Protein 7YJO (pdb70)

Organism: Arabidopsis thaliana (NCBI:txid3702)

B-factor: mean 37.89, std 15.32, range [17.45, 103.03]

Structure (mmCIF, N/CA/C/O backbone):
data_7YJO
#
_entry.id   7YJO
#
_cell.length_a   1.00
_cell.length_b   1.00
_cell.length_c   1.00
_cell.angle_alpha   90.00
_cell.angle_beta   90.00
_cell.angle_gamma   90.00
#
_symmetry.space_group_name_H-M   'P 1'
#
loop_
_entity.id
_entity.type
_entity.pdbx_description
1 polymer atLCB1
2 polymer 'Long chain base biosynthesis protein 2a'
3 polymer 'ORMDL family protein'
4 polymer atLCB1
5 polymer 'Transmembrane protein, putative (DUF3317)'
6 non-polymer [3-HYDROXY-2-METHYL-5-PHOSPHONOOXYMETHYL-PYRIDIN-4-YLMETHYL]-SERINE
7 non-polymer N-[(2S,3R,4E)-1,3-dihydroxyoctadec-4-en-2-yl]tetracosanamide
#
loop_
_atom_site.group_PDB
_atom_site.id
_atom_site.type_symbol
_atom_site.label_atom_id
_atom_site.label_alt_id
_atom_site.label_comp_id
_atom_site.label_asym_id
_atom_site.label_entity_id
_atom_site.label_seq_id
_atom_site.pdbx_PDB_ins_code
_atom_site.Cartn_x
_atom_site.Cartn_y
_atom_site.Cartn_z
_atom_site.occupancy
_atom_site.B_iso_or_equiv
_atom_site.auth_seq_id
_atom_site.auth_comp_id
_atom_site.auth_asym_id
_atom_site.auth_atom_id
_atom_site.pdbx_PDB_model_num
ATOM 1 N N . PRO A 1 1 ? 148.815 140.278 127.235 1.00 57.42 63 PRO A N 1
ATOM 2 C CA . PRO A 1 1 ? 149.045 141.655 126.793 1.00 57.42 63 PRO A CA 1
ATOM 3 C C . PRO A 1 1 ? 149.829 141.709 125.492 1.00 57.42 63 PRO A C 1
ATOM 4 O O . PRO A 1 1 ? 150.978 141.291 125.452 1.00 57.42 63 PRO A O 1
ATOM 8 N N . LEU A 1 2 ? 149.196 142.221 124.441 1.00 52.93 64 LEU A N 1
ATOM 9 C CA . LEU A 1 2 ? 149.803 142.228 123.118 1.00 52.93 64 LEU A CA 1
ATOM 10 C C . LEU A 1 2 ? 151.041 143.109 123.098 1.00 52.93 64 LEU A C 1
ATOM 11 O O . LEU A 1 2 ? 151.054 144.201 123.666 1.00 52.93 64 LEU A O 1
ATOM 16 N N . THR A 1 3 ? 152.087 142.639 122.435 1.00 52.73 65 THR A N 1
ATOM 17 C CA . THR A 1 3 ? 153.247 143.497 122.290 1.00 52.73 65 THR A CA 1
ATOM 18 C C . THR A 1 3 ? 153.002 144.506 121.180 1.00 52.73 65 THR A C 1
ATOM 19 O O . THR A 1 3 ? 152.113 144.342 120.348 1.00 52.73 65 THR A O 1
ATOM 23 N N . GLU A 1 4 ? 153.802 145.568 121.179 1.00 49.50 66 GLU A N 1
ATOM 24 C CA . GLU A 1 4 ? 153.544 146.676 120.269 1.00 49.50 66 GLU A CA 1
ATOM 25 C C . GLU A 1 4 ? 153.810 146.291 118.819 1.00 49.50 66 GLU A C 1
ATOM 26 O O . GLU A 1 4 ? 153.360 146.987 117.908 1.00 49.50 66 GLU A O 1
ATOM 32 N N . GLN A 1 5 ? 154.546 145.205 118.582 1.00 51.50 67 GLN A N 1
ATOM 33 C CA . GLN A 1 5 ? 154.797 144.767 117.213 1.00 51.50 67 GLN A CA 1
ATOM 34 C C . GLN A 1 5 ? 153.636 143.971 116.642 1.00 51.50 67 GLN A C 1
ATOM 35 O O . GLN A 1 5 ? 153.425 143.984 115.428 1.00 51.50 67 GLN A O 1
ATOM 41 N N . GLU A 1 6 ? 152.901 143.246 117.481 1.00 50.79 68 GLU A N 1
ATOM 42 C CA . GLU A 1 6 ? 151.753 142.500 116.981 1.00 50.79 68 GLU A CA 1
ATOM 43 C C . GLU A 1 6 ? 150.635 143.433 116.550 1.00 50.79 68 GLU A C 1
ATOM 44 O O . GLU A 1 6 ? 149.974 143.184 115.537 1.00 50.79 68 GLU A O 1
ATOM 50 N N . ILE A 1 7 ? 150.419 144.519 117.295 1.00 44.49 69 ILE A N 1
ATOM 51 C CA . ILE A 1 7 ? 149.390 145.481 116.931 1.00 44.49 69 ILE A CA 1
ATOM 52 C C . ILE A 1 7 ? 149.673 146.144 115.592 1.00 44.49 69 ILE A C 1
ATOM 53 O O . ILE A 1 7 ? 148.732 146.469 114.869 1.00 44.49 69 ILE A O 1
ATOM 58 N N . ASP A 1 8 ? 150.940 146.331 115.224 1.00 46.29 70 ASP A N 1
ATOM 59 C CA . ASP A 1 8 ? 151.257 146.875 113.907 1.00 46.29 70 ASP A CA 1
ATOM 60 C C . ASP A 1 8 ? 150.776 145.955 112.794 1.00 46.29 70 ASP A C 1
ATOM 61 O O . ASP A 1 8 ? 150.121 146.406 111.848 1.00 46.29 70 ASP A O 1
ATOM 66 N N . GLU A 1 9 ? 151.094 144.663 112.887 1.00 45.70 71 GLU A N 1
ATOM 67 C CA . GLU A 1 9 ? 150.620 143.710 111.892 1.00 45.70 71 GLU A CA 1
ATOM 68 C C . GLU A 1 9 ? 149.106 143.621 111.882 1.00 45.70 71 GLU A C 1
ATOM 69 O O . GLU A 1 9 ? 148.497 143.525 110.811 1.00 45.70 71 GLU A O 1
ATOM 75 N N . LEU A 1 10 ? 148.487 143.640 113.059 1.00 39.54 72 LEU A N 1
ATOM 76 C CA . LEU A 1 10 ? 147.035 143.589 113.134 1.00 39.54 72 LEU A CA 1
ATOM 77 C C . LEU A 1 10 ? 146.399 144.786 112.446 1.00 39.54 72 LEU A C 1
ATOM 78 O O . LEU A 1 10 ? 145.412 144.629 111.728 1.00 39.54 72 LEU A O 1
ATOM 83 N N . CYS A 1 11 ? 146.944 145.982 112.656 1.00 38.66 73 CYS A N 1
ATOM 84 C CA . CYS A 1 11 ? 146.428 147.188 112.030 1.00 38.66 73 CYS A CA 1
ATOM 85 C C . CYS A 1 11 ? 146.698 147.224 110.538 1.00 38.66 73 CYS A C 1
ATOM 86 O O . CYS A 1 11 ? 145.951 147.873 109.804 1.00 38.66 73 CYS A O 1
ATOM 89 N N . ASP A 1 12 ? 147.751 146.563 110.080 1.00 41.45 74 ASP A N 1
ATOM 90 C CA . ASP A 1 12 ? 148.037 146.461 108.658 1.00 41.45 74 ASP A CA 1
ATOM 91 C C . ASP A 1 12 ? 147.184 145.425 107.941 1.00 41.45 74 ASP A C 1
ATOM 92 O O . ASP A 1 12 ? 146.965 145.558 106.737 1.00 41.45 74 ASP A O 1
ATOM 97 N N . GLU A 1 13 ? 146.717 144.391 108.632 1.00 39.20 75 GLU A N 1
ATOM 98 C CA . GLU A 1 13 ? 145.881 143.377 108.000 1.00 39.20 75 GLU A CA 1
ATOM 99 C C . GLU A 1 13 ? 144.446 143.819 107.779 1.00 39.20 75 GLU A C 1
ATOM 100 O O . GLU A 1 13 ? 143.774 143.273 106.903 1.00 39.20 75 GLU A O 1
ATOM 106 N N . TRP A 1 14 ? 143.948 144.764 108.568 1.00 29.34 76 TRP A N 1
ATOM 107 C CA . TRP A 1 14 ? 142.549 145.151 108.483 1.00 29.34 76 TRP A CA 1
ATOM 108 C C . TRP A 1 14 ? 142.282 145.900 107.189 1.00 29.34 76 TRP A C 1
ATOM 109 O O . TRP A 1 14 ? 143.065 146.761 106.791 1.00 29.34 76 TRP A O 1
ATOM 120 N N . VAL A 1 15 ? 141.167 145.576 106.535 1.00 29.29 77 VAL A N 1
ATOM 121 C CA . VAL A 1 15 ? 140.766 146.214 105.291 1.00 29.29 77 VAL A CA 1
ATOM 122 C C . VAL A 1 15 ? 139.307 146.630 105.417 1.00 29.29 77 VAL A C 1
ATOM 123 O O . VAL A 1 15 ? 138.455 145.800 105.740 1.00 29.29 77 VAL A O 1
ATOM 127 N N . PRO A 1 16 ? 138.963 147.887 105.179 1.00 26.46 78 PRO A N 1
ATOM 128 C CA . PRO A 1 16 ? 137.582 148.330 105.339 1.00 26.46 78 PRO A CA 1
ATOM 129 C C . PRO A 1 16 ? 136.772 148.222 104.051 1.00 26.46 78 PRO A C 1
ATOM 130 O O . PRO A 1 16 ? 137.299 147.994 102.963 1.00 26.46 78 PRO A O 1
ATOM 134 N N . GLU A 1 17 ? 135.477 148.392 104.202 1.00 27.62 79 GLU A N 1
ATOM 135 C CA . GLU A 1 17 ? 134.543 148.490 103.098 1.00 27.62 79 GLU A CA 1
ATOM 136 C C . GLU A 1 17 ? 134.523 149.901 102.536 1.00 27.62 79 GLU A C 1
ATOM 137 O O . GLU A 1 17 ? 134.930 150.851 103.204 1.00 27.62 79 GLU A O 1
ATOM 143 N N . PRO A 1 18 ? 134.056 150.074 101.302 1.00 24.54 80 PRO A N 1
ATOM 144 C CA . PRO A 1 18 ? 133.960 151.420 100.737 1.00 24.54 80 PRO A CA 1
ATOM 145 C C . PRO A 1 18 ? 132.955 152.280 101.485 1.00 24.54 80 PRO A C 1
ATOM 146 O O . PRO A 1 18 ? 132.030 151.780 102.122 1.00 24.54 80 PRO A O 1
ATOM 150 N N . LEU A 1 19 ? 133.153 153.595 101.397 1.00 24.23 81 LEU A N 1
ATOM 151 C CA . LEU A 1 19 ? 132.245 154.535 102.044 1.00 24.23 81 LEU A CA 1
ATOM 152 C C . LEU A 1 19 ? 130.833 154.405 101.492 1.00 24.23 81 LEU A C 1
ATOM 153 O O . LEU A 1 19 ? 129.854 154.440 102.242 1.00 24.23 81 LEU A O 1
ATOM 158 N N . ILE A 1 20 ? 130.708 154.250 100.182 1.00 29.30 82 ILE A N 1
ATOM 159 C CA . ILE A 1 20 ? 129.412 154.044 99.545 1.00 29.30 82 ILE A CA 1
ATOM 160 C C . ILE A 1 20 ? 129.501 152.855 98.598 1.00 29.30 82 ILE A C 1
ATOM 161 O O . ILE A 1 20 ? 130.569 152.593 98.033 1.00 29.30 82 ILE A O 1
ATOM 166 N N . PRO A 1 21 ? 128.411 152.120 98.393 1.00 33.95 83 PRO A N 1
ATOM 167 C CA . PRO A 1 21 ? 128.446 151.012 97.445 1.00 33.95 83 PRO A CA 1
ATOM 168 C C . PRO A 1 21 ? 128.487 151.512 96.013 1.00 33.95 83 PRO A C 1
ATOM 169 O O . PRO A 1 21 ? 128.247 152.701 95.752 1.00 33.95 83 PRO A O 1
ATOM 173 N N . PRO A 1 22 ? 128.810 150.647 95.053 1.00 40.94 84 PRO A N 1
ATOM 174 C CA . PRO A 1 22 ? 128.875 151.077 93.649 1.00 40.94 84 PRO A CA 1
ATOM 175 C C . PRO A 1 22 ? 127.537 151.556 93.106 1.00 40.94 84 PRO A C 1
ATOM 176 O O . PRO A 1 22 ? 126.480 151.034 93.455 1.00 40.94 84 PRO A O 1
ATOM 180 N N . ILE A 1 23 ? 127.589 152.549 92.226 1.00 44.70 85 ILE A N 1
ATOM 181 C CA . ILE A 1 23 ? 126.378 153.181 91.716 1.00 44.70 85 ILE A CA 1
ATOM 182 C C . ILE A 1 23 ? 125.916 152.437 90.473 1.00 44.70 85 ILE A C 1
ATOM 183 O O . ILE A 1 23 ? 126.557 152.506 89.422 1.00 44.70 85 ILE A O 1
ATOM 188 N N . THR A 1 24 ? 124.789 151.745 90.585 1.00 55.12 86 THR A N 1
ATOM 189 C CA . THR A 1 24 ? 124.241 150.999 89.469 1.00 55.12 86 THR A CA 1
ATOM 190 C C . THR A 1 24 ? 123.512 151.933 88.510 1.00 55.12 86 THR A C 1
ATOM 191 O O . THR A 1 24 ? 123.192 153.076 88.832 1.00 55.12 86 THR A O 1
ATOM 195 N N . GLU A 1 25 ? 123.241 151.428 87.315 1.00 61.51 87 GLU A N 1
ATOM 196 C CA . GLU A 1 25 ? 122.732 152.249 86.227 1.00 61.51 87 GLU A CA 1
ATOM 197 C C . GLU A 1 25 ? 121.261 152.609 86.381 1.00 61.51 87 GLU A C 1
ATOM 198 O O . GLU A 1 25 ? 120.780 153.502 85.678 1.00 61.51 87 GLU A O 1
ATOM 204 N N . ASP A 1 26 ? 120.539 151.956 87.288 1.00 61.15 88 ASP A N 1
ATOM 205 C CA . ASP A 1 26 ? 119.122 152.224 87.478 1.00 61.15 88 ASP A CA 1
ATOM 206 C C . ASP A 1 26 ? 118.836 153.242 88.571 1.00 61.15 88 ASP A C 1
ATOM 207 O O . ASP A 1 26 ? 117.664 153.499 88.855 1.00 61.15 88 ASP A O 1
ATOM 212 N N . MET A 1 27 ? 119.858 153.817 89.199 1.00 53.50 89 MET A N 1
ATOM 213 C CA . MET A 1 27 ? 119.643 154.753 90.294 1.00 53.50 89 MET A CA 1
ATOM 214 C C . MET A 1 27 ? 120.422 156.042 90.042 1.00 53.50 89 MET A C 1
ATOM 215 O O . MET A 1 27 ? 121.058 156.600 90.931 1.00 53.50 89 MET A O 1
ATOM 220 N N . LYS A 1 28 ? 120.360 156.527 88.805 1.00 56.25 90 LYS A N 1
ATOM 221 C CA . LYS A 1 28 ? 120.943 157.818 88.473 1.00 56.25 90 LYS A CA 1
ATOM 222 C C . LYS A 1 28 ? 120.059 158.595 87.505 1.00 56.25 90 LYS A C 1
ATOM 223 O O . LYS A 1 28 ? 120.532 159.122 86.496 1.00 56.25 90 LYS A O 1
ATOM 229 N N . HIS A 1 29 ? 118.792 158.711 87.898 1.00 57.29 91 HIS A N 1
ATOM 230 C CA . HIS A 1 29 ? 117.778 159.449 87.169 1.00 57.29 91 HIS A CA 1
ATOM 231 C C . HIS A 1 29 ? 117.735 160.877 87.707 1.00 57.29 91 HIS A C 1
ATOM 232 O O . HIS A 1 29 ? 118.264 161.166 88.779 1.00 57.29 91 HIS A O 1
ATOM 239 N N . GLU A 1 30 ? 117.099 161.767 86.953 1.00 53.43 92 GLU A N 1
ATOM 240 C CA . GLU A 1 30 ? 116.990 163.170 87.334 1.00 53.43 92 GLU A CA 1
ATOM 241 C C . GLU A 1 30 ? 115.546 163.652 87.296 1.00 53.43 92 GLU A C 1
ATOM 242 O O . GLU A 1 30 ? 114.741 163.146 86.516 1.00 53.43 92 GLU A O 1
ATOM 248 N N . PRO A 1 31 ? 115.211 164.636 88.144 1.00 43.33 93 PRO A N 1
ATOM 249 C CA . PRO A 1 31 ? 113.850 165.172 88.179 1.00 43.33 93 PRO A CA 1
ATOM 250 C C . PRO A 1 31 ? 113.706 166.364 87.250 1.00 43.33 93 PRO A C 1
ATOM 251 O O . PRO A 1 31 ? 114.706 166.864 86.718 1.00 43.33 93 PRO A O 1
ATOM 255 N N . PRO A 1 32 ? 112.484 166.842 87.018 1.00 39.51 94 PRO A N 1
ATOM 256 C CA . PRO A 1 32 ? 112.298 168.022 86.167 1.00 39.51 94 PRO A CA 1
ATOM 257 C C . PRO A 1 32 ? 112.834 169.290 86.812 1.00 39.51 94 PRO A C 1
ATOM 258 O O . PRO A 1 32 ? 112.933 169.410 88.033 1.00 39.51 94 PRO A O 1
ATOM 262 N N . VAL A 1 33 ? 113.166 170.258 85.965 1.00 35.61 95 VAL A N 1
ATOM 263 C CA . VAL A 1 33 ? 113.660 171.558 86.402 1.00 35.61 95 VAL A CA 1
ATOM 264 C C . VAL A 1 33 ? 112.628 172.602 86.001 1.00 35.61 95 VAL A C 1
ATOM 265 O O . VAL A 1 33 ? 112.369 172.800 84.811 1.00 35.61 95 VAL A O 1
ATOM 269 N N . LEU A 1 34 ? 112.044 173.272 86.984 1.00 36.27 96 LEU A N 1
ATOM 270 C CA . LEU A 1 34 ? 110.942 174.180 86.724 1.00 36.27 96 LEU A CA 1
ATOM 271 C C . LEU A 1 34 ? 111.438 175.585 86.439 1.00 36.27 96 LEU A C 1
ATOM 272 O O . LEU A 1 34 ? 112.560 175.960 86.765 1.00 36.27 96 LEU A O 1
ATOM 277 N N . GLU A 1 35 ? 110.554 176.385 85.859 1.00 41.64 97 GLU A N 1
ATOM 278 C CA . GLU A 1 35 ? 110.743 177.825 85.797 1.00 41.64 97 GLU A CA 1
ATOM 279 C C . GLU A 1 35 ? 109.438 178.488 86.230 1.00 41.64 97 GLU A C 1
ATOM 280 O O . GLU A 1 35 ? 108.365 177.875 86.269 1.00 41.64 97 GLU A O 1
ATOM 286 N N . SER A 1 36 ? 109.541 179.740 86.644 1.00 41.78 98 SER A N 1
ATOM 287 C CA . SER A 1 36 ? 108.430 180.680 86.694 1.00 41.78 98 SER A CA 1
ATOM 288 C C . SER A 1 36 ? 107.442 180.535 87.844 1.00 41.78 98 SER A C 1
ATOM 289 O O . SER A 1 36 ? 106.730 181.502 88.132 1.00 41.78 98 SER A O 1
ATOM 292 N N . ALA A 1 37 ? 107.397 179.381 88.517 1.00 41.82 99 ALA A N 1
ATOM 293 C CA . ALA A 1 37 ? 106.469 179.172 89.630 1.00 41.82 99 ALA A CA 1
ATOM 294 C C . ALA A 1 37 ? 106.458 177.721 90.064 1.00 41.82 99 ALA A C 1
ATOM 295 O O . ALA A 1 37 ? 107.253 176.911 89.583 1.00 41.82 99 ALA A O 1
ATOM 297 N N . ALA A 1 38 ? 105.549 177.388 90.972 1.00 37.59 100 ALA A N 1
ATOM 298 C CA . ALA A 1 38 ? 105.225 176.004 91.269 1.00 37.59 100 ALA A CA 1
ATOM 299 C C . ALA A 1 38 ? 103.722 175.859 91.440 1.00 37.59 100 ALA A C 1
ATOM 300 O O . ALA A 1 38 ? 103.257 174.960 92.141 1.00 37.59 100 ALA A O 1
ATOM 302 N N . GLY A 1 39 ? 102.950 176.732 90.805 1.00 38.05 101 GLY A N 1
ATOM 303 C CA . GLY A 1 39 ? 101.521 176.732 90.981 1.00 38.05 101 GLY A CA 1
ATOM 304 C C . GLY A 1 39 ? 100.878 175.630 90.181 1.00 38.05 101 GLY A C 1
ATOM 305 O O . GLY A 1 39 ? 101.553 174.729 89.688 1.00 38.05 101 GLY A O 1
ATOM 306 N N . PRO A 1 40 ? 99.553 175.664 90.053 1.00 37.05 102 PRO A N 1
ATOM 307 C CA . PRO A 1 40 ? 98.875 174.635 89.255 1.00 37.05 102 PRO A CA 1
ATOM 308 C C . PRO A 1 40 ? 99.325 174.583 87.806 1.00 37.05 102 PRO A C 1
ATOM 309 O O . PRO A 1 40 ? 99.302 173.509 87.200 1.00 37.05 102 PRO A O 1
ATOM 313 N N . HIS A 1 41 ? 99.718 175.714 87.228 1.00 41.38 103 HIS A N 1
ATOM 314 C CA . HIS A 1 41 ? 100.256 175.784 85.872 1.00 41.38 103 HIS A CA 1
ATOM 315 C C . HIS A 1 41 ? 101.691 176.282 85.949 1.00 41.38 103 HIS A C 1
ATOM 316 O O . HIS A 1 41 ? 101.950 177.481 85.910 1.00 41.38 103 HIS A O 1
ATOM 323 N N . THR A 1 42 ? 102.628 175.359 86.044 1.00 40.62 104 THR A N 1
ATOM 324 C CA . THR A 1 42 ? 104.026 175.746 86.025 1.00 40.62 104 THR A CA 1
ATOM 325 C C . THR A 1 42 ? 104.582 175.565 84.612 1.00 40.62 104 THR A C 1
ATOM 326 O O . THR A 1 42 ? 103.836 175.367 83.653 1.00 40.62 104 THR A O 1
ATOM 330 N N . THR A 1 43 ? 105.901 175.665 84.463 1.00 43.28 105 THR A N 1
ATOM 331 C CA . THR A 1 43 ? 106.558 175.612 83.160 1.00 43.28 105 THR A CA 1
ATOM 332 C C . THR A 1 43 ? 107.810 174.762 83.264 1.00 43.28 105 THR A C 1
ATOM 333 O O . THR A 1 43 ? 108.660 175.018 84.117 1.00 43.28 105 THR A O 1
ATOM 337 N N . VAL A 1 44 ? 107.927 173.755 82.404 1.00 43.96 106 VAL A N 1
ATOM 338 C CA . VAL A 1 44 ? 109.082 172.869 82.389 1.00 43.96 106 VAL A CA 1
ATOM 339 C C . VAL A 1 44 ? 109.608 172.800 80.968 1.00 43.96 106 VAL A C 1
ATOM 340 O O . VAL A 1 44 ? 108.845 172.535 80.035 1.00 43.96 106 VAL A O 1
ATOM 344 N N . ASN A 1 45 ? 110.907 173.041 80.806 1.00 47.37 107 ASN A N 1
ATOM 345 C CA . ASN A 1 45 ? 111.611 172.793 79.548 1.00 47.37 107 ASN A CA 1
ATOM 346 C C . ASN A 1 45 ? 111.046 173.620 78.399 1.00 47.37 107 ASN A C 1
ATOM 347 O O . ASN A 1 45 ? 111.240 173.297 77.231 1.00 47.37 107 ASN A O 1
ATOM 352 N N . GLY A 1 46 ? 110.352 174.704 78.716 1.00 47.21 108 GLY A N 1
ATOM 353 C CA . GLY A 1 46 ? 109.740 175.536 77.713 1.00 47.21 108 GLY A CA 1
ATOM 354 C C . GLY A 1 46 ? 108.329 175.147 77.330 1.00 47.21 108 GLY A C 1
ATOM 355 O O . GLY A 1 46 ? 107.682 175.885 76.583 1.00 47.21 108 GLY A O 1
ATOM 356 N N . LYS A 1 47 ? 107.832 174.017 77.820 1.00 47.85 109 LYS A N 1
ATOM 357 C CA . LYS A 1 47 ? 106.453 173.605 77.624 1.00 47.85 109 LYS A CA 1
ATOM 358 C C . LYS A 1 47 ? 105.629 173.926 78.860 1.00 47.85 109 LYS A C 1
ATOM 359 O O . LYS A 1 47 ? 106.161 174.189 79.939 1.00 47.85 109 LYS A O 1
ATOM 365 N N . ASP A 1 48 ? 104.316 173.880 78.690 1.00 46.08 110 ASP A N 1
ATOM 366 C CA . ASP A 1 48 ? 103.369 174.203 79.745 1.00 46.08 110 ASP A CA 1
ATOM 367 C C . ASP A 1 48 ? 102.808 172.922 80.340 1.00 46.08 110 ASP A C 1
ATOM 368 O O . ASP A 1 48 ? 102.235 172.102 79.621 1.00 46.08 110 ASP A O 1
ATOM 373 N N . VAL A 1 49 ? 102.959 172.756 81.651 1.00 40.52 111 VAL A N 1
ATOM 374 C CA . VAL A 1 49 ? 102.558 171.524 82.311 1.00 40.52 111 VAL A CA 1
ATOM 375 C C . VAL A 1 49 ? 101.505 171.839 83.359 1.00 40.52 111 VAL A C 1
ATOM 376 O O . VAL A 1 49 ? 101.339 172.978 83.792 1.00 40.52 111 VAL A O 1
ATOM 380 N N . VAL A 1 50 ? 100.780 170.802 83.756 1.00 36.87 112 VAL A N 1
ATOM 381 C CA . VAL A 1 50 ? 99.794 170.879 84.822 1.00 36.87 112 VAL A CA 1
ATOM 382 C C . VAL A 1 50 ? 100.369 170.153 86.026 1.00 36.87 112 VAL A C 1
ATOM 383 O O . VAL A 1 50 ? 100.738 168.980 85.936 1.00 36.87 112 VAL A O 1
ATOM 387 N N . ASN A 1 51 ? 100.440 170.848 87.150 1.00 32.51 113 ASN A N 1
ATOM 388 C CA . ASN A 1 51 ? 101.191 170.387 88.301 1.00 32.51 113 ASN A CA 1
ATOM 389 C C . ASN A 1 51 ? 100.268 169.710 89.298 1.00 32.51 113 ASN A C 1
ATOM 390 O O . ASN A 1 51 ? 99.285 170.304 89.743 1.00 32.51 113 ASN A O 1
ATOM 395 N N . PHE A 1 52 ? 100.589 168.468 89.646 1.00 30.00 114 PHE A N 1
ATOM 396 C CA . PHE A 1 52 ? 99.881 167.733 90.684 1.00 30.00 114 PHE A CA 1
ATOM 397 C C . PHE A 1 52 ? 100.849 167.194 91.724 1.00 30.00 114 PHE A C 1
ATOM 398 O O . PHE A 1 52 ? 100.562 166.182 92.351 1.00 30.00 114 PHE A O 1
ATOM 406 N N . ALA A 1 53 ? 101.999 167.838 91.901 1.00 28.40 115 ALA A N 1
ATOM 407 C CA . ALA A 1 53 ? 103.045 167.334 92.780 1.00 28.40 115 ALA A CA 1
ATOM 408 C C . ALA A 1 53 ? 103.458 168.315 93.869 1.00 28.40 115 ALA A C 1
ATOM 409 O O . ALA A 1 53 ? 104.361 168.000 94.647 1.00 28.40 115 ALA A O 1
ATOM 411 N N . SER A 1 54 ? 102.827 169.481 93.960 1.00 29.82 116 SER A N 1
ATOM 412 C CA . SER A 1 54 ? 103.079 170.428 95.040 1.00 29.82 116 SER A CA 1
ATOM 413 C C . SER A 1 54 ? 101.914 170.439 96.011 1.00 29.82 116 SER A C 1
ATOM 414 O O . SER A 1 54 ? 100.756 170.320 95.608 1.00 29.82 116 SER A O 1
ATOM 417 N N . ALA A 1 55 ? 102.223 170.614 97.292 1.00 27.85 117 ALA A N 1
ATOM 418 C CA . ALA A 1 55 ? 101.235 170.474 98.350 1.00 27.85 117 ALA A CA 1
ATOM 419 C C . ALA A 1 55 ? 100.670 171.795 98.824 1.00 27.85 117 ALA A C 1
ATOM 420 O O . ALA A 1 55 ? 100.445 171.956 100.022 1.00 27.85 117 ALA A O 1
ATOM 422 N N . ASN A 1 56 ? 100.437 172.753 97.944 1.00 30.67 118 ASN A N 1
ATOM 423 C CA . ASN A 1 56 ? 99.713 173.958 98.331 1.00 30.67 118 ASN A CA 1
ATOM 424 C C . ASN A 1 56 ? 98.231 173.689 98.093 1.00 30.67 118 ASN A C 1
ATOM 425 O O . ASN A 1 56 ? 97.720 173.880 96.993 1.00 30.67 118 ASN A O 1
ATOM 430 N N . TYR A 1 57 ? 97.543 173.228 99.135 1.00 28.66 119 TYR A N 1
ATOM 431 C CA . TYR A 1 57 ? 96.154 172.820 98.988 1.00 28.66 119 TYR A CA 1
ATOM 432 C C . TYR A 1 57 ? 95.220 174.015 98.835 1.00 28.66 119 TYR A C 1
ATOM 433 O O . TYR A 1 57 ? 94.128 173.880 98.280 1.00 28.66 119 TYR A O 1
ATOM 442 N N . LEU A 1 58 ? 95.620 175.187 99.324 1.00 32.63 120 LEU A N 1
ATOM 443 C CA . LEU A 1 58 ? 94.782 176.375 99.237 1.00 32.63 120 LEU A CA 1
ATOM 444 C C . LEU A 1 58 ? 95.039 177.212 97.994 1.00 32.63 120 LEU A C 1
ATOM 445 O O . LEU A 1 58 ? 94.263 178.128 97.717 1.00 32.63 120 LEU A O 1
ATOM 450 N N . GLY A 1 59 ? 96.082 176.922 97.231 1.00 32.12 121 GLY A N 1
ATOM 451 C CA . GLY A 1 59 ? 96.394 177.729 96.073 1.00 32.12 121 GLY A CA 1
ATOM 452 C C . GLY A 1 59 ? 96.929 179.103 96.409 1.00 32.12 121 GLY A C 1
ATOM 453 O O . GLY A 1 59 ? 96.494 180.098 95.832 1.00 32.12 121 GLY A O 1
ATOM 454 N N . LEU A 1 60 ? 97.877 179.171 97.341 1.00 33.50 122 LEU A N 1
ATOM 455 C CA . LEU A 1 60 ? 98.408 180.445 97.797 1.00 33.50 122 LEU A CA 1
ATOM 456 C C . LEU A 1 60 ? 99.775 180.797 97.225 1.00 33.50 122 LEU A C 1
ATOM 457 O O . LEU A 1 60 ? 100.263 181.897 97.488 1.00 33.50 122 LEU A O 1
ATOM 462 N N . ILE A 1 61 ? 100.411 179.909 96.465 1.00 34.45 123 ILE A N 1
ATOM 463 C CA . ILE A 1 61 ? 101.686 180.249 95.846 1.00 34.45 123 ILE A CA 1
ATOM 464 C C . ILE A 1 61 ? 101.450 181.315 94.791 1.00 34.45 123 ILE A C 1
ATOM 465 O O . ILE A 1 61 ? 100.641 181.135 93.876 1.00 34.45 123 ILE A O 1
ATOM 470 N N . GLY A 1 62 ? 102.152 182.435 94.914 1.00 38.69 124 GLY A N 1
ATOM 471 C CA . GLY A 1 62 ? 101.996 183.511 93.960 1.00 38.69 124 GLY A CA 1
ATOM 472 C C . GLY A 1 62 ? 100.902 184.496 94.282 1.00 38.69 124 GLY A C 1
ATOM 473 O O . GLY A 1 62 ? 100.503 185.269 93.411 1.00 38.69 124 GLY A O 1
ATOM 474 N N . HIS A 1 63 ? 100.394 184.486 95.507 1.00 40.82 125 HIS A N 1
ATOM 475 C CA . HIS A 1 63 ? 99.360 185.422 95.913 1.00 40.82 125 HIS A CA 1
ATOM 476 C C . HIS A 1 63 ? 99.946 186.815 96.067 1.00 40.82 125 HIS A C 1
ATOM 477 O O . HIS A 1 63 ? 101.111 186.978 96.429 1.00 40.82 125 HIS A O 1
ATOM 484 N N . GLU A 1 64 ? 99.127 187.821 95.778 1.00 43.04 126 GLU A N 1
ATOM 485 C CA . GLU A 1 64 ? 99.600 189.200 95.761 1.00 43.04 126 GLU A CA 1
ATOM 486 C C . GLU A 1 64 ? 99.989 189.679 97.153 1.00 43.04 126 GLU A C 1
ATOM 487 O O . GLU A 1 64 ? 101.016 190.347 97.327 1.00 43.04 126 GLU A O 1
ATOM 493 N N . LYS A 1 65 ? 99.187 189.346 98.157 1.00 40.38 127 LYS A N 1
ATOM 494 C CA . LYS A 1 65 ? 99.455 189.781 99.516 1.00 40.38 127 LYS A CA 1
ATOM 495 C C . LYS A 1 65 ? 100.640 189.072 100.148 1.00 40.38 127 LYS A C 1
ATOM 496 O O . LYS A 1 65 ? 101.166 189.566 101.145 1.00 40.38 127 LYS A O 1
ATOM 502 N N . LEU A 1 66 ? 101.065 187.931 99.615 1.00 39.09 128 LEU A N 1
ATOM 503 C CA . LEU A 1 66 ? 102.280 187.293 100.100 1.00 39.09 128 LEU A CA 1
ATOM 504 C C . LEU A 1 66 ? 103.531 187.920 99.509 1.00 39.09 128 LEU A C 1
ATOM 505 O O . LEU A 1 66 ? 104.514 188.127 100.224 1.00 39.09 128 LEU A O 1
ATOM 510 N N . LEU A 1 67 ? 103.520 188.226 98.214 1.00 39.46 129 LEU A N 1
ATOM 511 C CA . LEU A 1 67 ? 104.631 188.963 97.635 1.00 39.46 129 LEU A CA 1
ATOM 512 C C . LEU A 1 67 ? 104.779 190.326 98.280 1.00 39.46 129 LEU A C 1
ATOM 513 O O . LEU A 1 67 ? 105.896 190.733 98.625 1.00 39.46 129 LEU A O 1
ATOM 518 N N . GLU A 1 68 ? 103.672 191.040 98.457 1.00 39.91 130 GLU A N 1
ATOM 519 C CA . GLU A 1 68 ? 103.722 192.345 99.090 1.00 39.91 130 GLU A CA 1
ATOM 520 C C . GLU A 1 68 ? 104.183 192.277 100.536 1.00 39.91 130 GLU A C 1
ATOM 521 O O . GLU A 1 68 ? 104.856 193.196 101.003 1.00 39.91 130 GLU A O 1
ATOM 527 N N . SER A 1 69 ? 103.845 191.216 101.255 1.00 37.19 131 SER A N 1
ATOM 528 C CA . SER A 1 69 ? 104.294 191.096 102.632 1.00 37.19 131 SER A CA 1
ATOM 529 C C . SER A 1 69 ? 105.758 190.702 102.730 1.00 37.19 131 SER A C 1
ATOM 530 O O . SER A 1 69 ? 106.449 191.160 103.640 1.00 37.19 131 SER A O 1
ATOM 533 N N . CYS A 1 70 ? 106.244 189.852 101.828 1.00 36.32 132 CYS A N 1
ATOM 534 C CA . CYS A 1 70 ? 107.638 189.433 101.863 1.00 36.32 132 CYS A CA 1
ATOM 535 C C . CYS A 1 70 ? 108.594 190.513 101.380 1.00 36.32 132 CYS A C 1
ATOM 536 O O . CYS A 1 70 ? 109.726 190.583 101.869 1.00 36.32 132 CYS A O 1
ATOM 539 N N . THR A 1 71 ? 108.176 191.349 100.431 1.00 35.36 133 THR A N 1
ATOM 540 C CA . THR A 1 71 ? 109.054 192.410 99.955 1.00 35.36 133 THR A CA 1
ATOM 541 C C . THR A 1 71 ? 109.410 193.394 101.058 1.00 35.36 133 THR A C 1
ATOM 542 O O . THR A 1 71 ? 110.571 193.801 101.176 1.00 35.36 133 THR A O 1
ATOM 546 N N . SER A 1 72 ? 108.437 193.798 101.866 1.00 34.82 134 SER A N 1
ATOM 547 C CA . SER A 1 72 ? 108.709 194.743 102.934 1.00 34.82 134 SER A CA 1
ATOM 548 C C . SER A 1 72 ? 109.628 194.161 103.991 1.00 34.82 134 SER A C 1
ATOM 549 O O . SER A 1 72 ? 110.470 194.880 104.528 1.00 34.82 134 SER A O 1
ATOM 552 N N . ALA A 1 73 ? 109.478 192.885 104.321 1.00 32.00 135 ALA A N 1
ATOM 553 C CA . ALA A 1 73 ? 110.396 192.266 105.261 1.00 32.00 135 ALA A CA 1
ATOM 554 C C . ALA A 1 73 ? 111.799 192.126 104.697 1.00 32.00 135 ALA A C 1
ATOM 555 O O . ALA A 1 73 ? 112.767 192.240 105.451 1.00 32.00 135 ALA A O 1
ATOM 557 N N . LEU A 1 74 ? 111.933 191.870 103.394 1.00 32.22 136 LEU A N 1
ATOM 558 C CA . LEU A 1 74 ? 113.256 191.792 102.786 1.00 32.22 136 LEU A CA 1
ATOM 559 C C . LEU A 1 74 ? 113.932 193.152 102.707 1.00 32.22 136 LEU A C 1
ATOM 560 O O . LEU A 1 74 ? 115.157 193.231 102.795 1.00 32.22 136 LEU A O 1
ATOM 565 N N . GLU A 1 75 ? 113.173 194.225 102.532 1.00 35.30 137 GLU A N 1
ATOM 566 C CA . GLU A 1 75 ? 113.774 195.552 102.493 1.00 35.30 137 GLU A CA 1
ATOM 567 C C . GLU A 1 75 ? 114.107 196.103 103.869 1.00 35.30 137 GLU A C 1
ATOM 568 O O . GLU A 1 75 ? 114.776 197.131 103.957 1.00 35.30 137 GLU A O 1
ATOM 574 N N . LYS A 1 76 ? 113.669 195.453 104.939 1.00 33.00 138 LYS A N 1
ATOM 575 C CA . LYS A 1 76 ? 113.887 195.963 106.280 1.00 33.00 138 LYS A CA 1
ATOM 576 C C . LYS A 1 76 ? 114.756 195.072 107.146 1.00 33.00 138 LYS A C 1
ATOM 577 O O . LYS A 1 76 ? 115.411 195.587 108.055 1.00 33.00 138 LYS A O 1
ATOM 583 N N . TYR A 1 77 ? 114.791 193.784 106.905 1.00 31.23 139 TYR A N 1
ATOM 584 C CA . TYR A 1 77 ? 115.557 192.895 107.762 1.00 31.23 139 TYR A CA 1
ATOM 585 C C . TYR A 1 77 ? 116.701 192.213 107.035 1.00 31.23 139 TYR A C 1
ATOM 586 O O . TYR A 1 77 ? 117.634 191.742 107.681 1.00 31.23 139 TYR A O 1
ATOM 595 N N . GLY A 1 78 ? 116.640 192.123 105.718 1.00 30.80 140 GLY A N 1
ATOM 596 C CA . GLY A 1 78 ? 117.537 191.280 104.964 1.00 30.80 140 GLY A CA 1
ATOM 597 C C . GLY A 1 78 ? 116.972 189.887 104.785 1.00 30.80 140 GLY A C 1
ATOM 598 O O . GLY A 1 78 ? 115.762 189.678 104.719 1.00 30.80 140 GLY A O 1
ATOM 599 N N . VAL A 1 79 ? 117.874 188.907 104.760 1.00 27.12 141 VAL A N 1
ATOM 600 C CA . VAL A 1 79 ? 117.498 187.527 104.487 1.00 27.12 141 VAL A CA 1
ATOM 601 C C . VAL A 1 79 ? 117.721 186.600 105.667 1.00 27.12 141 VAL A C 1
ATOM 602 O O . VAL A 1 79 ? 116.948 185.658 105.839 1.00 27.12 141 VAL A O 1
ATOM 606 N N . GLY A 1 80 ? 118.714 186.841 106.509 1.00 26.38 142 GLY A N 1
ATOM 607 C CA . GLY A 1 80 ? 118.963 185.910 107.590 1.00 26.38 142 GLY A CA 1
ATOM 608 C C . GLY A 1 80 ? 118.859 186.585 108.937 1.00 26.38 142 GLY A C 1
ATOM 609 O O . GLY A 1 80 ? 118.800 187.809 109.041 1.00 26.38 142 GLY A O 1
ATOM 610 N N . SER A 1 81 ? 118.836 185.760 109.977 1.00 25.73 143 SER A N 1
ATOM 611 C CA . SER A 1 81 ? 118.733 186.242 111.342 1.00 25.73 143 SER A CA 1
ATOM 612 C C . SER A 1 81 ? 120.035 186.170 112.122 1.00 25.73 143 SER A C 1
ATOM 613 O O . SER A 1 81 ? 120.150 186.840 113.150 1.00 25.73 143 SER A O 1
ATOM 616 N N . CYS A 1 82 ? 121.000 185.373 111.671 1.00 26.86 144 CYS A N 1
ATOM 617 C CA . CYS A 1 82 ? 122.366 185.327 112.191 1.00 26.86 144 CYS A CA 1
ATOM 618 C C . CYS A 1 82 ? 122.414 184.886 113.655 1.00 26.86 144 CYS A C 1
ATOM 619 O O . CYS A 1 82 ? 122.956 185.568 114.515 1.00 26.86 144 CYS A O 1
ATOM 622 N N . GLY A 1 83 ? 121.873 183.704 113.919 1.00 23.22 145 GLY A N 1
ATOM 623 C CA . GLY A 1 83 ? 121.981 183.130 115.238 1.00 23.22 145 GLY A CA 1
ATOM 624 C C . GLY A 1 83 ? 120.704 182.519 115.763 1.00 23.22 145 GLY A C 1
ATOM 625 O O . GLY A 1 83 ? 119.627 182.713 115.209 1.00 23.22 145 GLY A O 1
ATOM 626 N N . PRO A 1 84 ? 120.806 181.763 116.848 1.00 22.67 146 PRO A N 1
ATOM 627 C CA . PRO A 1 84 ? 119.641 181.064 117.393 1.00 22.67 146 PRO A CA 1
ATOM 628 C C . PRO A 1 84 ? 118.749 181.973 118.226 1.00 22.67 146 PRO A C 1
ATOM 629 O O . PRO A 1 84 ? 119.104 183.091 118.581 1.00 22.67 146 PRO A O 1
ATOM 633 N N . ARG A 1 85 ? 117.571 181.454 118.553 1.00 22.17 147 ARG A N 1
ATOM 634 C CA . ARG A 1 85 ? 116.574 182.231 119.273 1.00 22.17 147 ARG A CA 1
ATOM 635 C C . ARG A 1 85 ? 117.029 182.661 120.654 1.00 22.17 147 ARG A C 1
ATOM 636 O O . ARG A 1 85 ? 116.435 183.583 121.208 1.00 22.17 147 ARG A O 1
ATOM 644 N N . GLY A 1 86 ? 118.054 182.041 121.220 1.00 24.34 148 GLY A N 1
ATOM 645 C CA . GLY A 1 86 ? 118.524 182.393 122.539 1.00 24.34 148 GLY A CA 1
ATOM 646 C C . GLY A 1 86 ? 119.651 183.401 122.574 1.00 24.34 148 GLY A C 1
ATOM 647 O O . GLY A 1 86 ? 119.996 183.878 123.653 1.00 24.34 148 GLY A O 1
ATOM 648 N N . PHE A 1 87 ? 120.251 183.722 121.427 1.00 24.67 149 PHE A N 1
ATOM 649 C CA . PHE A 1 87 ? 121.278 184.759 121.311 1.00 24.67 149 PHE A CA 1
ATOM 650 C C . PHE A 1 87 ? 120.860 185.742 120.223 1.00 24.67 149 PHE A C 1
ATOM 651 O O . PHE A 1 87 ? 121.298 185.613 119.082 1.00 24.67 149 PHE A O 1
ATOM 659 N N . TYR A 1 88 ? 120.057 186.740 120.565 1.00 24.25 150 TYR A N 1
ATOM 660 C CA . TYR A 1 88 ? 119.732 187.835 119.644 1.00 24.25 150 TYR A CA 1
ATOM 661 C C . TYR A 1 88 ? 119.148 187.369 118.314 1.00 24.25 150 TYR A C 1
ATOM 662 O O . TYR A 1 88 ? 119.047 188.158 117.379 1.00 24.25 150 TYR A O 1
ATOM 671 N N . GLY A 1 89 ? 118.750 186.112 118.193 1.00 24.16 151 GLY A N 1
ATOM 672 C CA . GLY A 1 89 ? 118.092 185.636 117.001 1.00 24.16 151 GLY A CA 1
ATOM 673 C C . GLY A 1 89 ? 116.594 185.760 117.007 1.00 24.16 151 GLY A C 1
ATOM 674 O O . GLY A 1 89 ? 115.949 185.315 116.060 1.00 24.16 151 GLY A O 1
ATOM 675 N N . THR A 1 90 ? 116.019 186.353 118.044 1.00 24.76 152 THR A N 1
ATOM 676 C CA . THR A 1 90 ? 114.582 186.586 118.153 1.00 24.76 152 THR A CA 1
ATOM 677 C C . THR A 1 90 ? 114.275 187.943 117.544 1.00 24.76 152 THR A C 1
ATOM 678 O O . THR A 1 90 ? 114.501 188.977 118.164 1.00 24.76 152 THR A O 1
ATOM 682 N N . ILE A 1 91 ? 113.759 187.950 116.325 1.00 26.79 153 ILE A N 1
ATOM 683 C CA . ILE A 1 91 ? 113.266 189.183 115.729 1.00 26.79 153 ILE A CA 1
ATOM 684 C C . ILE A 1 91 ? 111.823 189.319 116.191 1.00 26.79 153 ILE A C 1
ATOM 685 O O . ILE A 1 91 ? 111.232 188.350 116.663 1.00 26.79 153 ILE A O 1
ATOM 690 N N . ASP A 1 92 ? 111.240 190.509 116.088 1.00 29.94 154 ASP A N 1
ATOM 691 C CA . ASP A 1 92 ? 109.906 190.690 116.647 1.00 29.94 154 ASP A CA 1
ATOM 692 C C . ASP A 1 92 ? 108.808 190.062 115.791 1.00 29.94 154 ASP A C 1
ATOM 693 O O . ASP A 1 92 ? 107.707 189.812 116.301 1.00 29.94 154 ASP A O 1
ATOM 698 N N . VAL A 1 93 ? 109.080 189.771 114.517 1.00 27.99 155 VAL A N 1
ATOM 699 C CA . VAL A 1 93 ? 108.113 189.025 113.717 1.00 27.99 155 VAL A CA 1
ATOM 700 C C . VAL A 1 93 ? 107.930 187.597 114.205 1.00 27.99 155 VAL A C 1
ATOM 701 O O . VAL A 1 93 ? 106.844 187.039 114.038 1.00 27.99 155 VAL A O 1
ATOM 705 N N . HIS A 1 94 ? 108.952 186.972 114.780 1.00 25.93 156 HIS A N 1
ATOM 706 C CA . HIS A 1 94 ? 108.749 185.654 115.363 1.00 25.93 156 HIS A CA 1
ATOM 707 C C . HIS A 1 94 ? 107.730 185.699 116.490 1.00 25.93 156 HIS A C 1
ATOM 708 O O . HIS A 1 94 ? 106.845 184.831 116.577 1.00 25.93 156 HIS A O 1
ATOM 715 N N . LEU A 1 95 ? 107.827 186.710 117.345 1.00 27.18 157 LEU A N 1
ATOM 716 C CA . LEU A 1 95 ? 106.888 186.871 118.440 1.00 27.18 157 LEU A CA 1
ATOM 717 C C . LEU A 1 95 ? 105.493 187.216 117.952 1.00 27.18 157 LEU A C 1
ATOM 718 O O . LEU A 1 95 ? 104.514 186.840 118.597 1.00 27.18 157 LEU A O 1
ATOM 723 N N . ASP A 1 96 ? 105.374 187.945 116.846 1.00 30.44 158 ASP A N 1
ATOM 724 C CA . ASP A 1 96 ? 104.060 188.189 116.261 1.00 30.44 158 ASP A CA 1
ATOM 725 C C . ASP A 1 96 ? 103.448 186.949 115.622 1.00 30.44 158 ASP A C 1
ATOM 726 O O . ASP A 1 96 ? 102.231 186.746 115.721 1.00 30.44 158 ASP A O 1
ATOM 731 N N . CYS A 1 97 ? 104.257 186.121 114.967 1.00 29.18 159 CYS A N 1
ATOM 732 C CA . CYS A 1 97 ? 103.747 184.924 114.316 1.00 29.18 159 CYS A CA 1
ATOM 733 C C . CYS A 1 97 ? 103.275 183.882 115.320 1.00 29.18 159 CYS A C 1
ATOM 734 O O . CYS A 1 97 ? 102.256 183.225 115.091 1.00 29.18 159 CYS A O 1
ATOM 737 N N . GLU A 1 98 ? 103.993 183.699 116.426 1.00 28.13 160 GLU A N 1
ATOM 738 C CA . GLU A 1 98 ? 103.518 182.723 117.404 1.00 28.13 160 GLU A CA 1
ATOM 739 C C . GLU A 1 98 ? 102.157 183.111 117.977 1.00 28.13 160 GLU A C 1
ATOM 740 O O . GLU A 1 98 ? 101.265 182.259 118.097 1.00 28.13 160 GLU A O 1
ATOM 746 N N . THR A 1 99 ? 101.969 184.390 118.300 1.00 28.63 161 THR A N 1
ATOM 747 C CA . THR A 1 99 ? 100.682 184.891 118.762 1.00 28.63 161 THR A CA 1
ATOM 748 C C . THR A 1 99 ? 99.585 184.729 117.720 1.00 28.63 161 THR A C 1
ATOM 749 O O . THR A 1 99 ? 98.469 184.324 118.060 1.00 28.63 161 THR A O 1
ATOM 753 N N . ARG A 1 100 ? 99.870 185.048 116.459 1.00 30.02 162 ARG A N 1
ATOM 754 C CA . ARG A 1 100 ? 98.870 184.882 115.415 1.00 30.02 162 ARG A CA 1
ATOM 755 C C . ARG A 1 100 ? 98.463 183.428 115.231 1.00 30.02 162 ARG A C 1
ATOM 756 O O . ARG A 1 100 ? 97.292 183.149 114.976 1.00 30.02 162 ARG A O 1
ATOM 764 N N . ILE A 1 101 ? 99.405 182.495 115.328 1.00 27.27 163 ILE A N 1
ATOM 765 C CA . ILE A 1 101 ? 99.052 181.088 115.208 1.00 27.27 163 ILE A CA 1
ATOM 766 C C . ILE A 1 101 ? 98.161 180.646 116.355 1.00 27.27 163 ILE A C 1
ATOM 767 O O . ILE A 1 101 ? 97.097 180.047 116.131 1.00 27.27 163 ILE A O 1
ATOM 772 N N . SER A 1 102 ? 98.554 180.931 117.591 1.00 29.72 164 SER A N 1
ATOM 773 C CA . SER A 1 102 ? 97.769 180.433 118.710 1.00 29.72 164 SER A CA 1
ATOM 774 C C . SER A 1 102 ? 96.427 181.132 118.860 1.00 29.72 164 SER A C 1
ATOM 775 O O . SER A 1 102 ? 95.517 180.557 119.457 1.00 29.72 164 SER A O 1
ATOM 778 N N . LYS A 1 103 ? 96.266 182.342 118.343 1.00 30.97 165 LYS A N 1
ATOM 779 C CA . LYS A 1 103 ? 94.945 182.948 118.322 1.00 30.97 165 LYS A CA 1
ATOM 780 C C . LYS A 1 103 ? 94.022 182.313 117.295 1.00 30.97 165 LYS A C 1
ATOM 781 O O . LYS A 1 103 ? 92.815 182.231 117.534 1.00 30.97 165 LYS A O 1
ATOM 787 N N . PHE A 1 104 ? 94.560 181.874 116.159 1.00 30.94 166 PHE A N 1
ATOM 788 C CA . PHE A 1 104 ? 93.800 181.137 115.157 1.00 30.94 166 PHE A CA 1
ATOM 789 C C . PHE A 1 104 ? 93.334 179.798 115.704 1.00 30.94 166 PHE A C 1
ATOM 790 O O . PHE A 1 104 ? 92.167 179.431 115.560 1.00 30.94 166 PHE A O 1
ATOM 798 N N . LEU A 1 105 ? 94.231 179.057 116.346 1.00 31.40 167 LEU A N 1
ATOM 799 C CA . LEU A 1 105 ? 93.856 177.720 116.788 1.00 31.40 167 LEU A CA 1
ATOM 800 C C . LEU A 1 105 ? 93.046 177.743 118.081 1.00 31.40 167 LEU A C 1
ATOM 801 O O . LEU A 1 105 ? 92.182 176.889 118.293 1.00 31.40 167 LEU A O 1
ATOM 806 N N . GLY A 1 106 ? 93.316 178.696 118.964 1.00 31.76 168 GLY A N 1
ATOM 807 C CA . GLY A 1 106 ? 92.590 178.783 120.213 1.00 31.76 168 GLY A CA 1
ATOM 808 C C . GLY A 1 106 ? 93.320 178.147 121.374 1.00 31.76 168 GLY A C 1
ATOM 809 O O . GLY A 1 106 ? 92.733 177.397 122.152 1.00 31.76 168 GLY A O 1
ATOM 810 N N . THR A 1 107 ? 94.600 178.440 121.502 1.00 31.21 169 THR A N 1
ATOM 811 C CA . THR A 1 107 ? 95.467 177.833 122.498 1.00 31.21 169 THR A CA 1
ATOM 812 C C . THR A 1 107 ? 96.208 178.935 123.243 1.00 31.21 169 THR A C 1
ATOM 813 O O . THR A 1 107 ? 96.120 180.100 122.849 1.00 31.21 169 THR A O 1
ATOM 817 N N . PRO A 1 108 ? 96.918 178.629 124.328 1.00 31.93 170 PRO A N 1
ATOM 818 C CA . PRO A 1 108 ? 97.690 179.675 125.010 1.00 31.93 170 PRO A CA 1
ATOM 819 C C . PRO A 1 108 ? 98.989 180.085 124.325 1.00 31.93 170 PRO A C 1
ATOM 820 O O . PRO A 1 108 ? 99.283 181.280 124.258 1.00 31.93 170 PRO A O 1
ATOM 824 N N . ASP A 1 109 ? 99.786 179.139 123.829 1.00 31.65 171 ASP A N 1
ATOM 825 C CA . ASP A 1 109 ? 101.123 179.484 123.365 1.00 31.65 171 ASP A CA 1
ATOM 826 C C . ASP A 1 109 ? 101.523 178.625 122.174 1.00 31.65 171 ASP A C 1
ATOM 827 O O . ASP A 1 109 ? 100.984 177.543 121.958 1.00 31.65 171 ASP A O 1
ATOM 832 N N . SER A 1 110 ? 102.496 179.125 121.411 1.00 29.80 172 SER A N 1
ATOM 833 C CA . SER A 1 110 ? 103.055 178.459 120.243 1.00 29.80 172 SER A CA 1
ATOM 834 C C . SER A 1 110 ? 104.568 178.610 120.243 1.00 29.80 172 SER A C 1
ATOM 835 O O . SER A 1 110 ? 105.130 179.414 120.979 1.00 29.80 172 SER A O 1
ATOM 838 N N . ILE A 1 111 ? 105.230 177.825 119.402 1.00 25.87 173 ILE A N 1
ATOM 839 C CA . ILE A 1 111 ? 106.678 177.875 119.236 1.00 25.87 173 ILE A CA 1
ATOM 840 C C . ILE A 1 111 ? 106.990 177.583 117.774 1.00 25.87 173 ILE A C 1
ATOM 841 O O . ILE A 1 111 ? 106.309 176.772 117.148 1.00 25.87 173 ILE A O 1
ATOM 846 N N . LEU A 1 112 ? 107.991 178.263 117.222 1.00 25.04 174 LEU A N 1
ATOM 847 C CA . LEU A 1 112 ? 108.313 178.200 115.802 1.00 25.04 174 LEU A CA 1
ATOM 848 C C . LEU A 1 112 ? 109.611 177.442 115.565 1.00 25.04 174 LEU A C 1
ATOM 849 O O . LEU A 1 112 ? 110.515 177.469 116.397 1.00 25.04 174 LEU A O 1
ATOM 854 N N . TYR A 1 113 ? 109.700 176.778 114.422 1.00 23.53 175 TYR A N 1
ATOM 855 C CA . TYR A 1 113 ? 110.882 176.038 114.014 1.00 23.53 175 TYR A CA 1
ATOM 856 C C . TYR A 1 113 ? 111.309 176.500 112.630 1.00 23.53 175 TYR A C 1
ATOM 857 O O . TYR A 1 113 ? 110.502 177.018 111.862 1.00 23.53 175 TYR A O 1
ATOM 866 N N . SER A 1 114 ? 112.589 176.322 112.320 1.00 23.57 176 SER A N 1
ATOM 867 C CA . SER A 1 114 ? 113.112 176.836 111.060 1.00 23.57 176 SER A CA 1
ATOM 868 C C . SER A 1 114 ? 113.003 175.825 109.925 1.00 23.57 176 SER A C 1
ATOM 869 O O . SER A 1 114 ? 113.116 176.192 108.757 1.00 23.57 176 SER A O 1
ATOM 872 N N . TYR A 1 115 ? 112.800 174.560 110.238 1.00 22.16 177 TYR A N 1
ATOM 873 C CA . TYR A 1 115 ? 112.710 173.499 109.249 1.00 22.16 177 TYR A CA 1
ATOM 874 C C . TYR A 1 115 ? 111.477 172.669 109.545 1.00 22.16 177 TYR A C 1
ATOM 875 O O . TYR A 1 115 ? 111.240 172.290 110.690 1.00 22.16 177 TYR A O 1
ATOM 884 N N . GLY A 1 116 ? 110.687 172.391 108.514 1.00 22.01 178 GLY A N 1
ATOM 885 C CA . GLY A 1 116 ? 109.443 171.685 108.732 1.00 22.01 178 GLY A CA 1
ATOM 886 C C . GLY A 1 116 ? 109.624 170.236 109.103 1.00 22.01 178 GLY A C 1
ATOM 887 O O . GLY A 1 116 ? 108.740 169.643 109.723 1.00 22.01 178 GLY A O 1
ATOM 888 N N . LEU A 1 117 ? 110.751 169.643 108.736 1.00 22.55 179 LEU A N 1
ATOM 889 C CA . LEU A 1 117 ? 111.045 168.264 109.080 1.00 22.55 179 LEU A CA 1
ATOM 890 C C . LEU A 1 117 ? 111.526 168.102 110.508 1.00 22.55 179 LEU A C 1
ATOM 891 O O . LEU A 1 117 ? 111.308 167.045 111.102 1.00 22.55 179 LEU A O 1
ATOM 896 N N . SER A 1 118 ? 112.143 169.121 111.080 1.00 22.04 180 SER A N 1
ATOM 897 C CA . SER A 1 118 ? 112.744 169.034 112.397 1.00 22.04 180 SER A CA 1
ATOM 898 C C . SER A 1 118 ? 111.744 169.148 113.530 1.00 22.04 180 SER A C 1
ATOM 899 O O . SER A 1 118 ? 112.099 168.859 114.672 1.00 22.04 180 SER A O 1
ATOM 902 N N . THR A 1 119 ? 110.512 169.560 113.254 1.00 22.84 181 THR A N 1
ATOM 903 C CA . THR A 1 119 ? 109.548 169.763 114.319 1.00 22.84 181 THR A CA 1
ATOM 904 C C . THR A 1 119 ? 109.068 168.465 114.936 1.00 22.84 181 THR A C 1
ATOM 905 O O . THR A 1 119 ? 108.436 168.502 115.989 1.00 22.84 181 THR A O 1
ATOM 909 N N . MET A 1 120 ? 109.356 167.325 114.324 1.00 23.70 182 MET A N 1
ATOM 910 C CA . MET A 1 120 ? 108.936 166.052 114.881 1.00 23.70 182 MET A CA 1
ATOM 911 C C . MET A 1 120 ? 110.084 165.186 115.369 1.00 23.70 182 MET A C 1
ATOM 912 O O . MET A 1 120 ? 109.870 164.370 116.263 1.00 23.70 182 MET A O 1
ATOM 917 N N . PHE A 1 121 ? 111.294 165.316 114.829 1.00 22.13 183 PHE A N 1
ATOM 918 C CA . PHE A 1 121 ? 112.408 164.592 115.417 1.00 22.13 183 PHE A CA 1
ATOM 919 C C . PHE A 1 121 ? 113.117 165.384 116.495 1.00 22.13 183 PHE A C 1
ATOM 920 O O . PHE A 1 121 ? 114.149 164.936 116.993 1.00 22.13 183 PHE A O 1
ATOM 928 N N . SER A 1 122 ? 112.593 166.544 116.873 1.00 23.37 184 SER A N 1
ATOM 929 C CA . SER A 1 122 ? 113.079 167.231 118.056 1.00 23.37 184 SER A CA 1
ATOM 930 C C . SER A 1 122 ? 112.048 167.323 119.163 1.00 23.37 184 SER A C 1
ATOM 931 O O . SER A 1 122 ? 112.438 167.466 120.322 1.00 23.37 184 SER A O 1
ATOM 934 N N . THR A 1 123 ? 110.764 167.176 118.859 1.00 24.47 185 THR A N 1
ATOM 935 C CA . THR A 1 123 ? 109.702 167.201 119.854 1.00 24.47 185 THR A CA 1
ATOM 936 C C . THR A 1 123 ? 109.516 165.876 120.582 1.00 24.47 185 THR A C 1
ATOM 937 O O . THR A 1 123 ? 109.369 165.876 121.805 1.00 24.47 185 THR A O 1
ATOM 941 N N . ILE A 1 124 ? 109.501 164.751 119.880 1.00 23.12 186 ILE A N 1
ATOM 942 C CA . ILE A 1 124 ? 109.282 163.454 120.522 1.00 23.12 186 ILE A CA 1
ATOM 943 C C . ILE A 1 124 ? 110.413 163.119 121.493 1.00 23.12 186 ILE A C 1
ATOM 944 O O . ILE A 1 124 ? 110.127 162.686 122.614 1.00 23.12 186 ILE A O 1
ATOM 949 N N . PRO A 1 125 ? 111.694 163.292 121.147 1.00 23.88 187 PRO A N 1
ATOM 950 C CA . PRO A 1 125 ? 112.744 163.079 122.146 1.00 23.88 187 PRO A CA 1
ATOM 951 C C . PRO A 1 125 ? 112.735 164.086 123.282 1.00 23.88 187 PRO A C 1
ATOM 952 O O . PRO A 1 125 ? 113.400 163.852 124.295 1.00 23.88 187 PRO A O 1
ATOM 956 N N . CYS A 1 126 ? 112.019 165.193 123.152 1.00 28.32 188 CYS A N 1
ATOM 957 C CA . CYS A 1 126 ? 111.934 166.174 124.220 1.00 28.32 188 CYS A CA 1
ATOM 958 C C . CYS A 1 126 ? 111.011 165.733 125.351 1.00 28.32 188 CYS A C 1
ATOM 959 O O . CYS A 1 126 ? 111.209 166.154 126.492 1.00 28.32 188 CYS A O 1
ATOM 962 N N . PHE A 1 127 ? 110.025 164.884 125.070 1.00 28.80 189 PHE A N 1
ATOM 963 C CA . PHE A 1 127 ? 109.057 164.429 126.057 1.00 28.80 189 PHE A CA 1
ATOM 964 C C . PHE A 1 127 ? 109.276 162.992 126.500 1.00 28.80 189 PHE A C 1
ATOM 965 O O . PHE A 1 127 ? 109.055 162.668 127.665 1.00 28.80 189 PHE A O 1
ATOM 973 N N . CYS A 1 128 ? 109.724 162.122 125.607 1.00 28.98 190 CYS A N 1
ATOM 974 C CA . CYS A 1 128 ? 109.818 160.702 125.903 1.00 28.98 190 CYS A CA 1
ATOM 975 C C . CYS A 1 128 ? 111.259 160.305 126.172 1.00 28.98 190 CYS A C 1
ATOM 976 O O . CYS A 1 128 ? 112.160 160.646 125.409 1.00 28.98 190 CYS A O 1
ATOM 979 N N . LYS A 1 129 ? 111.466 159.573 127.262 1.00 27.74 191 LYS A N 1
ATOM 980 C CA . LYS A 1 129 ? 112.796 159.177 127.700 1.00 27.74 191 LYS A CA 1
ATOM 981 C C . LYS A 1 129 ? 112.866 157.665 127.834 1.00 27.74 191 LYS A C 1
ATOM 982 O O . LYS A 1 129 ? 111.941 156.972 127.425 1.00 27.74 191 LYS A O 1
ATOM 988 N N . LYS A 1 130 ? 113.932 157.140 128.433 1.00 27.70 192 LYS A N 1
ATOM 989 C CA . LYS A 1 130 ? 114.224 155.717 128.308 1.00 27.70 192 LYS A CA 1
ATOM 990 C C . LYS A 1 130 ? 113.164 154.805 128.916 1.00 27.70 192 LYS A C 1
ATOM 991 O O . LYS A 1 130 ? 112.869 153.754 128.342 1.00 27.70 192 LYS A O 1
ATOM 997 N N . GLY A 1 131 ? 112.592 155.150 130.055 1.00 29.94 193 GLY A N 1
ATOM 998 C CA . GLY A 1 131 ? 111.666 154.228 130.678 1.00 29.94 193 GLY A CA 1
ATOM 999 C C . GLY A 1 131 ? 110.230 154.247 130.195 1.00 29.94 193 GLY A C 1
ATOM 1000 O O . GLY A 1 131 ? 109.417 153.460 130.680 1.00 29.94 193 GLY A O 1
ATOM 1001 N N . ASP A 1 132 ? 109.898 155.116 129.245 1.00 31.50 194 ASP A N 1
ATOM 1002 C CA . ASP A 1 132 ? 108.512 155.378 128.885 1.00 31.50 194 ASP A CA 1
ATOM 1003 C C . ASP A 1 132 ? 108.001 154.374 127.859 1.00 31.50 194 ASP A C 1
ATOM 1004 O O . ASP A 1 132 ? 108.719 153.488 127.407 1.00 31.50 194 ASP A O 1
ATOM 1009 N N . VAL A 1 133 ? 106.730 154.512 127.496 1.00 30.30 195 VAL A N 1
ATOM 1010 C CA . VAL A 1 133 ? 106.051 153.632 126.554 1.00 30.30 195 VAL A CA 1
ATOM 1011 C C . VAL A 1 133 ? 105.362 154.493 125.506 1.00 30.30 195 VAL A C 1
ATOM 1012 O O . VAL A 1 133 ? 104.582 155.382 125.852 1.00 30.30 195 VAL A O 1
ATOM 1016 N N . ILE A 1 134 ? 105.642 154.236 124.234 1.00 25.49 196 ILE A N 1
ATOM 1017 C CA . ILE A 1 134 ? 105.007 154.950 123.133 1.00 25.49 196 ILE A CA 1
ATOM 1018 C C . ILE A 1 134 ? 104.263 153.950 122.266 1.00 25.49 196 ILE A C 1
ATOM 1019 O O . ILE A 1 134 ? 104.760 152.854 122.009 1.00 25.49 196 ILE A O 1
ATOM 1024 N N . VAL A 1 135 ? 103.075 154.328 121.824 1.00 26.06 197 VAL A N 1
ATOM 1025 C CA . VAL A 1 135 ? 102.254 153.507 120.942 1.00 26.06 197 VAL A CA 1
ATOM 1026 C C . VAL A 1 135 ? 102.111 154.287 119.640 1.00 26.06 197 VAL A C 1
ATOM 1027 O O . VAL A 1 135 ? 101.539 155.374 119.613 1.00 26.06 197 VAL A O 1
ATOM 1031 N N . ALA A 1 136 ? 102.614 153.731 118.543 1.00 24.87 198 ALA A N 1
ATOM 1032 C CA . ALA A 1 136 ? 102.600 154.410 117.259 1.00 24.87 198 ALA A CA 1
ATOM 1033 C C . ALA A 1 136 ? 101.823 153.598 116.228 1.00 24.87 198 ALA A C 1
ATOM 1034 O O . ALA A 1 136 ? 101.496 152.437 116.445 1.00 24.87 198 ALA A O 1
ATOM 1036 N N . ASP A 1 137 ? 101.560 154.214 115.074 1.00 25.83 199 ASP A N 1
ATOM 1037 C CA . ASP A 1 137 ? 100.571 153.718 114.122 1.00 25.83 199 ASP A CA 1
ATOM 1038 C C . ASP A 1 137 ? 101.117 152.776 113.052 1.00 25.83 199 ASP A C 1
ATOM 1039 O O . ASP A 1 137 ? 100.317 152.128 112.384 1.00 25.83 199 ASP A O 1
ATOM 1044 N N . GLU A 1 138 ? 102.432 152.700 112.896 1.00 28.24 200 GLU A N 1
ATOM 1045 C CA . GLU A 1 138 ? 103.025 151.801 111.911 1.00 28.24 200 GLU A CA 1
ATOM 1046 C C . GLU A 1 138 ? 103.070 152.419 110.523 1.00 28.24 200 GLU A C 1
ATOM 1047 O O . GLU A 1 138 ? 103.858 152.010 109.677 1.00 28.24 200 GLU A O 1
ATOM 1053 N N . GLY A 1 139 ? 102.215 153.406 110.300 1.00 24.60 201 GLY A N 1
ATOM 1054 C CA . GLY A 1 139 ? 102.140 154.107 109.042 1.00 24.60 201 GLY A CA 1
ATOM 1055 C C . GLY A 1 139 ? 102.770 155.474 109.088 1.00 24.60 201 GLY A C 1
ATOM 1056 O O . GLY A 1 139 ? 102.673 156.216 108.102 1.00 24.60 201 GLY A O 1
ATOM 1057 N N . VAL A 1 140 ? 103.422 155.837 110.193 1.00 23.29 202 VAL A N 1
ATOM 1058 C CA . VAL A 1 140 ? 103.993 157.162 110.341 1.00 23.29 202 VAL A CA 1
ATOM 1059 C C . VAL A 1 140 ? 105.183 157.323 109.406 1.00 23.29 202 VAL A C 1
ATOM 1060 O O . VAL A 1 140 ? 105.840 156.350 109.031 1.00 23.29 202 VAL A O 1
ATOM 1064 N N . HIS A 1 141 ? 105.454 158.564 109.013 1.00 19.73 203 HIS A N 1
ATOM 1065 C CA . HIS A 1 141 ? 106.490 158.833 108.033 1.00 19.73 203 HIS A CA 1
ATOM 1066 C C . HIS A 1 141 ? 107.856 158.896 108.707 1.00 19.73 203 HIS A C 1
ATOM 1067 O O . HIS A 1 141 ? 107.982 158.760 109.921 1.00 19.73 203 HIS A O 1
ATOM 1074 N N . TRP A 1 142 ? 108.896 159.109 107.900 1.00 19.48 204 TRP A N 1
ATOM 1075 C CA . TRP A 1 142 ? 110.254 158.930 108.400 1.00 19.48 204 TRP A CA 1
ATOM 1076 C C . TRP A 1 142 ? 110.615 159.927 109.495 1.00 19.48 204 TRP A C 1
ATOM 1077 O O . TRP A 1 142 ? 111.399 159.598 110.389 1.00 19.48 204 TRP A O 1
ATOM 1088 N N . GLY A 1 143 ? 110.073 161.141 109.450 1.00 22.25 205 GLY A N 1
ATOM 1089 C CA . GLY A 1 143 ? 110.404 162.122 110.471 1.00 22.25 205 GLY A CA 1
ATOM 1090 C C . GLY A 1 143 ? 109.957 161.716 111.862 1.00 22.25 205 GLY A C 1
ATOM 1091 O O . GLY A 1 143 ? 110.635 162.000 112.846 1.00 22.25 205 GLY A O 1
ATOM 1092 N N . ILE A 1 144 ? 108.804 161.057 111.961 1.00 22.87 206 ILE A N 1
ATOM 1093 C CA . ILE A 1 144 ? 108.318 160.559 113.241 1.00 22.87 206 ILE A CA 1
ATOM 1094 C C . ILE A 1 144 ? 109.145 159.380 113.724 1.00 22.87 206 ILE A C 1
ATOM 1095 O O . ILE A 1 144 ? 109.468 159.287 114.908 1.00 22.87 206 ILE A O 1
ATOM 1100 N N . GLN A 1 145 ? 109.499 158.453 112.841 1.00 21.30 207 GLN A N 1
ATOM 1101 C CA . GLN A 1 145 ? 110.238 157.288 113.303 1.00 21.30 207 GLN A CA 1
ATOM 1102 C C . GLN A 1 145 ? 111.685 157.601 113.641 1.00 21.30 207 GLN A C 1
ATOM 1103 O O . GLN A 1 145 ? 112.261 156.927 114.502 1.00 21.30 207 GLN A O 1
ATOM 1109 N N . ASN A 1 146 ? 112.281 158.623 113.032 1.00 21.29 208 ASN A N 1
ATOM 1110 C CA . ASN A 1 146 ? 113.584 159.063 113.513 1.00 21.29 208 ASN A CA 1
ATOM 1111 C C . ASN A 1 146 ? 113.517 159.605 114.939 1.00 21.29 208 ASN A C 1
ATOM 1112 O O . ASN A 1 146 ? 114.377 159.275 115.761 1.00 21.29 208 ASN A O 1
ATOM 1117 N N . GLY A 1 147 ? 112.508 160.419 115.256 1.00 22.18 209 GLY A N 1
ATOM 1118 C CA . GLY A 1 147 ? 112.320 160.865 116.623 1.00 22.18 209 GLY A CA 1
ATOM 1119 C C . GLY A 1 147 ? 111.978 159.755 117.591 1.00 22.18 209 GLY A C 1
ATOM 1120 O O . GLY A 1 147 ? 112.322 159.838 118.770 1.00 22.18 209 GLY A O 1
ATOM 1121 N N . LEU A 1 148 ? 111.264 158.725 117.128 1.00 20.28 210 LEU A N 1
ATOM 1122 C CA . LEU A 1 148 ? 111.011 157.556 117.964 1.00 20.28 210 LEU A CA 1
ATOM 1123 C C . LEU A 1 148 ? 112.289 156.808 118.295 1.00 20.28 210 LEU A C 1
ATOM 1124 O O . LEU A 1 148 ? 112.453 156.342 119.421 1.00 20.28 210 LEU A O 1
ATOM 1129 N N . GLN A 1 149 ? 113.186 156.661 117.328 1.00 22.59 211 GLN A N 1
ATOM 1130 C CA . GLN A 1 149 ? 114.449 155.981 117.579 1.00 22.59 211 GLN A CA 1
ATOM 1131 C C . GLN A 1 149 ? 115.394 156.803 118.445 1.00 22.59 211 GLN A C 1
ATOM 1132 O O . GLN A 1 149 ? 116.138 156.232 119.243 1.00 22.59 211 GLN A O 1
ATOM 1138 N N . LEU A 1 150 ? 115.383 158.134 118.321 1.00 21.43 212 LEU A N 1
ATOM 1139 C CA . LEU A 1 150 ? 116.288 158.946 119.131 1.00 21.43 212 LEU A CA 1
ATOM 1140 C C . LEU A 1 150 ? 115.874 158.993 120.596 1.00 21.43 212 LEU A C 1
ATOM 1141 O O . LEU A 1 150 ? 116.722 159.205 121.463 1.00 21.43 212 LEU A O 1
ATOM 1146 N N . SER A 1 151 ? 114.592 158.835 120.895 1.00 23.29 213 SER A N 1
ATOM 1147 C CA . SER A 1 151 ? 114.130 158.742 122.276 1.00 23.29 213 SER A CA 1
ATOM 1148 C C . SER A 1 151 ? 114.179 157.273 122.639 1.00 23.29 213 SER A C 1
ATOM 1149 O O . SER A 1 151 ? 113.525 156.442 122.017 1.00 23.29 213 SER A O 1
ATOM 1152 N N . ARG A 1 152 ? 114.925 156.943 123.679 1.00 25.46 214 ARG A N 1
ATOM 1153 C CA . ARG A 1 152 ? 115.284 155.554 123.923 1.00 25.46 214 ARG A CA 1
ATOM 1154 C C . ARG A 1 152 ? 114.165 154.722 124.530 1.00 25.46 214 ARG A C 1
ATOM 1155 O O . ARG A 1 152 ? 114.432 153.697 125.157 1.00 25.46 214 ARG A O 1
ATOM 1163 N N . SER A 1 153 ? 112.923 155.155 124.379 1.00 24.52 215 SER A N 1
ATOM 1164 C CA . SER A 1 153 ? 111.792 154.496 125.008 1.00 24.52 215 SER A CA 1
ATOM 1165 C C . SER A 1 153 ? 111.365 153.251 124.233 1.00 24.52 215 SER A C 1
ATOM 1166 O O . SER A 1 153 ? 111.922 152.916 123.192 1.00 24.52 215 SER A O 1
ATOM 1169 N N . THR A 1 154 ? 110.374 152.549 124.781 1.00 25.81 216 THR A N 1
ATOM 1170 C CA . THR A 1 154 ? 109.857 151.315 124.202 1.00 25.81 216 THR A CA 1
ATOM 1171 C C . THR A 1 154 ? 108.750 151.630 123.214 1.00 25.81 216 THR A C 1
ATOM 1172 O O . THR A 1 154 ? 107.792 152.315 123.564 1.00 25.81 216 THR A O 1
ATOM 1176 N N . ILE A 1 155 ? 108.856 151.122 121.991 1.00 23.66 217 ILE A N 1
ATOM 1177 C CA . ILE A 1 155 ? 107.890 151.429 120.942 1.00 23.66 217 ILE A CA 1
ATOM 1178 C C . ILE A 1 155 ? 107.097 150.179 120.589 1.00 23.66 217 ILE A C 1
ATOM 1179 O O . ILE A 1 155 ? 107.673 149.137 120.267 1.00 23.66 217 ILE A O 1
ATOM 1184 N N . VAL A 1 156 ? 105.775 150.306 120.623 1.00 25.07 218 VAL A N 1
ATOM 1185 C CA . VAL A 1 156 ? 104.832 149.270 120.233 1.00 25.07 218 VAL A CA 1
ATOM 1186 C C . VAL A 1 156 ? 104.001 149.823 119.089 1.00 25.07 218 VAL A C 1
ATOM 1187 O O . VAL A 1 156 ? 103.675 151.008 119.082 1.00 25.07 218 VAL A O 1
ATOM 1191 N N . TYR A 1 157 ? 103.680 148.987 118.113 1.00 25.56 219 TYR A N 1
ATOM 1192 C CA . TYR A 1 157 ? 102.962 149.421 116.926 1.00 25.56 219 TYR A CA 1
ATOM 1193 C C . TYR A 1 157 ? 101.598 148.758 116.841 1.00 25.56 219 TYR A C 1
ATOM 1194 O O . TYR A 1 157 ? 101.417 147.621 117.272 1.00 25.56 219 TYR A O 1
ATOM 1203 N N . PHE A 1 158 ? 100.636 149.474 116.271 1.00 27.11 220 PHE A N 1
ATOM 1204 C CA . PHE A 1 158 ? 99.329 148.914 115.986 1.00 27.11 220 PHE A CA 1
ATOM 1205 C C . PHE A 1 158 ? 99.007 149.124 114.516 1.00 27.11 220 PHE A C 1
ATOM 1206 O O . PHE A 1 158 ? 99.591 149.982 113.860 1.00 27.11 220 PHE A O 1
ATOM 1214 N N . LYS A 1 159 ? 98.087 148.319 113.996 1.00 29.70 221 LYS A N 1
ATOM 1215 C CA . LYS A 1 159 ? 97.825 148.317 112.566 1.00 29.70 221 LYS A CA 1
ATOM 1216 C C . LYS A 1 159 ? 97.269 149.652 112.096 1.00 29.70 221 LYS A C 1
ATOM 1217 O O . LYS A 1 159 ? 96.700 150.415 112.872 1.00 29.70 221 LYS A O 1
ATOM 1223 N N . HIS A 1 160 ? 97.424 149.911 110.804 1.00 28.77 222 HIS A N 1
ATOM 1224 C CA . HIS A 1 160 ? 97.116 151.200 110.208 1.00 28.77 222 HIS A CA 1
ATOM 1225 C C . HIS A 1 160 ? 95.640 151.570 110.303 1.00 28.77 222 HIS A C 1
ATOM 1226 O O . HIS A 1 160 ? 94.802 150.969 109.628 1.00 28.77 222 HIS A O 1
ATOM 1233 N N . ASN A 1 161 ? 95.328 152.578 111.124 1.00 32.40 223 ASN A N 1
ATOM 1234 C CA . ASN A 1 161 ? 93.975 153.123 111.284 1.00 32.40 223 ASN A CA 1
ATOM 1235 C C . ASN A 1 161 ? 92.969 152.086 111.763 1.00 32.40 223 ASN A C 1
ATOM 1236 O O . ASN A 1 161 ? 91.804 152.113 111.367 1.00 32.40 223 ASN A O 1
ATOM 1241 N N . ASP A 1 162 ? 93.393 151.175 112.622 1.00 35.28 224 ASP A N 1
ATOM 1242 C CA . ASP A 1 162 ? 92.554 150.080 113.084 1.00 35.28 224 ASP A CA 1
ATOM 1243 C C . ASP A 1 162 ? 92.345 150.253 114.580 1.00 35.28 224 ASP A C 1
ATOM 1244 O O . ASP A 1 162 ? 93.292 150.120 115.359 1.00 35.28 224 ASP A O 1
ATOM 1249 N N . MET A 1 163 ? 91.114 150.561 114.985 1.00 38.48 225 MET A N 1
ATOM 1250 C CA . MET A 1 163 ? 90.878 150.894 116.385 1.00 38.48 225 MET A CA 1
ATOM 1251 C C . MET A 1 163 ? 90.719 149.670 117.270 1.00 38.48 225 MET A C 1
ATOM 1252 O O . MET A 1 163 ? 90.974 149.759 118.477 1.00 38.48 225 MET A O 1
ATOM 1257 N N . GLU A 1 164 ? 90.318 148.531 116.713 1.00 37.70 226 GLU A N 1
ATOM 1258 C CA . GLU A 1 164 ? 90.324 147.310 117.505 1.00 37.70 226 GLU A CA 1
ATOM 1259 C C . GLU A 1 164 ? 91.742 146.919 117.896 1.00 37.70 226 GLU A C 1
ATOM 1260 O O . GLU A 1 164 ? 91.996 146.556 119.049 1.00 37.70 226 GLU A O 1
ATOM 1266 N N . SER A 1 165 ? 92.676 147.021 116.953 1.00 35.68 227 SER A N 1
ATOM 1267 C CA . SER A 1 165 ? 94.079 146.771 117.241 1.00 35.68 227 SER A CA 1
ATOM 1268 C C . SER A 1 165 ? 94.621 147.726 118.293 1.00 35.68 227 SER A C 1
ATOM 1269 O O . SER A 1 165 ? 95.393 147.311 119.167 1.00 35.68 227 SER A O 1
ATOM 1272 N N . LEU A 1 166 ? 94.234 149.001 118.233 1.00 33.62 228 LEU A N 1
ATOM 1273 C CA . LEU A 1 166 ? 94.692 149.954 119.236 1.00 33.62 228 LEU A CA 1
ATOM 1274 C C . LEU A 1 166 ? 94.149 149.616 120.619 1.00 33.62 228 LEU A C 1
ATOM 1275 O O . LEU A 1 166 ? 94.883 149.692 121.609 1.00 33.62 228 LEU A O 1
ATOM 1280 N N . ARG A 1 167 ? 92.869 149.247 120.717 1.00 37.69 229 ARG A N 1
ATOM 1281 C CA . ARG A 1 167 ? 92.325 148.892 122.024 1.00 37.69 229 ARG A CA 1
ATOM 1282 C C . ARG A 1 167 ? 92.996 147.647 122.587 1.00 37.69 229 ARG A C 1
ATOM 1283 O O . ARG A 1 167 ? 93.326 147.597 123.782 1.00 37.69 229 ARG A O 1
ATOM 1291 N N . ILE A 1 168 ? 93.217 146.636 121.745 1.00 37.61 230 ILE A N 1
ATOM 1292 C CA . ILE A 1 168 ? 93.926 145.443 122.197 1.00 37.61 230 ILE A CA 1
ATOM 1293 C C . ILE A 1 168 ? 95.307 145.800 122.721 1.00 37.61 230 ILE A C 1
ATOM 1294 O O . ILE A 1 168 ? 95.700 145.358 123.806 1.00 37.61 230 ILE A O 1
ATOM 1299 N N . THR A 1 169 ? 96.059 146.610 121.977 1.00 36.93 231 THR A N 1
ATOM 1300 C CA . THR A 1 169 ? 97.405 146.982 122.390 1.00 36.93 231 THR A CA 1
ATOM 1301 C C . THR A 1 169 ? 97.419 147.781 123.686 1.00 36.93 231 THR A C 1
ATOM 1302 O O . THR A 1 169 ? 98.295 147.566 124.531 1.00 36.93 231 THR A O 1
ATOM 1306 N N . LEU A 1 170 ? 96.477 148.707 123.864 1.00 38.45 232 LEU A N 1
ATOM 1307 C CA . LEU A 1 170 ? 96.437 149.476 125.100 1.00 38.45 232 LEU A CA 1
ATOM 1308 C C . LEU A 1 170 ? 96.120 148.607 126.305 1.00 38.45 232 LEU A C 1
ATOM 1309 O O . LEU A 1 170 ? 96.765 148.754 127.351 1.00 38.45 232 LEU A O 1
ATOM 1314 N N . GLU A 1 171 ? 95.152 147.689 126.186 1.00 43.32 233 GLU A N 1
ATOM 1315 C CA . GLU A 1 171 ? 94.898 146.762 127.287 1.00 43.32 233 GLU A CA 1
ATOM 1316 C C . GLU A 1 171 ? 96.120 145.915 127.590 1.00 43.32 233 GLU A C 1
ATOM 1317 O O . GLU A 1 171 ? 96.422 145.650 128.755 1.00 43.32 233 GLU A O 1
ATOM 1323 N N . LYS A 1 172 ? 96.822 145.463 126.558 1.00 43.96 234 LYS A N 1
ATOM 1324 C CA . LYS A 1 172 ? 98.012 144.658 126.785 1.00 43.96 234 LYS A CA 1
ATOM 1325 C C . LYS A 1 172 ? 99.087 145.431 127.536 1.00 43.96 234 LYS A C 1
ATOM 1326 O O . LYS A 1 172 ? 99.726 144.877 128.435 1.00 43.96 234 LYS A O 1
ATOM 1332 N N . ILE A 1 173 ? 99.302 146.701 127.189 1.00 46.12 235 ILE A N 1
ATOM 1333 C CA . ILE A 1 173 ? 100.267 147.511 127.930 1.00 46.12 235 ILE A CA 1
ATOM 1334 C C . ILE A 1 173 ? 99.807 147.745 129.360 1.00 46.12 235 ILE A C 1
ATOM 1335 O O . ILE A 1 173 ? 100.628 147.814 130.277 1.00 46.12 235 ILE A O 1
ATOM 1340 N N . MET A 1 174 ? 98.508 147.868 129.587 1.00 50.47 236 MET A N 1
ATOM 1341 C CA . MET A 1 174 ? 98.000 148.191 130.919 1.00 50.47 236 MET A CA 1
ATOM 1342 C C . MET A 1 174 ? 97.769 146.925 131.746 1.00 50.47 236 MET A C 1
ATOM 1343 O O . MET A 1 174 ? 96.887 146.853 132.590 1.00 50.47 236 MET A O 1
ATOM 1348 N N . THR A 1 175 ? 98.569 145.904 131.457 1.00 56.15 237 THR A N 1
ATOM 1349 C CA . THR A 1 175 ? 98.661 144.705 132.282 1.00 56.15 237 THR A CA 1
ATOM 1350 C C . THR A 1 175 ? 100.121 144.373 132.558 1.00 56.15 237 THR A C 1
ATOM 1351 O O . THR A 1 175 ? 100.463 143.878 133.633 1.00 56.15 237 THR A O 1
ATOM 1355 N N . LYS A 1 176 ? 100.992 144.663 131.600 1.00 60.52 238 LYS A N 1
ATOM 1356 C CA . LYS A 1 176 ? 102.415 144.413 131.767 1.00 60.52 238 LYS A CA 1
ATOM 1357 C C . LYS A 1 176 ? 103.048 145.364 132.766 1.00 60.52 238 LYS A C 1
ATOM 1358 O O . LYS A 1 176 ? 103.959 144.970 133.500 1.00 60.52 238 LYS A O 1
ATOM 1364 N N . TYR A 1 177 ? 102.583 146.608 132.807 1.00 62.08 239 TYR A N 1
ATOM 1365 C CA . TYR A 1 177 ? 103.156 147.621 133.677 1.00 62.08 239 TYR A CA 1
ATOM 1366 C C . TYR A 1 177 ? 102.146 148.009 134.743 1.00 62.08 239 TYR A C 1
ATOM 1367 O O . TYR A 1 177 ? 102.014 149.187 135.081 1.00 62.08 239 TYR A O 1
ATOM 1376 N N . LYS A 1 178 ? 101.412 147.028 135.265 1.00 74.75 240 LYS A N 1
ATOM 1377 C CA . LYS A 1 178 ? 100.451 147.302 136.323 1.00 74.75 240 LYS A CA 1
ATOM 1378 C C . LYS A 1 178 ? 101.127 147.591 137.651 1.00 74.75 240 LYS A C 1
ATOM 1379 O O . LYS A 1 178 ? 100.492 148.153 138.549 1.00 74.75 240 LYS A O 1
ATOM 1385 N N . ARG A 1 179 ? 102.394 147.211 137.794 1.00 82.00 241 ARG A N 1
ATOM 1386 C CA . ARG A 1 179 ? 103.126 147.425 139.033 1.00 82.00 241 ARG A CA 1
ATOM 1387 C C . ARG A 1 179 ? 103.436 148.903 139.232 1.00 82.00 241 ARG A C 1
ATOM 1388 O O . ARG A 1 179 ? 102.925 149.526 140.168 1.00 82.00 241 ARG A O 1
ATOM 1396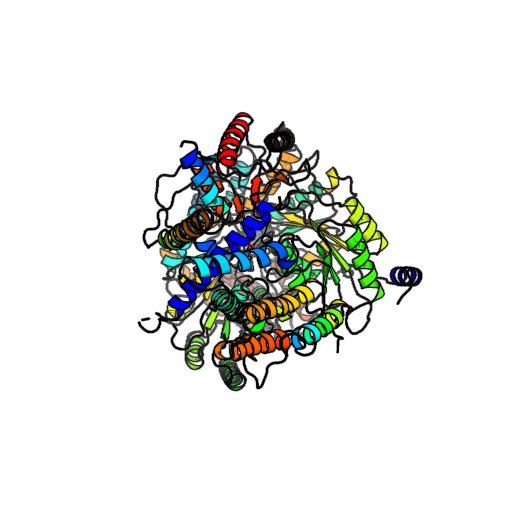 N N . SER A 1 180 ? 104.249 149.478 138.351 1.00 80.27 242 SER A N 1
ATOM 1397 C CA . SER A 1 180 ? 104.637 150.879 138.483 1.00 80.27 242 SER A CA 1
ATOM 1398 C C . SER A 1 180 ? 103.556 151.759 137.873 1.00 80.27 242 SER A C 1
ATOM 1399 O O . SER A 1 180 ? 103.422 151.834 136.649 1.00 80.27 242 SER A O 1
ATOM 1402 N N . LYS A 1 181 ? 102.781 152.426 138.726 1.00 77.69 243 LYS A N 1
ATOM 1403 C CA . LYS A 1 181 ? 101.663 153.235 138.264 1.00 77.69 243 LYS A CA 1
ATOM 1404 C C . LYS A 1 181 ? 102.075 154.628 137.810 1.00 77.69 243 LYS A C 1
ATOM 1405 O O . LYS A 1 181 ? 101.277 155.312 137.160 1.00 77.69 243 LYS A O 1
ATOM 1407 N N . ASN A 1 182 ? 103.289 155.067 138.133 1.00 70.47 244 ASN A N 1
ATOM 1408 C CA . ASN A 1 182 ? 103.782 156.357 137.655 1.00 70.47 244 ASN A CA 1
ATOM 1409 C C . ASN A 1 182 ? 104.594 156.173 136.372 1.00 70.47 244 ASN A C 1
ATOM 1410 O O . ASN A 1 182 ? 105.805 156.377 136.322 1.00 70.47 244 ASN A O 1
ATOM 1415 N N . LEU A 1 183 ? 103.888 155.772 135.323 1.00 53.33 245 LEU A N 1
ATOM 1416 C CA . LEU A 1 183 ? 104.478 155.492 134.026 1.00 53.33 245 LEU A CA 1
ATOM 1417 C C . LEU A 1 183 ? 104.060 156.563 133.034 1.00 53.33 245 LEU A C 1
ATOM 1418 O O . LEU A 1 183 ? 102.886 156.934 132.975 1.00 53.33 245 LEU A O 1
ATOM 1423 N N . ARG A 1 184 ? 105.018 157.056 132.258 1.00 41.60 246 ARG A N 1
ATOM 1424 C CA . ARG A 1 184 ? 104.733 158.006 131.193 1.00 41.60 246 ARG A CA 1
ATOM 1425 C C . ARG A 1 184 ? 104.346 157.255 129.928 1.00 41.60 246 ARG A C 1
ATOM 1426 O O . ARG A 1 184 ? 105.065 156.357 129.494 1.00 41.60 246 ARG A O 1
ATOM 1434 N N . ARG A 1 185 ? 103.209 157.614 129.350 1.00 39.47 247 ARG A N 1
ATOM 1435 C CA . ARG A 1 185 ? 102.637 156.902 128.221 1.00 39.47 247 ARG A CA 1
ATOM 1436 C C . ARG A 1 185 ? 102.170 157.884 127.159 1.00 39.47 247 ARG A C 1
ATOM 1437 O O . ARG A 1 185 ? 101.520 158.878 127.476 1.00 39.47 247 ARG A O 1
ATOM 1445 N N . TYR A 1 186 ? 102.467 157.589 125.896 1.00 32.11 248 TYR A N 1
ATOM 1446 C CA . TYR A 1 186 ? 102.094 158.479 124.809 1.00 32.11 248 TYR A CA 1
ATOM 1447 C C . TYR A 1 186 ? 101.520 157.680 123.656 1.00 32.11 248 TYR A C 1
ATOM 1448 O O . TYR A 1 186 ? 101.881 156.529 123.445 1.00 32.11 248 TYR A O 1
ATOM 1457 N N . ILE A 1 187 ? 100.615 158.305 122.915 1.00 26.88 249 ILE A N 1
ATOM 1458 C CA . ILE A 1 187 ? 100.100 157.778 121.655 1.00 26.88 249 ILE A CA 1
ATOM 1459 C C . ILE A 1 187 ? 100.526 158.741 120.558 1.00 26.88 249 ILE A C 1
ATOM 1460 O O . ILE A 1 187 ? 100.306 159.949 120.673 1.00 26.88 249 ILE A O 1
ATOM 1465 N N . VAL A 1 188 ? 101.142 158.218 119.506 1.00 26.05 250 VAL A N 1
ATOM 1466 C CA . VAL A 1 188 ? 101.634 159.028 118.400 1.00 26.05 250 VAL A CA 1
ATOM 1467 C C . VAL A 1 188 ? 100.834 158.673 117.157 1.00 26.05 250 VAL A C 1
ATOM 1468 O O . VAL A 1 188 ? 100.730 157.501 116.792 1.00 26.05 250 VAL A O 1
ATOM 1472 N N . ALA A 1 189 ? 100.257 159.681 116.516 1.00 26.00 251 ALA A N 1
ATOM 1473 C CA . ALA A 1 189 ? 99.475 159.469 115.307 1.00 26.00 251 ALA A CA 1
ATOM 1474 C C . ALA A 1 189 ? 99.703 160.609 114.330 1.00 26.00 251 ALA A C 1
ATOM 1475 O O . ALA A 1 189 ? 100.651 161.376 114.480 1.00 26.00 251 ALA A O 1
ATOM 1477 N N . GLU A 1 190 ? 98.844 160.728 113.327 1.00 28.06 252 GLU A N 1
ATOM 1478 C CA . GLU A 1 190 ? 99.040 161.666 112.238 1.00 28.06 252 GLU A CA 1
ATOM 1479 C C . GLU A 1 190 ? 97.686 161.945 111.609 1.00 28.06 252 GLU A C 1
ATOM 1480 O O . GLU A 1 190 ? 96.929 161.016 111.341 1.00 28.06 252 GLU A O 1
ATOM 1486 N N . ALA A 1 191 ? 97.374 163.220 111.398 1.00 28.23 253 ALA A N 1
ATOM 1487 C CA . ALA A 1 191 ? 96.008 163.601 111.055 1.00 28.23 253 ALA A CA 1
ATOM 1488 C C . ALA A 1 191 ? 95.585 163.035 109.705 1.00 28.23 253 ALA A C 1
ATOM 1489 O O . ALA A 1 191 ? 94.540 162.394 109.590 1.00 28.23 253 ALA A O 1
ATOM 1491 N N . VAL A 1 192 ? 96.382 163.264 108.667 1.00 26.62 254 VAL A N 1
ATOM 1492 C CA . VAL A 1 192 ? 96.175 162.672 107.350 1.00 26.62 254 VAL A CA 1
ATOM 1493 C C . VAL A 1 192 ? 97.499 162.049 106.949 1.00 26.62 254 VAL A C 1
ATOM 1494 O O . VAL A 1 192 ? 98.521 162.736 106.920 1.00 26.62 254 VAL A O 1
ATOM 1498 N N . TYR A 1 193 ? 97.494 160.758 106.650 1.00 27.83 255 TYR A N 1
ATOM 1499 C CA . TYR A 1 193 ? 98.748 160.053 106.437 1.00 27.83 255 TYR A CA 1
ATOM 1500 C C . TYR A 1 193 ? 99.325 160.326 105.062 1.00 27.83 255 TYR A C 1
ATOM 1501 O O . TYR A 1 193 ? 98.635 160.222 104.051 1.00 27.83 255 TYR A O 1
ATOM 1510 N N . GLN A 1 194 ? 100.609 160.674 105.045 1.00 30.43 256 GLN A N 1
ATOM 1511 C CA . GLN A 1 194 ? 101.344 161.022 103.843 1.00 30.43 256 GLN A CA 1
ATOM 1512 C C . GLN A 1 194 ? 101.583 159.814 102.953 1.00 30.43 256 GLN A C 1
ATOM 1513 O O . GLN A 1 194 ? 101.682 159.963 101.735 1.00 30.43 256 GLN A O 1
ATOM 1519 N N . ASN A 1 195 ? 101.657 158.623 103.539 1.00 30.17 257 ASN A N 1
ATOM 1520 C CA . ASN A 1 195 ? 101.968 157.387 102.839 1.00 30.17 257 ASN A CA 1
ATOM 1521 C C . ASN A 1 195 ? 100.736 156.601 102.429 1.00 30.17 257 ASN A C 1
ATOM 1522 O O . ASN A 1 195 ? 100.872 155.576 101.763 1.00 30.17 257 ASN A O 1
ATOM 1527 N N . SER A 1 196 ? 99.546 157.030 102.826 1.00 28.80 258 SER A N 1
ATOM 1528 C CA . SER A 1 196 ? 98.344 156.309 102.445 1.00 28.80 258 SER A CA 1
ATOM 1529 C C . SER A 1 196 ? 97.200 157.239 102.082 1.00 28.80 258 SER A C 1
ATOM 1530 O O . SER A 1 196 ? 96.259 156.826 101.406 1.00 28.80 258 SER A O 1
ATOM 1533 N N . GLY A 1 197 ? 97.257 158.485 102.532 1.00 30.12 259 GLY A N 1
ATOM 1534 C CA . GLY A 1 197 ? 96.157 159.399 102.317 1.00 30.12 259 GLY A CA 1
ATOM 1535 C C . GLY A 1 197 ? 94.896 159.066 103.069 1.00 30.12 259 GLY A C 1
ATOM 1536 O O . GLY A 1 197 ? 93.807 159.234 102.532 1.00 30.12 259 GLY A O 1
ATOM 1537 N N . GLN A 1 198 ? 95.008 158.624 104.312 1.00 31.19 260 GLN A N 1
ATOM 1538 C CA . GLN A 1 198 ? 93.866 158.240 105.126 1.00 31.19 260 GLN A CA 1
ATOM 1539 C C . GLN A 1 198 ? 93.790 159.097 106.375 1.00 31.19 260 GLN A C 1
ATOM 1540 O O . GLN A 1 198 ? 94.807 159.594 106.860 1.00 31.19 260 GLN A O 1
ATOM 1546 N N . ILE A 1 199 ? 92.594 159.244 106.897 1.00 31.68 261 ILE A N 1
ATOM 1547 C CA . ILE A 1 199 ? 92.300 160.196 107.958 1.00 31.68 261 ILE A CA 1
ATOM 1548 C C . ILE A 1 199 ? 92.106 159.454 109.270 1.00 31.68 261 ILE A C 1
ATOM 1549 O O . ILE A 1 199 ? 91.329 158.501 109.349 1.00 31.68 261 ILE A O 1
ATOM 1554 N N . ALA A 1 200 ? 92.815 159.891 110.303 1.00 33.96 262 ALA A N 1
ATOM 1555 C CA . ALA A 1 200 ? 92.752 159.259 111.606 1.00 33.96 262 ALA A CA 1
ATOM 1556 C C . ALA A 1 200 ? 91.372 159.432 112.236 1.00 33.96 262 ALA A C 1
ATOM 1557 O O . ALA A 1 200 ? 90.781 160.509 112.167 1.00 33.96 262 ALA A O 1
ATOM 1559 N N . PRO A 1 201 ? 90.837 158.382 112.854 1.00 37.87 263 PRO A N 1
ATOM 1560 C CA . PRO A 1 201 ? 89.529 158.495 113.503 1.00 37.87 263 PRO A CA 1
ATOM 1561 C C . PRO A 1 201 ? 89.640 159.048 114.911 1.00 37.87 263 PRO A C 1
ATOM 1562 O O . PRO A 1 201 ? 89.640 158.288 115.879 1.00 37.87 263 PRO A O 1
ATOM 1566 N N . LEU A 1 202 ? 89.725 160.373 115.030 1.00 39.11 264 LEU A N 1
ATOM 1567 C CA . LEU A 1 202 ? 90.152 161.018 116.263 1.00 39.11 264 LEU A CA 1
ATOM 1568 C C . LEU A 1 202 ? 89.140 160.925 117.389 1.00 39.11 264 LEU A C 1
ATOM 1569 O O . LEU A 1 202 ? 89.549 160.918 118.552 1.00 39.11 264 LEU A O 1
ATOM 1574 N N . ASP A 1 203 ? 87.843 160.879 117.091 1.00 42.71 265 ASP A N 1
ATOM 1575 C CA . ASP A 1 203 ? 86.853 160.851 118.161 1.00 42.71 265 ASP A CA 1
ATOM 1576 C C . ASP A 1 203 ? 86.922 159.567 118.974 1.00 42.71 265 ASP A C 1
ATOM 1577 O O . ASP A 1 203 ? 86.421 159.529 120.099 1.00 42.71 265 ASP A O 1
ATOM 1582 N N . GLU A 1 204 ? 87.536 158.514 118.435 1.00 43.31 266 GLU A N 1
ATOM 1583 C CA . GLU A 1 204 ? 87.696 157.262 119.160 1.00 43.31 266 GLU A CA 1
ATOM 1584 C C . GLU A 1 204 ? 89.040 157.141 119.860 1.00 43.31 266 GLU A C 1
ATOM 1585 O O . GLU A 1 204 ? 89.106 156.560 120.947 1.00 43.31 266 GLU A O 1
ATOM 1591 N N . ILE A 1 205 ? 90.105 157.680 119.270 1.00 40.14 267 ILE A N 1
ATOM 1592 C CA . ILE A 1 205 ? 91.378 157.776 119.966 1.00 40.14 267 ILE A CA 1
ATOM 1593 C C . ILE A 1 205 ? 91.245 158.587 121.245 1.00 40.14 267 ILE A C 1
ATOM 1594 O O . ILE A 1 205 ? 91.867 158.247 122.254 1.00 40.14 267 ILE A O 1
ATOM 1599 N N . VAL A 1 206 ? 90.438 159.646 121.232 1.00 42.78 268 VAL A N 1
ATOM 1600 C CA . VAL A 1 206 ? 90.196 160.440 122.430 1.00 42.78 268 VAL A CA 1
ATOM 1601 C C . VAL A 1 206 ? 89.409 159.688 123.497 1.00 42.78 268 VAL A C 1
ATOM 1602 O O . VAL A 1 206 ? 89.702 159.840 124.689 1.00 42.78 268 VAL A O 1
ATOM 1606 N N . LYS A 1 207 ? 88.496 158.818 123.084 1.00 43.48 269 LYS A N 1
ATOM 1607 C CA . LYS A 1 207 ? 87.745 158.016 124.038 1.00 43.48 269 LYS A CA 1
ATOM 1608 C C . LYS A 1 207 ? 88.656 156.964 124.665 1.00 43.48 269 LYS A C 1
ATOM 1609 O O . LYS A 1 207 ? 88.549 156.671 125.849 1.00 43.48 269 LYS A O 1
ATOM 1615 N N . LEU A 1 208 ? 89.550 156.393 123.863 1.00 40.31 270 LEU A N 1
ATOM 1616 C CA . LEU A 1 208 ? 90.460 155.372 124.353 1.00 40.31 270 LEU A CA 1
ATOM 1617 C C . LEU A 1 208 ? 91.573 155.934 125.222 1.00 40.31 270 LEU A C 1
ATOM 1618 O O . LEU A 1 208 ? 91.997 155.268 126.166 1.00 40.31 270 LEU A O 1
ATOM 1623 N N . LYS A 1 209 ? 92.057 157.140 124.937 1.00 43.45 271 LYS A N 1
ATOM 1624 C CA . LYS A 1 209 ? 93.100 157.738 125.757 1.00 43.45 271 LYS A CA 1
ATOM 1625 C C . LYS A 1 209 ? 92.611 158.142 127.135 1.00 43.45 271 LYS A C 1
ATOM 1626 O O . LYS A 1 209 ? 93.408 158.176 128.073 1.00 43.45 271 LYS A O 1
ATOM 1632 N N . GLU A 1 210 ? 91.327 158.460 127.281 1.00 45.71 272 GLU A N 1
ATOM 1633 C CA . GLU A 1 210 ? 90.759 158.876 128.554 1.00 45.71 272 GLU A CA 1
ATOM 1634 C C . GLU A 1 210 ? 90.419 157.690 129.438 1.00 45.71 272 GLU A C 1
ATOM 1635 O O . GLU A 1 210 ? 90.098 157.859 130.613 1.00 45.71 272 GLU A O 1
ATOM 1641 N N . LYS A 1 211 ? 90.530 156.493 128.881 1.00 44.97 273 LYS A N 1
ATOM 1642 C CA . LYS A 1 211 ? 90.219 155.273 129.604 1.00 44.97 273 LYS A CA 1
ATOM 1643 C C . LYS A 1 211 ? 91.456 154.645 130.243 1.00 44.97 273 LYS A C 1
ATOM 1644 O O . LYS A 1 211 ? 91.372 154.054 131.313 1.00 44.97 273 LYS A O 1
ATOM 1650 N N . TYR A 1 212 ? 92.605 154.785 129.591 1.00 44.26 274 TYR A N 1
ATOM 1651 C CA . TYR A 1 212 ? 93.846 154.219 130.091 1.00 44.26 274 TYR A CA 1
ATOM 1652 C C . TYR A 1 212 ? 94.854 155.290 130.475 1.00 44.26 274 TYR A C 1
ATOM 1653 O O . TYR A 1 212 ? 95.995 154.954 130.802 1.00 44.26 274 TYR A O 1
ATOM 1662 N N . ARG A 1 213 ? 94.466 156.561 130.439 1.00 48.91 275 ARG A N 1
ATOM 1663 C CA . ARG A 1 213 ? 95.316 157.680 130.842 1.00 48.91 275 ARG A CA 1
ATOM 1664 C C . ARG A 1 213 ? 96.565 157.780 129.969 1.00 48.91 275 ARG A C 1
ATOM 1665 O O . ARG A 1 213 ? 97.695 157.681 130.443 1.00 48.91 275 ARG A O 1
ATOM 1673 N N . PHE A 1 214 ? 96.349 157.990 128.678 1.00 40.69 276 PHE A N 1
ATOM 1674 C CA . PHE A 1 214 ? 97.429 158.210 127.730 1.00 40.69 276 PHE A CA 1
ATOM 1675 C C . PHE A 1 214 ? 97.405 159.659 127.268 1.00 40.69 276 PHE A C 1
ATOM 1676 O O . PHE A 1 214 ? 96.421 160.372 127.441 1.00 40.69 276 PHE A O 1
ATOM 1684 N N . ARG A 1 215 ? 98.501 160.084 126.657 1.00 40.16 277 ARG A N 1
ATOM 1685 C CA . ARG A 1 215 ? 98.625 161.412 126.078 1.00 40.16 277 ARG A CA 1
ATOM 1686 C C . ARG A 1 215 ? 98.876 161.290 124.588 1.00 40.16 277 ARG A C 1
ATOM 1687 O O . ARG A 1 215 ? 99.596 160.394 124.155 1.00 40.16 277 ARG A O 1
ATOM 1695 N N . VAL A 1 216 ? 98.290 162.187 123.807 1.00 31.71 278 VAL A N 1
ATOM 1696 C CA . VAL A 1 216 ? 98.351 162.116 122.353 1.00 31.71 278 VAL A CA 1
ATOM 1697 C C . VAL A 1 216 ? 99.303 163.174 121.826 1.00 31.71 278 VAL A C 1
ATOM 1698 O O . VAL A 1 216 ? 99.273 164.324 122.265 1.00 31.71 278 VAL A O 1
ATOM 1702 N N . ILE A 1 217 ? 100.143 162.786 120.880 1.00 27.71 279 ILE A N 1
ATOM 1703 C CA . ILE A 1 217 ? 100.945 163.704 120.090 1.00 27.71 279 ILE A CA 1
ATOM 1704 C C . ILE A 1 217 ? 100.440 163.581 118.659 1.00 27.71 279 ILE A C 1
ATOM 1705 O O . ILE A 1 217 ? 100.441 162.491 118.085 1.00 27.71 279 ILE A O 1
ATOM 1710 N N . LEU A 1 218 ? 99.992 164.683 118.077 1.00 26.30 280 LEU A N 1
ATOM 1711 C CA . LEU A 1 218 ? 99.360 164.662 116.768 1.00 26.30 280 LEU A CA 1
ATOM 1712 C C . LEU A 1 218 ? 100.135 165.514 115.774 1.00 26.30 280 LEU A C 1
ATOM 1713 O O . LEU A 1 218 ? 100.571 166.616 116.101 1.00 26.30 280 LEU A O 1
ATOM 1718 N N . ASP A 1 219 ? 100.275 165.012 114.553 1.00 27.36 281 ASP A N 1
ATOM 1719 C CA . ASP A 1 219 ? 100.963 165.702 113.468 1.00 27.36 281 ASP A CA 1
ATOM 1720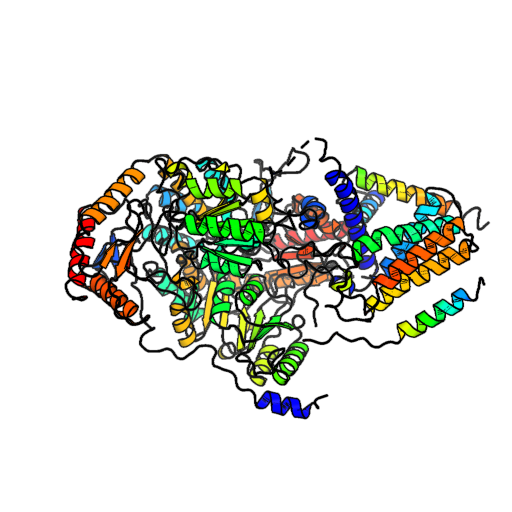 C C . ASP A 1 219 ? 99.928 166.162 112.453 1.00 27.36 281 ASP A C 1
ATOM 1721 O O . ASP A 1 219 ? 99.420 165.357 111.672 1.00 27.36 281 ASP A O 1
ATOM 1726 N N . GLU A 1 220 ? 99.602 167.451 112.481 1.00 30.63 282 GLU A N 1
ATOM 1727 C CA . GLU A 1 220 ? 98.576 168.018 111.618 1.00 30.63 282 GLU A CA 1
ATOM 1728 C C . GLU A 1 220 ? 99.136 168.787 110.436 1.00 30.63 282 GLU A C 1
ATOM 1729 O O . GLU A 1 220 ? 98.779 169.949 110.252 1.00 30.63 282 GLU A O 1
ATOM 1735 N N . SER A 1 221 ? 99.960 168.177 109.601 1.00 29.24 283 SER A N 1
ATOM 1736 C CA . SER A 1 221 ? 100.484 168.946 108.483 1.00 29.24 283 SER A CA 1
ATOM 1737 C C . SER A 1 221 ? 99.532 168.972 107.299 1.00 29.24 283 SER A C 1
ATOM 1738 O O . SER A 1 221 ? 99.360 170.017 106.670 1.00 29.24 283 SER A O 1
ATOM 1741 N N . ASN A 1 222 ? 98.891 167.849 106.989 1.00 29.36 284 ASN A N 1
ATOM 1742 C CA . ASN A 1 222 ? 98.017 167.751 105.833 1.00 29.36 284 ASN A CA 1
ATOM 1743 C C . ASN A 1 222 ? 96.561 167.993 106.185 1.00 29.36 284 ASN A C 1
ATOM 1744 O O . ASN A 1 222 ? 95.686 167.775 105.348 1.00 29.36 284 ASN A O 1
ATOM 1749 N N . SER A 1 223 ? 96.287 168.429 107.390 1.00 31.77 285 SER A N 1
ATOM 1750 C CA . SER A 1 223 ? 94.931 168.744 107.813 1.00 31.77 285 SER A CA 1
ATOM 1751 C C . SER A 1 223 ? 94.762 170.193 108.232 1.00 31.77 285 SER A C 1
ATOM 1752 O O . SER A 1 223 ? 93.695 170.762 108.014 1.00 31.77 285 SER A O 1
ATOM 1755 N N . PHE A 1 224 ? 95.787 170.800 108.829 1.00 34.00 286 PHE A N 1
ATOM 1756 C CA . PHE A 1 224 ? 95.769 172.213 109.189 1.00 34.00 286 PHE A CA 1
ATOM 1757 C C . PHE A 1 224 ? 95.442 173.074 107.983 1.00 34.00 286 PHE A C 1
ATOM 1758 O O . PHE A 1 224 ? 96.203 173.102 107.015 1.00 34.00 286 PHE A O 1
ATOM 1766 N N . GLY A 1 225 ? 94.323 173.780 108.031 1.00 34.49 287 GLY A N 1
ATOM 1767 C CA . GLY A 1 225 ? 93.957 174.671 106.959 1.00 34.49 287 GLY A CA 1
ATOM 1768 C C . GLY A 1 225 ? 93.142 174.074 105.840 1.00 34.49 287 GLY A C 1
ATOM 1769 O O . GLY A 1 225 ? 92.835 174.790 104.887 1.00 34.49 287 GLY A O 1
ATOM 1770 N N . VAL A 1 226 ? 92.790 172.790 105.898 1.00 34.64 288 VAL A N 1
ATOM 1771 C CA . VAL A 1 226 ? 92.039 172.196 104.797 1.00 34.64 288 VAL A CA 1
ATOM 1772 C C . VAL A 1 226 ? 90.801 171.456 105.284 1.00 34.64 288 VAL A C 1
ATOM 1773 O O . VAL A 1 226 ? 89.834 171.294 104.536 1.00 34.64 288 VAL A O 1
ATOM 1777 N N . LEU A 1 227 ? 90.805 171.006 106.534 1.00 38.10 289 LEU A N 1
ATOM 1778 C CA . LEU A 1 227 ? 89.939 169.881 106.857 1.00 38.10 289 LEU A CA 1
ATOM 1779 C C . LEU A 1 227 ? 88.724 170.262 107.682 1.00 38.10 289 LEU A C 1
ATOM 1780 O O . LEU A 1 227 ? 87.695 169.588 107.607 1.00 38.10 289 LEU A O 1
ATOM 1785 N N . GLY A 1 228 ? 88.797 171.315 108.471 1.00 40.83 290 GLY A N 1
ATOM 1786 C CA . GLY A 1 228 ? 87.619 171.766 109.168 1.00 40.83 290 GLY A CA 1
ATOM 1787 C C . GLY A 1 228 ? 86.678 172.515 108.252 1.00 40.83 290 GLY A C 1
ATOM 1788 O O . GLY A 1 228 ? 86.952 172.761 107.081 1.00 40.83 290 GLY A O 1
ATOM 1789 N N . ARG A 1 229 ? 85.597 172.998 108.852 1.00 45.21 291 ARG A N 1
ATOM 1790 C CA . ARG A 1 229 ? 84.628 173.821 108.151 1.00 45.21 291 ARG A CA 1
ATOM 1791 C C . ARG A 1 229 ? 85.235 175.218 108.026 1.00 45.21 291 ARG A C 1
ATOM 1792 O O . ARG A 1 229 ? 85.059 175.892 107.016 1.00 45.21 291 ARG A O 1
ATOM 1800 N N . SER A 1 230 ? 85.944 175.647 109.069 1.00 41.92 292 SER A N 1
ATOM 1801 C CA . SER A 1 230 ? 86.615 176.934 109.074 1.00 41.92 292 SER A CA 1
ATOM 1802 C C . SER A 1 230 ? 88.125 176.820 108.952 1.00 41.92 292 SER A C 1
ATOM 1803 O O . SER A 1 230 ? 88.809 177.842 109.005 1.00 41.92 292 SER A O 1
ATOM 1806 N N . GLY A 1 231 ? 88.654 175.617 108.799 1.00 38.05 293 GLY A N 1
ATOM 1807 C CA . GLY A 1 231 ? 90.056 175.424 108.531 1.00 38.05 293 GLY A CA 1
ATOM 1808 C C . GLY A 1 231 ? 90.919 175.066 109.708 1.00 38.05 293 GLY A C 1
ATOM 1809 O O . GLY A 1 231 ? 92.132 174.960 109.540 1.00 38.05 293 GLY A O 1
ATOM 1810 N N . ARG A 1 232 ? 90.346 174.865 110.887 1.00 35.37 294 ARG A N 1
ATOM 1811 C CA . ARG A 1 232 ? 91.132 174.686 112.095 1.00 35.37 294 ARG A CA 1
ATOM 1812 C C . ARG A 1 232 ? 91.531 173.238 112.339 1.00 35.37 294 ARG A C 1
ATOM 1813 O O . ARG A 1 232 ? 91.800 172.871 113.486 1.00 35.37 294 ARG A O 1
ATOM 1821 N N . GLY A 1 233 ? 91.561 172.411 111.305 1.00 37.93 295 GLY A N 1
ATOM 1822 C CA . GLY A 1 233 ? 92.157 171.101 111.405 1.00 37.93 295 GLY A CA 1
ATOM 1823 C C . GLY A 1 233 ? 91.165 169.972 111.572 1.00 37.93 295 GLY A C 1
ATOM 1824 O O . GLY A 1 233 ? 89.986 170.072 111.240 1.00 37.93 295 GLY A O 1
ATOM 1825 N N . LEU A 1 234 ? 91.680 168.858 112.086 1.00 37.95 296 LEU A N 1
ATOM 1826 C CA . LEU A 1 234 ? 90.903 167.642 112.277 1.00 37.95 296 LEU A CA 1
ATOM 1827 C C . LEU A 1 234 ? 90.022 167.689 113.513 1.00 37.95 296 LEU A C 1
ATOM 1828 O O . LEU A 1 234 ? 88.967 167.042 113.541 1.00 37.95 296 LEU A O 1
ATOM 1833 N N . ALA A 1 235 ? 90.433 168.444 114.533 1.00 41.74 297 ALA A N 1
ATOM 1834 C CA . ALA A 1 235 ? 89.677 168.480 115.777 1.00 41.74 297 ALA A CA 1
ATOM 1835 C C . ALA A 1 235 ? 88.273 169.021 115.560 1.00 41.74 297 ALA A C 1
ATOM 1836 O O . ALA A 1 235 ? 87.308 168.480 116.104 1.00 41.74 297 ALA A O 1
ATOM 1838 N N . GLU A 1 236 ? 88.127 170.076 114.771 1.00 42.45 298 GLU A N 1
ATOM 1839 C CA . GLU A 1 236 ? 86.792 170.580 114.496 1.00 42.45 298 GLU A CA 1
ATOM 1840 C C . GLU A 1 236 ? 86.102 169.828 113.370 1.00 42.45 298 GLU A C 1
ATOM 1841 O O . GLU A 1 236 ? 84.907 170.030 113.147 1.00 42.45 298 GLU A O 1
ATOM 1847 N N . HIS A 1 237 ? 86.826 168.982 112.650 1.00 42.27 299 HIS A N 1
ATOM 1848 C CA . HIS A 1 237 ? 86.227 168.050 111.708 1.00 42.27 299 HIS A CA 1
ATOM 1849 C C . HIS A 1 237 ? 85.507 166.918 112.423 1.00 42.27 299 HIS A C 1
ATOM 1850 O O . HIS A 1 237 ? 84.441 166.486 111.974 1.00 42.27 299 HIS A O 1
ATOM 1857 N N . HIS A 1 238 ? 86.059 166.440 113.538 1.00 43.21 300 HIS A N 1
ATOM 1858 C CA . HIS A 1 238 ? 85.406 165.427 114.356 1.00 43.21 300 HIS A CA 1
ATOM 1859 C C . HIS A 1 238 ? 84.689 166.016 115.564 1.00 43.21 300 HIS A C 1
ATOM 1860 O O . HIS A 1 238 ? 84.105 165.264 116.347 1.00 43.21 300 HIS A O 1
ATOM 1867 N N . SER A 1 239 ? 84.731 167.336 115.737 1.00 44.16 301 SER A N 1
ATOM 1868 C CA . SER A 1 239 ? 84.060 168.033 116.839 1.00 44.16 301 SER A CA 1
ATOM 1869 C C . SER A 1 239 ? 84.589 167.601 118.206 1.00 44.16 301 SER A C 1
ATOM 1870 O O . SER A 1 239 ? 83.827 167.259 119.107 1.00 44.16 301 SER A O 1
ATOM 1873 N N . VAL A 1 240 ? 85.905 167.647 118.368 1.00 42.62 302 VAL A N 1
ATOM 1874 C CA . VAL A 1 240 ? 86.509 167.421 119.676 1.00 42.62 302 VAL A CA 1
ATOM 1875 C C . VAL A 1 240 ? 87.206 168.712 120.086 1.00 42.62 302 VAL A C 1
ATOM 1876 O O . VAL A 1 240 ? 87.746 169.421 119.229 1.00 42.62 302 VAL A O 1
ATOM 1880 N N . PRO A 1 241 ? 87.174 169.087 121.359 1.00 42.87 303 PRO A N 1
ATOM 1881 C CA . PRO A 1 241 ? 87.866 170.306 121.787 1.00 42.87 303 PRO A CA 1
ATOM 1882 C C . PRO A 1 241 ? 89.373 170.176 121.638 1.00 42.87 303 PRO A C 1
ATOM 1883 O O . PRO A 1 241 ? 89.949 169.118 121.880 1.00 42.87 303 PRO A O 1
ATOM 1887 N N . ILE A 1 242 ? 90.022 171.279 121.266 1.00 40.91 304 ILE A N 1
ATOM 1888 C CA . ILE A 1 242 ? 91.455 171.231 121.015 1.00 40.91 304 ILE A CA 1
ATOM 1889 C C . ILE A 1 242 ? 92.239 170.941 122.289 1.00 40.91 304 ILE A C 1
ATOM 1890 O O . ILE A 1 242 ? 93.379 170.485 122.213 1.00 40.91 304 ILE A O 1
ATOM 1895 N N . GLU A 1 243 ? 91.633 171.191 123.442 1.00 43.06 305 GLU A N 1
ATOM 1896 C CA . GLU A 1 243 ? 92.286 170.996 124.736 1.00 43.06 305 GLU A CA 1
ATOM 1897 C C . GLU A 1 243 ? 92.575 169.541 125.098 1.00 43.06 305 GLU A C 1
ATOM 1898 O O . GLU A 1 243 ? 93.420 169.270 125.946 1.00 43.06 305 GLU A O 1
ATOM 1904 N N . LYS A 1 244 ? 91.869 168.610 124.469 1.00 40.50 306 LYS A N 1
ATOM 1905 C CA . LYS A 1 244 ? 92.062 167.194 124.744 1.00 40.50 306 LYS A CA 1
ATOM 1906 C C . LYS A 1 244 ? 93.281 166.615 124.042 1.00 40.50 306 LYS A C 1
ATOM 1907 O O . LYS A 1 244 ? 93.732 165.531 124.413 1.00 40.50 306 LYS A O 1
ATOM 1913 N N . ILE A 1 245 ? 93.818 167.301 123.042 1.00 36.50 307 ILE A N 1
ATOM 1914 C CA . ILE A 1 245 ? 95.054 166.903 122.388 1.00 36.50 307 ILE A CA 1
ATOM 1915 C C . ILE A 1 245 ? 96.184 167.608 123.114 1.00 36.50 307 ILE A C 1
ATOM 1916 O O . ILE A 1 245 ? 96.120 168.816 123.350 1.00 36.50 307 ILE A O 1
ATOM 1921 N N . ASP A 1 246 ? 97.220 166.867 123.472 1.00 35.37 308 ASP A N 1
ATOM 1922 C CA . ASP A 1 246 ? 98.249 167.416 124.339 1.00 35.37 308 ASP A CA 1
ATOM 1923 C C . ASP A 1 246 ? 99.319 168.188 123.581 1.00 35.37 308 ASP A C 1
ATOM 1924 O O . ASP A 1 246 ? 99.717 169.272 124.009 1.00 35.37 308 ASP A O 1
ATOM 1929 N N . VAL A 1 247 ? 99.800 167.648 122.472 1.00 29.44 309 VAL A N 1
ATOM 1930 C CA . VAL A 1 247 ? 100.767 168.331 121.627 1.00 29.44 309 VAL A CA 1
ATOM 1931 C C . VAL A 1 247 ? 100.268 168.286 120.194 1.00 29.44 309 VAL A C 1
ATOM 1932 O O . VAL A 1 247 ? 99.866 167.23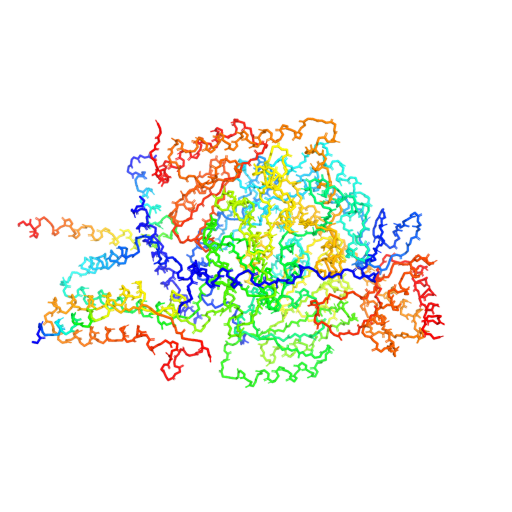5 119.700 1.00 29.44 309 VAL A O 1
ATOM 1936 N N . VAL A 1 248 ? 100.285 169.435 119.526 1.00 26.74 310 VAL A N 1
ATOM 1937 C CA . VAL A 1 248 ? 99.901 169.521 118.121 1.00 26.74 310 VAL A CA 1
ATOM 1938 C C . VAL A 1 248 ? 101.034 170.169 117.343 1.00 26.74 310 VAL A C 1
ATOM 1939 O O . VAL A 1 248 ? 101.463 171.274 117.670 1.00 26.74 310 VAL A O 1
ATOM 1943 N N . THR A 1 249 ? 101.541 169.486 116.328 1.00 25.49 311 THR A N 1
ATOM 1944 C CA . THR A 1 249 ? 102.604 170.025 115.495 1.00 25.49 311 THR A CA 1
ATOM 1945 C C . THR A 1 249 ? 102.138 170.140 114.051 1.00 25.49 311 THR A C 1
ATOM 1946 O O . THR A 1 249 ? 101.207 169.468 113.621 1.00 25.49 311 THR A O 1
ATOM 1950 N N . ALA A 1 250 ? 102.800 171.006 113.299 1.00 25.84 312 ALA A N 1
ATOM 1951 C CA . ALA A 1 250 ? 102.486 171.143 111.888 1.00 25.84 312 ALA A CA 1
ATOM 1952 C C . ALA A 1 250 ? 103.699 171.683 111.155 1.00 25.84 312 ALA A C 1
ATOM 1953 O O . ALA A 1 250 ? 104.647 172.172 111.762 1.00 25.84 312 ALA A O 1
ATOM 1955 N N . ALA A 1 251 ? 103.665 171.550 109.839 1.00 27.24 313 ALA A N 1
ATOM 1956 C CA . ALA A 1 251 ? 104.680 172.075 108.946 1.00 27.24 313 ALA A CA 1
ATOM 1957 C C . ALA A 1 251 ? 104.038 173.133 108.069 1.00 27.24 313 ALA A C 1
ATOM 1958 O O . ALA A 1 251 ? 102.882 172.992 107.668 1.00 27.24 313 ALA A O 1
ATOM 1960 N N . MET A 1 252 ? 104.773 174.200 107.789 1.00 29.76 314 MET A N 1
ATOM 1961 C CA . MET A 1 252 ? 104.221 175.302 107.021 1.00 29.76 314 MET A CA 1
ATOM 1962 C C . MET A 1 252 ? 104.532 175.210 105.536 1.00 29.76 314 MET A C 1
ATOM 1963 O O . MET A 1 252 ? 104.250 176.153 104.801 1.00 29.76 314 MET A O 1
ATOM 1968 N N . GLY A 1 253 ? 105.087 174.104 105.075 1.00 29.47 315 GLY A N 1
ATOM 1969 C CA . GLY A 1 253 ? 105.266 173.898 103.657 1.00 29.47 315 GLY A CA 1
ATOM 1970 C C . GLY A 1 253 ? 104.049 173.407 102.916 1.00 29.47 315 GLY A C 1
ATOM 1971 O O . GLY A 1 253 ? 104.106 173.243 101.699 1.00 29.47 315 GLY A O 1
ATOM 1972 N N . HIS A 1 254 ? 102.951 173.147 103.616 1.00 30.75 316 HIS A N 1
ATOM 1973 C CA . HIS A 1 254 ? 101.694 172.720 103.021 1.00 30.75 316 HIS A CA 1
ATOM 1974 C C . HIS A 1 254 ? 100.652 173.785 103.309 1.00 30.75 316 HIS A C 1
ATOM 1975 O O . HIS A 1 254 ? 100.449 174.148 104.470 1.00 30.75 316 HIS A O 1
ATOM 1982 N N . ALA A 1 255 ? 100.011 174.292 102.267 1.00 31.39 317 ALA A N 1
ATOM 1983 C CA . ALA A 1 255 ? 98.806 175.113 102.374 1.00 31.39 317 ALA A CA 1
ATOM 1984 C C . ALA A 1 255 ? 99.064 176.505 102.937 1.00 31.39 317 ALA A C 1
ATOM 1985 O O . ALA A 1 255 ? 98.228 177.390 102.788 1.00 31.39 317 ALA A O 1
ATOM 1987 N N . LEU A 1 256 ? 100.215 176.748 103.548 1.00 31.37 318 LEU A N 1
ATOM 1988 C CA . LEU A 1 256 ? 100.599 178.100 103.906 1.00 31.37 318 LEU A CA 1
ATOM 1989 C C . LEU A 1 256 ? 101.652 178.657 102.968 1.00 31.37 318 LEU A C 1
ATOM 1990 O O . LEU A 1 256 ? 101.900 179.864 103.002 1.00 31.37 318 LEU A O 1
ATOM 1995 N N . ALA A 1 257 ? 102.265 177.821 102.131 1.00 30.78 319 ALA A N 1
ATOM 1996 C CA . ALA A 1 257 ? 103.195 178.247 101.092 1.00 30.78 319 ALA A CA 1
ATOM 1997 C C . ALA A 1 257 ? 104.404 178.958 101.683 1.00 30.78 319 ALA A C 1
ATOM 1998 O O . ALA A 1 257 ? 104.764 180.059 101.277 1.00 30.78 319 ALA A O 1
ATOM 2000 N N . THR A 1 258 ? 105.045 178.304 102.646 1.00 29.04 320 THR A N 1
ATOM 2001 C CA . THR A 1 258 ? 106.139 178.920 103.381 1.00 29.04 320 THR A CA 1
ATOM 2002 C C . THR A 1 258 ? 107.139 177.818 103.703 1.00 29.04 320 THR A C 1
ATOM 2003 O O . THR A 1 258 ? 107.183 176.803 103.007 1.00 29.04 320 THR A O 1
ATOM 2007 N N . GLU A 1 259 ? 107.959 178.006 104.729 1.00 28.76 321 GLU A N 1
ATOM 2008 C CA . GLU A 1 259 ? 108.807 176.959 105.261 1.00 28.76 321 GLU A CA 1
ATOM 2009 C C . GLU A 1 259 ? 108.805 177.120 106.771 1.00 28.76 321 GLU A C 1
ATOM 2010 O O . GLU A 1 259 ? 108.521 178.198 107.286 1.00 28.76 321 GLU A O 1
ATOM 2016 N N . GLY A 1 260 ? 109.079 176.039 107.477 1.00 25.48 322 GLY A N 1
ATOM 2017 C CA . GLY A 1 260 ? 109.085 176.040 108.925 1.00 25.48 322 GLY A CA 1
ATOM 2018 C C . GLY A 1 260 ? 108.014 175.124 109.484 1.00 25.48 322 GLY A C 1
ATOM 2019 O O . GLY A 1 260 ? 107.251 174.490 108.759 1.00 25.48 322 GLY A O 1
ATOM 2020 N N . GLY A 1 261 ? 107.972 175.074 110.804 1.00 24.87 323 GLY A N 1
ATOM 2021 C CA . GLY A 1 261 ? 106.920 174.356 111.490 1.00 24.87 323 GLY A CA 1
ATOM 2022 C C . GLY A 1 261 ? 106.675 174.960 112.848 1.00 24.87 323 GLY A C 1
ATOM 2023 O O . GLY A 1 261 ? 107.473 175.754 113.346 1.00 24.87 323 GLY A O 1
ATOM 2024 N N . PHE A 1 262 ? 105.559 174.586 113.443 1.00 24.63 324 PHE A N 1
ATOM 2025 C CA . PHE A 1 262 ? 105.238 175.045 114.779 1.00 24.63 324 PHE A CA 1
ATOM 2026 C C . PHE A 1 262 ? 104.750 173.889 115.637 1.00 24.63 324 PHE A C 1
ATOM 2027 O O . PHE A 1 262 ? 104.519 172.784 115.165 1.00 24.63 324 PHE A O 1
ATOM 2035 N N . CYS A 1 263 ? 104.604 174.177 116.922 1.00 28.04 325 CYS A N 1
ATOM 2036 C CA . CYS A 1 263 ? 104.037 173.276 117.910 1.00 28.04 325 CYS A CA 1
ATOM 2037 C C . CYS A 1 263 ? 103.133 174.111 118.800 1.00 28.04 325 CYS A C 1
ATOM 2038 O O . CYS A 1 263 ? 103.378 175.306 118.955 1.00 28.04 325 CYS A O 1
ATOM 2041 N N . THR A 1 264 ? 102.086 173.514 119.357 1.00 28.76 326 THR A N 1
ATOM 2042 C CA . THR A 1 264 ? 101.100 174.276 120.111 1.00 28.76 326 THR A CA 1
ATOM 2043 C C . THR A 1 264 ? 100.528 173.445 121.254 1.00 28.76 326 THR A C 1
ATOM 2044 O O . THR A 1 264 ? 100.361 172.235 121.141 1.00 28.76 326 THR A O 1
ATOM 2048 N N . GLY A 1 265 ? 100.236 174.095 122.364 1.00 31.14 327 GLY A N 1
ATOM 2049 C CA . GLY A 1 265 ? 99.686 173.416 123.528 1.00 31.14 327 GLY A CA 1
ATOM 2050 C C . GLY A 1 265 ? 99.600 174.361 124.716 1.00 31.14 327 GLY A C 1
ATOM 2051 O O . GLY A 1 265 ? 99.340 175.546 124.552 1.00 31.14 327 GLY A O 1
ATOM 2052 N N . ASN A 1 266 ? 99.835 173.806 125.906 1.00 34.39 328 ASN A N 1
ATOM 2053 C CA . ASN A 1 266 ? 99.807 174.555 127.158 1.00 34.39 328 ASN A CA 1
ATOM 2054 C C . ASN A 1 266 ? 100.914 175.592 127.205 1.00 34.39 328 ASN A C 1
ATOM 2055 O O . ASN A 1 266 ? 101.851 175.578 126.416 1.00 34.39 328 ASN A O 1
ATOM 2060 N N . ALA A 1 267 ? 100.825 176.478 128.188 1.00 35.04 329 ALA A N 1
ATOM 2061 C CA . ALA A 1 267 ? 101.950 177.332 128.521 1.00 35.04 329 ALA A CA 1
ATOM 2062 C C . ALA A 1 267 ? 103.043 176.586 129.261 1.00 35.04 329 ALA A C 1
ATOM 2063 O O . ALA A 1 267 ? 104.198 177.013 129.226 1.00 35.04 329 ALA A O 1
ATOM 2065 N N . ARG A 1 268 ? 102.708 175.486 129.920 1.00 37.12 330 ARG A N 1
ATOM 2066 C CA . ARG A 1 268 ? 103.690 174.684 130.626 1.00 37.12 330 ARG A CA 1
ATOM 2067 C C . ARG A 1 268 ? 104.545 173.841 129.693 1.00 37.12 330 ARG A C 1
ATOM 2068 O O . ARG A 1 268 ? 105.762 173.772 129.884 1.00 37.12 330 ARG A O 1
ATOM 2076 N N . ILE A 1 269 ? 103.936 173.216 128.692 1.00 33.95 331 ILE A N 1
ATOM 2077 C CA . ILE A 1 269 ? 104.636 172.390 127.716 1.00 33.95 331 ILE A CA 1
ATOM 2078 C C . ILE A 1 269 ? 105.479 173.221 126.761 1.00 33.95 331 ILE A C 1
ATOM 2079 O O . ILE A 1 269 ? 106.602 172.842 126.435 1.00 33.95 331 ILE A O 1
ATOM 2084 N N . ILE A 1 270 ? 104.957 174.349 126.282 1.00 31.94 332 ILE A N 1
ATOM 2085 C CA . ILE A 1 270 ? 105.688 175.160 125.315 1.00 31.94 332 ILE A CA 1
ATOM 2086 C C . ILE A 1 270 ? 106.924 175.785 125.947 1.00 31.94 332 ILE A C 1
ATOM 2087 O O . ILE A 1 270 ? 107.945 175.971 125.280 1.00 31.94 332 ILE A O 1
ATOM 2092 N N . ASP A 1 271 ? 106.857 176.130 127.226 1.00 33.84 333 ASP A N 1
ATOM 2093 C CA . ASP A 1 271 ? 107.975 176.726 127.939 1.00 33.84 333 ASP A CA 1
ATOM 2094 C C . ASP A 1 271 ? 109.066 175.731 128.270 1.00 33.84 333 ASP A C 1
ATOM 2095 O O . ASP A 1 271 ? 110.202 176.134 128.519 1.00 33.84 333 ASP A O 1
ATOM 2100 N N . TYR A 1 272 ? 108.747 174.449 128.304 1.00 31.23 334 TYR A N 1
ATOM 2101 C CA . TYR A 1 272 ? 109.747 173.418 128.494 1.00 31.23 334 TYR A CA 1
ATOM 2102 C C . TYR A 1 272 ? 110.479 173.087 127.205 1.00 31.23 334 TYR A C 1
ATOM 2103 O O . TYR A 1 272 ? 111.669 172.780 127.250 1.00 31.23 334 TYR A O 1
ATOM 2112 N N . GLN A 1 273 ? 109.805 173.188 126.061 1.00 28.27 335 GLN A N 1
ATOM 2113 C CA . GLN A 1 273 ? 110.428 172.972 124.764 1.00 28.27 335 GLN A CA 1
ATOM 2114 C C . GLN A 1 273 ? 111.409 174.068 124.396 1.00 28.27 335 GLN A C 1
ATOM 2115 O O . GLN A 1 273 ? 112.339 173.827 123.629 1.00 28.27 335 GLN A O 1
ATOM 2121 N N . ARG A 1 274 ? 111.195 175.285 124.887 1.00 25.39 336 ARG A N 1
ATOM 2122 C CA . ARG A 1 274 ? 112.077 176.390 124.547 1.00 25.39 336 ARG A CA 1
ATOM 2123 C C . ARG A 1 274 ? 113.453 176.235 125.161 1.00 25.39 336 ARG A C 1
ATOM 2124 O O . ARG A 1 274 ? 114.396 176.897 124.728 1.00 25.39 336 ARG A O 1
ATOM 2132 N N . LEU A 1 275 ? 113.594 175.394 126.169 1.00 28.58 337 LEU A N 1
ATOM 2133 C CA . LEU A 1 275 ? 114.855 175.306 126.877 1.00 28.58 337 LEU A CA 1
ATOM 2134 C C . LEU A 1 275 ? 115.564 173.981 126.685 1.00 28.58 337 LEU A C 1
ATOM 2135 O O . LEU A 1 275 ? 116.783 173.921 126.852 1.00 28.58 337 LEU A O 1
ATOM 2140 N N . SER A 1 276 ? 114.845 172.924 126.355 1.00 26.86 338 SER A N 1
ATOM 2141 C CA . SER A 1 276 ? 115.488 171.661 126.120 1.00 26.86 338 SER A CA 1
ATOM 2142 C C . SER A 1 276 ? 114.864 171.033 124.878 1.00 26.86 338 SER A C 1
ATOM 2143 O O . SER A 1 276 ? 113.996 170.188 124.937 1.00 26.86 338 SER A O 1
ATOM 2146 N N . SER A 1 277 ? 115.344 171.440 123.717 1.00 24.78 339 SER A N 1
ATOM 2147 C CA . SER A 1 277 ? 114.920 170.846 122.461 1.00 24.78 339 SER A CA 1
ATOM 2148 C C . SER A 1 277 ? 116.193 170.719 121.637 1.00 24.78 339 SER A C 1
ATOM 2149 O O . SER A 1 277 ? 117.285 170.795 122.205 1.00 24.78 339 SER A O 1
ATOM 2152 N N . SER A 1 278 ? 116.119 170.480 120.339 1.00 22.60 340 SER A N 1
ATOM 2153 C CA . SER A 1 278 ? 117.388 170.404 119.628 1.00 22.60 340 SER A CA 1
ATOM 2154 C C . SER A 1 278 ? 117.406 171.254 118.373 1.00 22.60 340 SER A C 1
ATOM 2155 O O . SER A 1 278 ? 118.397 171.922 118.091 1.00 22.60 340 SER A O 1
ATOM 2158 N N . GLY A 1 279 ? 116.324 171.244 117.623 1.00 22.47 341 GLY A N 1
ATOM 2159 C CA . GLY A 1 279 ? 116.204 172.108 116.479 1.00 22.47 341 GLY A CA 1
ATOM 2160 C C . GLY A 1 279 ? 115.757 173.497 116.826 1.00 22.47 341 GLY A C 1
ATOM 2161 O O . GLY A 1 279 ? 115.561 174.332 115.941 1.00 22.47 341 GLY A O 1
ATOM 2162 N N . TYR A 1 280 ? 115.574 173.771 118.107 1.00 20.20 342 TYR A N 1
ATOM 2163 C CA . TYR A 1 280 ? 115.271 175.110 118.571 1.00 20.20 342 TYR A CA 1
ATOM 2164 C C . TYR A 1 280 ? 116.430 175.763 119.307 1.00 20.20 342 TYR A C 1
ATOM 2165 O O . TYR A 1 280 ? 116.633 176.966 119.161 1.00 20.20 342 TYR A O 1
ATOM 2174 N N . VAL A 1 281 ? 117.221 175.006 120.059 1.00 21.02 343 VAL A N 1
ATOM 2175 C CA . VAL A 1 281 ? 118.304 175.602 120.829 1.00 21.02 343 VAL A CA 1
ATOM 2176 C C . VAL A 1 281 ? 119.652 175.556 120.108 1.00 21.02 343 VAL A C 1
ATOM 2177 O O . VAL A 1 281 ? 120.490 176.440 120.332 1.00 21.02 343 VAL A O 1
ATOM 2181 N N . PHE A 1 282 ? 119.866 174.602 119.213 1.00 22.86 344 PHE A N 1
ATOM 2182 C CA . PHE A 1 282 ? 121.144 174.468 118.529 1.00 22.86 344 PHE A CA 1
ATOM 2183 C C . PHE A 1 282 ? 121.015 174.705 117.032 1.00 22.86 344 PHE A C 1
ATOM 2184 O O . PHE A 1 282 ? 121.776 174.150 116.249 1.00 22.86 344 PHE A O 1
ATOM 2192 N N . SER A 1 283 ? 120.064 175.529 116.618 1.00 22.56 345 SER A N 1
ATOM 2193 C CA . SER A 1 283 ? 119.911 175.857 115.214 1.00 22.56 345 SER A CA 1
ATOM 2194 C C . SER A 1 283 ? 119.535 177.324 115.087 1.00 22.56 345 SER A C 1
ATOM 2195 O O . SER A 1 283 ? 119.014 177.928 116.023 1.00 22.56 345 SER A O 1
ATOM 2198 N N . ALA A 1 284 ? 119.812 177.900 113.922 1.00 23.11 346 ALA A N 1
ATOM 2199 C CA . ALA A 1 284 ? 119.444 179.280 113.652 1.00 23.11 346 ALA A CA 1
ATOM 2200 C C . ALA A 1 284 ? 117.935 179.414 113.512 1.00 23.11 346 ALA A C 1
ATOM 2201 O O . ALA A 1 284 ? 117.227 178.457 113.211 1.00 23.11 346 ALA A O 1
ATOM 2203 N N . SER A 1 285 ? 117.443 180.622 113.740 1.00 23.06 347 SER A N 1
ATOM 2204 C CA . SER A 1 285 ? 116.013 180.860 113.717 1.00 23.06 347 SER A CA 1
ATOM 2205 C C . SER A 1 285 ? 115.528 181.178 112.310 1.00 23.06 347 SER A C 1
ATOM 2206 O O . SER A 1 285 ? 116.307 181.439 111.397 1.00 23.06 347 SER A O 1
ATOM 2209 N N . LEU A 1 286 ? 114.217 181.145 112.149 1.00 26.39 348 LEU A N 1
ATOM 2210 C CA . LEU A 1 286 ? 113.607 181.283 110.837 1.00 26.39 348 LEU A CA 1
ATOM 2211 C C . LEU A 1 286 ? 113.932 182.647 110.240 1.00 26.39 348 LEU A C 1
ATOM 2212 O O . LEU A 1 286 ? 113.867 183.654 110.952 1.00 26.39 348 LEU A O 1
ATOM 2217 N N . PRO A 1 287 ? 114.280 182.728 108.958 1.00 25.80 349 PRO A N 1
ATOM 2218 C CA . PRO A 1 287 ? 114.434 184.026 108.316 1.00 25.80 349 PRO A CA 1
ATOM 2219 C C . PRO A 1 287 ? 113.158 184.834 108.443 1.00 25.80 349 PRO A C 1
ATOM 2220 O O . PRO A 1 287 ? 112.058 184.292 108.281 1.00 25.80 349 PRO A O 1
ATOM 2224 N N . PRO A 1 288 ? 113.255 186.109 108.745 1.00 26.93 350 PRO A N 1
ATOM 2225 C CA . PRO A 1 288 ? 112.048 186.898 109.006 1.00 26.93 350 PRO A CA 1
ATOM 2226 C C . PRO A 1 288 ? 111.063 186.980 107.850 1.00 26.93 350 PRO A C 1
ATOM 2227 O O . PRO A 1 288 ? 109.857 187.038 108.086 1.00 26.93 350 PRO A O 1
ATOM 2231 N N . TYR A 1 289 ? 111.531 186.996 106.606 1.00 27.50 351 TYR A N 1
ATOM 2232 C CA . TYR A 1 289 ? 110.590 187.113 105.502 1.00 27.50 351 TYR A CA 1
ATOM 2233 C C . TYR A 1 289 ? 109.733 185.868 105.335 1.00 27.50 351 TYR A C 1
ATOM 2234 O O . TYR A 1 289 ? 108.662 185.947 104.734 1.00 27.50 351 TYR A O 1
ATOM 2243 N N . LEU A 1 290 ? 110.173 184.727 105.850 1.00 28.07 352 LEU A N 1
ATOM 2244 C CA . LEU A 1 290 ? 109.333 183.540 105.846 1.00 28.07 352 LEU A CA 1
ATOM 2245 C C . LEU A 1 290 ? 108.261 183.600 106.926 1.00 28.07 352 LEU A C 1
ATOM 2246 O O . LEU A 1 290 ? 107.131 183.180 106.688 1.00 28.07 352 LEU A O 1
ATOM 2251 N N . ALA A 1 291 ? 108.586 184.124 108.106 1.00 29.23 353 ALA A N 1
ATOM 2252 C CA . ALA A 1 291 ? 107.599 184.342 109.155 1.00 29.23 353 ALA A CA 1
ATOM 2253 C C . ALA A 1 291 ? 106.629 185.463 108.837 1.00 29.23 353 ALA A C 1
ATOM 2254 O O . ALA A 1 291 ? 105.516 185.466 109.358 1.00 29.23 353 ALA A O 1
ATOM 2256 N N . SER A 1 292 ? 107.018 186.413 108.000 1.00 31.17 354 SER A N 1
ATOM 2257 C CA . SER A 1 292 ? 106.118 187.490 107.636 1.00 31.17 354 SER A CA 1
ATOM 2258 C C . SER A 1 292 ? 105.113 187.075 106.576 1.00 31.17 354 SER A C 1
ATOM 2259 O O . SER A 1 292 ? 104.133 187.791 106.362 1.00 31.17 354 SER A O 1
ATOM 2262 N N . ALA A 1 293 ? 105.334 185.952 105.903 1.00 31.68 355 ALA A N 1
ATOM 2263 C CA . ALA A 1 293 ? 104.361 185.423 104.961 1.00 31.68 355 ALA A CA 1
ATOM 2264 C C . ALA A 1 293 ? 103.347 184.516 105.627 1.00 31.68 355 ALA A C 1
ATOM 2265 O O . ALA A 1 293 ? 102.201 184.447 105.176 1.00 31.68 355 ALA A O 1
ATOM 2267 N N . ALA A 1 294 ? 103.747 183.821 106.690 1.00 30.51 356 ALA A N 1
ATOM 2268 C CA . ALA A 1 294 ? 102.815 182.994 107.443 1.00 30.51 356 ALA A CA 1
ATOM 2269 C C . ALA A 1 294 ? 101.710 183.831 108.070 1.00 30.51 356 ALA A C 1
ATOM 2270 O O . ALA A 1 294 ? 100.548 183.414 108.088 1.00 30.51 356 ALA A O 1
ATOM 2272 N N . ILE A 1 295 ? 102.048 185.010 108.592 1.00 31.13 357 ILE A N 1
ATOM 2273 C CA . ILE A 1 295 ? 101.038 185.873 109.191 1.00 31.13 357 ILE A CA 1
ATOM 2274 C C . ILE A 1 295 ? 99.993 186.274 108.168 1.00 31.13 357 ILE A C 1
ATOM 2275 O O . ILE A 1 295 ? 98.796 186.249 108.457 1.00 31.13 357 ILE A O 1
ATOM 2280 N N . THR A 1 296 ? 100.417 186.667 106.973 1.00 32.37 358 THR A N 1
ATOM 2281 C CA . THR A 1 296 ? 99.484 187.047 105.924 1.00 32.37 358 THR A CA 1
ATOM 2282 C C . THR A 1 296 ? 98.670 185.870 105.406 1.00 32.37 358 THR A C 1
ATOM 2283 O O . THR A 1 296 ? 97.481 186.031 105.113 1.00 32.37 358 THR A O 1
ATOM 2287 N N . ALA A 1 297 ? 99.272 184.692 105.291 1.00 32.69 359 ALA A N 1
ATOM 2288 C CA . ALA A 1 297 ? 98.514 183.520 104.883 1.00 32.69 359 ALA A CA 1
ATOM 2289 C C . ALA A 1 297 ? 97.446 183.130 105.899 1.00 32.69 359 ALA A C 1
ATOM 2290 O O . ALA A 1 297 ? 96.331 182.767 105.509 1.00 32.69 359 ALA A O 1
ATOM 2292 N N . ILE A 1 298 ? 97.762 183.175 107.193 1.00 32.51 360 ILE A N 1
ATOM 2293 C CA . ILE A 1 298 ? 96.766 182.850 108.204 1.00 32.51 360 ILE A CA 1
ATOM 2294 C C . ILE A 1 298 ? 95.610 183.836 108.184 1.00 32.51 360 ILE A C 1
ATOM 2295 O O . ILE A 1 298 ? 94.470 183.447 108.443 1.00 32.51 360 ILE A O 1
ATOM 2300 N N . ASP A 1 299 ? 95.868 185.102 107.890 1.00 35.54 361 ASP A N 1
ATOM 2301 C CA . ASP A 1 299 ? 94.805 186.073 107.683 1.00 35.54 361 ASP A CA 1
ATOM 2302 C C . ASP A 1 299 ? 93.956 185.770 106.460 1.00 35.54 361 ASP A C 1
ATOM 2303 O O . ASP A 1 299 ? 92.723 185.837 106.536 1.00 35.54 361 ASP A O 1
ATOM 2308 N N . VAL A 1 300 ? 94.585 185.449 105.329 1.00 37.15 362 VAL A N 1
ATOM 2309 C CA . VAL A 1 300 ? 93.824 185.175 104.114 1.00 37.15 362 VAL A CA 1
ATOM 2310 C C . VAL A 1 300 ? 92.939 183.948 104.283 1.00 37.15 362 VAL A C 1
ATOM 2311 O O . VAL A 1 300 ? 91.793 183.945 103.831 1.00 37.15 362 VAL A O 1
ATOM 2315 N N . ILE A 1 301 ? 93.447 182.891 104.912 1.00 36.00 363 ILE A N 1
ATOM 2316 C CA . ILE A 1 301 ? 92.617 181.721 105.185 1.00 36.00 363 ILE A CA 1
ATOM 2317 C C . ILE A 1 301 ? 91.451 182.079 106.096 1.00 36.00 363 ILE A C 1
ATOM 2318 O O . ILE A 1 301 ? 90.315 181.661 105.853 1.00 36.00 363 ILE A O 1
ATOM 2323 N N . ASP A 1 302 ? 91.707 182.849 107.148 1.00 37.68 364 ASP A N 1
ATOM 2324 C CA . ASP A 1 302 ? 90.703 183.259 108.116 1.00 37.68 364 ASP A CA 1
ATOM 2325 C C . ASP A 1 302 ? 89.640 184.187 107.538 1.00 37.68 364 ASP A C 1
ATOM 2326 O O . ASP A 1 302 ? 88.558 184.291 108.115 1.00 37.68 364 ASP A O 1
ATOM 2331 N N . GLN A 1 303 ? 89.902 184.864 106.427 1.00 41.52 365 GLN A N 1
ATOM 2332 C CA . GLN A 1 303 ? 88.892 185.743 105.847 1.00 41.52 365 GLN A CA 1
ATOM 2333 C C . GLN A 1 303 ? 88.130 185.122 104.683 1.00 41.52 365 GLN A C 1
ATOM 2334 O O . GLN A 1 303 ? 87.053 185.606 104.332 1.00 41.52 365 GLN A O 1
ATOM 2340 N N . ASN A 1 304 ? 88.661 184.070 104.070 1.00 43.27 366 ASN A N 1
ATOM 2341 C CA . ASN A 1 304 ? 88.091 183.476 102.862 1.00 43.27 366 ASN A CA 1
ATOM 2342 C C . ASN A 1 304 ? 87.846 181.997 103.090 1.00 43.27 366 ASN A C 1
ATOM 2343 O O . ASN A 1 304 ? 88.704 181.168 102.746 1.00 43.27 366 ASN A O 1
ATOM 2348 N N . PRO A 1 305 ? 86.701 181.605 103.642 1.00 45.18 367 PRO A N 1
ATOM 2349 C CA . PRO A 1 305 ? 86.444 180.185 103.909 1.00 45.18 367 PRO A CA 1
ATOM 2350 C C . PRO A 1 305 ? 85.743 179.425 102.792 1.00 45.18 367 PRO A C 1
ATOM 2351 O O . PRO A 1 305 ? 85.351 178.278 103.017 1.00 45.18 367 PRO A O 1
ATOM 2355 N N . ASP A 1 306 ? 85.562 180.012 101.612 1.00 46.19 368 ASP A N 1
ATOM 2356 C CA . ASP A 1 306 ? 85.051 179.276 100.465 1.00 46.19 368 ASP A CA 1
ATOM 2357 C C . ASP A 1 306 ? 86.145 178.565 99.682 1.00 46.19 368 ASP A C 1
ATOM 2358 O O . ASP A 1 306 ? 85.836 177.711 98.844 1.00 46.19 368 ASP A O 1
ATOM 2363 N N . MET A 1 307 ? 87.413 178.878 99.945 1.00 43.27 369 MET A N 1
ATOM 2364 C CA . MET A 1 307 ? 88.490 178.071 99.391 1.00 43.27 369 MET A CA 1
ATOM 2365 C C . MET A 1 307 ? 88.390 176.634 99.867 1.00 43.27 369 MET A C 1
ATOM 2366 O O . MET A 1 307 ? 88.595 175.700 99.085 1.00 43.27 369 MET A O 1
ATOM 2371 N N . LEU A 1 308 ? 88.082 176.442 101.142 1.00 40.36 370 LEU A N 1
ATOM 2372 C CA . LEU A 1 308 ? 87.955 175.105 101.694 1.00 40.36 370 LEU A CA 1
ATOM 2373 C C . LEU A 1 308 ? 86.736 174.376 101.171 1.00 40.36 370 LEU A C 1
ATOM 2374 O O . LEU A 1 308 ? 86.708 173.147 101.205 1.00 40.36 370 LEU A O 1
ATOM 2379 N N . VAL A 1 309 ? 85.718 175.105 100.720 1.00 41.36 371 VAL A N 1
ATOM 2380 C CA . VAL A 1 309 ? 84.607 174.490 100.013 1.00 41.36 371 VAL A CA 1
ATOM 2381 C C . VAL A 1 309 ? 84.997 174.076 98.609 1.00 41.36 371 VAL A C 1
ATOM 2382 O O . VAL A 1 309 ? 84.624 172.981 98.173 1.00 41.36 371 VAL A O 1
ATOM 2386 N N . LYS A 1 310 ? 85.753 174.903 97.897 1.00 39.52 372 LYS A N 1
ATOM 2387 C CA . LYS A 1 310 ? 86.203 174.583 96.548 1.00 39.52 372 LYS A CA 1
ATOM 2388 C C . LYS A 1 310 ? 87.168 173.402 96.495 1.00 39.52 372 LYS A C 1
ATOM 2389 O O . LYS A 1 310 ? 87.124 172.613 95.540 1.00 39.52 372 LYS A O 1
ATOM 2395 N N . LEU A 1 311 ? 88.032 173.254 97.498 1.00 35.82 373 LEU A N 1
ATOM 2396 C CA . LEU A 1 311 ? 88.947 172.115 97.523 1.00 35.82 373 LEU A CA 1
ATOM 2397 C C . LEU A 1 311 ? 88.195 170.788 97.558 1.00 35.82 373 LEU A C 1
ATOM 2398 O O . LEU A 1 311 ? 88.560 169.840 96.849 1.00 35.82 373 LEU A O 1
ATOM 2403 N N . LYS A 1 312 ? 87.142 170.697 98.374 1.00 37.71 374 LYS A N 1
ATOM 2404 C CA . LYS A 1 312 ? 86.354 169.472 98.457 1.00 37.71 374 LYS A CA 1
ATOM 2405 C C . LYS A 1 312 ? 85.671 169.132 97.145 1.00 37.71 374 LYS A C 1
ATOM 2406 O O . LYS A 1 312 ? 85.625 167.956 96.770 1.00 37.71 374 LYS A O 1
ATOM 2412 N N . GLN A 1 313 ? 85.128 170.125 96.448 1.00 39.38 375 GLN A N 1
ATOM 2413 C CA . GLN A 1 313 ? 84.542 169.881 95.141 1.00 39.38 375 GLN A CA 1
ATOM 2414 C C . GLN A 1 313 ? 85.573 169.382 94.141 1.00 39.38 375 GLN A C 1
ATOM 2415 O O . GLN A 1 313 ? 85.275 168.474 93.360 1.00 39.38 375 GLN A O 1
ATOM 2421 N N . ASN A 1 314 ? 86.783 169.947 94.150 1.00 38.27 376 ASN A N 1
ATOM 2422 C CA . ASN A 1 314 ? 87.823 169.449 93.253 1.00 38.27 376 ASN A CA 1
ATOM 2423 C C . ASN A 1 314 ? 88.154 167.987 93.540 1.00 38.27 376 ASN A C 1
ATOM 2424 O O . ASN A 1 314 ? 88.273 167.176 92.612 1.00 38.27 376 ASN A O 1
ATOM 2429 N N . VAL A 1 315 ? 88.297 167.628 94.817 1.00 36.39 377 VAL A N 1
ATOM 2430 C CA . VAL A 1 315 ? 88.606 166.239 95.160 1.00 36.39 377 VAL A CA 1
ATOM 2431 C C . VAL A 1 315 ? 87.492 165.296 94.721 1.00 36.39 377 VAL A C 1
ATOM 2432 O O . VAL A 1 315 ? 87.753 164.235 94.133 1.00 36.39 377 VAL A O 1
ATOM 2436 N N . ALA A 1 316 ? 86.243 165.648 95.006 1.00 38.60 378 ALA A N 1
ATOM 2437 C CA . ALA A 1 316 ? 85.125 164.824 94.584 1.00 38.60 378 ALA A CA 1
ATOM 2438 C C . ALA A 1 316 ? 85.040 164.678 93.079 1.00 38.60 378 ALA A C 1
ATOM 2439 O O . ALA A 1 316 ? 84.700 163.599 92.591 1.00 38.60 378 ALA A O 1
ATOM 2441 N N . LEU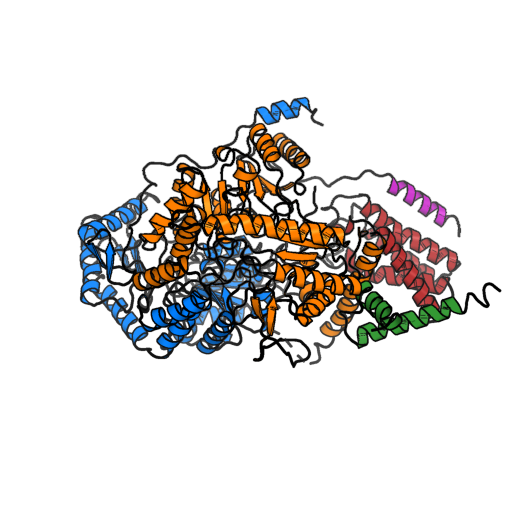 A 1 317 ? 85.341 165.732 92.333 1.00 39.84 379 LEU A N 1
ATOM 2442 C CA . LEU A 1 317 ? 85.305 165.645 90.883 1.00 39.84 379 LEU A CA 1
ATOM 2443 C C . LEU A 1 317 ? 86.399 164.731 90.340 1.00 39.84 379 LEU A C 1
ATOM 2444 O O . LEU A 1 317 ? 86.158 163.980 89.385 1.00 39.84 379 LEU A O 1
ATOM 2449 N N . LEU A 1 318 ? 87.595 164.757 90.935 1.00 38.39 380 LEU A N 1
ATOM 2450 C CA . LEU A 1 318 ? 88.640 163.839 90.491 1.00 38.39 380 LEU A CA 1
ATOM 2451 C C . LEU A 1 318 ? 88.324 162.376 90.802 1.00 38.39 380 LEU A C 1
ATOM 2452 O O . LEU A 1 318 ? 88.560 161.524 89.949 1.00 38.39 380 LEU A O 1
ATOM 2457 N N . TRP A 1 319 ? 87.594 162.153 91.886 1.00 40.44 381 TRP A N 1
ATOM 2458 C CA . TRP A 1 319 ? 87.124 160.826 92.231 1.00 40.44 381 TRP A CA 1
ATOM 2459 C C . TRP A 1 319 ? 86.046 160.403 91.226 1.00 40.44 381 TRP A C 1
ATOM 2460 O O . TRP A 1 319 ? 86.016 159.249 90.816 1.00 40.44 381 TRP A O 1
ATOM 2471 N N . LYS A 1 320 ? 85.161 161.319 90.822 1.00 43.05 382 LYS A N 1
ATOM 2472 C CA . LYS A 1 320 ? 84.128 160.935 89.873 1.00 43.05 382 LYS A CA 1
ATOM 2473 C C . LYS A 1 320 ? 84.722 160.604 88.514 1.00 43.05 382 LYS A C 1
ATOM 2474 O O . LYS A 1 320 ? 84.237 159.699 87.830 1.00 43.05 382 LYS A O 1
ATOM 2480 N N . GLY A 1 321 ? 85.771 161.306 88.112 1.00 46.16 383 GLY A N 1
ATOM 2481 C CA . GLY A 1 321 ? 86.348 161.058 86.805 1.00 46.16 383 GLY A CA 1
ATOM 2482 C C . GLY A 1 321 ? 87.416 159.985 86.729 1.00 46.16 383 GLY A C 1
ATOM 2483 O O . GLY A 1 321 ? 88.002 159.783 85.667 1.00 46.16 383 GLY A O 1
ATOM 2484 N N . LEU A 1 322 ? 87.676 159.279 87.825 1.00 47.36 384 LEU A N 1
ATOM 2485 C CA . LEU A 1 322 ? 88.818 158.374 87.878 1.00 47.36 384 LEU A CA 1
ATOM 2486 C C . LEU A 1 322 ? 88.423 157.014 88.426 1.00 47.36 384 LEU A C 1
ATOM 2487 O O . LEU A 1 322 ? 89.278 156.238 88.854 1.00 47.36 384 LEU A O 1
ATOM 2492 N N . SER A 1 323 ? 87.133 156.706 88.412 1.00 52.25 385 SER A N 1
ATOM 2493 C CA . SER A 1 323 ? 86.617 155.512 89.063 1.00 52.25 385 SER A CA 1
ATOM 2494 C C . SER A 1 323 ? 86.568 154.296 88.149 1.00 52.25 385 SER A C 1
ATOM 2495 O O . SER A 1 323 ? 86.236 153.205 88.616 1.00 52.25 385 SER A O 1
ATOM 2498 N N . ASP A 1 324 ? 86.897 154.449 86.869 1.00 54.90 386 ASP A N 1
ATOM 2499 C CA . ASP A 1 324 ? 86.917 153.344 85.922 1.00 54.90 386 ASP A CA 1
ATOM 2500 C C . ASP A 1 324 ? 88.324 152.870 85.608 1.00 54.90 386 ASP A C 1
ATOM 2501 O O . ASP A 1 324 ? 88.545 152.280 84.549 1.00 54.90 386 ASP A O 1
ATOM 2506 N N . ILE A 1 325 ? 89.278 153.130 86.494 1.00 54.12 387 ILE A N 1
ATOM 2507 C CA . ILE A 1 325 ? 90.673 152.764 86.298 1.00 54.12 387 ILE A CA 1
ATOM 2508 C C . ILE A 1 325 ? 90.740 151.242 86.253 1.00 54.12 387 ILE A C 1
ATOM 2509 O O . ILE A 1 325 ? 89.921 150.566 86.883 1.00 54.12 387 ILE A O 1
ATOM 2514 N N . LYS A 1 326 ? 91.680 150.683 85.487 1.00 55.88 388 LYS A N 1
ATOM 2515 C CA . LYS A 1 326 ? 91.719 149.226 85.288 1.00 55.88 388 LYS A CA 1
ATOM 2516 C C . LYS A 1 326 ? 92.676 148.518 86.242 1.00 55.88 388 LYS A C 1
ATOM 2517 O O . LYS A 1 326 ? 92.255 147.695 87.057 1.00 55.88 388 LYS A O 1
ATOM 2523 N N . GLY A 1 327 ? 93.956 148.815 86.146 1.00 54.26 389 GLY A N 1
ATOM 2524 C CA . GLY A 1 327 ? 94.883 148.050 86.942 1.00 54.26 389 GLY A CA 1
ATOM 2525 C C . GLY A 1 327 ? 95.159 148.601 88.313 1.00 54.26 389 GLY A C 1
ATOM 2526 O O . GLY A 1 327 ? 96.019 148.074 89.019 1.00 54.26 389 GLY A O 1
ATOM 2527 N N . MET A 1 328 ? 94.457 149.652 88.713 1.00 50.16 390 MET A N 1
ATOM 2528 C CA . MET A 1 328 ? 94.723 150.362 89.949 1.00 50.16 390 MET A CA 1
ATOM 2529 C C . MET A 1 328 ? 93.451 150.404 90.783 1.00 50.16 390 MET A C 1
ATOM 2530 O O . MET A 1 328 ? 92.372 150.025 90.328 1.00 50.16 390 MET A O 1
ATOM 2535 N N . SER A 1 329 ? 93.574 150.888 92.015 1.00 45.17 391 SER A N 1
ATOM 2536 C CA . SER A 1 329 ? 92.413 151.045 92.880 1.00 45.17 391 SER A CA 1
ATOM 2537 C C . SER A 1 329 ? 92.648 152.216 93.817 1.00 45.17 391 SER A C 1
ATOM 2538 O O . SER A 1 329 ? 93.736 152.349 94.377 1.00 45.17 391 SER A O 1
ATOM 2541 N N . LEU A 1 330 ? 91.628 153.049 93.990 1.00 40.71 392 LEU A N 1
ATOM 2542 C CA . LEU A 1 330 ? 91.713 154.175 94.909 1.00 40.71 392 LEU A CA 1
ATOM 2543 C C . LEU A 1 330 ? 91.638 153.686 96.343 1.00 40.71 392 LEU A C 1
ATOM 2544 O O . LEU A 1 330 ? 90.642 153.082 96.744 1.00 40.71 392 LEU A O 1
ATOM 2549 N N . THR A 1 331 ? 92.674 153.961 97.129 1.00 37.50 393 THR A N 1
ATOM 2550 C CA . THR A 1 331 ? 92.719 153.499 98.508 1.00 37.50 393 THR A CA 1
ATOM 2551 C C . THR A 1 331 ? 92.880 154.641 99.497 1.00 37.50 393 THR A C 1
ATOM 2552 O O . THR A 1 331 ? 93.442 154.441 100.573 1.00 37.50 393 THR A O 1
ATOM 2556 N N . SER A 1 332 ? 92.397 155.825 99.167 1.00 35.67 394 SER A N 1
ATOM 2557 C CA . SER A 1 332 ? 92.470 156.970 100.054 1.00 35.67 394 SER A CA 1
ATOM 2558 C C . SER A 1 332 ? 91.072 157.353 100.518 1.00 35.67 394 SER A C 1
ATOM 2559 O O . SER A 1 332 ? 90.064 156.929 99.957 1.00 35.67 394 SER A O 1
ATOM 2562 N N . ASN A 1 333 ? 91.018 158.157 101.569 1.00 37.90 395 ASN A N 1
ATOM 2563 C CA . ASN A 1 333 ? 89.749 158.650 102.065 1.00 37.90 395 ASN A CA 1
ATOM 2564 C C . ASN A 1 333 ? 89.171 159.683 101.107 1.00 37.90 395 ASN A C 1
ATOM 2565 O O . ASN A 1 333 ? 89.883 160.361 100.370 1.00 37.90 395 ASN A O 1
ATOM 2570 N N . ARG A 1 334 ? 87.855 159.785 101.123 1.00 40.38 396 ARG A N 1
ATOM 2571 C CA . ARG A 1 334 ? 87.114 160.581 100.163 1.00 40.38 396 ARG A CA 1
ATOM 2572 C C . ARG A 1 334 ? 87.177 162.073 100.440 1.00 40.38 396 ARG A C 1
ATOM 2573 O O . ARG A 1 334 ? 86.734 162.860 99.602 1.00 40.38 396 ARG A O 1
ATOM 2581 N N . GLU A 1 335 ? 87.695 162.482 101.593 1.00 39.43 397 GLU A N 1
ATOM 2582 C CA . GLU A 1 335 ? 87.829 163.889 101.939 1.00 39.43 397 GLU A CA 1
ATOM 2583 C C . GLU A 1 335 ? 89.233 164.421 101.749 1.00 39.43 397 GLU A C 1
ATOM 2584 O O . GLU A 1 335 ? 89.398 165.616 101.520 1.00 39.43 397 GLU A O 1
ATOM 2590 N N . SER A 1 336 ? 90.243 163.570 101.861 1.00 33.77 398 SER A N 1
ATOM 2591 C CA . SER A 1 336 ? 91.607 164.049 101.915 1.00 33.77 398 SER A CA 1
ATOM 2592 C C . SER A 1 336 ? 92.046 164.563 100.549 1.00 33.77 398 SER A C 1
ATOM 2593 O O . SER A 1 336 ? 91.624 164.044 99.516 1.00 33.77 398 SER A O 1
ATOM 2596 N N . PRO A 1 337 ? 92.896 165.586 100.515 1.00 31.89 399 PRO A N 1
ATOM 2597 C CA . PRO A 1 337 ? 93.404 166.104 99.242 1.00 31.89 399 PRO A CA 1
ATOM 2598 C C . PRO A 1 337 ? 94.592 165.344 98.673 1.00 31.89 399 PRO A C 1
ATOM 2599 O O . PRO A 1 337 ? 95.136 165.780 97.659 1.00 31.89 399 PRO A O 1
ATOM 2603 N N . ILE A 1 338 ? 95.013 164.246 99.297 1.00 29.98 400 ILE A N 1
ATOM 2604 C CA . ILE A 1 338 ? 96.038 163.364 98.754 1.00 29.98 400 ILE A CA 1
ATOM 2605 C C . ILE A 1 338 ? 95.357 162.145 98.159 1.00 29.98 400 ILE A C 1
ATOM 2606 O O . ILE A 1 338 ? 95.001 161.216 98.882 1.00 29.98 400 ILE A O 1
ATOM 2611 N N . VAL A 1 339 ? 95.175 162.139 96.843 1.00 29.01 401 VAL A N 1
ATOM 2612 C CA . VAL A 1 339 ? 94.588 160.998 96.154 1.00 29.01 401 VAL A CA 1
ATOM 2613 C C . VAL A 1 339 ? 95.666 159.951 95.928 1.00 29.01 401 VAL A C 1
ATOM 2614 O O . VAL A 1 339 ? 96.703 160.230 95.324 1.00 29.01 401 VAL A O 1
ATOM 2618 N N . PHE A 1 340 ? 95.423 158.740 96.392 1.00 32.97 402 PHE A N 1
ATOM 2619 C CA . PHE A 1 340 ? 96.434 157.691 96.405 1.00 32.97 402 PHE A CA 1
ATOM 2620 C C . PHE A 1 340 ? 95.947 156.514 95.568 1.00 32.97 402 PHE A C 1
ATOM 2621 O O . PHE A 1 340 ? 94.998 155.829 95.944 1.00 32.97 402 PHE A O 1
ATOM 2629 N N . LEU A 1 341 ? 96.612 156.270 94.447 1.00 38.70 403 LEU A N 1
ATOM 2630 C CA . LEU A 1 341 ? 96.285 155.145 93.584 1.00 38.70 403 LEU A CA 1
ATOM 2631 C C . LEU A 1 341 ? 97.201 153.970 93.889 1.00 38.70 403 LEU A C 1
ATOM 2632 O O . LEU A 1 341 ? 98.421 154.121 93.942 1.00 38.70 403 LEU A O 1
ATOM 2637 N N . LYS A 1 342 ? 96.616 152.800 94.071 1.00 44.56 404 LYS A N 1
ATOM 2638 C CA . LYS A 1 342 ? 97.351 151.606 94.440 1.00 44.56 404 LYS A CA 1
ATOM 2639 C C . LYS A 1 342 ? 97.559 150.747 93.197 1.00 44.56 404 LYS A C 1
ATOM 2640 O O . LYS A 1 342 ? 97.017 151.020 92.130 1.00 44.56 404 LYS A O 1
ATOM 2646 N N . LEU A 1 343 ? 98.362 149.703 93.329 1.00 52.09 405 LEU A N 1
ATOM 2647 C CA . LEU A 1 343 ? 98.651 148.782 92.231 1.00 52.09 405 LEU A CA 1
ATOM 2648 C C . LEU A 1 343 ? 98.097 147.416 92.609 1.00 52.09 405 LEU A C 1
ATOM 2649 O O . LEU A 1 343 ? 98.657 146.734 93.470 1.00 52.09 405 LEU A O 1
ATOM 2654 N N . GLU A 1 344 ? 96.992 147.019 91.987 1.00 59.95 406 GLU A N 1
ATOM 2655 C CA . GLU A 1 344 ? 96.413 145.721 92.295 1.00 59.95 406 GLU A CA 1
ATOM 2656 C C . GLU A 1 344 ? 97.137 144.632 91.515 1.00 59.95 406 GLU A C 1
ATOM 2657 O O . GLU A 1 344 ? 97.601 144.862 90.396 1.00 59.95 406 GLU A O 1
ATOM 2663 N N . LYS A 1 345 ? 97.230 143.446 92.117 1.00 64.97 407 LYS A N 1
ATOM 2664 C CA . LYS A 1 345 ? 98.019 142.327 91.604 1.00 64.97 407 LYS A CA 1
ATOM 2665 C C . LYS A 1 345 ? 99.423 142.788 91.214 1.00 64.97 407 LYS A C 1
ATOM 2666 O O . LYS A 1 345 ? 99.780 142.869 90.036 1.00 64.97 407 LYS A O 1
ATOM 2672 N N . SER A 1 346 ? 100.229 143.103 92.223 1.00 69.38 408 SER A N 1
ATOM 2673 C CA . SER A 1 346 ? 101.613 143.506 92.016 1.00 69.38 408 SER A CA 1
ATOM 2674 C C . SER A 1 346 ? 102.372 142.501 91.158 1.00 69.38 408 SER A C 1
ATOM 2675 O O . SER A 1 346 ? 102.028 141.316 91.128 1.00 69.38 408 SER A O 1
ATOM 2678 N N . SER A 1 347 ? 103.412 142.967 90.462 1.00 73.27 409 SER A N 1
ATOM 2679 C CA . SER A 1 347 ? 104.183 142.080 89.595 1.00 73.27 409 SER A CA 1
ATOM 2680 C C . SER A 1 347 ? 104.912 141.010 90.393 1.00 73.27 409 SER A C 1
ATOM 2681 O O . SER A 1 347 ? 105.415 140.041 89.813 1.00 73.27 409 SER A O 1
ATOM 2684 N N . GLY A 1 348 ? 105.003 141.177 91.708 1.00 73.42 410 GLY A N 1
ATOM 2685 C CA . GLY A 1 348 ? 105.616 140.176 92.554 1.00 73.42 410 GLY A CA 1
ATOM 2686 C C . GLY A 1 348 ? 106.855 140.677 93.260 1.00 73.42 410 GLY A C 1
ATOM 2687 O O . GLY A 1 348 ? 107.096 140.335 94.420 1.00 73.42 410 GLY A O 1
ATOM 2688 N N . SER A 1 349 ? 107.641 141.500 92.579 1.00 69.74 411 SER A N 1
ATOM 2689 C CA . SER A 1 349 ? 108.902 141.942 93.144 1.00 69.74 411 SER A CA 1
ATOM 2690 C C . SER A 1 349 ? 108.740 143.291 93.839 1.00 69.74 411 SER A C 1
ATOM 2691 O O . SER A 1 349 ? 107.938 144.138 93.447 1.00 69.74 411 SER A O 1
ATOM 2694 N N . ALA A 1 350 ? 109.522 143.481 94.896 1.00 69.29 412 ALA A N 1
ATOM 2695 C CA . ALA A 1 350 ? 109.532 144.750 95.606 1.00 69.29 412 ALA A CA 1
ATOM 2696 C C . ALA A 1 350 ? 110.227 145.853 94.828 1.00 69.29 412 ALA A C 1
ATOM 2697 O O . ALA A 1 350 ? 110.108 147.024 95.203 1.00 69.29 412 ALA A O 1
ATOM 2699 N N . LYS A 1 351 ? 110.952 145.513 93.766 1.00 65.68 413 LYS A N 1
ATOM 2700 C CA . LYS A 1 351 ? 111.667 146.493 92.969 1.00 65.68 413 LYS A CA 1
ATOM 2701 C C . LYS A 1 351 ? 11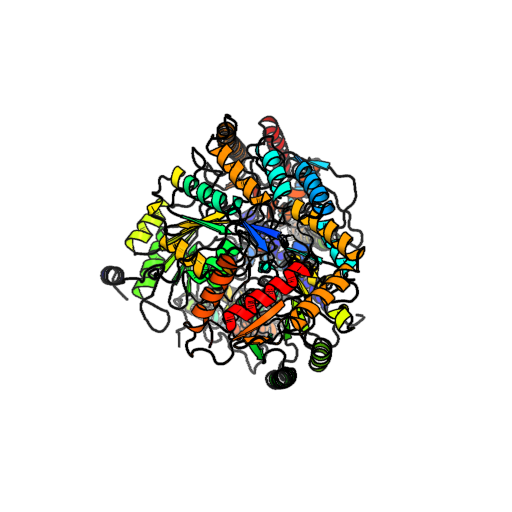1.258 146.470 91.503 1.00 65.68 413 LYS A C 1
ATOM 2702 O O . LYS A 1 351 ? 111.676 147.348 90.745 1.00 65.68 413 LYS A O 1
ATOM 2708 N N . ASP A 1 352 ? 110.463 145.491 91.078 1.00 65.75 414 ASP A N 1
ATOM 2709 C CA . ASP A 1 352 ? 109.847 145.534 89.761 1.00 65.75 414 ASP A CA 1
ATOM 2710 C C . ASP A 1 352 ? 108.538 146.293 89.746 1.00 65.75 414 ASP A C 1
ATOM 2711 O O . ASP A 1 352 ? 108.130 146.767 88.682 1.00 65.75 414 ASP A O 1
ATOM 2716 N N . ASP A 1 353 ? 107.865 146.405 90.888 1.00 63.45 415 ASP A N 1
ATOM 2717 C CA . ASP A 1 353 ? 106.698 147.262 91.003 1.00 63.45 415 ASP A CA 1
ATOM 2718 C C . ASP A 1 353 ? 107.053 148.735 90.915 1.00 63.45 415 ASP A C 1
ATOM 2719 O O . ASP A 1 353 ? 106.377 149.479 90.203 1.00 63.45 415 ASP A O 1
ATOM 2724 N N . LEU A 1 354 ? 108.108 149.160 91.608 1.00 55.90 416 LEU A N 1
ATOM 2725 C CA . LEU A 1 354 ? 108.557 150.541 91.559 1.00 55.90 416 LEU A CA 1
ATOM 2726 C C . LEU A 1 354 ? 108.971 150.965 90.163 1.00 55.90 416 LEU A C 1
ATOM 2727 O O . LEU A 1 354 ? 108.747 152.119 89.786 1.00 55.90 416 LEU A O 1
ATOM 2732 N N . LEU A 1 355 ? 109.569 150.065 89.396 1.00 55.32 417 LEU A N 1
ATOM 2733 C CA . LEU A 1 355 ? 109.974 150.392 88.040 1.00 55.32 417 LEU A CA 1
ATOM 2734 C C . LEU A 1 355 ? 108.772 150.713 87.164 1.00 55.32 417 LEU A C 1
ATOM 2735 O O . LEU A 1 355 ? 108.828 151.643 86.356 1.00 55.32 417 LEU A O 1
ATOM 2740 N N . LEU A 1 356 ? 107.677 149.977 87.327 1.00 53.87 418 LEU A N 1
ATOM 2741 C CA . LEU A 1 356 ? 106.474 150.218 86.542 1.00 53.87 418 LEU A CA 1
ATOM 2742 C C . LEU A 1 356 ? 105.871 151.588 86.833 1.00 53.87 418 LEU A C 1
ATOM 2743 O O . LEU A 1 356 ? 105.488 152.313 85.907 1.00 53.87 418 LEU A O 1
ATOM 2748 N N . LEU A 1 357 ? 105.786 151.967 88.108 1.00 49.91 419 LEU A N 1
ATOM 2749 C CA . LEU A 1 357 ? 105.247 153.274 88.465 1.00 49.91 419 LEU A CA 1
ATOM 2750 C C . LEU A 1 357 ? 106.166 154.401 88.017 1.00 49.91 419 LEU A C 1
ATOM 2751 O O . LEU A 1 357 ? 105.697 155.431 87.520 1.00 49.91 419 LEU A O 1
ATOM 2756 N N . GLU A 1 358 ? 107.474 154.232 88.192 1.00 50.79 420 GLU A N 1
ATOM 2757 C CA . GLU A 1 358 ? 108.405 155.251 87.736 1.00 50.79 420 GLU A CA 1
ATOM 2758 C C . GLU A 1 358 ? 108.345 155.412 86.229 1.00 50.79 420 GLU A C 1
ATOM 2759 O O . GLU A 1 358 ? 108.569 156.508 85.709 1.00 50.79 420 GLU A O 1
ATOM 2765 N N . LYS A 1 359 ? 108.068 154.329 85.507 1.00 50.69 421 LYS A N 1
ATOM 2766 C CA . LYS A 1 359 ? 107.912 154.438 84.065 1.00 50.69 421 LYS A CA 1
ATOM 2767 C C . LYS A 1 359 ? 106.614 155.132 83.687 1.00 50.69 421 LYS A C 1
ATOM 2768 O O . LYS A 1 359 ? 106.581 155.896 82.720 1.00 50.69 421 LYS A O 1
ATOM 2774 N N . MET A 1 360 ? 105.535 154.871 84.417 1.00 50.33 422 MET A N 1
ATOM 2775 C CA . MET A 1 360 ? 104.257 155.463 84.056 1.00 50.33 422 MET A CA 1
ATOM 2776 C C . MET A 1 360 ? 104.114 156.910 84.521 1.00 50.33 422 MET A C 1
ATOM 2777 O O . MET A 1 360 ? 103.240 157.619 84.022 1.00 50.33 422 MET A O 1
ATOM 2782 N N . ALA A 1 361 ? 104.955 157.373 85.443 1.00 47.85 423 ALA A N 1
ATOM 2783 C CA . ALA A 1 361 ? 105.061 158.804 85.725 1.00 47.85 423 ALA A CA 1
ATOM 2784 C C . ALA A 1 361 ? 105.834 159.567 84.655 1.00 47.85 423 ALA A C 1
ATOM 2785 O O . ALA A 1 361 ? 105.432 160.673 84.256 1.00 47.85 423 ALA A O 1
ATOM 2787 N N . ASP A 1 362 ? 106.938 158.990 84.187 1.00 50.20 424 ASP A N 1
ATOM 2788 C CA . ASP A 1 362 ? 107.747 159.623 83.158 1.00 50.20 424 ASP A CA 1
ATOM 2789 C C . ASP A 1 362 ? 106.968 159.787 81.861 1.00 50.20 424 ASP A C 1
ATOM 2790 O O . ASP A 1 362 ? 107.042 160.835 81.212 1.00 50.20 424 ASP A O 1
ATOM 2795 N N . ARG A 1 363 ? 106.226 158.757 81.456 1.00 50.55 425 ARG A N 1
ATOM 2796 C CA . ARG A 1 363 ? 105.433 158.864 80.239 1.00 50.55 425 ARG A CA 1
ATOM 2797 C C . ARG A 1 363 ? 104.348 159.917 80.378 1.00 50.55 425 ARG A C 1
ATOM 2798 O O . ARG A 1 363 ? 104.045 160.629 79.418 1.00 50.55 425 ARG A O 1
ATOM 2806 N N . ALA A 1 364 ? 103.740 160.025 81.559 1.00 47.46 426 ALA A N 1
ATOM 2807 C CA . ALA A 1 364 ? 102.731 161.056 81.771 1.00 47.46 426 ALA A CA 1
ATOM 2808 C C . ALA A 1 364 ? 103.321 162.443 81.584 1.00 47.46 426 ALA A C 1
ATOM 2809 O O . ALA A 1 364 ? 102.768 163.263 80.845 1.00 47.46 426 ALA A O 1
ATOM 2811 N N . LEU A 1 365 ? 104.458 162.715 82.223 1.00 45.48 427 LEU A N 1
ATOM 2812 C CA . LEU A 1 365 ? 105.089 164.022 82.061 1.00 45.48 427 LEU A CA 1
ATOM 2813 C C . LEU A 1 365 ? 105.541 164.284 80.633 1.00 45.48 427 LEU A C 1
ATOM 2814 O O . LEU A 1 365 ? 105.399 165.409 80.149 1.00 45.48 427 LEU A O 1
ATOM 2819 N N . LYS A 1 366 ? 106.071 163.276 79.950 1.00 49.81 428 LYS A N 1
ATOM 2820 C CA . LYS A 1 366 ? 106.582 163.436 78.598 1.00 49.81 428 LYS A CA 1
ATOM 2821 C C . LYS A 1 366 ? 105.485 163.630 77.560 1.00 49.81 428 LYS A C 1
ATOM 2822 O O . LYS A 1 366 ? 105.614 164.489 76.684 1.00 49.81 428 LYS A O 1
ATOM 2828 N N . GLU A 1 367 ? 104.401 162.865 77.637 1.00 52.15 429 GLU A N 1
ATOM 2829 C CA . GLU A 1 367 ? 103.394 162.887 76.587 1.00 52.15 429 GLU A CA 1
ATOM 2830 C C . GLU A 1 367 ? 102.254 163.856 76.874 1.00 52.15 429 GLU A C 1
ATOM 2831 O O . GLU A 1 367 ? 101.764 164.518 75.955 1.00 52.15 429 GLU A O 1
ATOM 2837 N N . ASP A 1 368 ? 101.807 163.947 78.130 1.00 49.57 430 ASP A N 1
ATOM 2838 C CA . ASP A 1 368 ? 100.577 164.661 78.445 1.00 49.57 430 ASP A CA 1
ATOM 2839 C C . ASP A 1 368 ? 100.805 165.904 79.294 1.00 49.57 430 ASP A C 1
ATOM 2840 O O . ASP A 1 368 ? 99.848 166.626 79.580 1.00 49.57 430 ASP A O 1
ATOM 2845 N N . SER A 1 369 ? 102.044 166.173 79.695 1.00 44.32 431 SER A N 1
ATOM 2846 C CA . SER A 1 369 ? 102.387 167.331 80.520 1.00 44.32 431 SER A CA 1
ATOM 2847 C C . SER A 1 369 ? 101.640 167.300 81.856 1.00 44.32 431 SER A C 1
ATOM 2848 O O . SER A 1 369 ? 100.777 168.121 82.138 1.00 44.32 431 SER A O 1
ATOM 2851 N N . LEU A 1 370 ? 101.984 166.296 82.659 1.00 39.36 432 LEU A N 1
ATOM 2852 C CA . LEU A 1 370 ? 101.476 166.129 84.014 1.00 39.36 432 LEU A CA 1
ATOM 2853 C C . LEU A 1 370 ? 102.620 165.850 84.970 1.00 39.36 432 LEU A C 1
ATOM 2854 O O . LEU A 1 370 ? 103.445 164.973 84.713 1.00 39.36 432 LEU A O 1
ATOM 2859 N N . LEU A 1 371 ? 102.653 166.561 86.081 1.00 33.11 433 LEU A N 1
ATOM 2860 C CA . LEU A 1 371 ? 103.557 166.240 87.176 1.00 33.11 433 LEU A CA 1
ATOM 2861 C C . LEU A 1 371 ? 102.762 165.440 88.190 1.00 33.11 433 LEU A C 1
ATOM 2862 O O . LEU A 1 371 ? 101.838 165.959 88.803 1.00 33.11 433 LEU A O 1
ATOM 2867 N N . VAL A 1 372 ? 103.105 164.172 88.347 1.00 29.23 434 VAL A N 1
ATOM 2868 C CA . VAL A 1 372 ? 102.577 163.345 89.419 1.00 29.23 434 VAL A CA 1
ATOM 2869 C C . VAL A 1 372 ? 103.768 162.873 90.228 1.00 29.23 434 VAL A C 1
ATOM 2870 O O . VAL A 1 372 ? 104.918 163.007 89.813 1.00 29.23 434 VAL A O 1
ATOM 2874 N N . VAL A 1 373 ? 103.491 162.339 91.405 1.00 28.78 435 VAL A N 1
ATOM 2875 C CA . VAL A 1 373 ? 104.527 161.866 92.313 1.00 28.78 435 VAL A CA 1
ATOM 2876 C C . VAL A 1 373 ? 104.317 160.386 92.591 1.00 28.78 435 VAL A C 1
ATOM 2877 O O . VAL A 1 373 ? 103.190 159.938 92.810 1.00 28.78 435 VAL A O 1
ATOM 2881 N N . SER A 1 374 ? 105.395 159.620 92.522 1.00 31.44 436 SER A N 1
ATOM 2882 C CA . SER A 1 374 ? 105.376 158.199 92.827 1.00 31.44 436 SER A CA 1
ATOM 2883 C C . SER A 1 374 ? 106.256 157.921 94.036 1.00 31.44 436 SER A C 1
ATOM 2884 O O . SER A 1 374 ? 107.142 158.705 94.368 1.00 31.44 436 SER A O 1
ATOM 2887 N N . SER A 1 375 ? 105.994 156.805 94.703 1.00 31.82 437 SER A N 1
ATOM 2888 C CA . SER A 1 375 ? 106.641 156.518 95.973 1.00 31.82 437 SER A CA 1
ATOM 2889 C C . SER A 1 375 ? 108.145 156.348 95.815 1.00 31.82 437 SER A C 1
ATOM 2890 O O . SER A 1 375 ? 108.616 155.640 94.925 1.00 31.82 437 SER A O 1
ATOM 2893 N N . LYS A 1 376 ? 108.900 156.999 96.702 1.00 30.15 438 LYS A N 1
ATOM 2894 C CA . LYS A 1 376 ? 110.363 156.905 96.751 1.00 30.15 438 LYS A CA 1
ATOM 2895 C C . LYS A 1 376 ? 110.762 156.664 98.202 1.00 30.15 438 LYS A C 1
ATOM 2896 O O . LYS A 1 376 ? 110.770 157.586 99.016 1.00 30.15 438 LYS A O 1
ATOM 2902 N N . ARG A 1 377 ? 111.071 155.419 98.526 1.00 30.02 439 ARG A N 1
ATOM 2903 C CA . ARG A 1 377 ? 111.432 155.091 99.888 1.00 30.02 439 ARG A CA 1
ATOM 2904 C C . ARG A 1 377 ? 112.906 154.823 100.084 1.00 30.02 439 ARG A C 1
ATOM 2905 O O . ARG A 1 377 ? 113.537 154.096 99.326 1.00 30.02 439 ARG A O 1
ATOM 2913 N N . SER A 1 378 ? 113.437 155.444 101.123 1.00 26.54 440 SER A N 1
ATOM 2914 C CA . SER A 1 378 ? 114.828 155.300 101.518 1.00 26.54 440 SER A CA 1
ATOM 2915 C C . SER A 1 378 ? 115.057 153.928 102.142 1.00 26.54 440 SER A C 1
ATOM 2916 O O . SER A 1 378 ? 114.131 153.291 102.636 1.00 26.54 440 SER A O 1
ATOM 2919 N N . PHE A 1 379 ? 116.308 153.464 102.110 1.00 25.34 441 PHE A N 1
ATOM 2920 C CA . PHE A 1 379 ? 116.622 152.204 102.776 1.00 25.34 441 PHE A CA 1
ATOM 2921 C C . PHE A 1 379 ? 116.585 152.316 104.293 1.00 25.34 441 PHE A C 1
ATOM 2922 O O . PHE A 1 379 ? 116.640 151.290 104.968 1.00 25.34 441 PHE A O 1
ATOM 2930 N N . LEU A 1 380 ? 116.498 153.528 104.835 1.00 24.84 442 LEU A N 1
ATOM 2931 C CA . LEU A 1 380 ? 116.322 153.765 106.260 1.00 24.84 442 LEU A CA 1
ATOM 2932 C C . LEU A 1 380 ? 114.861 153.796 106.677 1.00 24.84 442 LEU A C 1
ATOM 2933 O O . LEU A 1 380 ? 114.574 153.892 107.872 1.00 24.84 442 LEU A O 1
ATOM 2938 N N . ASP A 1 381 ? 113.940 153.748 105.723 1.00 27.05 443 ASP A N 1
ATOM 2939 C CA . ASP A 1 381 ? 112.516 153.809 106.014 1.00 27.05 443 ASP A CA 1
ATOM 2940 C C . ASP A 1 381 ? 112.000 152.444 106.448 1.00 27.05 443 ASP A C 1
ATOM 2941 O O . ASP A 1 381 ? 112.320 151.424 105.839 1.00 27.05 443 ASP A O 1
ATOM 2946 N N . LYS A 1 382 ? 111.195 152.427 107.504 1.00 27.90 444 LYS A N 1
ATOM 2947 C CA . LYS A 1 382 ? 110.636 151.200 108.049 1.00 27.90 444 LYS A CA 1
ATOM 2948 C C . LYS A 1 382 ? 109.154 151.045 107.743 1.00 27.90 444 LYS A C 1
ATOM 2949 O O . LYS A 1 382 ? 108.506 150.169 108.313 1.00 27.90 444 LYS A O 1
ATOM 2955 N N . CYS A 1 383 ? 108.601 151.867 106.863 1.00 30.83 445 CYS A N 1
ATOM 2956 C CA . CYS A 1 383 ? 107.203 151.746 106.483 1.00 30.83 445 CYS A CA 1
ATOM 2957 C C . CYS A 1 383 ? 107.031 150.624 105.469 1.00 30.83 445 CYS A C 1
ATOM 2958 O O . CYS A 1 383 ? 107.833 150.479 104.547 1.00 30.83 445 CYS A O 1
ATOM 2961 N N . ARG A 1 384 ? 105.978 149.823 105.646 1.00 33.05 446 ARG A N 1
ATOM 2962 C CA . ARG A 1 384 ? 105.702 148.698 104.760 1.00 33.05 446 ARG A CA 1
ATOM 2963 C C . ARG A 1 384 ? 104.319 148.800 104.139 1.00 33.05 446 ARG A C 1
ATOM 2964 O O . ARG A 1 384 ? 103.750 147.793 103.729 1.00 33.05 446 ARG A O 1
ATOM 2972 N N . LEU A 1 385 ? 103.764 149.996 104.067 1.00 31.35 447 LEU A N 1
ATOM 2973 C CA . LEU A 1 385 ? 102.512 150.208 103.373 1.00 31.35 447 LEU A CA 1
ATOM 2974 C C . LEU A 1 385 ? 102.721 150.058 101.871 1.00 31.35 447 LEU A C 1
ATOM 2975 O O . LEU A 1 385 ? 103.847 150.139 101.386 1.00 31.35 447 LEU A O 1
ATOM 2980 N N . PRO A 1 386 ? 101.656 149.796 101.114 1.00 33.75 448 PRO A N 1
ATOM 2981 C CA . PRO A 1 386 ? 101.797 149.633 99.661 1.00 33.75 448 PRO A CA 1
ATOM 2982 C C . PRO A 1 386 ? 102.318 150.883 98.963 1.00 33.75 448 PRO A C 1
ATOM 2983 O O . PRO A 1 386 ? 102.155 152.004 99.440 1.00 33.75 448 PRO A O 1
ATOM 2987 N N . VAL A 1 387 ? 102.957 150.674 97.817 1.00 34.56 449 VAL A N 1
ATOM 2988 C CA . VAL A 1 387 ? 103.477 151.755 97.000 1.00 34.56 449 VAL A CA 1
ATOM 2989 C C . VAL A 1 387 ? 102.465 152.095 95.913 1.00 34.56 449 VAL A C 1
ATOM 2990 O O . VAL A 1 387 ? 101.570 151.312 95.596 1.00 34.56 449 VAL A O 1
ATOM 2994 N N . GLY A 1 388 ? 102.600 153.281 95.334 1.00 33.64 450 GLY A N 1
ATOM 2995 C CA . GLY A 1 388 ? 101.638 153.723 94.343 1.00 33.64 450 GLY A CA 1
ATOM 2996 C C . GLY A 1 388 ? 101.953 155.110 93.839 1.00 33.64 450 GLY A C 1
ATOM 2997 O O . GLY A 1 388 ? 103.090 155.567 93.916 1.00 33.64 450 GLY A O 1
ATOM 2998 N N . ILE A 1 389 ? 100.930 155.776 93.314 1.00 31.95 451 ILE A N 1
ATOM 2999 C CA . ILE A 1 389 ? 101.040 157.106 92.725 1.00 31.95 451 ILE A CA 1
ATOM 3000 C C . ILE A 1 389 ? 100.133 158.061 93.485 1.00 31.95 451 ILE A C 1
ATOM 3001 O O . ILE A 1 389 ? 98.992 157.718 93.796 1.00 31.95 451 ILE A O 1
ATOM 3006 N N . LYS A 1 390 ? 100.637 159.254 93.783 1.00 30.33 452 LYS A N 1
ATOM 3007 C CA . LYS A 1 390 ? 99.908 160.248 94.553 1.00 30.33 452 LYS A CA 1
ATOM 3008 C C . LYS A 1 390 ? 99.640 161.501 93.733 1.00 30.33 452 LYS A C 1
ATOM 3009 O O . LYS A 1 390 ? 100.440 161.897 92.888 1.00 30.33 452 LYS A O 1
ATOM 3015 N N . LEU A 1 391 ? 98.496 162.121 93.989 1.00 29.94 453 LEU A N 1
ATOM 3016 C CA . LEU A 1 391 ? 98.115 163.375 93.358 1.00 29.94 453 LEU A CA 1
ATOM 3017 C C . LEU A 1 391 ? 97.752 164.361 94.451 1.00 29.94 453 LEU A C 1
ATOM 3018 O O . LEU A 1 391 ? 96.938 164.048 95.317 1.00 29.94 453 LEU A O 1
ATOM 3023 N N . TYR A 1 392 ? 98.361 165.539 94.429 1.00 29.34 454 TYR A N 1
ATOM 3024 C CA . TYR A 1 392 ? 98.055 166.596 95.388 1.00 29.34 454 TYR A CA 1
ATOM 3025 C C . TYR A 1 392 ? 97.139 167.583 94.692 1.00 29.34 454 TYR A C 1
ATOM 3026 O O . TYR A 1 392 ? 97.596 168.436 93.936 1.00 29.34 454 TYR A O 1
ATOM 3035 N N . VAL A 1 393 ? 95.870 167.482 94.947 1.00 31.00 455 VAL A N 1
ATOM 3036 C CA . VAL A 1 393 ? 94.894 168.367 94.327 1.00 31.00 455 VAL A CA 1
ATOM 3037 C C . VAL A 1 393 ? 94.757 169.620 95.178 1.00 31.00 455 VAL A C 1
ATOM 3038 O O . VAL A 1 393 ? 94.855 169.564 96.406 1.00 31.00 455 VAL A O 1
ATOM 3042 N N . SER A 1 394 ? 94.585 170.765 94.528 1.00 32.29 456 SER A N 1
ATOM 3043 C CA . SER A 1 394 ? 94.498 172.049 95.204 1.00 32.29 456 SER A CA 1
ATOM 3044 C C . SER A 1 394 ? 93.259 172.806 94.750 1.00 32.29 456 SER A C 1
ATOM 3045 O O . SER A 1 394 ? 92.632 172.476 93.749 1.00 32.29 456 SER A O 1
ATOM 3048 N N . ALA A 1 395 ? 92.920 173.851 95.493 1.00 33.13 457 ALA A N 1
ATOM 3049 C CA . ALA A 1 395 ? 91.802 174.711 95.147 1.00 33.13 457 ALA A CA 1
ATOM 3050 C C . ALA A 1 395 ? 92.041 175.514 93.880 1.00 33.13 457 ALA A C 1
ATOM 3051 O O . ALA A 1 395 ? 91.081 176.040 93.312 1.00 33.13 457 ALA A O 1
ATOM 3053 N N . GLY A 1 396 ? 93.292 175.623 93.428 1.00 34.65 458 GLY A N 1
ATOM 3054 C CA . GLY A 1 396 ? 93.598 176.376 92.229 1.00 34.65 458 GLY A CA 1
ATOM 3055 C C . GLY A 1 396 ? 93.423 175.619 90.933 1.00 34.65 458 GLY A C 1
ATOM 3056 O O . GLY A 1 396 ? 93.415 176.242 89.870 1.00 34.65 458 GLY A O 1
ATOM 3057 N N . HIS A 1 397 ? 93.285 174.298 90.989 1.00 34.08 459 HIS A N 1
ATOM 3058 C CA . HIS A 1 397 ? 93.110 173.518 89.772 1.00 34.08 459 HIS A CA 1
ATOM 3059 C C . HIS A 1 397 ? 91.744 173.783 89.165 1.00 34.08 459 HIS A C 1
ATOM 3060 O O . HIS A 1 397 ? 90.740 173.880 89.869 1.00 34.08 459 HIS A O 1
ATOM 3067 N N . SER A 1 398 ? 91.711 173.911 87.851 1.00 42.80 460 SER A N 1
ATOM 3068 C CA . SER A 1 398 ? 90.469 174.159 87.150 1.00 42.80 460 SER A CA 1
ATOM 3069 C C . SER A 1 398 ? 89.794 172.837 86.811 1.00 42.80 460 SER A C 1
ATOM 3070 O O . SER A 1 398 ? 90.397 171.769 86.875 1.00 42.80 460 SER A O 1
ATOM 3073 N N . GLU A 1 399 ? 88.523 172.904 86.444 1.00 48.01 461 GLU A N 1
ATOM 3074 C CA . GLU A 1 399 ? 87.815 171.710 86.016 1.00 48.01 461 GLU A CA 1
ATOM 3075 C C . GLU A 1 399 ? 88.304 171.199 84.667 1.00 48.01 461 GLU A C 1
ATOM 3076 O O . GLU A 1 399 ? 88.158 170.008 84.379 1.00 48.01 461 GLU A O 1
ATOM 3082 N N . SER A 1 400 ? 88.901 172.059 83.846 1.00 46.83 462 SER A N 1
ATOM 3083 C CA . SER A 1 400 ? 89.480 171.627 82.584 1.00 46.83 462 SER A CA 1
ATOM 3084 C C . SER A 1 400 ? 90.680 170.714 82.771 1.00 46.83 462 SER A C 1
ATOM 3085 O O . SER A 1 400 ? 90.748 169.657 82.140 1.00 46.83 462 SER A O 1
ATOM 3088 N N . ASP A 1 401 ? 91.630 171.092 83.617 1.00 44.02 463 ASP A N 1
ATOM 3089 C CA . ASP A 1 401 ? 92.815 170.277 83.831 1.00 44.02 463 ASP A CA 1
ATOM 3090 C C . ASP A 1 401 ? 92.630 169.274 84.951 1.00 44.02 463 ASP A C 1
ATOM 3091 O O . ASP A 1 401 ? 93.597 168.629 85.356 1.00 44.02 463 ASP A O 1
ATOM 3096 N N . LEU A 1 402 ? 91.413 169.140 85.462 1.00 42.54 464 LEU A N 1
ATOM 3097 C CA . LEU A 1 402 ? 91.128 168.142 86.480 1.00 42.54 464 LEU A CA 1
ATOM 3098 C C . LEU A 1 402 ? 90.642 166.847 85.850 1.00 42.54 464 LEU A C 1
ATOM 3099 O O . LEU A 1 402 ? 90.869 165.770 86.400 1.00 42.54 464 LEU A O 1
ATOM 3104 N N . LEU A 1 403 ? 89.973 166.924 84.702 1.00 45.31 465 LEU A N 1
ATOM 3105 C CA . LEU A 1 403 ? 89.661 165.733 83.923 1.00 45.31 465 LEU A CA 1
ATOM 3106 C C . LEU A 1 403 ? 90.709 165.443 82.861 1.00 45.31 465 LEU A C 1
ATOM 3107 O O . LEU A 1 403 ? 90.593 164.441 82.153 1.00 45.31 465 LEU A O 1
ATOM 3112 N N . LYS A 1 404 ? 91.705 166.307 82.713 1.00 46.25 466 LYS A N 1
ATOM 3113 C CA . LYS A 1 404 ? 92.897 165.993 81.945 1.00 46.25 466 LYS A CA 1
ATOM 3114 C C . LYS A 1 404 ? 93.858 165.091 82.700 1.00 46.25 466 LYS A C 1
ATOM 3115 O O . LYS A 1 404 ? 94.632 164.372 82.069 1.00 46.25 466 LYS A O 1
ATOM 3121 N N . ALA A 1 405 ? 93.831 165.112 84.028 1.00 45.13 467 ALA A N 1
ATOM 3122 C CA . ALA A 1 405 ? 94.661 164.229 84.827 1.00 45.13 467 ALA A CA 1
ATOM 3123 C C . ALA A 1 405 ? 94.020 162.880 85.079 1.00 45.13 467 ALA A C 1
ATOM 3124 O O . ALA A 1 405 ? 94.711 161.960 85.518 1.00 45.13 467 ALA A O 1
ATOM 3126 N N . SER A 1 406 ? 92.727 162.734 84.823 1.00 48.17 468 SER A N 1
ATOM 3127 C CA . SER A 1 406 ? 92.105 161.423 84.880 1.00 48.17 468 SER A CA 1
ATOM 3128 C C . SER A 1 406 ? 92.074 160.745 83.528 1.00 48.17 468 SER A C 1
ATOM 3129 O O . SER A 1 406 ? 92.316 159.539 83.451 1.00 48.17 468 SER A O 1
ATOM 3132 N N . GLU A 1 407 ? 91.802 161.490 82.467 1.00 50.98 469 GLU A N 1
ATOM 3133 C CA . GLU A 1 407 ? 91.797 160.920 81.133 1.00 50.98 469 GLU A CA 1
ATOM 3134 C C . GLU A 1 407 ? 93.181 160.480 80.688 1.00 50.98 469 GLU A C 1
ATOM 3135 O O . GLU A 1 407 ? 93.305 159.504 79.943 1.00 50.98 469 GLU A O 1
ATOM 3141 N N . SER A 1 408 ? 94.220 161.175 81.129 1.00 50.53 470 SER A N 1
ATOM 3142 C CA . SER A 1 408 ? 95.595 160.825 80.819 1.00 50.53 470 SER A CA 1
ATOM 3143 C C . SER A 1 408 ? 96.157 159.735 81.707 1.00 50.53 470 SER A C 1
ATOM 3144 O O . SER A 1 408 ? 97.217 159.195 81.393 1.00 50.53 470 SER A O 1
ATOM 3147 N N . LEU A 1 409 ? 95.497 159.412 82.809 1.00 49.06 471 LEU A N 1
ATOM 3148 C CA . LEU A 1 409 ? 95.983 158.390 83.719 1.00 49.06 471 LEU A CA 1
ATOM 3149 C C . LEU A 1 409 ? 95.192 157.098 83.618 1.00 49.06 471 LEU A C 1
ATOM 3150 O O . LEU A 1 409 ? 95.709 156.047 83.998 1.00 49.06 471 LEU A O 1
ATOM 3155 N N . LYS A 1 410 ? 93.955 157.151 83.129 1.00 52.10 472 LYS A N 1
ATOM 3156 C CA . LYS A 1 410 ? 93.216 155.954 82.761 1.00 52.10 472 LYS A CA 1
ATOM 3157 C C . LYS A 1 410 ? 93.691 155.341 81.459 1.00 52.10 472 LYS A C 1
ATOM 3158 O O . LYS A 1 410 ? 93.413 154.167 81.207 1.00 52.10 472 LYS A O 1
ATOM 3164 N N . ARG A 1 411 ? 94.395 156.103 80.634 1.00 55.87 473 ARG A N 1
ATOM 3165 C CA . ARG A 1 411 ? 94.871 155.625 79.349 1.00 55.87 473 ARG A CA 1
ATOM 3166 C C . ARG A 1 411 ? 96.192 154.887 79.446 1.00 55.87 473 ARG A C 1
ATOM 3167 O O . ARG A 1 411 ? 96.442 153.988 78.641 1.00 55.87 473 ARG A O 1
ATOM 3175 N N . LEU A 1 412 ? 97.036 155.235 80.410 1.00 55.11 474 LEU A N 1
ATOM 3176 C CA . LEU A 1 412 ? 98.292 154.532 80.610 1.00 55.11 474 LEU A CA 1
ATOM 3177 C C . LEU A 1 412 ? 98.154 153.306 81.491 1.00 55.11 474 LEU A C 1
ATOM 3178 O O . LEU A 1 412 ? 99.126 152.566 81.651 1.00 55.11 474 LEU A O 1
ATOM 3183 N N . ALA A 1 413 ? 96.983 153.083 82.080 1.00 58.03 475 ALA A N 1
ATOM 3184 C CA . ALA A 1 413 ? 96.777 151.890 82.887 1.00 58.03 475 ALA A CA 1
ATOM 3185 C C . ALA A 1 413 ? 96.146 150.766 82.081 1.00 58.03 475 ALA A C 1
ATOM 3186 O O . ALA A 1 413 ? 96.392 149.592 82.363 1.00 58.03 475 ALA A O 1
ATOM 3188 N N . SER A 1 414 ? 95.351 151.095 81.071 1.00 60.21 476 SER A N 1
ATOM 3189 C CA . SER A 1 414 ? 94.807 150.098 80.166 1.00 60.21 476 SER A CA 1
ATOM 3190 C C . SER A 1 414 ? 95.786 149.756 79.052 1.00 60.21 476 SER A C 1
ATOM 3191 O O . SER A 1 414 ? 95.456 148.992 78.140 1.00 60.21 476 SER A O 1
ATOM 3194 N N . GLU A 1 415 ? 96.996 150.311 79.120 1.00 59.75 477 GLU A N 1
ATOM 3195 C CA . GLU A 1 415 ? 97.976 150.120 78.047 1.00 59.75 477 GLU A CA 1
ATOM 3196 C C . GLU A 1 415 ? 99.330 149.672 78.580 1.00 59.75 477 GLU A C 1
ATOM 3197 O O . GLU A 1 415 ? 100.161 149.209 77.793 1.00 59.75 477 GLU A O 1
ATOM 3203 N N . LEU A 1 416 ? 99.570 149.750 79.879 1.00 60.53 478 LEU A N 1
ATOM 3204 C CA . LEU A 1 416 ? 100.873 149.410 80.418 1.00 60.53 478 LEU A CA 1
ATOM 3205 C C . LEU A 1 416 ? 100.712 148.433 81.574 1.00 60.53 478 LEU A C 1
ATOM 3206 O O . LEU A 1 416 ? 101.701 147.923 82.104 1.00 60.53 478 LEU A O 1
ATOM 3211 N N . LEU A 1 417 ? 99.470 148.139 81.960 1.00 64.31 479 LEU A N 1
ATOM 3212 C CA . LEU A 1 417 ? 99.198 147.150 82.996 1.00 64.31 479 LEU A CA 1
ATOM 3213 C C . LEU A 1 417 ? 98.669 145.849 82.409 1.00 64.31 479 LEU A C 1
ATOM 3214 O O . LEU A 1 417 ? 99.151 144.771 82.763 1.00 64.31 479 LEU A O 1
ATOM 3219 N N . LEU A 1 418 ? 97.684 145.917 81.525 1.00 73.21 480 LEU A N 1
ATOM 3220 C CA . LEU A 1 418 ? 97.185 144.716 80.868 1.00 73.21 480 LEU A CA 1
ATOM 3221 C C . LEU A 1 418 ? 96.536 145.047 79.529 1.00 73.21 480 LEU A C 1
ATOM 3222 O O . LEU A 1 418 ? 97.081 144.724 78.474 1.00 73.21 480 LEU A O 1
ATOM 3227 N N . MET B 2 1 ? 144.712 181.641 140.316 1.00 39.46 5 MET B N 1
ATOM 3228 C CA . MET B 2 1 ? 143.773 180.751 139.645 1.00 39.46 5 MET B CA 1
ATOM 3229 C C . MET B 2 1 ? 143.410 179.564 140.515 1.00 39.46 5 MET B C 1
ATOM 3230 O O . MET B 2 1 ? 142.774 178.624 140.057 1.00 39.46 5 MET B O 1
ATOM 3235 N N . TYR B 2 2 ? 143.828 179.607 141.775 1.00 36.11 6 TYR B N 1
ATOM 3236 C CA . TYR B 2 2 ? 143.407 178.618 142.753 1.00 36.11 6 TYR B CA 1
ATOM 3237 C C . TYR B 2 2 ? 142.279 179.122 143.640 1.00 36.11 6 TYR B C 1
ATOM 3238 O O . TYR B 2 2 ? 141.287 178.409 143.843 1.00 36.11 6 TYR B O 1
ATOM 3247 N N . LEU B 2 3 ? 142.387 180.346 144.140 1.00 33.93 7 LEU B N 1
ATOM 3248 C CA . LEU B 2 3 ? 141.288 180.926 144.886 1.00 33.93 7 LEU B CA 1
ATOM 3249 C C . LEU B 2 3 ? 140.063 181.165 144.022 1.00 33.93 7 LEU B C 1
ATOM 3250 O O . LEU B 2 3 ? 138.945 181.135 144.541 1.00 33.93 7 LEU B O 1
ATOM 3255 N N . THR B 2 4 ? 140.244 181.375 142.721 1.00 32.30 8 THR B N 1
ATOM 3256 C CA . THR B 2 4 ? 139.116 181.450 141.803 1.00 32.30 8 THR B CA 1
ATOM 3257 C C . THR B 2 4 ? 138.353 180.135 141.716 1.00 32.30 8 THR B C 1
ATOM 3258 O O . THR B 2 4 ? 137.118 180.139 141.735 1.00 32.30 8 THR B O 1
ATOM 3262 N N . ALA B 2 5 ? 139.058 179.007 141.642 1.00 30.73 9 ALA B N 1
ATOM 3263 C CA . ALA B 2 5 ? 138.397 177.712 141.693 1.00 30.73 9 ALA B CA 1
ATOM 3264 C C . ALA B 2 5 ? 137.678 177.486 143.011 1.00 30.73 9 ALA B C 1
ATOM 3265 O O . ALA B 2 5 ? 136.533 177.015 143.014 1.00 30.73 9 ALA B O 1
ATOM 3267 N N . VAL B 2 6 ? 138.319 177.817 144.133 1.00 30.67 10 VAL B N 1
ATOM 3268 C CA . VAL B 2 6 ? 137.667 177.620 145.423 1.00 30.67 10 VAL B CA 1
ATOM 3269 C C . VAL B 2 6 ? 136.392 178.451 145.534 1.00 30.67 10 VAL B C 1
ATOM 3270 O O . VAL B 2 6 ? 135.346 177.941 145.955 1.00 30.67 10 VAL B O 1
ATOM 3274 N N . SER B 2 7 ? 136.434 179.719 145.131 1.00 30.25 11 SER B N 1
ATOM 3275 C CA . SER B 2 7 ? 135.245 180.558 145.115 1.00 30.25 11 SER B CA 1
ATOM 3276 C C . SER B 2 7 ? 134.162 180.070 144.169 1.00 30.25 11 SER B C 1
ATOM 3277 O O . SER B 2 7 ? 132.979 180.185 144.501 1.00 30.25 11 SER B O 1
ATOM 3280 N N . THR B 2 8 ? 134.528 179.556 142.995 1.00 29.09 12 THR B N 1
ATOM 3281 C CA . THR B 2 8 ? 133.539 179.024 142.065 1.00 29.09 12 THR B CA 1
ATOM 3282 C C . THR B 2 8 ? 132.783 177.840 142.652 1.00 29.09 12 THR B C 1
ATOM 3283 O O . THR B 2 8 ? 131.546 177.795 142.594 1.00 29.09 12 THR B O 1
ATOM 3287 N N . TYR B 2 9 ? 133.511 176.878 143.226 1.00 30.61 13 TYR B N 1
ATOM 3288 C CA . TYR B 2 9 ? 132.851 175.743 143.863 1.00 30.61 13 TYR B CA 1
ATOM 3289 C C . TYR B 2 9 ? 131.998 176.183 145.041 1.00 30.61 13 TYR B C 1
ATOM 3290 O O . TYR B 2 9 ? 130.902 175.652 145.247 1.00 30.61 13 TYR B O 1
ATOM 3299 N N . PHE B 2 10 ? 132.477 177.144 145.824 1.00 31.54 14 PHE B N 1
ATOM 3300 C CA . PHE B 2 10 ? 131.691 177.617 146.953 1.00 31.54 14 PHE B CA 1
ATOM 3301 C C . PHE B 2 10 ? 130.368 178.224 146.506 1.00 31.54 14 PHE B C 1
ATOM 3302 O O . PHE B 2 10 ? 129.312 177.905 147.062 1.00 31.54 14 PHE B O 1
ATOM 3310 N N . SER B 2 11 ? 130.401 179.095 145.501 1.00 29.67 15 SER B N 1
ATOM 3311 C CA . SER B 2 11 ? 129.176 179.727 145.030 1.00 29.67 15 SER B CA 1
ATOM 3312 C C . SER B 2 11 ? 128.198 178.732 144.412 1.00 29.67 15 SER B C 1
ATOM 3313 O O . SER B 2 11 ? 126.985 178.829 144.648 1.00 29.67 15 SER B O 1
ATOM 3316 N N . TYR B 2 12 ? 128.689 177.765 143.640 1.00 29.58 16 TYR B N 1
ATOM 3317 C CA . TYR B 2 12 ? 127.792 176.736 143.126 1.00 29.58 16 TYR B CA 1
ATOM 3318 C C . TYR B 2 12 ? 127.180 175.882 144.226 1.00 29.58 16 TYR B C 1
ATOM 3319 O O . TYR B 2 12 ? 125.998 175.536 144.137 1.00 29.58 16 TYR B O 1
ATOM 3328 N N . GLY B 2 13 ? 127.950 175.517 145.251 1.00 31.99 17 GLY B N 1
ATOM 3329 C CA . GLY B 2 13 ? 127.370 174.822 146.384 1.00 31.99 17 GLY B CA 1
ATOM 3330 C C . GLY B 2 13 ? 126.311 175.608 147.119 1.00 31.99 17 GLY B C 1
ATOM 3331 O O . GLY B 2 13 ? 125.323 175.027 147.576 1.00 31.99 17 GLY B O 1
ATOM 3332 N N . LEU B 2 14 ? 126.497 176.916 147.251 1.00 32.25 18 LEU B N 1
ATOM 3333 C CA . LEU B 2 14 ? 125.465 177.750 147.852 1.00 32.25 18 LEU B CA 1
ATOM 3334 C C . LEU B 2 14 ? 124.183 177.750 147.027 1.00 32.25 18 LEU B C 1
ATOM 3335 O O . LEU B 2 14 ? 123.084 177.640 147.591 1.00 32.25 18 LEU B O 1
ATOM 3340 N N . LEU B 2 15 ? 124.299 177.851 145.700 1.00 32.76 19 LEU B N 1
ATOM 3341 C CA . LEU B 2 15 ? 123.110 177.752 144.854 1.00 32.76 19 LEU B CA 1
ATOM 3342 C C . LEU B 2 15 ? 122.408 176.411 145.005 1.00 32.76 19 LEU B C 1
ATOM 3343 O O . LEU B 2 15 ? 121.175 176.363 145.093 1.00 32.76 19 LEU B O 1
ATOM 3348 N N . PHE B 2 16 ? 123.177 175.324 145.030 1.00 32.99 20 PHE B N 1
ATOM 3349 C CA . PHE B 2 16 ? 122.620 173.988 145.214 1.00 32.99 20 PHE B CA 1
ATOM 3350 C C . PHE B 2 16 ? 121.860 173.879 146.531 1.00 32.99 20 PHE B C 1
ATOM 3351 O O . PHE B 2 16 ? 120.734 173.368 146.568 1.00 32.99 20 PHE B O 1
ATOM 3359 N N . ALA B 2 17 ? 122.459 174.361 147.622 1.00 34.75 21 ALA B N 1
ATOM 3360 C CA . ALA B 2 17 ? 121.831 174.252 148.937 1.00 34.75 21 ALA B CA 1
ATOM 3361 C C . ALA B 2 17 ? 120.516 175.013 148.992 1.00 34.75 21 ALA B C 1
ATOM 3362 O O . ALA B 2 17 ? 119.496 174.479 149.438 1.00 34.75 21 ALA B O 1
ATOM 3364 N N . PHE B 2 18 ? 120.514 176.263 148.527 1.00 36.80 22 PHE B N 1
ATOM 3365 C CA . PHE B 2 18 ? 119.272 177.026 148.546 1.00 36.80 22 PHE B CA 1
ATOM 3366 C C . PHE B 2 18 ? 118.202 176.428 147.646 1.00 36.80 22 PHE B C 1
ATOM 3367 O O . PHE B 2 18 ? 117.028 176.424 148.025 1.00 36.80 22 PHE B O 1
ATOM 3375 N N . GLY B 2 19 ? 118.569 175.921 146.469 1.00 39.20 23 GLY B N 1
ATOM 3376 C CA . GLY B 2 19 ? 117.583 175.290 145.614 1.00 39.20 23 GLY B CA 1
ATOM 3377 C C . GLY B 2 19 ? 116.950 174.055 146.208 1.00 39.20 23 GLY B C 1
ATOM 3378 O O . GLY B 2 19 ? 115.732 173.880 146.121 1.00 39.20 23 GLY B O 1
ATOM 3379 N N . GLN B 2 20 ? 117.752 173.181 146.814 1.00 39.62 24 GLN B N 1
ATOM 3380 C CA . GLN B 2 20 ? 117.180 172.021 147.488 1.00 39.62 24 GLN B CA 1
ATOM 3381 C C . GLN B 2 20 ? 116.290 172.431 148.648 1.00 39.62 24 GLN B C 1
ATOM 3382 O O . GLN B 2 20 ? 115.234 171.825 148.867 1.00 39.62 24 GLN B O 1
ATOM 3388 N N . LEU B 2 21 ? 116.692 173.459 149.391 1.00 43.84 25 LEU B N 1
ATOM 3389 C CA . LEU B 2 21 ? 115.890 173.914 150.517 1.00 43.84 25 LEU B CA 1
ATOM 3390 C C . LEU B 2 21 ? 114.526 174.418 150.065 1.00 43.84 25 LEU B C 1
ATOM 3391 O O . LEU B 2 21 ? 113.515 174.133 150.710 1.00 43.84 25 LEU B O 1
ATOM 3396 N N . ARG B 2 22 ? 114.475 175.170 148.962 1.00 45.57 26 ARG B N 1
ATOM 3397 C CA . ARG B 2 22 ? 113.186 175.656 148.472 1.00 45.57 26 ARG B CA 1
ATOM 3398 C C . ARG B 2 22 ? 112.350 174.534 147.860 1.00 45.57 26 ARG B C 1
ATOM 3399 O O . ARG B 2 22 ? 111.113 174.548 147.960 1.00 45.57 26 ARG B O 1
ATOM 3407 N N . ASP B 2 23 ? 112.996 173.569 147.208 1.00 50.02 27 ASP B N 1
ATOM 3408 C CA . ASP B 2 23 ? 112.269 172.437 146.656 1.00 50.02 27 ASP B CA 1
ATOM 3409 C C . ASP B 2 23 ? 111.664 171.548 147.727 1.00 50.02 27 ASP B C 1
ATOM 3410 O O . ASP B 2 23 ? 110.661 170.884 147.460 1.00 50.02 27 ASP B O 1
ATOM 3415 N N . PHE B 2 24 ? 112.261 171.490 148.916 1.00 57.08 28 PHE B N 1
ATOM 3416 C CA . PHE B 2 24 ? 111.677 170.705 149.999 1.00 57.08 28 PHE B CA 1
ATOM 3417 C C . PHE B 2 24 ? 110.410 171.327 150.575 1.00 57.08 28 PHE B C 1
ATOM 3418 O O . PHE B 2 24 ? 109.622 170.613 151.198 1.00 57.08 28 PHE B O 1
ATOM 3426 N N . PHE B 2 25 ? 110.178 172.624 150.385 1.00 61.89 29 PHE B N 1
ATOM 3427 C CA . PHE B 2 25 ? 108.896 173.219 150.741 1.00 61.89 29 PHE B CA 1
ATOM 3428 C C . PHE B 2 25 ? 107.888 173.239 149.603 1.00 61.89 29 PHE B C 1
ATOM 3429 O O . PHE B 2 25 ? 106.690 173.081 149.857 1.00 61.89 29 PHE B O 1
ATOM 3437 N N . ARG B 2 26 ? 108.339 173.449 148.375 1.00 66.17 30 ARG B N 1
ATOM 3438 C CA . ARG B 2 26 ? 107.402 173.490 147.263 1.00 66.17 30 ARG B CA 1
ATOM 3439 C C . ARG B 2 26 ? 106.594 172.203 147.184 1.00 66.17 30 ARG B C 1
ATOM 3440 O O . ARG B 2 26 ? 105.371 172.241 147.098 1.00 66.17 30 ARG B O 1
ATOM 3448 N N . ARG B 2 27 ? 107.310 171.085 147.281 1.00 75.20 31 ARG B N 1
ATOM 3449 C CA . ARG B 2 27 ? 106.758 169.737 147.230 1.00 75.20 31 ARG B CA 1
ATOM 3450 C C . ARG B 2 27 ? 106.086 169.340 148.544 1.00 75.20 31 ARG B C 1
ATOM 3451 O O . ARG B 2 27 ? 105.832 168.165 148.798 1.00 75.20 31 ARG B O 1
ATOM 3459 N N . PHE B 2 28 ? 105.803 170.330 149.378 1.00 81.75 32 PHE B N 1
ATOM 3460 C CA . PHE B 2 28 ? 105.152 170.108 150.653 1.00 81.75 32 PHE B CA 1
ATOM 3461 C C . PHE B 2 28 ? 103.955 171.017 150.850 1.00 81.75 32 PHE B C 1
ATOM 3462 O O . PHE B 2 28 ? 103.082 170.692 151.658 1.00 81.75 32 PHE B O 1
ATOM 3470 N N . ILE B 2 29 ? 103.887 172.139 150.140 1.00 86.28 33 ILE B N 1
ATOM 3471 C CA . ILE B 2 29 ? 102.759 173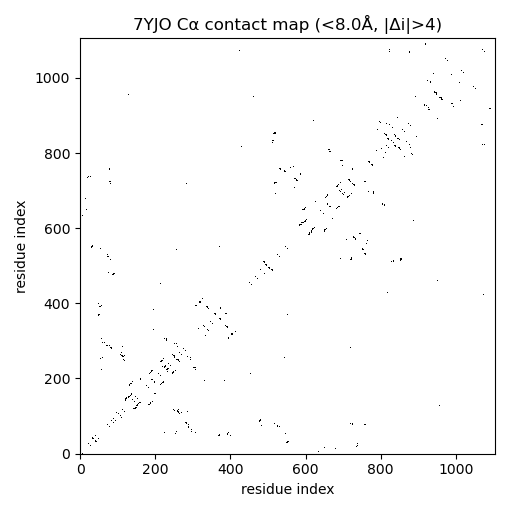.055 150.238 1.00 86.28 33 ILE B CA 1
ATOM 3472 C C . ILE B 2 29 ? 101.851 172.855 149.030 1.00 86.28 33 ILE B C 1
ATOM 3473 O O . ILE B 2 29 ? 101.064 173.736 148.668 1.00 86.28 33 ILE B O 1
ATOM 3478 N N . ASP B 2 30 ? 101.942 171.691 148.394 1.00 92.02 34 ASP B N 1
ATOM 3479 C CA . ASP B 2 30 ? 101.054 171.354 147.290 1.00 92.02 34 ASP B CA 1
ATOM 3480 C C . ASP B 2 30 ? 99.818 170.592 147.743 1.00 92.02 34 ASP B C 1
ATOM 3481 O O . ASP B 2 30 ? 99.003 170.197 146.903 1.00 92.02 34 ASP B O 1
ATOM 3486 N N . TRP B 2 31 ? 99.659 170.379 149.044 1.00 98.76 35 TRP B N 1
ATOM 3487 C CA . TRP B 2 31 ? 98.537 169.624 149.579 1.00 98.76 35 TRP B CA 1
ATOM 3488 C C . TRP B 2 31 ? 97.395 170.531 150.005 1.00 98.76 35 TRP B C 1
ATOM 3489 O O . TRP B 2 31 ? 96.450 170.067 150.648 1.00 98.76 35 TRP B O 1
ATOM 3500 N N . TRP B 2 32 ? 97.482 171.809 149.662 1.00 101.38 36 TRP B N 1
ATOM 3501 C CA . TRP B 2 32 ? 96.442 172.795 149.887 1.00 101.38 36 TRP B CA 1
ATOM 3502 C C . TRP B 2 32 ? 96.046 173.410 148.556 1.00 101.38 36 TRP B C 1
ATOM 3503 O O . TRP B 2 32 ? 96.297 172.827 147.503 1.00 101.38 36 TRP B O 1
ATOM 3514 N N . LEU B 2 37 ? 96.236 167.359 136.759 1.00 70.96 41 LEU B N 1
ATOM 3515 C CA . LEU B 2 37 ? 96.695 166.001 136.501 1.00 70.96 41 LEU B CA 1
ATOM 3516 C C . LEU B 2 37 ? 95.726 164.978 137.074 1.00 70.96 41 LEU B C 1
ATOM 3517 O O . LEU B 2 37 ? 95.938 164.452 138.164 1.00 70.96 41 LEU B O 1
ATOM 3522 N N . GLN B 2 38 ? 94.660 164.694 136.331 1.00 70.17 42 GLN B N 1
ATOM 3523 C CA . GLN B 2 38 ? 93.631 163.759 136.784 1.00 70.17 42 GLN B CA 1
ATOM 3524 C C . GLN B 2 38 ? 94.017 162.338 136.375 1.00 70.17 42 GLN B C 1
ATOM 3525 O O . GLN B 2 38 ? 93.410 161.707 135.511 1.00 70.17 42 GLN B O 1
ATOM 3531 N N . GLY B 2 39 ? 95.049 161.833 137.038 1.00 63.87 43 GLY B N 1
ATOM 3532 C CA . GLY B 2 39 ? 95.603 160.545 136.698 1.00 63.87 43 GLY B CA 1
ATOM 3533 C C . GLY B 2 39 ? 96.610 160.562 135.572 1.00 63.87 43 GLY B C 1
ATOM 3534 O O . GLY B 2 39 ? 97.070 159.491 135.162 1.00 63.87 43 GLY B O 1
ATOM 3535 N N . TYR B 2 40 ? 96.963 161.733 135.054 1.00 56.96 44 TYR B N 1
ATOM 3536 C CA . TYR B 2 40 ? 97.961 161.845 134.002 1.00 56.96 44 TYR B CA 1
ATOM 3537 C C . TYR B 2 40 ? 99.333 162.022 134.629 1.00 56.96 44 TYR B C 1
ATOM 3538 O O . TYR B 2 40 ? 99.476 162.744 135.617 1.00 56.96 44 TYR B O 1
ATOM 3547 N N . ALA B 2 41 ? 100.331 161.363 134.061 1.00 55.78 45 ALA B N 1
ATOM 3548 C CA . ALA B 2 41 ? 101.677 161.472 134.595 1.00 55.78 45 ALA B CA 1
ATOM 3549 C C . ALA B 2 41 ? 102.207 162.888 134.385 1.00 55.78 45 ALA B C 1
ATOM 3550 O O . ALA B 2 41 ? 101.820 163.557 133.422 1.00 55.78 45 ALA B O 1
ATOM 3552 N N . PRO B 2 42 ? 103.075 163.381 135.264 1.00 55.90 46 PRO B N 1
ATOM 3553 C CA . PRO B 2 42 ? 103.631 164.725 135.074 1.00 55.90 46 PRO B CA 1
ATOM 3554 C C . PRO B 2 42 ? 104.488 164.799 133.820 1.00 55.90 46 PRO B C 1
ATOM 3555 O O . PRO B 2 42 ? 105.111 163.817 133.414 1.00 55.90 46 PRO B O 1
ATOM 3559 N N . ILE B 2 43 ? 104.516 165.984 133.204 1.00 52.08 47 ILE B N 1
ATOM 3560 C CA . ILE B 2 43 ? 105.357 166.195 132.026 1.00 52.08 47 ILE B CA 1
ATOM 3561 C C . ILE B 2 43 ? 106.816 165.928 132.352 1.00 52.08 47 ILE B C 1
ATOM 3562 O O . ILE B 2 43 ? 107.513 165.206 131.632 1.00 52.08 47 ILE B O 1
ATOM 3567 N N . CYS B 2 44 ? 107.303 166.511 133.437 1.00 56.11 48 CYS B N 1
ATOM 3568 C CA . CYS B 2 44 ? 108.695 166.363 133.815 1.00 56.11 48 CYS B CA 1
ATOM 3569 C C . CYS B 2 44 ? 108.779 166.173 135.317 1.00 56.11 48 CYS B C 1
ATOM 3570 O O . CYS B 2 44 ? 108.056 166.811 136.084 1.00 56.11 48 CYS B O 1
ATOM 3573 N N . LEU B 2 45 ? 109.673 165.287 135.729 1.00 56.12 49 LEU B N 1
ATOM 3574 C CA . LEU B 2 45 ? 109.843 164.999 137.139 1.00 56.12 49 LEU B CA 1
ATOM 3575 C C . LEU B 2 45 ? 110.537 166.181 137.819 1.00 56.12 49 LEU B C 1
ATOM 3576 O O . LEU B 2 45 ? 111.100 167.064 137.169 1.00 56.12 49 LEU B O 1
ATOM 3581 N N . GLY B 2 46 ? 110.485 166.210 139.146 1.00 54.43 50 GLY B N 1
ATOM 3582 C CA . GLY B 2 46 ? 110.944 167.370 139.888 1.00 54.43 50 GLY B CA 1
ATOM 3583 C C . GLY B 2 46 ? 112.422 167.690 139.784 1.00 54.43 50 GLY B C 1
ATOM 3584 O O . GLY B 2 46 ? 112.812 168.858 139.828 1.00 54.43 50 GLY B O 1
ATOM 3585 N N . HIS B 2 47 ? 113.257 166.667 139.649 1.00 51.72 51 HIS B N 1
ATOM 3586 C CA . HIS B 2 47 ? 114.700 166.841 139.611 1.00 51.72 51 HIS B CA 1
ATOM 3587 C C . HIS B 2 47 ? 115.283 166.579 138.234 1.00 51.72 51 HIS B C 1
ATOM 3588 O O . HIS B 2 47 ? 116.502 166.472 138.099 1.00 51.72 51 HIS B O 1
ATOM 3595 N N . GLU B 2 48 ? 114.445 166.455 137.215 1.00 49.37 52 GLU B N 1
ATOM 3596 C CA . GLU B 2 48 ? 114.906 166.317 135.847 1.00 49.37 52 GLU B CA 1
ATOM 3597 C C . GLU B 2 48 ? 115.107 167.664 135.175 1.00 49.37 52 GLU B C 1
ATOM 3598 O O . GLU B 2 48 ? 115.560 167.715 134.031 1.00 49.37 52 GLU B O 1
ATOM 3604 N N . ASP B 2 49 ? 114.752 168.752 135.852 1.00 46.84 53 ASP B N 1
ATOM 3605 C CA . ASP B 2 49 ? 115.022 170.096 135.369 1.00 46.84 53 ASP B CA 1
ATOM 3606 C C . ASP B 2 49 ? 115.420 171.000 136.525 1.00 46.84 53 ASP B C 1
ATOM 3607 O O . ASP B 2 49 ? 114.922 172.120 136.639 1.00 46.84 53 ASP B O 1
ATOM 3612 N N . PHE B 2 50 ? 116.297 170.518 137.400 1.00 39.72 54 PHE B N 1
ATOM 3613 C CA . PHE B 2 50 ? 116.640 171.278 138.594 1.00 39.72 54 PHE B CA 1
ATOM 3614 C C . PHE B 2 50 ? 117.361 172.575 138.256 1.00 39.72 54 PHE B C 1
ATOM 3615 O O . PHE B 2 50 ? 117.055 173.616 138.839 1.00 39.72 54 PHE B O 1
ATOM 3623 N N . TYR B 2 51 ? 118.309 172.543 137.327 1.00 38.64 55 TYR B N 1
ATOM 3624 C CA . TYR B 2 51 ? 119.107 173.720 137.021 1.00 38.64 55 TYR B CA 1
ATOM 3625 C C . TYR B 2 51 ? 118.408 174.683 136.080 1.00 38.64 55 TYR B C 1
ATOM 3626 O O . TYR B 2 51 ? 118.835 175.829 135.968 1.00 38.64 55 TYR B O 1
ATOM 3635 N N . ILE B 2 52 ? 117.340 174.258 135.413 1.00 38.12 56 ILE B N 1
ATOM 3636 C CA . ILE B 2 52 ? 116.498 175.183 134.671 1.00 38.12 56 ILE B CA 1
ATOM 3637 C C . ILE B 2 52 ? 115.633 176.032 135.589 1.00 38.12 56 ILE B C 1
ATOM 3638 O O . ILE B 2 52 ? 115.384 177.205 135.277 1.00 38.12 56 ILE B O 1
ATOM 3643 N N . ARG B 2 53 ? 115.208 175.502 136.722 1.00 40.28 57 ARG B N 1
ATOM 3644 C CA . ARG B 2 53 ? 114.386 176.242 137.663 1.00 40.28 57 ARG B CA 1
ATOM 3645 C C . ARG B 2 53 ? 115.168 176.949 138.752 1.00 40.28 57 ARG B C 1
ATOM 3646 O O . ARG B 2 53 ? 114.704 177.971 139.252 1.00 40.28 57 ARG B O 1
ATOM 3654 N N . ARG B 2 54 ? 116.321 176.431 139.149 1.00 40.07 58 ARG B N 1
ATOM 3655 C CA . ARG B 2 54 ? 117.041 176.951 140.296 1.00 40.07 58 ARG B CA 1
ATOM 3656 C C . ARG B 2 54 ? 118.283 177.730 139.921 1.00 40.07 58 ARG B C 1
ATOM 3657 O O . ARG B 2 54 ? 118.842 178.410 140.778 1.00 40.07 58 ARG B O 1
ATOM 3665 N N . LEU B 2 55 ? 118.745 177.628 138.683 1.00 36.04 59 LEU B N 1
ATOM 3666 C CA . LEU B 2 55 ? 119.896 178.397 138.244 1.00 36.04 59 LEU B CA 1
ATOM 3667 C C . LEU B 2 55 ? 119.549 179.282 137.062 1.00 36.04 59 LEU B C 1
ATOM 3668 O O . LEU B 2 55 ? 119.820 180.481 137.090 1.00 36.04 59 LEU B O 1
ATOM 3673 N N . TYR B 2 56 ? 118.934 178.710 136.027 1.00 33.52 60 TYR B N 1
ATOM 3674 C CA . TYR B 2 56 ? 118.695 179.457 134.800 1.00 33.52 60 TYR B CA 1
ATOM 3675 C C . TYR B 2 56 ? 117.602 180.498 134.957 1.00 33.52 60 TYR B C 1
ATOM 3676 O O . TYR B 2 56 ? 117.650 181.530 134.291 1.00 33.52 60 TYR B O 1
ATOM 3685 N N . HIS B 2 57 ? 116.607 180.241 135.791 1.00 39.55 61 HIS B N 1
ATOM 3686 C CA . HIS B 2 57 ? 115.511 181.177 135.960 1.00 39.55 61 HIS B CA 1
ATOM 3687 C C . HIS B 2 57 ? 115.921 182.404 136.759 1.00 39.55 61 HIS B C 1
ATOM 3688 O O . HIS B 2 57 ? 115.278 183.449 136.642 1.00 39.55 61 HIS B O 1
ATOM 3695 N N . ARG B 2 58 ? 116.978 182.301 137.560 1.00 35.87 62 ARG B N 1
ATOM 3696 C CA . ARG B 2 58 ? 117.494 183.468 138.261 1.00 35.87 62 ARG B CA 1
ATOM 3697 C C . ARG B 2 58 ? 118.049 184.492 137.289 1.00 35.87 62 ARG B C 1
ATOM 3698 O O . ARG B 2 58 ? 117.800 185.691 137.436 1.00 35.87 62 ARG B O 1
ATOM 3706 N N . ILE B 2 59 ? 118.800 184.042 136.289 1.00 33.80 63 ILE B N 1
ATOM 3707 C CA . ILE B 2 59 ? 119.394 184.936 135.309 1.00 33.80 63 ILE B CA 1
ATOM 3708 C C . ILE B 2 59 ? 118.694 184.733 133.978 1.00 33.80 63 ILE B C 1
ATOM 3709 O O . ILE B 2 59 ? 119.221 184.092 133.069 1.00 33.80 63 ILE B O 1
ATOM 3714 N N . GLN B 2 60 ? 117.543 185.348 133.818 1.00 38.98 64 GLN B N 1
ATOM 3715 C CA . GLN B 2 60 ? 116.684 185.067 132.685 1.00 38.98 64 GLN B CA 1
ATOM 3716 C C . GLN B 2 60 ? 116.677 186.205 131.693 1.00 38.98 64 GLN B C 1
ATOM 3717 O O . GLN B 2 60 ? 116.512 185.972 130.498 1.00 38.98 64 GLN B O 1
ATOM 3723 N N . ASP B 2 61 ? 116.862 187.428 132.170 1.00 36.51 65 ASP B N 1
ATOM 3724 C CA . ASP B 2 61 ? 116.885 188.618 131.343 1.00 36.51 65 ASP B CA 1
ATOM 3725 C C . ASP B 2 61 ? 118.123 188.707 130.471 1.00 36.51 65 ASP B C 1
ATOM 3726 O O . ASP B 2 61 ? 118.179 189.574 129.600 1.00 36.51 65 ASP B O 1
ATOM 3731 N N . CYS B 2 62 ? 119.107 187.843 130.679 1.00 33.10 66 CYS B N 1
ATOM 3732 C CA . CYS B 2 62 ? 120.330 187.831 129.891 1.00 33.10 66 CYS B CA 1
ATOM 3733 C C . CYS B 2 62 ? 120.215 186.983 128.640 1.00 33.10 66 CYS B C 1
ATOM 3734 O O . CYS B 2 62 ? 121.200 186.840 127.921 1.00 33.10 66 CYS B O 1
ATOM 3737 N N . PHE B 2 63 ? 119.047 186.420 128.363 1.00 31.66 67 PHE B N 1
ATOM 3738 C CA . PHE B 2 63 ? 118.849 185.535 127.233 1.00 31.66 67 PHE B CA 1
ATOM 3739 C C . PHE B 2 63 ? 117.594 185.935 126.478 1.00 31.66 67 PHE B C 1
ATOM 3740 O O . PHE B 2 63 ? 116.697 186.576 127.024 1.00 31.66 67 PHE B O 1
ATOM 3748 N N . GLU B 2 64 ? 117.560 185.563 125.201 1.00 32.59 68 GLU B N 1
ATOM 3749 C CA . GLU B 2 64 ? 116.386 185.700 124.336 1.00 32.59 68 GLU B CA 1
ATOM 3750 C C . GLU B 2 64 ? 115.904 187.142 124.241 1.00 32.59 68 GLU B C 1
ATOM 3751 O O . GLU B 2 64 ? 114.706 187.409 124.200 1.00 32.59 68 GLU B O 1
ATOM 3757 N N . ARG B 2 65 ? 116.837 188.080 124.199 1.00 29.38 69 ARG B N 1
ATOM 3758 C CA . ARG B 2 65 ? 116.484 189.487 124.093 1.00 29.38 69 ARG B CA 1
ATOM 3759 C C . ARG B 2 65 ? 115.946 189.794 122.702 1.00 29.38 69 ARG B C 1
ATOM 3760 O O . ARG B 2 65 ? 116.640 189.544 121.713 1.00 29.38 69 ARG B O 1
ATOM 3768 N N . PRO B 2 66 ? 114.727 190.311 122.575 1.00 29.80 70 PRO B N 1
ATOM 3769 C CA . PRO B 2 66 ? 114.206 190.652 121.250 1.00 29.80 70 PRO B CA 1
ATOM 3770 C C . PRO B 2 66 ? 114.894 191.868 120.660 1.00 29.80 70 PRO B C 1
ATOM 3771 O O . PRO B 2 66 ? 115.311 192.776 121.374 1.00 29.80 70 PRO B O 1
ATOM 3775 N N . ILE B 2 67 ? 115.003 191.882 119.338 1.00 28.70 71 ILE B N 1
ATOM 3776 C CA . ILE B 2 67 ? 115.518 193.026 118.604 1.00 28.70 71 ILE B CA 1
ATOM 3777 C C . ILE B 2 67 ? 114.478 193.414 117.571 1.00 28.70 71 ILE B C 1
ATOM 3778 O O . ILE B 2 67 ? 113.797 192.552 117.013 1.00 28.70 71 ILE B O 1
ATOM 3783 N N . SER B 2 68 ? 114.324 194.713 117.340 1.00 30.66 72 SER B N 1
ATOM 3784 C CA . SER B 2 68 ? 113.340 195.210 116.390 1.00 30.66 72 SER B CA 1
ATOM 3785 C C . SER B 2 68 ? 113.980 195.786 115.139 1.00 30.66 72 SER B C 1
ATOM 3786 O O . SER B 2 68 ? 113.388 196.639 114.480 1.00 30.66 72 SER B O 1
ATOM 3789 N N . SER B 2 69 ? 115.181 195.340 114.799 1.00 30.19 73 SER B N 1
ATOM 3790 C CA . SER B 2 69 ? 115.919 195.891 113.680 1.00 30.19 73 SER B CA 1
ATOM 3791 C C . SER B 2 69 ? 116.683 194.754 113.017 1.00 30.19 73 SER B C 1
ATOM 3792 O O . SER B 2 69 ? 116.647 193.612 113.475 1.00 30.19 73 SER B O 1
ATOM 3795 N N . ALA B 2 70 ? 117.363 195.063 111.933 1.00 30.57 74 ALA B N 1
ATOM 3796 C CA . ALA B 2 70 ? 118.146 194.044 111.249 1.00 30.57 74 ALA B CA 1
ATOM 3797 C C . ALA B 2 70 ? 119.439 193.766 112.008 1.00 30.57 74 ALA B C 1
ATOM 3798 O O . ALA B 2 70 ? 119.989 194.664 112.641 1.00 30.57 74 ALA B O 1
ATOM 3800 N N . PRO B 2 71 ? 119.955 192.551 111.939 1.00 29.66 75 PRO B N 1
ATOM 3801 C CA . PRO B 2 71 ? 121.193 192.230 112.663 1.00 29.66 75 PRO B CA 1
ATOM 3802 C C . PRO B 2 71 ? 122.435 192.818 112.012 1.00 29.66 75 PRO B C 1
ATOM 3803 O O . PRO B 2 71 ? 123.120 192.147 111.240 1.00 29.66 75 PRO B O 1
ATOM 3807 N N . ASP B 2 72 ? 122.736 194.073 112.320 1.00 30.95 76 ASP B N 1
ATOM 3808 C CA . ASP B 2 72 ? 123.861 194.774 111.722 1.00 30.95 76 ASP B CA 1
ATOM 3809 C C . ASP B 2 72 ? 124.866 195.128 112.809 1.00 30.95 76 ASP B C 1
ATOM 3810 O O . ASP B 2 72 ? 124.822 194.546 113.894 1.00 30.95 76 ASP B O 1
ATOM 3815 N N . ALA B 2 73 ? 125.801 196.037 112.526 1.00 29.71 77 ALA B N 1
ATOM 3816 C CA . ALA B 2 73 ? 126.762 196.458 113.542 1.00 29.71 77 ALA B CA 1
ATOM 3817 C C . ALA B 2 73 ? 126.072 197.092 114.741 1.00 29.71 77 ALA B C 1
ATOM 3818 O O . ALA B 2 73 ? 126.463 196.850 115.883 1.00 29.71 77 ALA B O 1
ATOM 3820 N N . TRP B 2 74 ? 125.057 197.913 114.505 1.00 30.24 78 TRP B N 1
ATOM 3821 C CA . TRP B 2 74 ? 124.212 198.467 115.549 1.00 30.24 78 TRP B CA 1
ATOM 3822 C C . TRP B 2 74 ? 122.800 197.933 115.364 1.00 30.24 78 TRP B C 1
ATOM 3823 O O . TRP B 2 74 ? 122.381 197.640 114.245 1.00 30.24 78 TRP B O 1
ATOM 3834 N N . PHE B 2 75 ? 122.076 197.788 116.464 1.00 30.64 79 PHE B N 1
ATOM 3835 C CA . PHE B 2 75 ? 120.691 197.356 116.390 1.00 30.64 79 PHE B CA 1
ATOM 3836 C C . PHE B 2 75 ? 119.872 197.897 117.554 1.00 30.64 79 PHE B C 1
ATOM 3837 O O . PHE B 2 75 ? 120.398 198.557 118.439 1.00 30.64 79 PHE B O 1
ATOM 3845 N N . ASP B 2 76 ? 118.577 197.627 117.520 1.00 33.80 80 ASP B N 1
ATOM 3846 C CA . ASP B 2 76 ? 117.631 198.097 118.520 1.00 33.80 80 ASP B CA 1
ATOM 3847 C C . ASP B 2 76 ? 117.206 196.924 119.387 1.00 33.80 80 ASP B C 1
ATOM 3848 O O . ASP B 2 76 ? 116.715 195.924 118.867 1.00 33.80 80 ASP B O 1
ATOM 3853 N N . VAL B 2 77 ? 117.350 197.065 120.700 1.00 34.48 81 VAL B N 1
ATOM 3854 C CA . VAL B 2 77 ? 116.975 196.029 121.652 1.00 34.48 81 VAL B CA 1
ATOM 3855 C C . VAL B 2 77 ? 115.699 196.449 122.360 1.00 34.48 81 VAL B C 1
ATOM 3856 O O . VAL B 2 77 ? 115.647 197.518 122.972 1.00 34.48 81 VAL B O 1
ATOM 3860 N N . VAL B 2 78 ? 114.685 195.595 122.308 1.00 38.39 82 VAL B N 1
ATOM 3861 C CA . VAL B 2 78 ? 113.444 195.808 123.043 1.00 38.39 82 VAL B CA 1
ATOM 3862 C C . VAL B 2 78 ? 113.660 195.436 124.501 1.00 38.39 82 VAL B C 1
ATOM 3863 O O . VAL B 2 78 ? 114.397 194.494 124.808 1.00 38.39 82 VAL B O 1
ATOM 3867 N N . GLU B 2 79 ? 113.023 196.164 125.414 1.00 47.51 83 GLU B N 1
ATOM 3868 C CA . GLU B 2 79 ? 113.162 195.887 126.838 1.00 47.51 83 GLU B CA 1
ATOM 3869 C C . GLU B 2 79 ? 111.902 195.238 127.395 1.00 47.51 83 GLU B C 1
ATOM 3870 O O . GLU B 2 79 ? 110.797 195.501 126.923 1.00 47.51 83 GLU B O 1
ATOM 3876 N N . ARG B 2 80 ? 112.079 194.391 128.405 1.00 46.68 84 ARG B N 1
ATOM 3877 C CA . ARG B 2 80 ? 111.008 193.609 129.002 1.00 46.68 84 ARG B CA 1
ATOM 3878 C C . ARG B 2 80 ? 110.879 193.942 130.486 1.00 46.68 84 ARG B C 1
ATOM 3879 O O . ARG B 2 80 ? 111.823 194.410 131.122 1.00 46.68 84 ARG B O 1
ATOM 3887 N N . TYR B 2 81 ? 109.688 193.696 131.045 1.00 63.48 85 TYR B N 1
ATOM 3888 C CA . TYR B 2 81 ? 109.355 194.287 132.341 1.00 63.48 85 TYR B CA 1
ATOM 3889 C C . TYR B 2 81 ? 108.534 193.437 133.309 1.00 63.48 85 TYR B C 1
ATOM 3890 O O . TYR B 2 81 ? 107.835 194.009 134.147 1.00 63.48 85 TYR B O 1
ATOM 3899 N N . SER B 2 82 ? 108.659 192.107 133.281 1.00 75.46 86 SER B N 1
ATOM 3900 C CA . SER B 2 82 ? 107.734 191.189 133.964 1.00 75.46 86 SER B CA 1
ATOM 3901 C C . SER B 2 82 ? 107.152 191.690 135.284 1.00 75.46 86 SER B C 1
ATOM 3902 O O . SER B 2 82 ? 107.870 192.268 136.106 1.00 75.46 86 SER B O 1
ATOM 3905 N N . ASN B 2 83 ? 105.858 191.447 135.505 1.00 84.97 87 ASN B N 1
ATOM 3906 C CA . ASN B 2 83 ? 105.187 191.900 136.719 1.00 84.97 87 ASN B CA 1
ATOM 3907 C C . ASN B 2 83 ? 104.913 190.768 137.711 1.00 84.97 87 ASN B C 1
ATOM 3908 O O . ASN B 2 83 ? 104.885 190.998 138.923 1.00 84.97 87 ASN B O 1
ATOM 3913 N N . ASP B 2 84 ? 104.723 189.541 137.219 1.00 86.56 88 ASP B N 1
ATOM 3914 C CA . ASP B 2 84 ? 104.279 188.429 138.063 1.00 86.56 88 ASP B CA 1
ATOM 3915 C C . ASP B 2 84 ? 105.447 187.794 138.824 1.00 86.56 88 ASP B C 1
ATOM 3916 O O . ASP B 2 84 ? 105.693 186.592 138.753 1.00 86.56 88 ASP B O 1
ATOM 3921 N N . ASN B 2 85 ? 106.156 188.626 139.583 1.00 88.40 89 ASN B N 1
ATOM 3922 C CA . ASN B 2 85 ? 107.262 188.168 140.423 1.00 88.40 89 ASN B CA 1
ATOM 3923 C C . ASN B 2 85 ? 108.321 187.433 139.607 1.00 88.40 89 ASN B C 1
ATOM 3924 O O . ASN B 2 85 ? 108.818 186.378 140.000 1.00 88.40 89 ASN B O 1
ATOM 3929 N N . ASN B 2 86 ? 108.662 187.998 138.453 1.00 81.52 90 ASN B N 1
ATOM 3930 C CA . ASN B 2 86 ? 109.705 187.460 137.582 1.00 81.52 90 ASN B CA 1
ATOM 3931 C C . ASN B 2 86 ? 109.417 186.002 137.210 1.00 81.52 90 ASN B C 1
ATOM 3932 O O . ASN B 2 86 ? 110.106 185.072 137.617 1.00 81.52 90 ASN B O 1
ATOM 3937 N N . LYS B 2 87 ? 108.358 185.833 136.434 1.00 78.65 91 LYS B N 1
ATOM 3938 C CA . LYS B 2 87 ? 108.000 184.540 135.869 1.00 78.65 91 LYS B CA 1
ATOM 3939 C C . LYS B 2 87 ? 107.942 184.545 134.353 1.00 78.65 91 LYS B C 1
ATOM 3940 O O . LYS B 2 87 ? 108.420 183.605 133.717 1.00 78.65 91 LYS B O 1
ATOM 3946 N N . THR B 2 88 ? 107.356 185.577 133.757 1.00 75.63 92 THR B N 1
ATOM 3947 C CA . THR B 2 88 ? 107.246 185.686 132.306 1.00 75.63 92 THR B CA 1
ATOM 3948 C C . THR B 2 88 ? 107.595 187.115 131.930 1.00 75.63 92 THR B C 1
ATOM 3949 O O . THR B 2 88 ? 106.792 188.026 132.142 1.00 75.63 92 THR B O 1
ATOM 3953 N N . LEU B 2 89 ? 108.789 187.311 131.385 1.00 61.50 93 LEU B N 1
ATOM 3954 C CA . LEU B 2 89 ? 109.215 188.618 130.904 1.00 61.50 93 LEU B CA 1
ATOM 3955 C C . LEU B 2 89 ? 108.481 188.924 129.608 1.00 61.50 93 LEU B C 1
ATOM 3956 O O . LEU B 2 89 ? 108.732 188.285 128.583 1.00 61.50 93 LEU B O 1
ATOM 3961 N N . LYS B 2 90 ? 107.580 189.892 129.643 1.00 59.01 94 LYS B N 1
ATOM 3962 C CA . LYS B 2 90 ? 106.920 190.364 128.439 1.00 59.01 94 LYS B CA 1
ATOM 3963 C C . LYS B 2 90 ? 107.440 191.751 128.096 1.00 59.01 94 LYS B C 1
ATOM 3964 O O . LYS B 2 90 ? 107.910 192.480 128.970 1.00 59.01 94 LYS B O 1
ATOM 3970 N N . ARG B 2 91 ? 107.376 192.097 126.819 1.00 48.51 95 ARG B N 1
ATOM 3971 C CA . ARG B 2 91 ? 108.099 193.247 126.302 1.00 48.51 95 ARG B CA 1
ATOM 3972 C C . ARG B 2 91 ? 107.252 194.511 126.319 1.00 48.51 95 ARG B C 1
ATOM 3973 O O . ARG B 2 91 ? 106.040 194.472 126.520 1.00 48.51 95 ARG B O 1
ATOM 3981 N N . THR B 2 92 ? 107.912 195.636 126.083 1.00 51.40 96 THR B N 1
ATOM 3982 C CA . THR B 2 92 ? 107.292 196.949 126.014 1.00 51.40 96 THR B CA 1
ATOM 3983 C C . THR B 2 92 ? 107.583 197.567 124.648 1.00 51.40 96 THR B C 1
ATOM 3984 O O . THR B 2 92 ? 107.997 196.890 123.707 1.00 51.40 96 THR B O 1
ATOM 3988 N N . THR B 2 93 ? 107.321 198.859 124.537 1.00 52.84 97 THR B N 1
ATOM 3989 C CA . THR B 2 93 ? 107.910 199.696 123.507 1.00 52.84 97 THR B CA 1
ATOM 3990 C C . THR B 2 93 ? 109.268 200.203 123.988 1.00 52.84 97 THR B C 1
ATOM 3991 O O . THR B 2 93 ? 109.887 199.623 124.879 1.00 52.84 97 THR B O 1
ATOM 3995 N N . LYS B 2 94 ? 109.761 201.254 123.336 1.00 50.27 98 LYS B N 1
ATOM 3996 C CA . LYS B 2 94 ? 110.964 201.980 123.750 1.00 50.27 98 LYS B CA 1
ATOM 3997 C C . LYS B 2 94 ? 112.206 201.091 123.819 1.00 50.27 98 LYS B C 1
ATOM 3998 O O . LYS B 2 94 ? 112.617 200.634 124.887 1.00 50.27 98 LYS B O 1
ATOM 4004 N N . THR B 2 95 ? 112.763 200.799 122.653 1.00 41.79 99 THR B N 1
ATOM 4005 C CA . THR B 2 95 ? 114.022 200.107 122.443 1.00 41.79 99 THR B CA 1
ATOM 4006 C C . THR B 2 95 ? 115.209 201.004 122.819 1.00 41.79 99 THR B C 1
ATOM 4007 O O . THR B 2 95 ? 115.031 202.127 123.290 1.00 41.79 99 THR B O 1
ATOM 4011 N N . SER B 2 96 ? 116.430 200.505 122.609 1.00 37.72 100 SER B N 1
ATOM 4012 C CA . SER B 2 96 ? 117.656 201.270 122.823 1.00 37.72 100 SER B CA 1
ATOM 4013 C C . SER B 2 96 ? 118.706 200.805 121.825 1.00 37.72 100 SER B C 1
ATOM 4014 O O . SER B 2 96 ? 118.800 199.609 121.552 1.00 37.72 100 SER B O 1
ATOM 4017 N N . ARG B 2 97 ? 119.499 201.737 121.301 1.00 33.41 101 ARG B N 1
ATOM 4018 C CA . ARG B 2 97 ? 120.488 201.414 120.274 1.00 33.41 101 ARG B CA 1
ATOM 4019 C C . ARG B 2 97 ? 121.773 200.888 120.900 1.00 33.41 101 ARG B C 1
ATOM 4020 O O . ARG B 2 97 ? 122.435 201.604 121.652 1.00 33.41 101 ARG B O 1
ATOM 4028 N N . CYS B 2 98 ? 122.147 199.658 120.559 1.00 30.83 102 CYS B N 1
ATOM 4029 C CA . CYS B 2 98 ? 123.311 198.988 121.117 1.00 30.83 102 CYS B CA 1
ATOM 4030 C C . CYS B 2 98 ? 124.316 198.668 120.022 1.00 30.83 102 CYS B C 1
ATOM 4031 O O . CYS B 2 98 ? 124.013 198.719 118.836 1.00 30.83 102 CYS B O 1
ATOM 4034 N N . LEU B 2 99 ? 125.523 198.314 120.439 1.00 27.36 103 LEU B N 1
ATOM 4035 C CA . LEU B 2 99 ? 126.549 197.793 119.548 1.00 27.36 103 LEU B CA 1
ATOM 4036 C C . LEU B 2 99 ? 126.473 196.273 119.548 1.00 27.36 103 LEU B C 1
ATOM 4037 O O . LEU B 2 99 ? 126.386 195.654 120.609 1.00 27.36 103 LEU B O 1
ATOM 4042 N N . ASN B 2 100 ? 126.515 195.679 118.364 1.00 26.88 104 ASN B N 1
ATOM 4043 C CA . ASN B 2 100 ? 126.328 194.243 118.213 1.00 26.88 104 ASN B CA 1
ATOM 4044 C C . ASN B 2 100 ? 127.653 193.517 118.359 1.00 26.88 104 ASN B C 1
ATOM 4045 O O . ASN B 2 100 ? 128.545 193.668 117.525 1.00 26.88 104 ASN B O 1
ATOM 4050 N N . LEU B 2 101 ? 127.770 192.695 119.397 1.00 25.85 105 LEU B N 1
ATOM 4051 C CA . LEU B 2 101 ? 128.932 191.838 119.574 1.00 25.85 105 LEU B CA 1
ATOM 4052 C C . LEU B 2 101 ? 128.520 190.393 119.811 1.00 25.85 105 LEU B C 1
ATOM 4053 O O . LEU B 2 101 ? 129.279 189.632 120.404 1.00 25.85 105 LEU B O 1
ATOM 4058 N N . GLY B 2 102 ? 127.340 189.996 119.349 1.00 26.00 106 GLY B N 1
ATOM 4059 C CA . GLY B 2 102 ? 126.852 188.664 119.617 1.00 26.00 106 GLY B CA 1
ATOM 4060 C C . GLY B 2 102 ? 126.249 187.920 118.445 1.00 26.00 106 GLY B C 1
ATOM 4061 O O . GLY B 2 102 ? 125.890 186.753 118.590 1.00 26.00 106 GLY B O 1
ATOM 4062 N N . SER B 2 103 ? 126.128 188.555 117.287 1.00 26.93 107 SER B N 1
ATOM 4063 C CA . SER B 2 103 ? 125.606 187.880 116.110 1.00 26.93 107 SER B CA 1
ATOM 4064 C C . SER B 2 103 ? 126.725 187.202 115.333 1.00 26.93 107 SER B C 1
ATOM 4065 O O . SER B 2 103 ? 127.905 187.326 115.651 1.00 26.93 107 SER B O 1
ATOM 4068 N N . TYR B 2 104 ? 126.346 186.504 114.273 1.00 26.86 108 TYR B N 1
ATOM 4069 C CA . TYR B 2 104 ? 127.237 185.717 113.434 1.00 26.86 108 TYR B CA 1
ATOM 4070 C C . TYR B 2 104 ? 127.246 186.233 112.010 1.00 26.86 108 TYR B C 1
ATOM 4071 O O . TYR B 2 104 ? 126.961 185.483 111.089 1.00 26.86 108 TYR B O 1
ATOM 4080 N N . ASN B 2 105 ? 127.468 187.520 111.772 1.00 28.39 109 ASN B N 1
ATOM 4081 C CA . ASN B 2 105 ? 127.741 187.940 110.401 1.00 28.39 109 ASN B CA 1
ATOM 4082 C C . ASN B 2 105 ? 129.211 188.323 110.264 1.00 28.39 109 ASN B C 1
ATOM 4083 O O . ASN B 2 105 ? 129.599 189.485 110.265 1.00 28.39 109 ASN B O 1
ATOM 4088 N N . TYR B 2 106 ? 130.029 187.294 110.057 1.00 24.83 110 TYR B N 1
ATOM 4089 C CA . TYR B 2 106 ? 131.473 187.471 110.022 1.00 24.83 110 TYR B CA 1
ATOM 4090 C C . TYR B 2 106 ? 131.904 188.357 108.865 1.00 24.83 110 TYR B C 1
ATOM 4091 O O . TYR B 2 106 ? 132.840 189.145 109.003 1.00 24.83 110 TYR B O 1
ATOM 4100 N N . LEU B 2 107 ? 131.256 188.229 107.714 1.00 25.31 111 LEU B N 1
ATOM 4101 C CA . LEU B 2 107 ? 131.617 189.001 106.535 1.00 25.31 111 LEU B CA 1
ATOM 4102 C C . LEU B 2 107 ? 130.680 190.165 106.261 1.00 25.31 111 LEU B C 1
ATOM 4103 O O . LEU B 2 107 ? 130.844 190.844 105.251 1.00 25.31 111 LEU B O 1
ATOM 4108 N N . GLY B 2 108 ? 129.709 190.417 107.124 1.00 27.84 112 GLY B N 1
ATOM 4109 C CA . GLY B 2 108 ? 128.860 191.581 106.970 1.00 27.84 112 GLY B CA 1
ATOM 4110 C C . GLY B 2 108 ? 127.785 191.490 105.912 1.00 27.84 112 GLY B C 1
ATOM 4111 O O . GLY B 2 108 ? 127.410 192.512 105.337 1.00 27.84 112 GLY B O 1
ATOM 4112 N N . PHE B 2 109 ? 127.262 190.297 105.657 1.00 27.51 113 PHE B N 1
ATOM 4113 C CA . PHE B 2 109 ? 126.237 190.096 104.645 1.00 27.51 113 PHE B CA 1
ATOM 4114 C C . PHE B 2 109 ? 124.829 190.080 105.227 1.00 27.51 113 PHE B C 1
ATOM 4115 O O . PHE B 2 109 ? 123.880 189.786 104.504 1.00 27.51 113 PHE B O 1
ATOM 4123 N N . GLY B 2 110 ? 124.671 190.383 106.509 1.00 32.15 114 GLY B N 1
ATOM 4124 C CA . GLY B 2 110 ? 123.393 190.241 107.175 1.00 32.15 114 GLY B CA 1
ATOM 4125 C C . GLY B 2 110 ? 122.507 191.468 107.292 1.00 32.15 114 GLY B C 1
ATOM 4126 O O . GLY B 2 110 ? 121.945 191.724 108.357 1.00 32.15 114 GLY B O 1
ATOM 4127 N N . SER B 2 111 ? 122.370 192.237 106.222 1.00 34.87 115 SER B N 1
ATOM 4128 C CA . SER B 2 111 ? 121.398 193.320 106.166 1.00 34.87 115 SER B CA 1
ATOM 4129 C C . SER B 2 111 ? 121.015 193.553 104.716 1.00 34.87 115 SER B C 1
ATOM 4130 O O . SER B 2 111 ? 121.086 192.633 103.900 1.00 34.87 115 SER B O 1
ATOM 4133 N N . PHE B 2 112 ? 120.571 194.763 104.389 1.00 38.73 116 PHE B N 1
ATOM 4134 C CA . PHE B 2 112 ? 120.374 195.142 102.992 1.00 38.73 116 PHE B CA 1
ATOM 4135 C C . PHE B 2 112 ? 121.722 195.629 102.455 1.00 38.73 116 PHE B C 1
ATOM 4136 O O . PHE B 2 112 ? 122.307 196.551 103.023 1.00 38.73 116 PHE B O 1
ATOM 4144 N N . ASP B 2 113 ? 122.195 195.029 101.364 1.00 38.62 117 ASP B N 1
ATOM 4145 C CA . ASP B 2 113 ? 123.281 195.624 100.594 1.00 38.62 117 ASP B CA 1
ATOM 4146 C C . ASP B 2 113 ? 122.889 195.749 99.129 1.00 38.62 117 ASP B C 1
ATOM 4147 O O . ASP B 2 113 ? 121.949 195.113 98.655 1.00 38.62 117 ASP B O 1
ATOM 4152 N N . GLU B 2 114 ? 123.647 196.571 98.401 1.00 39.38 118 GLU B N 1
ATOM 4153 C CA . GLU B 2 114 ? 123.171 197.097 97.128 1.00 39.38 118 GLU B CA 1
ATOM 4154 C C . GLU B 2 114 ? 123.343 196.143 95.957 1.00 39.38 118 GLU B C 1
ATOM 4155 O O . GLU B 2 114 ? 122.949 196.496 94.845 1.00 39.38 118 GLU B O 1
ATOM 4161 N N . TYR B 2 115 ? 123.928 194.969 96.158 1.00 35.46 119 TYR B N 1
ATOM 4162 C CA . TYR B 2 115 ? 124.033 193.975 95.099 1.00 35.46 119 TYR B CA 1
ATOM 4163 C C . TYR B 2 115 ? 123.127 192.776 95.323 1.00 35.46 119 TYR B C 1
ATOM 4164 O O . TYR B 2 115 ? 122.421 192.356 94.409 1.00 35.46 119 TYR B O 1
ATOM 4173 N N . CYS B 2 116 ? 123.120 192.223 96.529 1.00 34.37 120 CYS B N 1
ATOM 4174 C CA . CYS B 2 116 ? 122.437 190.969 96.797 1.00 34.37 120 CYS B CA 1
ATOM 4175 C C . CYS B 2 116 ? 120.925 191.124 96.883 1.00 34.37 120 CYS B C 1
ATOM 4176 O O . CYS B 2 116 ? 120.192 190.419 96.187 1.00 34.37 120 CYS B O 1
ATOM 4179 N N . THR B 2 117 ? 120.445 192.022 97.735 1.00 32.85 121 THR B N 1
ATOM 4180 C CA . THR B 2 117 ? 119.008 192.138 97.983 1.00 32.85 121 THR B CA 1
ATOM 4181 C C . THR B 2 117 ? 118.190 192.516 96.754 1.00 32.85 121 THR B C 1
ATOM 4182 O O . THR B 2 117 ? 117.081 191.983 96.596 1.00 32.85 121 THR B O 1
ATOM 4186 N N . PRO B 2 118 ? 118.622 193.433 95.887 1.00 33.68 122 PRO B N 1
ATOM 4187 C CA . PRO B 2 118 ? 117.854 193.652 94.655 1.00 33.68 122 PRO B CA 1
ATOM 4188 C C . PRO B 2 118 ? 117.694 192.406 93.799 1.00 33.68 122 PRO B C 1
ATOM 4189 O O . PRO B 2 118 ? 116.651 192.240 93.159 1.00 33.68 122 PRO B O 1
ATOM 4193 N N . ARG B 2 119 ? 118.696 191.531 93.752 1.00 31.85 123 ARG B N 1
ATOM 4194 C CA . ARG B 2 119 ? 118.550 190.287 93.012 1.00 31.85 123 ARG B CA 1
ATOM 4195 C C . ARG B 2 119 ? 117.720 189.262 93.762 1.00 31.85 123 ARG B C 1
ATOM 4196 O O . ARG B 2 119 ? 117.086 188.421 93.126 1.00 31.85 123 ARG B O 1
ATOM 4204 N N . VAL B 2 120 ? 117.720 189.304 95.093 1.00 29.90 124 VAL B N 1
ATOM 4205 C CA . VAL B 2 120 ? 116.849 188.438 95.878 1.00 29.90 124 VAL B CA 1
ATOM 4206 C C . VAL B 2 120 ? 115.381 188.774 95.683 1.00 29.90 124 VAL B C 1
ATOM 4207 O O . VAL B 2 120 ? 114.558 187.866 95.549 1.00 29.90 124 VAL B O 1
ATOM 4211 N N . ILE B 2 121 ? 115.030 190.055 95.660 1.00 32.03 125 ILE B N 1
ATOM 4212 C CA . ILE B 2 121 ? 113.635 190.453 95.511 1.00 32.03 125 ILE B CA 1
ATOM 4213 C C . ILE B 2 121 ? 113.043 190.077 94.158 1.00 32.03 125 ILE B C 1
ATOM 4214 O O . ILE B 2 121 ? 111.879 189.658 94.095 1.00 32.03 125 ILE B O 1
ATOM 4219 N N . GLU B 2 122 ? 113.802 190.186 93.078 1.00 34.26 126 GLU B N 1
ATOM 4220 C CA . GLU B 2 122 ? 113.265 189.845 91.770 1.00 34.26 126 GLU B CA 1
ATOM 4221 C C . GLU B 2 122 ? 113.193 188.345 91.520 1.00 34.26 126 GLU B C 1
ATOM 4222 O O . GLU B 2 122 ? 112.475 187.920 90.613 1.00 34.26 126 GLU B O 1
ATOM 4228 N N . SER B 2 123 ? 113.918 187.541 92.285 1.00 32.41 127 SER B N 1
ATOM 4229 C CA . SER B 2 123 ? 113.726 186.102 92.281 1.00 32.41 127 SER B CA 1
ATOM 4230 C C . SER B 2 123 ? 112.485 185.674 93.043 1.00 32.41 127 SER B C 1
ATOM 4231 O O . SER B 2 123 ? 111.796 184.748 92.610 1.00 32.41 127 SER B O 1
ATOM 4234 N N . LEU B 2 124 ? 112.197 186.309 94.168 1.00 32.82 128 LEU B N 1
ATOM 4235 C CA . LEU B 2 124 ? 110.942 186.128 94.873 1.00 32.82 128 LEU B CA 1
ATOM 4236 C C . LEU B 2 124 ? 109.744 186.554 94.052 1.00 32.82 128 LEU B C 1
ATOM 4237 O O . LEU B 2 124 ? 108.716 185.878 94.086 1.00 32.82 128 LEU B O 1
ATOM 4242 N N . LYS B 2 125 ? 109.851 187.640 93.307 1.00 34.88 129 LYS B N 1
ATOM 4243 C CA . LYS B 2 125 ? 108.757 188.077 92.458 1.00 34.88 129 LYS B CA 1
ATOM 4244 C C . LYS B 2 125 ? 108.394 187.058 91.391 1.00 34.88 129 LYS B C 1
ATOM 4245 O O . LYS B 2 125 ? 107.306 187.139 90.817 1.00 34.88 129 LYS B O 1
ATOM 4251 N N . LYS B 2 126 ? 109.270 186.100 91.121 1.00 35.48 130 LYS B N 1
ATOM 4252 C CA . LYS B 2 126 ? 109.087 185.143 90.048 1.00 35.48 130 LYS B CA 1
ATOM 4253 C C . LYS B 2 126 ? 108.875 183.716 90.528 1.00 35.48 130 LYS B C 1
ATOM 4254 O O . LYS B 2 126 ? 108.173 182.963 89.854 1.00 35.48 130 LYS B O 1
ATOM 4260 N N . PHE B 2 127 ? 109.423 183.328 91.677 1.00 33.56 131 PHE B N 1
ATOM 4261 C CA . PHE B 2 127 ? 109.253 181.973 92.184 1.00 33.56 131 PHE B CA 1
ATOM 4262 C C . PHE B 2 127 ? 108.441 181.877 93.469 1.00 33.56 131 PHE B C 1
ATOM 4263 O O . PHE B 2 127 ? 108.029 180.769 93.827 1.00 33.56 131 PHE B O 1
ATOM 4271 N N . SER B 2 128 ? 108.223 182.979 94.182 1.00 34.10 132 SER B N 1
ATOM 4272 C CA . SER B 2 128 ? 107.231 183.090 95.247 1.00 34.10 132 SER B CA 1
ATOM 4273 C C . SER B 2 128 ? 107.541 182.312 96.517 1.00 34.10 132 SER B C 1
ATOM 4274 O O . SER B 2 128 ? 106.675 181.592 97.020 1.00 34.10 132 SER B O 1
ATOM 4277 N N . ALA B 2 129 ? 108.761 182.429 97.026 1.00 30.91 133 ALA B N 1
ATOM 4278 C CA . ALA B 2 129 ? 109.074 182.152 98.427 1.00 30.91 133 ALA B CA 1
ATOM 4279 C C . ALA B 2 129 ? 109.080 180.690 98.837 1.00 30.91 133 ALA B C 1
ATOM 4280 O O . ALA B 2 129 ? 109.539 180.377 99.936 1.00 30.91 133 ALA B O 1
ATOM 4282 N N . SER B 2 130 ? 108.598 179.793 97.991 1.00 31.46 134 SER B N 1
ATOM 4283 C CA . SER B 2 130 ? 108.598 178.367 98.281 1.00 31.46 134 SER B CA 1
ATOM 4284 C C . SER B 2 130 ? 107.975 177.580 97.141 1.00 31.46 134 SER B C 1
ATOM 4285 O O . SER B 2 130 ? 107.195 178.096 96.342 1.00 31.46 134 SER B O 1
ATOM 4288 N N . THR B 2 131 ? 108.318 176.298 97.094 1.00 29.58 135 THR B N 1
ATOM 4289 C CA . THR B 2 131 ? 107.813 175.385 96.085 1.00 29.58 135 THR B CA 1
ATOM 4290 C C . THR B 2 131 ? 106.829 174.372 96.637 1.00 29.58 135 THR B C 1
ATOM 4291 O O . THR B 2 131 ? 106.068 173.798 95.858 1.00 29.58 135 THR B O 1
ATOM 4295 N N . CYS B 2 132 ? 106.815 174.153 97.951 1.00 30.19 136 CYS B N 1
ATOM 4296 C CA . CYS B 2 132 ? 105.855 173.268 98.610 1.00 30.19 136 CYS B CA 1
ATOM 4297 C C . CYS B 2 132 ? 105.991 171.836 98.122 1.00 30.19 136 CYS B C 1
ATOM 4298 O O . CYS B 2 132 ? 105.017 171.091 98.044 1.00 30.19 136 CYS B O 1
ATOM 4301 N N . SER B 2 133 ? 107.214 171.440 97.801 1.00 26.59 137 SER B N 1
ATOM 4302 C CA . SER B 2 133 ? 107.465 170.128 97.230 1.00 26.59 137 SER B CA 1
ATOM 4303 C C . SER B 2 133 ? 108.914 169.768 97.502 1.00 26.59 137 SER B C 1
ATOM 4304 O O . SER B 2 133 ? 109.725 170.625 97.849 1.00 26.59 137 SER B O 1
ATOM 4307 N N . SER B 2 134 ? 109.236 168.488 97.354 1.00 26.94 138 SER B N 1
ATOM 4308 C CA . SER B 2 134 ? 110.588 168.036 97.624 1.00 26.94 138 SER B CA 1
ATOM 4309 C C . SER B 2 134 ? 111.449 168.177 96.376 1.00 26.94 138 SER B C 1
ATOM 4310 O O . SER B 2 134 ? 110.966 168.480 95.290 1.00 26.94 138 SER B O 1
ATOM 4313 N N . ARG B 2 135 ? 112.752 167.965 96.533 1.00 27.90 139 ARG B N 1
ATOM 4314 C CA . ARG B 2 135 ? 113.666 168.116 95.414 1.00 27.90 139 ARG B CA 1
ATOM 4315 C C . ARG B 2 135 ? 113.473 167.055 94.348 1.00 27.90 139 ARG B C 1
ATOM 4316 O O . ARG B 2 135 ? 113.789 167.309 93.186 1.00 27.90 139 ARG B O 1
ATOM 4324 N N . VAL B 2 136 ? 112.970 165.879 94.707 1.00 27.74 140 VAL B N 1
ATOM 4325 C CA . VAL B 2 136 ? 112.847 164.783 93.755 1.00 27.74 140 VAL B CA 1
ATOM 4326 C C . VAL B 2 136 ? 111.498 164.839 93.058 1.00 27.74 140 VAL B C 1
ATOM 4327 O O . VAL B 2 136 ? 111.212 164.011 92.192 1.00 27.74 140 VAL B O 1
ATOM 4331 N N . ASP B 2 137 ? 110.658 165.808 93.418 1.00 30.28 141 ASP B N 1
ATOM 4332 C CA . ASP B 2 137 ? 109.322 165.842 92.838 1.00 30.28 141 ASP B CA 1
ATOM 4333 C C . ASP B 2 137 ? 109.055 167.058 91.966 1.00 30.28 141 ASP B C 1
ATOM 4334 O O . ASP B 2 137 ? 108.907 166.933 90.751 1.00 30.28 141 ASP B O 1
ATOM 4339 N N . ALA B 2 138 ? 109.019 168.240 92.572 1.00 30.03 142 ALA B N 1
ATOM 4340 C CA . ALA B 2 138 ? 108.805 169.490 91.857 1.00 30.03 142 ALA B CA 1
ATOM 4341 C C . ALA B 2 138 ? 109.587 170.640 92.473 1.00 30.03 142 ALA B C 1
ATOM 4342 O O . ALA B 2 138 ? 109.342 171.799 92.1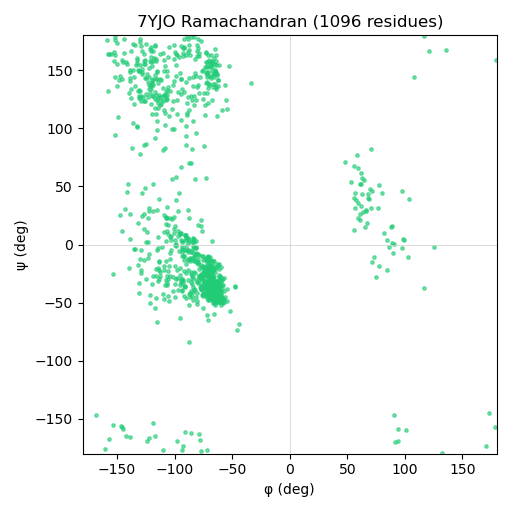41 1.00 30.03 142 ALA B O 1
ATOM 4344 N N . GLY B 2 139 ? 110.501 170.345 93.380 1.00 29.86 143 GLY B N 1
ATOM 4345 C CA . GLY B 2 139 ? 111.233 171.349 94.108 1.00 29.86 143 GLY B CA 1
ATOM 4346 C C . GLY B 2 139 ? 112.537 171.790 93.496 1.00 29.86 143 GLY B C 1
ATOM 4347 O O . GLY B 2 139 ? 113.286 172.523 94.144 1.00 29.86 143 GLY B O 1
ATOM 4348 N N . THR B 2 140 ? 112.847 171.380 92.279 1.00 31.61 144 THR B N 1
ATOM 4349 C CA . THR B 2 140 ? 114.065 171.805 91.606 1.00 31.61 144 THR B CA 1
ATOM 4350 C C . THR B 2 140 ? 113.707 172.883 90.596 1.00 31.61 144 THR B C 1
ATOM 4351 O O . THR B 2 140 ? 112.975 172.627 89.640 1.00 31.61 144 THR B O 1
ATOM 4355 N N . THR B 2 141 ? 114.226 174.078 90.802 1.00 30.67 145 THR B N 1
ATOM 4356 C CA . THR B 2 141 ? 114.068 175.176 89.868 1.00 30.67 145 THR B CA 1
ATOM 4357 C C . THR B 2 141 ? 115.414 175.471 89.213 1.00 30.67 145 THR B C 1
ATOM 4358 O O . THR B 2 141 ? 116.407 174.781 89.440 1.00 30.67 145 THR B O 1
ATOM 4362 N N . SER B 2 142 ? 115.437 176.500 88.369 1.00 32.09 146 SER B N 1
ATOM 4363 C CA . SER B 2 142 ? 116.691 176.930 87.769 1.00 32.09 146 SER B CA 1
ATOM 4364 C C . SER B 2 142 ? 117.670 177.389 88.838 1.00 32.09 146 SER B C 1
ATOM 4365 O O . SER B 2 142 ? 118.877 177.116 88.761 1.00 32.09 146 SER B O 1
ATOM 4368 N N . VAL B 2 143 ? 117.159 178.092 89.844 1.00 28.28 147 VAL B N 1
ATOM 4369 C CA . VAL B 2 143 ? 117.996 178.630 90.903 1.00 28.28 147 VAL B CA 1
ATOM 4370 C C . VAL B 2 143 ? 118.694 177.509 91.657 1.00 28.28 147 VAL B C 1
ATOM 4371 O O . VAL B 2 143 ? 119.880 177.610 91.988 1.00 28.28 147 VAL B O 1
ATOM 4375 N N . HIS B 2 144 ? 117.977 176.425 91.938 1.00 28.75 148 HIS B N 1
ATOM 4376 C CA . HIS B 2 144 ? 118.571 175.316 92.673 1.00 28.75 148 HIS B CA 1
ATOM 4377 C C . HIS B 2 144 ? 119.670 174.639 91.876 1.00 28.75 148 HIS B C 1
ATOM 4378 O O . HIS B 2 144 ? 120.642 174.152 92.456 1.00 28.75 148 HIS B O 1
ATOM 4385 N N . ALA B 2 145 ? 119.516 174.566 90.558 1.00 30.94 149 ALA B N 1
ATOM 4386 C CA . ALA B 2 145 ? 120.539 173.970 89.713 1.00 30.94 149 ALA B CA 1
ATOM 4387 C C . ALA B 2 145 ? 121.781 174.839 89.640 1.00 30.94 149 ALA B C 1
ATOM 4388 O O . ALA B 2 145 ? 122.898 174.317 89.626 1.00 30.94 149 ALA B O 1
ATOM 4390 N N . GLU B 2 146 ? 121.613 176.154 89.603 1.00 31.98 150 GLU B N 1
ATOM 4391 C CA . GLU B 2 146 ? 122.767 177.039 89.569 1.00 31.98 150 GLU B CA 1
ATOM 4392 C C . GLU B 2 146 ? 123.480 177.152 90.911 1.00 31.98 150 GLU B C 1
ATOM 4393 O O . GLU B 2 146 ? 124.706 177.315 90.938 1.00 31.98 150 GLU B O 1
ATOM 4399 N N . LEU B 2 147 ? 122.756 177.043 92.020 1.00 28.81 151 LEU B N 1
ATOM 4400 C CA . LEU B 2 147 ? 123.380 177.144 93.328 1.00 28.81 151 LEU B CA 1
ATOM 4401 C C . LEU B 2 147 ? 124.397 176.040 93.561 1.00 28.81 151 LEU B C 1
ATOM 4402 O O . LEU B 2 147 ? 125.452 176.286 94.150 1.00 28.81 151 LEU B O 1
ATOM 4407 N N . GLU B 2 148 ? 124.105 174.818 93.138 1.00 29.53 152 GLU B N 1
ATOM 4408 C CA . GLU B 2 148 ? 125.036 173.727 93.389 1.00 29.53 152 GLU B CA 1
ATOM 4409 C C . GLU B 2 148 ? 126.289 173.827 92.540 1.00 29.53 152 GLU B C 1
ATOM 4410 O O . GLU B 2 148 ? 127.378 173.495 93.021 1.00 29.53 152 GLU B O 1
ATOM 4416 N N . GLU B 2 149 ? 126.169 174.310 91.309 1.00 32.69 153 GLU B N 1
ATOM 4417 C CA . GLU B 2 149 ? 127.334 174.637 90.508 1.00 32.69 153 GLU B CA 1
ATOM 4418 C C . GLU B 2 149 ? 128.173 175.746 91.114 1.00 32.69 153 GLU B C 1
ATOM 4419 O O . GLU B 2 149 ? 129.398 175.692 91.009 1.00 32.69 153 GLU B O 1
ATOM 4425 N N . CYS B 2 150 ? 127.552 176.759 91.718 1.00 31.89 154 CYS B N 1
ATOM 4426 C CA . CYS B 2 150 ? 128.318 177.768 92.444 1.00 31.89 154 CYS B CA 1
ATOM 4427 C C . CYS B 2 150 ? 129.011 177.229 93.682 1.00 31.89 154 CYS B C 1
ATOM 4428 O O . CYS B 2 150 ? 130.148 177.612 93.951 1.00 31.89 154 CYS B O 1
ATOM 4431 N N . VAL B 2 151 ? 128.352 176.379 94.466 1.00 28.89 155 VAL B N 1
ATOM 4432 C CA . VAL B 2 151 ? 128.989 175.846 95.667 1.00 28.89 155 VAL B CA 1
ATOM 4433 C C . VAL B 2 151 ? 130.138 174.917 95.323 1.00 28.89 155 VAL B C 1
ATOM 4434 O O . VAL B 2 151 ? 131.164 174.930 96.010 1.00 28.89 155 VAL B O 1
ATOM 4438 N N . THR B 2 152 ? 129.992 174.113 94.270 1.00 30.03 156 THR B N 1
ATOM 4439 C CA . THR B 2 152 ? 131.045 173.208 93.830 1.00 30.03 156 THR B CA 1
ATOM 4440 C C . THR B 2 152 ? 132.324 173.936 93.457 1.00 30.03 156 THR B C 1
ATOM 4441 O O . THR B 2 152 ? 133.407 173.544 93.898 1.00 30.03 156 THR B O 1
ATOM 4445 N N . ARG B 2 153 ? 132.224 174.997 92.664 1.00 32.74 157 ARG B N 1
ATOM 4446 C CA . ARG B 2 153 ? 133.391 175.702 92.157 1.00 32.74 157 ARG B CA 1
ATOM 4447 C C . ARG B 2 153 ? 133.920 176.722 93.156 1.00 32.74 157 ARG B C 1
ATOM 4448 O O . ARG B 2 153 ? 134.874 177.444 92.864 1.00 32.74 157 ARG B O 1
ATOM 4456 N N . PHE B 2 154 ? 133.318 176.789 94.330 1.00 28.48 158 PHE B N 1
ATOM 4457 C CA . PHE B 2 154 ? 133.839 177.587 95.432 1.00 28.48 158 PHE B CA 1
ATOM 4458 C C . PHE B 2 154 ? 134.464 176.755 96.536 1.00 28.48 158 PHE B C 1
ATOM 4459 O O . PHE B 2 154 ? 135.435 177.204 97.146 1.00 28.48 158 PHE B O 1
ATOM 4467 N N . VAL B 2 155 ? 133.966 175.558 96.815 1.00 28.68 159 VAL B N 1
ATOM 4468 C CA . VAL B 2 155 ? 134.564 174.721 97.842 1.00 28.68 159 VAL B CA 1
ATOM 4469 C C . VAL B 2 155 ? 135.768 173.928 97.336 1.00 28.68 159 VAL B C 1
ATOM 4470 O O . VAL B 2 155 ? 136.756 173.794 98.071 1.00 28.68 159 VAL B O 1
ATOM 4474 N N . GLY B 2 156 ? 135.732 173.430 96.106 1.00 27.96 160 GLY B N 1
ATOM 4475 C CA . GLY B 2 156 ? 136.874 172.748 95.532 1.00 27.96 160 GLY B CA 1
ATOM 4476 C C . GLY B 2 156 ? 136.743 171.241 95.490 1.00 27.96 160 GLY B C 1
ATOM 4477 O O . GLY B 2 156 ? 137.718 170.529 95.730 1.00 27.96 160 GLY B O 1
ATOM 4478 N N . LYS B 2 157 ? 135.555 170.743 95.179 1.00 25.21 161 LYS B N 1
ATOM 4479 C CA . LYS B 2 157 ? 135.259 169.321 95.139 1.00 25.21 161 LYS B CA 1
ATOM 4480 C C . LYS B 2 157 ? 134.521 169.030 93.846 1.00 25.21 161 LYS B C 1
ATOM 4481 O O . LYS B 2 157 ? 134.012 169.948 93.201 1.00 25.21 161 LYS B O 1
ATOM 4487 N N . PRO B 2 158 ? 134.492 167.770 93.410 1.00 25.00 162 PRO B N 1
ATOM 4488 C CA . PRO B 2 158 ? 133.740 167.452 92.186 1.00 25.00 162 PRO B CA 1
ATOM 4489 C C . PRO B 2 158 ? 132.244 167.727 92.251 1.00 25.00 162 PRO B C 1
ATOM 4490 O O . PRO B 2 158 ? 131.670 168.115 91.231 1.00 25.00 162 PRO B O 1
ATOM 4494 N N . ALA B 2 159 ? 131.578 167.539 93.391 1.00 23.69 163 ALA B N 1
ATOM 4495 C CA . ALA B 2 159 ? 130.123 167.649 93.413 1.00 23.69 163 ALA B CA 1
ATOM 4496 C C . ALA B 2 159 ? 129.631 168.091 94.788 1.00 23.69 163 ALA B C 1
ATOM 4497 O O . ALA B 2 159 ? 130.354 168.012 95.778 1.00 23.69 163 ALA B O 1
ATOM 4499 N N . ALA B 2 160 ? 128.378 168.558 94.838 1.00 23.00 164 ALA B N 1
ATOM 4500 C CA . ALA B 2 160 ? 127.784 169.094 96.060 1.00 23.00 164 ALA B CA 1
ATOM 4501 C C . ALA B 2 160 ? 126.266 168.928 96.044 1.00 23.00 164 ALA B C 1
ATOM 4502 O O . ALA B 2 160 ? 125.652 168.788 94.989 1.00 23.00 164 ALA B O 1
ATOM 4504 N N . VAL B 2 161 ? 125.672 168.945 97.241 1.00 22.41 165 VAL B N 1
ATOM 4505 C CA . VAL B 2 161 ? 124.223 168.934 97.443 1.00 22.41 165 VAL B CA 1
ATOM 4506 C C . VAL B 2 161 ? 123.899 170.044 98.435 1.00 22.41 165 VAL B C 1
ATOM 4507 O O . VAL B 2 161 ? 124.710 170.346 99.311 1.00 22.41 165 VAL B O 1
ATOM 4511 N N . VAL B 2 162 ? 122.713 170.637 98.326 1.00 21.34 166 VAL B N 1
ATOM 4512 C CA . VAL B 2 162 ? 122.284 171.707 99.222 1.00 21.34 166 VAL B CA 1
ATOM 4513 C C . VAL B 2 162 ? 120.983 171.306 99.903 1.00 21.34 166 VAL B C 1
ATOM 4514 O O . VAL B 2 162 ? 120.062 170.810 99.251 1.00 21.34 166 VAL B O 1
ATOM 4518 N N . PHE B 2 163 ? 120.921 171.505 101.216 1.00 20.45 167 PHE B N 1
ATOM 4519 C CA . PHE B 2 163 ? 119.753 171.238 102.042 1.00 20.45 167 PHE B CA 1
ATOM 4520 C C . PHE B 2 163 ? 119.241 172.529 102.666 1.00 20.45 167 PHE B C 1
ATOM 4521 O O . PHE B 2 163 ? 119.881 173.573 102.599 1.00 20.45 167 PHE B O 1
ATOM 4529 N N . GLY B 2 164 ? 118.077 172.449 103.293 1.00 20.96 168 GLY B N 1
ATOM 4530 C CA . GLY B 2 164 ? 117.433 173.629 103.836 1.00 20.96 168 GLY B CA 1
ATOM 4531 C C . GLY B 2 164 ? 117.748 173.964 105.279 1.00 20.96 168 GLY B C 1
ATOM 4532 O O . GLY B 2 164 ? 117.390 175.040 105.753 1.00 20.96 168 GLY B O 1
ATOM 4533 N N . MET B 2 165 ? 118.414 173.064 105.988 1.00 20.73 169 MET B N 1
ATOM 4534 C CA . MET B 2 165 ? 118.789 173.266 107.377 1.00 20.73 169 MET B CA 1
ATOM 4535 C C . MET B 2 165 ? 120.202 172.747 107.586 1.00 20.73 169 MET B C 1
ATOM 4536 O O . MET B 2 165 ? 120.620 171.797 106.923 1.00 20.73 169 MET B O 1
ATOM 4541 N N . GLY B 2 166 ? 120.943 173.373 108.497 1.00 20.98 170 GLY B N 1
ATOM 4542 C CA . GLY B 2 166 ? 122.294 172.931 108.781 1.00 20.98 170 GLY B CA 1
ATOM 4543 C C . GLY B 2 166 ? 122.412 171.924 109.897 1.00 20.98 170 GLY B C 1
ATOM 4544 O O . GLY B 2 166 ? 123.412 171.210 109.964 1.00 20.98 170 GLY B O 1
ATOM 4545 N N . TYR B 2 167 ? 121.437 171.875 110.795 1.00 19.31 171 TYR B N 1
ATOM 4546 C CA . TYR B 2 167 ? 121.373 170.820 111.793 1.00 19.31 171 TYR B CA 1
ATOM 4547 C C . TYR B 2 167 ? 120.991 169.491 111.155 1.00 19.31 171 TYR B C 1
ATOM 4548 O O . TYR B 2 167 ? 121.611 168.456 111.439 1.00 19.31 171 TYR B O 1
ATOM 4557 N N . ALA B 2 168 ? 120.018 169.509 110.253 1.00 18.86 172 ALA B N 1
ATOM 4558 C CA . ALA B 2 168 ? 119.623 168.334 109.498 1.00 18.86 172 ALA B CA 1
ATOM 4559 C C . ALA B 2 168 ? 120.720 167.818 108.581 1.00 18.86 172 ALA B C 1
ATOM 4560 O O . ALA B 2 168 ? 120.842 166.608 108.419 1.00 18.86 172 ALA B O 1
ATOM 4562 N N . THR B 2 169 ? 121.535 168.691 108.002 1.00 19.69 173 THR B N 1
ATOM 4563 C CA . THR B 2 169 ? 122.639 168.254 107.162 1.00 19.69 173 THR B CA 1
ATOM 4564 C C . THR B 2 169 ? 123.596 167.309 107.881 1.00 19.69 173 THR B C 1
ATOM 4565 O O . THR B 2 169 ? 124.200 166.457 107.232 1.00 19.69 173 THR B O 1
ATOM 4569 N N . ASN B 2 170 ? 123.735 167.407 109.199 1.00 18.30 174 ASN B N 1
ATOM 4570 C CA . ASN B 2 170 ? 124.489 166.425 109.966 1.00 18.30 174 ASN B CA 1
ATOM 4571 C C . ASN B 2 170 ? 123.632 165.251 110.398 1.00 18.30 174 ASN B C 1
ATOM 4572 O O . ASN B 2 170 ? 123.986 164.087 110.157 1.00 18.30 174 ASN B O 1
ATOM 4577 N N . SER B 2 171 ? 122.500 165.549 111.036 1.00 18.58 175 SER B N 1
ATOM 4578 C CA . SER B 2 171 ? 121.733 164.524 111.723 1.00 18.58 175 SER B CA 1
ATOM 4579 C C . SER B 2 171 ? 120.959 163.618 110.785 1.00 18.58 175 SER B C 1
ATOM 4580 O O . SER B 2 171 ? 120.429 162.605 111.240 1.00 18.58 175 SER B O 1
ATOM 4583 N N . ALA B 2 172 ? 120.880 163.940 109.501 1.00 18.31 176 ALA B N 1
ATOM 4584 C CA . ALA B 2 172 ? 120.235 163.080 108.532 1.00 18.31 176 ALA B CA 1
ATOM 4585 C C . ALA B 2 172 ? 121.199 162.505 107.515 1.00 18.31 176 ALA B C 1
ATOM 4586 O O . ALA B 2 172 ? 120.833 161.565 106.810 1.00 18.31 176 ALA B O 1
ATOM 4588 N N . ILE B 2 173 ? 122.413 163.030 107.424 1.00 18.40 177 ILE B N 1
ATOM 4589 C CA . ILE B 2 173 ? 123.422 162.498 106.524 1.00 18.40 177 ILE B CA 1
ATOM 4590 C C . ILE B 2 173 ? 124.295 161.446 107.180 1.00 18.40 177 ILE B C 1
ATOM 4591 O O . ILE B 2 173 ? 124.663 160.474 106.509 1.00 18.40 177 ILE B O 1
ATOM 4596 N N . ILE B 2 174 ? 124.637 161.588 108.456 1.00 17.45 178 ILE B N 1
ATOM 4597 C CA . ILE B 2 174 ? 125.494 160.587 109.091 1.00 17.45 178 ILE B CA 1
ATOM 4598 C C . ILE B 2 174 ? 124.860 159.194 109.080 1.00 17.45 178 ILE B C 1
ATOM 4599 O O . ILE B 2 174 ? 125.573 158.218 108.829 1.00 17.45 178 ILE B O 1
ATOM 4604 N N . PRO B 2 175 ? 123.559 159.023 109.350 1.00 18.38 179 PRO B N 1
ATOM 4605 C CA . PRO B 2 175 ? 122.973 157.676 109.259 1.00 18.38 179 PRO B CA 1
ATOM 4606 C C . PRO B 2 175 ? 123.086 157.008 107.900 1.00 18.38 179 PRO B C 1
ATOM 4607 O O . PRO B 2 175 ? 123.114 155.778 107.845 1.00 18.38 179 PRO B O 1
ATOM 4611 N N . VAL B 2 176 ? 123.120 157.761 106.806 1.00 19.77 180 VAL B N 1
ATOM 4612 C CA . VAL B 2 176 ? 123.234 157.173 105.476 1.00 19.77 180 VAL B CA 1
ATOM 4613 C C . VAL B 2 176 ? 124.609 156.587 105.206 1.00 19.77 180 VAL B C 1
ATOM 4614 O O . VAL B 2 176 ? 124.724 155.647 104.411 1.00 19.77 180 VAL B O 1
ATOM 4618 N N . LEU B 2 177 ? 125.652 157.083 105.864 1.00 18.48 181 LEU B N 1
ATOM 4619 C CA . LEU B 2 177 ? 127.024 156.696 105.584 1.00 18.48 181 LEU B CA 1
ATOM 4620 C C . LEU B 2 177 ? 127.528 155.518 106.390 1.00 18.48 181 LEU B C 1
ATOM 4621 O O . LEU B 2 177 ? 128.469 154.857 105.952 1.00 18.48 181 LEU B O 1
ATOM 4626 N N . ILE B 2 178 ? 126.960 155.253 107.558 1.00 19.42 182 ILE B N 1
ATOM 4627 C CA . ILE B 2 178 ? 127.460 154.223 108.452 1.00 19.42 182 ILE B CA 1
ATOM 4628 C C . ILE B 2 178 ? 126.280 153.667 109.232 1.00 19.42 182 ILE B C 1
ATOM 4629 O O . ILE B 2 178 ? 125.249 154.317 109.381 1.00 19.42 182 ILE B O 1
ATOM 4634 N N . GLY B 2 179 ? 126.420 152.446 109.699 1.00 19.86 183 GLY B N 1
ATOM 4635 C CA . GLY B 2 179 ? 125.331 151.746 110.358 1.00 19.86 183 GLY B CA 1
ATOM 4636 C C . GLY B 2 179 ? 125.846 150.844 111.439 1.00 19.86 183 GLY B C 1
ATOM 4637 O O . GLY B 2 179 ? 126.926 151.069 111.989 1.00 19.86 183 GLY B O 1
ATOM 4638 N N . LYS B 2 180 ? 125.067 149.821 111.761 1.00 21.95 184 LYS B N 1
ATOM 4639 C CA . LYS B 2 180 ? 125.437 148.857 112.789 1.00 21.95 184 LYS B CA 1
ATOM 4640 C C . LYS B 2 180 ? 126.571 147.981 112.282 1.00 21.95 184 LYS B C 1
ATOM 4641 O O . LYS B 2 180 ? 126.492 147.425 111.184 1.00 21.95 184 LYS B O 1
ATOM 4647 N N . GLY B 2 181 ? 127.621 147.839 113.080 1.00 23.16 185 GLY B N 1
ATOM 4648 C CA . GLY B 2 181 ? 128.849 147.224 112.623 1.00 23.16 185 GLY B CA 1
ATOM 4649 C C . GLY B 2 181 ? 129.964 148.202 112.320 1.00 23.16 185 GLY B C 1
ATOM 4650 O O . GLY B 2 181 ? 131.100 147.762 112.114 1.00 23.16 185 GLY B O 1
ATOM 4651 N N . GLY B 2 182 ? 129.713 149.512 112.281 1.00 23.16 186 GLY B N 1
ATOM 4652 C CA . GLY B 2 182 ? 130.739 150.498 112.046 1.00 23.16 186 GLY B CA 1
ATOM 4653 C C . GLY B 2 182 ? 131.113 151.237 113.320 1.00 23.16 186 GLY B C 1
ATOM 4654 O O . GLY B 2 182 ? 130.452 151.143 114.342 1.00 23.16 186 GLY B O 1
ATOM 4655 N N . LEU B 2 183 ? 132.192 152.005 113.226 1.00 19.02 187 LEU B N 1
ATOM 4656 C CA . LEU B 2 183 ? 132.733 152.770 114.337 1.00 19.02 187 LEU B CA 1
ATOM 4657 C C . LEU B 2 183 ? 132.792 154.247 113.976 1.00 19.02 187 LEU B C 1
ATOM 4658 O O . LEU B 2 183 ? 133.045 154.606 112.830 1.00 19.02 187 LEU B O 1
ATOM 4663 N N . ILE B 2 184 ? 132.531 155.098 114.959 1.00 19.53 188 ILE B N 1
ATOM 4664 C CA . ILE B 2 184 ? 132.641 156.545 114.826 1.00 19.53 188 ILE B CA 1
ATOM 4665 C C . ILE B 2 184 ? 133.539 157.009 115.958 1.00 19.53 188 ILE B C 1
ATOM 4666 O O . ILE B 2 184 ? 133.240 156.762 117.126 1.00 19.53 188 ILE B O 1
ATOM 4671 N N . ILE B 2 185 ? 134.623 157.690 115.629 1.00 23.54 189 ILE B N 1
ATOM 4672 C CA . ILE B 2 185 ? 135.454 158.338 116.633 1.00 23.54 189 ILE B CA 1
ATOM 4673 C C . ILE B 2 185 ? 135.255 159.838 116.513 1.00 23.54 189 ILE B C 1
ATOM 4674 O O . ILE B 2 185 ? 135.354 160.400 115.424 1.00 23.54 189 ILE B O 1
ATOM 4679 N N . SER B 2 186 ? 134.963 160.490 117.623 1.00 21.96 190 SER B N 1
ATOM 4680 C CA . SER B 2 186 ? 134.516 161.867 117.603 1.00 21.96 190 SER B CA 1
ATOM 4681 C C . SER B 2 186 ? 135.349 162.703 118.558 1.00 21.96 190 SER B C 1
ATOM 4682 O O . SER B 2 186 ? 135.823 162.214 119.579 1.00 21.96 190 SER B O 1
ATOM 4685 N N . ASP B 2 187 ? 135.558 163.959 118.191 1.00 22.00 191 ASP B N 1
ATOM 4686 C CA . ASP B 2 187 ? 136.197 164.910 119.084 1.00 22.00 191 ASP B CA 1
ATOM 4687 C C . ASP B 2 187 ? 135.269 165.213 120.249 1.00 22.00 191 ASP B C 1
ATOM 4688 O O . ASP B 2 187 ? 134.050 165.240 120.093 1.00 22.00 191 ASP B O 1
ATOM 4693 N N . SER B 2 188 ? 135.846 165.427 121.430 1.00 22.43 192 SER B N 1
ATOM 4694 C CA . SER B 2 188 ? 135.028 165.601 122.625 1.00 22.43 192 SER B CA 1
ATOM 4695 C C . SER B 2 188 ? 134.093 166.799 122.531 1.00 22.43 192 SER B C 1
ATOM 4696 O O . SER B 2 188 ? 133.037 166.808 123.169 1.00 22.43 192 SER B O 1
ATOM 4699 N N . LEU B 2 189 ? 134.452 167.815 121.751 1.00 21.70 193 LEU B N 1
ATOM 4700 C CA . LEU B 2 189 ? 133.708 169.063 121.726 1.00 21.70 193 LEU B CA 1
ATOM 4701 C C . LEU B 2 189 ? 132.896 169.246 120.453 1.00 21.70 193 LEU B C 1
ATOM 4702 O O . LEU B 2 189 ? 132.586 170.379 120.091 1.00 21.70 193 LEU B O 1
ATOM 4707 N N . ASN B 2 190 ? 132.537 168.167 119.767 1.00 21.70 194 ASN B N 1
ATOM 4708 C CA . ASN B 2 190 ? 131.749 168.307 118.552 1.00 21.70 194 ASN B CA 1
ATOM 4709 C C . ASN B 2 190 ? 130.347 168.811 118.862 1.00 21.70 194 ASN B C 1
ATOM 4710 O O . ASN B 2 190 ? 129.833 168.646 119.967 1.00 21.70 194 ASN B O 1
ATOM 4715 N N . HIS B 2 191 ? 129.724 169.416 117.852 1.00 20.78 195 HIS B N 1
ATOM 4716 C CA . HIS B 2 191 ? 128.421 170.044 118.008 1.00 20.78 195 HIS B CA 1
ATOM 4717 C C . HIS B 2 191 ? 127.344 169.000 118.256 1.00 20.78 195 HIS B C 1
ATOM 4718 O O . HIS B 2 191 ? 127.521 167.817 117.985 1.00 20.78 195 HIS B O 1
ATOM 4725 N N . SER B 2 192 ? 126.202 169.458 118.762 1.00 19.49 196 SER B N 1
ATOM 4726 C CA . SER B 2 192 ? 125.107 168.556 119.090 1.00 19.49 196 SER B CA 1
ATOM 4727 C C . SER B 2 192 ? 124.508 167.884 117.863 1.00 19.49 196 SER B C 1
ATOM 4728 O O . SER B 2 192 ? 124.033 166.752 117.956 1.00 19.49 196 SER B O 1
ATOM 4731 N N . SER B 2 193 ? 124.509 168.552 116.714 1.00 18.72 197 SER B N 1
ATOM 4732 C CA . SER B 2 193 ? 123.995 167.937 115.495 1.00 18.72 197 SER B CA 1
ATOM 4733 C C . SER B 2 193 ? 124.796 166.710 115.095 1.00 18.72 197 SER B C 1
ATOM 4734 O O . SER B 2 193 ? 124.225 165.727 114.613 1.00 18.72 197 SER B O 1
ATOM 4737 N N . ILE B 2 194 ? 126.108 166.744 115.299 1.00 18.63 198 ILE B N 1
ATOM 4738 C CA . ILE B 2 194 ? 126.959 165.594 115.029 1.00 18.63 198 ILE B CA 1
ATOM 4739 C C . ILE B 2 194 ? 126.658 164.451 115.985 1.00 18.63 198 ILE B C 1
ATOM 4740 O O . ILE B 2 194 ? 126.561 163.296 115.572 1.00 18.63 198 ILE B O 1
ATOM 4745 N N . VAL B 2 195 ? 126.498 164.751 117.270 1.00 17.93 199 VAL B N 1
ATOM 4746 C CA . VAL B 2 195 ? 126.220 163.712 118.252 1.00 17.93 199 VAL B CA 1
ATOM 4747 C C . VAL B 2 195 ? 124.876 163.057 117.976 1.00 17.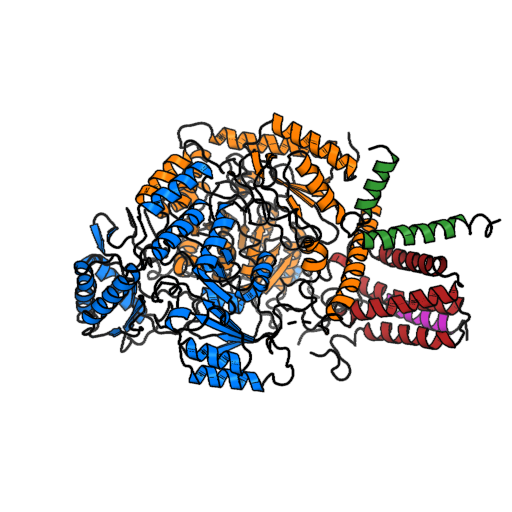93 199 VAL B C 1
ATOM 4748 O O . VAL B 2 195 ? 124.742 161.832 118.043 1.00 17.93 199 VAL B O 1
ATOM 4752 N N . ASN B 2 196 ? 123.859 163.854 117.669 1.00 18.33 200 ASN B N 1
ATOM 4753 C CA . ASN B 2 196 ? 122.552 163.305 117.342 1.00 18.33 200 ASN B CA 1
ATOM 4754 C C . ASN B 2 196 ? 122.541 162.531 116.034 1.00 18.33 200 ASN B C 1
ATOM 4755 O O . ASN B 2 196 ? 121.815 161.545 115.931 1.00 18.33 200 ASN B O 1
ATOM 4760 N N . GLY B 2 197 ? 123.308 162.949 115.033 1.00 18.62 201 GLY B N 1
ATOM 4761 C CA . GLY B 2 197 ? 123.464 162.148 113.840 1.00 18.62 201 GLY B CA 1
ATOM 4762 C C . GLY B 2 197 ? 124.181 160.839 114.077 1.00 18.62 201 GLY B C 1
ATOM 4763 O O . GLY B 2 197 ? 123.876 159.840 113.429 1.00 18.62 201 GLY B O 1
ATOM 4764 N N . ALA B 2 198 ? 125.153 160.834 114.985 1.00 18.00 202 ALA B N 1
ATOM 4765 C CA . ALA B 2 198 ? 125.854 159.603 115.318 1.00 18.00 202 ALA B CA 1
ATOM 4766 C C . ALA B 2 198 ? 124.973 158.636 116.082 1.00 18.00 202 ALA B C 1
ATOM 4767 O O . ALA B 2 198 ? 125.059 157.426 115.866 1.00 18.00 202 ALA B O 1
ATOM 4769 N N . ARG B 2 199 ? 124.140 159.140 116.981 1.00 18.16 203 ARG B N 1
ATOM 4770 C CA . ARG B 2 199 ? 123.169 158.314 117.679 1.00 18.16 203 ARG B CA 1
ATOM 4771 C C . ARG B 2 199 ? 122.026 157.867 116.787 1.00 18.16 203 ARG B C 1
ATOM 4772 O O . ARG B 2 199 ? 121.405 156.846 117.072 1.00 18.16 203 ARG B O 1
ATOM 4780 N N . GLY B 2 200 ? 121.717 158.615 115.730 1.00 18.06 204 GLY B N 1
ATOM 4781 C CA . GLY B 2 200 ? 120.658 158.215 114.826 1.00 18.06 204 GLY B CA 1
ATOM 4782 C C . GLY B 2 200 ? 120.989 157.013 113.977 1.00 18.06 204 GLY B C 1
ATOM 4783 O O . GLY B 2 200 ? 120.086 156.406 113.400 1.00 18.06 204 GLY B O 1
ATOM 4784 N N . SER B 2 201 ? 122.262 156.676 113.867 1.00 18.58 205 SER B N 1
ATOM 4785 C CA . SER B 2 201 ? 122.731 155.482 113.193 1.00 18.58 205 SER B CA 1
ATOM 4786 C C . SER B 2 201 ? 123.011 154.402 114.225 1.00 18.58 205 SER B C 1
ATOM 4787 O O . SER B 2 201 ? 123.120 154.659 115.421 1.00 18.58 205 SER B O 1
ATOM 4790 N N . GLY B 2 202 ? 123.120 153.181 113.766 1.00 19.21 206 GLY B N 1
ATOM 4791 C CA . GLY B 2 202 ? 123.333 152.152 114.750 1.00 19.21 206 GLY B CA 1
ATOM 4792 C C . GLY B 2 202 ? 124.765 151.955 115.171 1.00 19.21 206 GLY B C 1
ATOM 4793 O O . GLY B 2 202 ? 125.047 151.020 115.922 1.00 19.21 206 GLY B O 1
ATOM 4794 N N . ALA B 2 203 ? 125.678 152.797 114.711 1.00 18.34 207 ALA B N 1
ATOM 4795 C CA . ALA B 2 203 ? 127.095 152.565 114.909 1.00 18.34 207 ALA B CA 1
ATOM 4796 C C . ALA B 2 203 ? 127.503 152.767 116.360 1.00 18.34 207 ALA B C 1
ATOM 4797 O O . ALA B 2 203 ? 126.780 153.360 117.160 1.00 18.34 207 ALA B O 1
ATOM 4799 N N . THR B 2 204 ? 128.673 152.239 116.693 1.00 19.90 208 THR B N 1
ATOM 4800 C CA . THR B 2 204 ? 129.307 152.438 117.983 1.00 19.90 208 THR B CA 1
ATOM 4801 C C . THR B 2 204 ? 130.030 153.777 118.007 1.00 19.90 208 THR B C 1
ATOM 4802 O O . THR B 2 204 ? 130.576 154.223 117.002 1.00 19.90 208 THR B O 1
ATOM 4806 N N . ILE B 2 205 ? 130.034 154.422 119.166 1.00 18.02 209 ILE B N 1
ATOM 4807 C CA . ILE B 2 205 ? 130.611 155.752 119.310 1.00 18.02 209 ILE B CA 1
ATOM 4808 C C . ILE B 2 205 ? 131.721 155.705 120.344 1.00 18.02 209 ILE B C 1
ATOM 4809 O O . ILE B 2 205 ? 131.480 155.364 121.505 1.00 18.02 209 ILE B O 1
ATOM 4814 N N . ARG B 2 206 ? 132.925 156.076 119.931 1.00 20.70 210 ARG B N 1
ATOM 4815 C CA . ARG B 2 206 ? 134.032 156.321 120.836 1.00 20.70 210 ARG B CA 1
ATOM 4816 C C . ARG B 2 206 ? 134.442 157.774 120.691 1.00 20.70 210 ARG B C 1
ATOM 4817 O O . ARG B 2 206 ? 134.122 158.416 119.697 1.00 20.70 210 ARG B O 1
ATOM 4825 N N . VAL B 2 207 ? 135.137 158.301 121.685 1.00 21.32 211 VAL B N 1
ATOM 4826 C CA . VAL B 2 207 ? 135.501 159.710 121.703 1.00 21.32 211 VAL B CA 1
ATOM 4827 C C . VAL B 2 207 ? 136.981 159.829 122.036 1.00 21.32 211 VAL B C 1
ATOM 4828 O O . VAL B 2 207 ? 137.549 158.973 122.717 1.00 21.32 211 VAL B O 1
ATOM 4832 N N . PHE B 2 208 ? 137.616 160.882 121.531 1.00 21.33 212 PHE B N 1
ATOM 4833 C CA . PHE B 2 208 ? 139.007 161.158 121.851 1.00 21.33 212 PHE B CA 1
ATOM 4834 C C . PHE B 2 208 ? 139.138 162.579 122.377 1.00 21.33 212 PHE B C 1
ATOM 4835 O O . PHE B 2 208 ? 138.282 163.430 122.145 1.00 21.33 212 PHE B O 1
ATOM 4843 N N . GLN B 2 209 ? 140.216 162.807 123.120 1.00 25.19 213 GLN B N 1
ATOM 4844 C CA . GLN B 2 209 ? 140.436 164.056 123.837 1.00 25.19 213 GLN B CA 1
ATOM 4845 C C . GLN B 2 209 ? 140.535 165.231 122.885 1.00 25.19 213 GLN B C 1
ATOM 4846 O O . GLN B 2 209 ? 141.138 165.125 121.820 1.00 25.19 213 GLN B O 1
ATOM 4852 N N . HIS B 2 210 ? 139.966 166.360 123.289 1.00 24.29 214 HIS B N 1
ATOM 4853 C CA . HIS B 2 210 ? 139.775 167.484 122.387 1.00 24.29 214 HIS B CA 1
ATOM 4854 C C . HIS B 2 210 ? 141.089 167.972 121.805 1.00 24.29 214 HIS B C 1
ATOM 4855 O O . HIS B 2 210 ? 141.965 168.456 122.521 1.00 24.29 214 HIS B O 1
ATOM 4862 N N . ASN B 2 211 ? 141.207 167.834 120.492 1.00 25.44 215 ASN B N 1
ATOM 4863 C CA . ASN B 2 211 ? 142.236 168.476 119.685 1.00 25.44 215 ASN B CA 1
ATOM 4864 C C . ASN B 2 211 ? 143.625 167.949 120.017 1.00 25.44 215 ASN B C 1
ATOM 4865 O O . ASN B 2 211 ? 144.615 168.662 119.876 1.00 25.44 215 ASN B O 1
ATOM 4870 N N . THR B 2 212 ? 143.714 166.702 120.462 1.00 24.92 216 THR B N 1
ATOM 4871 C CA . THR B 2 212 ? 144.988 166.060 120.787 1.00 24.92 216 THR B CA 1
ATOM 4872 C C . THR B 2 212 ? 145.208 164.911 119.821 1.00 24.92 216 THR B C 1
ATOM 4873 O O . THR B 2 212 ? 144.648 163.821 120.015 1.00 24.92 216 THR B O 1
ATOM 4877 N N . PRO B 2 213 ? 146.001 165.093 118.765 1.00 25.54 217 PRO B N 1
ATOM 4878 C CA . PRO B 2 213 ? 146.153 164.024 117.772 1.00 25.54 217 PRO B CA 1
ATOM 4879 C C . PRO B 2 213 ? 146.924 162.809 118.265 1.00 25.54 217 PRO B C 1
ATOM 4880 O O . PRO B 2 213 ? 146.880 161.775 117.594 1.00 25.54 217 PRO B O 1
ATOM 4884 N N . SER B 2 214 ? 147.629 162.884 119.393 1.00 25.39 218 SER B N 1
ATOM 4885 C CA . SER B 2 214 ? 148.309 161.705 119.911 1.00 25.39 218 SER B CA 1
ATOM 4886 C C . SER B 2 214 ? 147.375 160.753 120.641 1.00 25.39 218 SER B C 1
ATOM 4887 O O . SER B 2 214 ? 147.717 159.581 120.804 1.00 25.39 218 SER B O 1
ATOM 4890 N N . HIS B 2 215 ? 146.225 161.226 121.097 1.00 24.39 219 HIS B N 1
ATOM 4891 C CA . HIS B 2 215 ? 145.198 160.362 121.655 1.00 24.39 219 HIS B CA 1
ATOM 4892 C C . HIS B 2 215 ? 144.313 159.748 120.585 1.00 24.39 219 HIS B C 1
ATOM 4893 O O . HIS B 2 215 ? 143.782 158.655 120.791 1.00 24.39 219 HIS B O 1
ATOM 4900 N N . LEU B 2 216 ? 144.152 160.413 119.446 1.00 21.37 220 LEU B N 1
ATOM 4901 C CA . LEU B 2 216 ? 143.388 159.822 118.360 1.00 21.37 220 LEU B CA 1
ATOM 4902 C C . LEU B 2 216 ? 144.046 158.546 117.858 1.00 21.37 220 LEU B C 1
ATOM 4903 O O . LEU B 2 216 ? 143.364 157.555 117.592 1.00 21.37 220 LEU B O 1
ATOM 4908 N N . GLU B 2 217 ? 145.368 158.547 117.729 1.00 27.14 221 GLU B N 1
ATOM 4909 C CA . GLU B 2 217 ? 146.075 157.350 117.296 1.00 27.14 221 GLU B CA 1
ATOM 4910 C C . GLU B 2 217 ? 146.003 156.235 118.331 1.00 27.14 221 GLU B C 1
ATOM 4911 O O . GLU B 2 217 ? 145.869 155.061 117.974 1.00 27.14 221 GLU B O 1
ATOM 4917 N N . ARG B 2 218 ? 146.040 156.612 119.604 1.00 28.47 222 ARG B N 1
ATOM 4918 C CA . ARG B 2 218 ? 145.949 155.653 120.695 1.00 28.47 222 ARG B CA 1
ATOM 4919 C C . ARG B 2 218 ? 144.583 154.972 120.668 1.00 28.47 222 ARG B C 1
ATOM 4920 O O . ARG B 2 218 ? 144.485 153.775 120.899 1.00 28.47 222 ARG B O 1
ATOM 4928 N N . VAL B 2 219 ? 143.528 155.736 120.402 1.00 25.33 223 VAL B N 1
ATOM 4929 C CA . VAL B 2 219 ? 142.194 155.164 120.284 1.00 25.33 223 VAL B CA 1
ATOM 4930 C C . VAL B 2 219 ? 142.061 154.307 119.029 1.00 25.33 223 VAL B C 1
ATOM 4931 O O . VAL B 2 219 ? 141.465 153.230 119.077 1.00 25.33 223 VAL B O 1
ATOM 4935 N N . LEU B 2 220 ? 142.604 154.752 117.894 1.00 26.37 224 LEU B N 1
ATOM 4936 C CA . LEU B 2 220 ? 142.507 153.966 116.666 1.00 26.37 224 LEU B CA 1
ATOM 4937 C C . LEU B 2 220 ? 143.183 152.612 116.797 1.00 26.37 224 LEU B C 1
ATOM 4938 O O . LEU B 2 220 ? 142.616 151.595 116.393 1.00 26.37 224 LEU B O 1
ATOM 4943 N N . ARG B 2 221 ? 144.400 152.574 117.333 1.00 30.76 225 ARG B N 1
ATOM 4944 C CA . ARG B 2 221 ? 145.103 151.304 117.456 1.00 30.76 225 ARG B CA 1
ATOM 4945 C C . ARG B 2 221 ? 144.379 150.341 118.382 1.00 30.76 225 ARG B C 1
ATOM 4946 O O . ARG B 2 221 ? 144.215 149.165 118.045 1.00 30.76 225 ARG B O 1
ATOM 4954 N N . GLU B 2 222 ? 143.920 150.819 119.532 1.00 30.63 226 GLU B N 1
ATOM 4955 C CA . GLU B 2 222 ? 143.184 149.974 120.460 1.00 30.63 226 GLU B CA 1
ATOM 4956 C C . GLU B 2 222 ? 141.875 149.470 119.879 1.00 30.63 226 GLU B C 1
ATOM 4957 O O . GLU B 2 222 ? 141.480 148.342 120.164 1.00 30.63 226 GLU B O 1
ATOM 4963 N N . GLN B 2 223 ? 141.179 150.277 119.088 1.00 28.65 227 GLN B N 1
ATOM 4964 C CA . GLN B 2 223 ? 139.929 149.822 118.501 1.00 28.65 227 GLN B CA 1
ATOM 4965 C C . GLN B 2 223 ? 140.131 148.870 117.336 1.00 28.65 227 GLN B C 1
ATOM 4966 O O . GLN B 2 223 ? 139.322 147.960 117.157 1.00 28.65 227 GLN B O 1
ATOM 4972 N N . ILE B 2 224 ? 141.162 149.065 116.514 1.00 28.54 228 ILE B N 1
ATOM 4973 C CA . ILE B 2 224 ? 141.388 148.141 115.408 1.00 28.54 228 ILE B CA 1
ATOM 4974 C C . ILE B 2 224 ? 141.956 146.817 115.884 1.00 28.54 228 ILE B C 1
ATOM 4975 O O . ILE B 2 224 ? 141.587 145.770 115.348 1.00 28.54 228 ILE B O 1
ATOM 4980 N N . ALA B 2 225 ? 142.829 146.819 116.885 1.00 31.45 229 ALA B N 1
ATOM 4981 C CA . ALA B 2 225 ? 143.403 145.577 117.369 1.00 31.45 229 ALA B CA 1
ATOM 4982 C C . ALA B 2 225 ? 142.404 144.691 118.096 1.00 31.45 229 ALA B C 1
ATOM 4983 O O . ALA B 2 225 ? 142.691 143.512 118.306 1.00 31.45 229 ALA B O 1
ATOM 4985 N N . GLU B 2 226 ? 141.241 145.208 118.471 1.00 33.78 230 GLU B N 1
ATOM 4986 C CA . GLU B 2 226 ? 140.268 144.428 119.219 1.00 33.78 230 GLU B CA 1
ATOM 4987 C C . GLU B 2 226 ? 139.071 143.980 118.399 1.00 33.78 230 GLU B C 1
ATOM 4988 O O . GLU B 2 226 ? 138.685 142.819 118.490 1.00 33.78 230 GLU B O 1
ATOM 4994 N N . GLY B 2 227 ? 138.490 144.848 117.596 1.00 31.93 231 GLY B N 1
ATOM 4995 C CA . GLY B 2 227 ? 137.288 144.521 116.873 1.00 31.93 231 GLY B CA 1
ATOM 4996 C C . GLY B 2 227 ? 136.050 144.895 117.657 1.00 31.93 231 GLY B C 1
ATOM 4997 O O . GLY B 2 227 ? 136.105 145.570 118.678 1.00 31.93 231 GLY B O 1
ATOM 4998 N N . GLN B 2 228 ? 134.912 144.442 117.157 1.00 26.46 232 GLN B N 1
ATOM 4999 C CA . GLN B 2 228 ? 133.643 144.826 117.748 1.00 26.46 232 GLN B CA 1
ATOM 5000 C C . GLN B 2 228 ? 133.527 144.276 119.168 1.00 26.46 232 GLN B C 1
ATOM 5001 O O . GLN B 2 228 ? 134.101 143.231 119.475 1.00 26.46 232 GLN B O 1
ATOM 5007 N N . PRO B 2 229 ? 132.798 144.957 120.052 1.00 38.59 233 PRO B N 1
ATOM 5008 C CA . PRO B 2 229 ? 132.994 144.787 121.499 1.00 38.59 233 PRO B CA 1
ATOM 5009 C C . PRO B 2 229 ? 132.975 143.373 122.067 1.00 38.59 233 PRO B C 1
ATOM 5010 O O . PRO B 2 229 ? 133.946 142.977 122.717 1.00 38.59 233 PRO B O 1
ATOM 5014 N N . ARG B 2 230 ? 131.904 142.607 121.874 1.00 41.34 234 ARG B N 1
ATOM 5015 C CA . ARG B 2 230 ? 131.829 141.313 122.546 1.00 41.34 234 ARG B CA 1
ATOM 5016 C C . ARG B 2 230 ? 132.278 140.180 121.636 1.00 41.34 234 ARG B C 1
ATOM 5017 O O . ARG B 2 230 ? 132.933 139.238 122.081 1.00 41.34 234 ARG B O 1
ATOM 5025 N N . THR B 2 231 ? 131.923 140.252 120.365 1.00 35.40 235 THR B N 1
ATOM 5026 C CA . THR B 2 231 ? 132.352 139.291 119.357 1.00 35.40 235 THR B CA 1
ATOM 5027 C C . THR B 2 231 ? 133.413 139.980 118.515 1.00 35.40 235 THR B C 1
ATOM 5028 O O . THR B 2 231 ? 133.107 140.870 117.729 1.00 35.40 235 THR B O 1
ATOM 5032 N N . HIS B 2 232 ? 134.663 139.544 118.630 1.00 34.91 236 HIS B N 1
ATOM 5033 C CA . HIS B 2 232 ? 135.745 140.346 118.067 1.00 34.91 236 HIS B CA 1
ATOM 5034 C C . HIS B 2 232 ? 135.771 140.282 116.552 1.00 34.91 236 HIS B C 1
ATOM 5035 O O . HIS B 2 232 ? 136.791 139.939 115.954 1.00 34.91 236 HIS B O 1
ATOM 5042 N N . ARG B 2 233 ? 134.769 140.619 115.983 1.00 35.37 237 ARG B N 1
ATOM 5043 C CA . ARG B 2 233 ? 134.619 140.767 114.560 1.00 35.37 237 ARG B CA 1
ATOM 5044 C C . ARG B 2 233 ? 135.369 141.996 114.085 1.00 35.37 237 ARG B C 1
ATOM 5045 O O . ARG B 2 233 ? 135.495 142.974 114.820 1.00 35.37 237 ARG B O 1
ATOM 5053 N N . PRO B 2 234 ? 135.892 141.993 112.870 1.00 33.96 238 PRO B N 1
ATOM 5054 C CA . PRO B 2 234 ? 136.466 143.224 112.333 1.00 33.96 238 PRO B CA 1
ATOM 5055 C C . PRO B 2 234 ? 135.395 144.285 112.148 1.00 33.96 238 PRO B C 1
ATOM 5056 O O . PRO B 2 234 ? 134.231 143.980 111.896 1.00 33.96 238 PRO B O 1
ATOM 5060 N N . TRP B 2 235 ? 135.794 145.540 112.305 1.00 31.17 239 TRP B N 1
ATOM 5061 C CA . TRP B 2 235 ? 134.904 146.650 112.013 1.00 31.17 239 TRP B CA 1
ATOM 5062 C C . TRP B 2 235 ? 134.717 146.787 110.512 1.00 31.17 239 TRP B C 1
ATOM 5063 O O . TRP B 2 235 ? 135.642 146.557 109.735 1.00 31.17 239 TRP B O 1
ATOM 5074 N N . LYS B 2 236 ? 133.514 147.161 110.093 1.00 27.03 240 LYS B N 1
ATOM 5075 C CA . LYS B 2 236 ? 133.297 147.398 108.672 1.00 27.03 240 LYS B CA 1
ATOM 5076 C C . LYS B 2 236 ? 133.906 148.720 108.216 1.00 27.03 240 LYS B C 1
ATOM 5077 O O . LYS B 2 236 ? 134.526 148.783 107.152 1.00 27.03 240 LYS B O 1
ATOM 5083 N N . LYS B 2 237 ? 133.741 149.780 109.004 1.00 24.80 241 LYS B N 1
ATOM 5084 C CA . LYS B 2 237 ? 134.214 151.109 108.659 1.00 24.80 241 LYS B CA 1
ATOM 5085 C C . LYS B 2 237 ? 134.692 151.789 109.920 1.00 24.80 241 LYS B C 1
ATOM 5086 O O . LYS B 2 237 ? 134.403 151.347 111.028 1.00 24.80 241 LYS B O 1
ATOM 5092 N N . ILE B 2 238 ? 135.437 152.871 109.733 1.00 22.55 242 ILE B N 1
ATOM 5093 C CA . ILE B 2 238 ? 135.705 153.844 110.781 1.00 22.55 242 ILE B CA 1
ATOM 5094 C C . ILE B 2 238 ? 135.582 155.225 110.160 1.00 22.55 242 ILE B C 1
ATOM 5095 O O . ILE B 2 238 ? 136.086 155.458 109.062 1.00 22.55 242 ILE B O 1
ATOM 5100 N N . ILE B 2 239 ? 134.886 156.131 110.838 1.00 22.25 243 ILE B N 1
ATOM 5101 C CA . ILE B 2 239 ? 134.780 157.521 110.419 1.00 22.25 243 ILE B CA 1
ATOM 5102 C C . ILE B 2 239 ? 135.227 158.398 111.574 1.00 22.25 243 ILE B C 1
ATOM 5103 O O . ILE B 2 239 ? 134.777 158.212 112.704 1.00 22.25 243 ILE B O 1
ATOM 5108 N N . VAL B 2 240 ? 136.137 159.323 111.299 1.00 23.68 244 VAL B N 1
ATOM 5109 C CA . VAL B 2 240 ? 136.626 160.279 112.285 1.00 23.68 244 VAL B CA 1
ATOM 5110 C C . VAL B 2 240 ? 136.042 161.639 111.956 1.00 23.68 244 VAL B C 1
ATOM 5111 O O . VAL B 2 240 ? 136.080 162.072 110.804 1.00 23.68 244 VAL B O 1
ATOM 5115 N N . VAL B 2 241 ? 135.483 162.306 112.958 1.00 21.77 245 VAL B N 1
ATOM 5116 C CA . VAL B 2 241 ? 134.752 163.553 112.777 1.00 21.77 245 VAL B CA 1
ATOM 5117 C C . VAL B 2 241 ? 135.462 164.649 113.554 1.00 21.77 245 VAL B C 1
ATOM 5118 O O . VAL B 2 241 ? 135.761 164.480 114.737 1.00 21.77 245 VAL B O 1
ATOM 5122 N N . VAL B 2 242 ? 135.757 165.759 112.884 1.00 20.39 246 VAL B N 1
ATOM 5123 C CA . VAL B 2 242 ? 136.415 166.911 113.481 1.00 20.39 246 VAL B CA 1
ATOM 5124 C C . VAL B 2 242 ? 135.703 168.174 113.010 1.00 20.39 246 VAL B C 1
ATOM 5125 O O . VAL B 2 242 ? 134.820 168.127 112.162 1.00 20.39 246 VAL B O 1
ATOM 5129 N N . GLU B 2 243 ? 136.082 169.311 113.576 1.00 23.46 247 GLU B N 1
ATOM 5130 C CA . GLU B 2 243 ? 135.515 170.595 113.189 1.00 23.46 247 GLU B CA 1
ATOM 5131 C C . GLU B 2 243 ? 136.614 171.565 112.805 1.00 23.46 247 GLU B C 1
ATOM 5132 O O . GLU B 2 243 ? 137.688 171.564 113.400 1.00 23.46 247 GLU B O 1
ATOM 5138 N N . GLY B 2 244 ? 136.333 172.389 111.807 1.00 25.15 248 GLY B N 1
ATOM 5139 C CA . GLY B 2 244 ? 137.292 173.350 111.315 1.00 25.15 248 GLY B CA 1
ATOM 5140 C C . GLY B 2 244 ? 137.725 174.366 112.344 1.00 25.15 248 GLY B C 1
ATOM 5141 O O . GLY B 2 244 ? 138.897 174.722 112.422 1.00 25.15 248 GLY B O 1
ATOM 5142 N N . ILE B 2 245 ? 136.784 174.853 113.136 1.00 25.04 249 ILE B N 1
ATOM 5143 C CA . ILE B 2 245 ? 137.071 175.821 114.180 1.00 25.04 249 ILE B CA 1
ATOM 5144 C C . ILE B 2 245 ? 136.008 175.602 115.248 1.00 25.04 249 ILE B C 1
ATOM 5145 O O . ILE B 2 245 ? 134.878 175.227 114.926 1.00 25.04 249 ILE B O 1
ATOM 5150 N N . TYR B 2 246 ? 136.375 175.747 116.515 1.00 24.78 250 TYR B N 1
ATOM 5151 C CA . TYR B 2 246 ? 135.458 175.451 117.618 1.00 24.78 250 TYR B CA 1
ATOM 5152 C C . TYR B 2 246 ? 135.054 176.764 118.267 1.00 24.78 250 TYR B C 1
ATOM 5153 O O . TYR B 2 246 ? 135.885 177.460 118.842 1.00 24.78 250 TYR B O 1
ATOM 5162 N N . SER B 2 247 ? 133.770 177.107 118.183 1.00 27.54 251 SER B N 1
ATOM 5163 C CA . SER B 2 247 ? 133.325 178.445 118.544 1.00 27.54 251 SER B CA 1
ATOM 5164 C C . SER B 2 247 ? 133.407 178.737 120.043 1.00 27.54 251 SER B C 1
ATOM 5165 O O . SER B 2 247 ? 133.854 179.812 120.447 1.00 27.54 251 SER B O 1
ATOM 5168 N N . MET B 2 248 ? 132.978 177.798 120.889 1.00 31.15 252 MET B N 1
ATOM 5169 C CA . MET B 2 248 ? 133.108 178.000 122.329 1.00 31.15 252 MET B CA 1
ATOM 5170 C C . MET B 2 248 ? 134.555 178.200 122.746 1.00 31.15 252 MET B C 1
ATOM 5171 O O . MET B 2 248 ? 134.825 178.878 123.738 1.00 31.15 252 MET B O 1
ATOM 5176 N N . GLU B 2 249 ? 135.490 177.590 122.032 1.00 30.12 253 GLU B N 1
ATOM 5177 C CA . GLU B 2 249 ? 136.901 177.675 122.365 1.00 30.12 253 GLU B CA 1
ATOM 5178 C C . GLU B 2 249 ? 137.640 178.700 121.530 1.00 30.12 253 GLU B C 1
ATOM 5179 O O . GLU B 2 249 ? 138.620 179.276 122.001 1.00 30.12 253 GLU B O 1
ATOM 5185 N N . GLY B 2 250 ? 137.195 178.934 120.303 1.00 30.01 254 GLY B N 1
ATOM 5186 C CA . GLY B 2 250 ? 137.860 179.869 119.427 1.00 30.01 254 GLY B CA 1
ATOM 5187 C C . GLY B 2 250 ? 139.070 179.336 118.705 1.00 30.01 254 GLY B C 1
ATOM 5188 O O . GLY B 2 250 ? 139.782 180.117 118.075 1.00 30.01 254 GLY B O 1
ATOM 5189 N N . GLU B 2 251 ? 139.321 178.035 118.746 1.00 29.91 255 GLU B N 1
ATOM 5190 C CA . GLU B 2 251 ? 140.556 177.496 118.204 1.00 29.91 255 GLU B CA 1
ATOM 5191 C C . GLU B 2 251 ? 140.335 176.711 116.921 1.00 29.91 255 GLU B C 1
ATOM 5192 O O . GLU B 2 251 ? 139.245 176.215 116.640 1.00 29.91 255 GLU B O 1
ATOM 5198 N N . ILE B 2 252 ? 141.422 176.579 116.168 1.00 28.46 256 ILE B N 1
ATOM 5199 C CA . ILE B 2 252 ? 141.463 175.919 114.872 1.00 28.46 256 ILE B CA 1
ATOM 5200 C C . ILE B 2 252 ? 142.022 174.518 115.057 1.00 28.46 256 ILE B C 1
ATOM 5201 O O . ILE B 2 252 ? 142.936 174.305 115.856 1.00 28.46 256 ILE B O 1
ATOM 5206 N N . CYS B 2 253 ? 141.462 173.558 114.333 1.00 27.30 257 CYS B N 1
ATOM 5207 C CA . CYS B 2 253 ? 141.837 172.159 114.450 1.00 27.30 257 CYS B CA 1
ATOM 5208 C C . CYS B 2 253 ? 143.256 171.916 113.938 1.00 27.30 257 CYS B C 1
ATOM 5209 O O . CYS B 2 253 ? 143.771 172.636 113.084 1.00 27.30 257 CYS B O 1
ATOM 5212 N N . HIS B 2 254 ? 143.890 170.876 114.480 1.00 26.58 258 HIS B N 1
ATOM 5213 C CA . HIS B 2 254 ? 145.203 170.419 114.023 1.00 26.58 258 HIS B CA 1
ATOM 5214 C C . HIS B 2 254 ? 145.026 169.456 112.852 1.00 26.58 258 HIS B C 1
ATOM 5215 O O . HIS B 2 254 ? 145.268 168.259 112.947 1.00 26.58 258 HIS B O 1
ATOM 5222 N N . LEU B 2 255 ? 144.602 170.013 111.727 1.00 24.13 259 LEU B N 1
ATOM 5223 C CA . LEU B 2 255 ? 144.097 169.189 110.631 1.00 24.13 259 LEU B CA 1
ATOM 5224 C C . LEU B 2 255 ? 145.171 168.397 109.894 1.00 24.13 259 LEU B C 1
ATOM 5225 O O . LEU B 2 255 ? 144.903 167.237 109.538 1.00 24.13 259 LEU B O 1
ATOM 5230 N N . PRO B 2 256 ? 146.358 168.940 109.586 1.00 24.31 260 PRO B N 1
ATOM 5231 C CA . PRO B 2 256 ? 147.392 168.103 108.952 1.00 24.31 260 PRO B CA 1
ATOM 5232 C C . PRO B 2 256 ? 147.771 166.861 109.741 1.00 24.31 260 PRO B C 1
ATOM 5233 O O . PRO B 2 256 ? 147.959 165.786 109.161 1.00 24.31 260 PRO B O 1
ATOM 5237 N N . GLU B 2 257 ? 147.865 166.977 111.062 1.00 27.49 261 GLU B N 1
ATOM 5238 C CA . GLU B 2 257 ? 148.209 165.835 111.895 1.00 27.49 261 GLU B CA 1
ATOM 5239 C C . GLU B 2 257 ? 147.094 164.807 111.961 1.00 27.49 261 GLU B C 1
ATOM 5240 O O . GLU B 2 257 ? 147.372 163.613 112.066 1.00 27.49 261 GLU B O 1
ATOM 5246 N N . VAL B 2 258 ? 145.837 165.240 111.940 1.00 23.77 262 VAL B N 1
ATOM 5247 C CA . VAL B 2 258 ? 144.721 164.304 111.894 1.00 23.77 262 VAL B CA 1
ATOM 5248 C C . VAL B 2 258 ? 144.699 163.559 110.570 1.00 23.77 262 VAL B C 1
ATOM 5249 O O . VAL B 2 258 ? 144.537 162.335 110.534 1.00 23.77 262 VAL B O 1
ATOM 5253 N N . VAL B 2 259 ? 144.845 164.284 109.461 1.00 23.20 263 VAL B N 1
ATOM 5254 C CA . VAL B 2 259 ? 144.791 163.667 108.146 1.00 23.20 263 VAL B CA 1
ATOM 5255 C C . VAL B 2 259 ? 145.960 162.729 107.905 1.00 23.20 263 VAL B C 1
ATOM 5256 O O . VAL B 2 259 ? 145.800 161.723 107.214 1.00 23.20 263 VAL B O 1
ATOM 5260 N N . ALA B 2 260 ? 147.141 163.018 108.446 1.00 24.54 264 ALA B N 1
ATOM 5261 C CA . ALA B 2 260 ? 148.241 162.069 108.331 1.00 24.54 264 ALA B CA 1
ATOM 5262 C C . ALA B 2 260 ? 147.960 160.752 109.043 1.00 24.54 264 ALA B C 1
ATOM 5263 O O . ALA B 2 260 ? 148.299 159.694 108.516 1.00 24.54 264 ALA B O 1
ATOM 5265 N N . ILE B 2 261 ? 147.357 160.788 110.230 1.00 21.27 265 ILE B N 1
ATOM 5266 C CA . ILE B 2 261 ? 147.049 159.564 110.966 1.00 21.27 265 ILE B CA 1
ATOM 5267 C C . ILE B 2 261 ? 145.935 158.771 110.296 1.00 21.27 265 ILE B C 1
ATOM 5268 O O . ILE B 2 261 ? 146.018 157.541 110.178 1.00 21.27 265 ILE B O 1
ATOM 5273 N N . CYS B 2 262 ? 144.882 159.446 109.853 1.00 23.64 266 CYS B N 1
ATOM 5274 C CA . CYS B 2 262 ? 143.762 158.740 109.252 1.00 23.64 266 CYS B CA 1
ATOM 5275 C C . CYS B 2 262 ? 144.160 157.993 107.988 1.00 23.64 266 CYS B C 1
ATOM 5276 O O . CYS B 2 262 ? 143.640 156.907 107.739 1.00 23.64 266 CYS B O 1
ATOM 5279 N N . LYS B 2 263 ? 145.062 158.544 107.177 1.00 25.82 267 LYS B N 1
ATOM 5280 C CA . LYS B 2 263 ? 145.580 157.790 106.041 1.00 25.82 267 LYS B CA 1
ATOM 5281 C C . LYS B 2 263 ? 146.383 156.579 106.471 1.00 25.82 267 LYS B C 1
ATOM 5282 O O . LYS B 2 263 ? 146.322 155.537 105.815 1.00 25.82 267 LYS B O 1
ATOM 5288 N N . LYS B 2 264 ? 147.153 156.708 107.544 1.00 24.80 268 LYS B N 1
ATOM 5289 C CA . LYS B 2 264 ? 147.960 155.600 108.027 1.00 24.80 268 LYS B CA 1
ATOM 5290 C C . LYS B 2 264 ? 147.099 154.421 108.441 1.00 24.80 268 LYS B C 1
ATOM 5291 O O . LYS B 2 264 ? 147.425 153.275 108.128 1.00 24.80 268 LYS B O 1
ATOM 5297 N N . TYR B 2 265 ? 146.001 154.674 109.151 1.00 25.95 269 TYR B N 1
ATOM 5298 C CA . TYR B 2 265 ? 145.164 153.599 109.664 1.00 25.95 269 TYR B CA 1
ATOM 5299 C C . TYR B 2 265 ? 143.929 153.342 108.818 1.00 25.95 269 TYR B C 1
ATOM 5300 O O . TYR B 2 265 ? 143.112 152.501 109.186 1.00 25.95 269 TYR B O 1
ATOM 5309 N N . LYS B 2 266 ? 143.784 154.035 107.697 1.00 24.61 270 LYS B N 1
ATOM 5310 C CA . LYS B 2 266 ? 142.742 153.768 106.707 1.00 24.61 270 LYS B CA 1
ATOM 5311 C C . LYS B 2 266 ? 141.345 154.100 107.227 1.00 24.61 270 LYS B C 1
ATOM 5312 O O . LYS B 2 266 ? 140.381 153.375 106.997 1.00 24.61 270 LYS B O 1
ATOM 5318 N N . ALA B 2 267 ? 141.233 155.237 107.898 1.00 21.51 271 ALA B N 1
ATOM 5319 C CA . ALA B 2 267 ? 139.960 155.780 108.344 1.00 21.51 271 ALA B CA 1
ATOM 5320 C C . ALA B 2 267 ? 139.496 156.880 107.399 1.00 21.51 271 ALA B C 1
ATOM 5321 O O . ALA B 2 267 ? 140.284 157.457 106.651 1.00 21.51 271 ALA B O 1
ATOM 5323 N N . TYR B 2 268 ? 138.200 157.169 107.438 1.00 23.41 272 TYR B N 1
ATOM 5324 C CA . TYR B 2 268 ? 137.606 158.218 106.620 1.00 23.41 272 TYR B CA 1
ATOM 5325 C C . TYR B 2 268 ? 137.431 159.483 107.447 1.00 23.41 272 TYR B C 1
ATOM 5326 O O . TYR B 2 268 ? 137.160 159.413 108.644 1.00 23.41 272 TYR B O 1
ATOM 5335 N N . VAL B 2 269 ? 137.601 160.638 106.810 1.00 20.70 273 VAL B N 1
ATOM 5336 C CA . VAL B 2 269 ? 137.591 161.926 107.496 1.00 20.70 273 VAL B CA 1
ATOM 5337 C C . VAL B 2 269 ? 136.336 162.700 107.125 1.00 20.70 273 VAL B C 1
ATOM 5338 O O . VAL B 2 269 ? 136.080 162.961 105.950 1.00 20.70 273 VAL B O 1
ATOM 5342 N N . TYR B 2 270 ? 135.571 163.080 108.133 1.00 17.67 274 TYR B N 1
ATOM 5343 C CA . TYR B 2 270 ? 134.380 163.904 107.997 1.00 17.67 274 TYR B CA 1
ATOM 5344 C C . TYR B 2 270 ? 134.691 165.240 108.651 1.00 17.67 274 TYR B C 1
ATOM 5345 O O . TYR B 2 270 ? 134.999 165.290 109.842 1.00 17.67 274 TYR B O 1
ATOM 5354 N N . LEU B 2 271 ? 134.609 166.315 107.885 1.00 17.87 275 LEU B N 1
ATOM 5355 C CA . LEU B 2 271 ? 134.996 167.643 108.338 1.00 17.87 275 LEU B CA 1
ATOM 5356 C C . LEU B 2 271 ? 133.779 168.553 108.363 1.00 17.87 275 LEU B C 1
ATOM 5357 O O . LEU B 2 271 ? 133.127 168.743 107.336 1.00 17.87 275 LEU B O 1
ATOM 5362 N N . ASP B 2 272 ? 133.513 169.142 109.524 1.00 24.29 276 ASP B N 1
ATOM 5363 C CA . ASP B 2 272 ? 132.419 170.087 109.702 1.00 24.29 276 ASP B CA 1
ATOM 5364 C C . ASP B 2 272 ? 133.053 171.465 109.859 1.00 24.29 276 ASP B C 1
ATOM 5365 O O . ASP B 2 272 ? 133.736 171.730 110.841 1.00 24.29 276 ASP B O 1
ATOM 5370 N N . GLU B 2 273 ? 132.821 172.340 108.891 1.00 24.97 277 GLU B N 1
ATOM 5371 C CA . GLU B 2 273 ? 133.415 173.673 108.886 1.00 24.97 277 GLU B CA 1
ATOM 5372 C C . GLU B 2 273 ? 132.336 174.718 108.649 1.00 24.97 277 GLU B C 1
ATOM 5373 O O . GLU B 2 273 ? 132.219 175.287 107.568 1.00 24.97 277 GLU B O 1
ATOM 5379 N N . ALA B 2 274 ? 131.584 175.023 109.696 1.00 24.46 278 ALA B N 1
ATOM 5380 C CA . ALA B 2 274 ? 130.517 176.000 109.609 1.00 24.46 278 ALA B CA 1
ATOM 5381 C C . ALA B 2 274 ? 130.930 177.370 110.115 1.00 24.46 278 ALA B C 1
ATOM 5382 O O . ALA B 2 274 ? 130.406 178.374 109.633 1.00 24.46 278 ALA B O 1
ATOM 5384 N N . HIS B 2 275 ? 131.862 177.442 111.057 1.00 25.44 279 HIS B N 1
ATOM 5385 C CA . HIS B 2 275 ? 132.371 178.710 111.544 1.00 25.44 279 HIS B CA 1
ATOM 5386 C C . HIS B 2 275 ? 133.637 179.133 110.818 1.00 25.44 279 HIS B C 1
ATOM 5387 O O . HIS B 2 275 ? 134.296 180.083 111.239 1.00 25.44 279 HIS B O 1
ATOM 5394 N N . SER B 2 276 ? 133.996 178.449 109.745 1.00 25.69 280 SER B N 1
ATOM 5395 C CA . SER B 2 276 ? 135.249 178.773 109.081 1.00 25.69 280 SER B CA 1
ATOM 5396 C C . SER B 2 276 ? 135.176 178.885 107.567 1.00 25.69 280 SER B C 1
ATOM 5397 O O . SER B 2 276 ? 136.182 179.257 106.968 1.00 25.69 280 SER B O 1
ATOM 5400 N N . ILE B 2 277 ? 134.044 178.614 106.919 1.00 26.63 281 ILE B N 1
ATOM 5401 C CA . ILE B 2 277 ? 134.062 178.562 105.462 1.00 26.63 281 ILE B CA 1
ATOM 5402 C C . ILE B 2 277 ? 134.274 179.930 104.825 1.00 26.63 281 ILE B C 1
ATOM 5403 O O . ILE B 2 277 ? 134.983 180.032 103.821 1.00 26.63 281 ILE B O 1
ATOM 5408 N N . GLY B 2 278 ? 133.714 180.992 105.370 1.00 27.18 282 GLY B N 1
ATOM 5409 C CA . GLY B 2 278 ? 133.957 182.281 104.760 1.00 27.18 282 GLY B CA 1
ATOM 5410 C C . GLY B 2 278 ? 134.949 183.123 105.529 1.00 27.18 282 GLY B C 1
ATOM 5411 O O . GLY B 2 278 ? 135.636 183.965 104.958 1.00 27.18 282 GLY B O 1
ATOM 5412 N N . ALA B 2 279 ? 135.032 182.893 106.832 1.00 27.96 283 ALA B N 1
ATOM 5413 C CA . ALA B 2 279 ? 135.818 183.730 107.724 1.00 27.96 283 ALA B CA 1
ATOM 5414 C C . ALA B 2 279 ? 137.315 183.659 107.453 1.00 27.96 283 ALA B C 1
ATOM 5415 O O . ALA B 2 279 ? 137.945 184.676 107.154 1.00 27.96 283 ALA B O 1
ATOM 5417 N N . ILE B 2 280 ? 137.897 182.467 107.563 1.00 27.95 284 ILE B N 1
ATOM 5418 C CA . ILE B 2 280 ? 139.340 182.339 107.456 1.00 27.95 284 ILE B CA 1
ATOM 5419 C C . ILE B 2 280 ? 139.733 181.913 106.049 1.00 27.95 284 ILE B C 1
ATOM 5420 O O . ILE B 2 280 ? 138.919 181.440 105.256 1.00 27.95 284 ILE B O 1
ATOM 5425 N N . GLY B 2 281 ? 141.001 182.102 105.737 1.00 29.17 285 GLY B N 1
ATOM 5426 C CA . GLY B 2 281 ? 141.521 181.820 104.412 1.00 29.17 285 GLY B CA 1
ATOM 5427 C C . GLY B 2 281 ? 141.829 183.113 103.683 1.00 29.17 285 GLY B C 1
ATOM 5428 O O . GLY B 2 281 ? 141.124 184.115 103.830 1.00 29.17 285 GLY B O 1
ATOM 5429 N N . LYS B 2 282 ? 142.895 183.093 102.888 1.00 31.00 286 LYS B N 1
ATOM 5430 C CA . LYS B 2 282 ? 143.334 184.302 102.200 1.00 31.00 286 LYS B CA 1
ATOM 5431 C C . LYS B 2 282 ? 142.293 184.786 101.201 1.00 31.00 286 LYS B C 1
ATOM 5432 O O . LYS B 2 282 ? 142.059 185.991 101.070 1.00 31.00 286 LYS B O 1
ATOM 5438 N N . THR B 2 283 ? 141.670 183.863 100.476 1.00 28.85 287 THR B N 1
ATOM 5439 C CA . THR B 2 283 ? 140.566 184.171 99.582 1.00 28.85 287 THR B CA 1
ATOM 5440 C C . THR B 2 283 ? 139.237 183.686 100.140 1.00 28.85 287 THR B C 1
ATOM 5441 O O . THR B 2 283 ? 138.251 183.600 99.408 1.00 28.85 287 THR B O 1
ATOM 5445 N N . GLY B 2 284 ? 139.188 183.410 101.435 1.00 28.91 288 GLY B N 1
ATOM 5446 C CA . GLY B 2 284 ? 137.991 182.928 102.089 1.00 28.91 288 GLY B CA 1
ATOM 5447 C C . GLY B 2 284 ? 137.566 181.529 101.717 1.00 28.91 288 GLY B C 1
ATOM 5448 O O . GLY B 2 284 ? 136.366 181.270 101.599 1.00 28.91 288 GLY B O 1
ATOM 5449 N N . LYS B 2 285 ? 138.513 180.611 101.548 1.00 28.21 289 LYS B N 1
ATOM 5450 C CA . LYS B 2 285 ? 138.210 179.237 101.185 1.00 28.21 289 LYS B CA 1
ATOM 5451 C C . LYS B 2 285 ? 138.240 178.286 102.369 1.00 28.21 289 LYS B C 1
ATOM 5452 O O . LYS B 2 285 ? 138.203 177.072 102.170 1.00 28.21 289 LYS B O 1
ATOM 5458 N N . GLY B 2 286 ? 138.331 178.797 103.584 1.00 28.04 290 GLY B N 1
ATOM 5459 C CA . GLY B 2 286 ? 138.234 177.968 104.760 1.00 28.04 290 GLY B CA 1
ATOM 5460 C C . GLY B 2 286 ? 139.569 177.507 105.301 1.00 28.04 290 GLY B C 1
ATOM 5461 O O . GLY B 2 286 ? 140.622 178.081 105.038 1.00 28.04 290 GLY B O 1
ATOM 5462 N N . ILE B 2 287 ? 139.506 176.425 106.080 1.00 29.03 291 ILE B N 1
ATOM 5463 C CA . ILE B 2 287 ? 140.665 175.909 106.806 1.00 29.03 291 ILE B CA 1
ATOM 5464 C C . ILE B 2 287 ? 141.648 175.154 105.928 1.00 29.03 291 ILE B C 1
ATOM 5465 O O . ILE B 2 287 ? 142.841 175.112 106.247 1.00 29.03 291 ILE B O 1
ATOM 5470 N N . CYS B 2 288 ? 141.193 174.557 104.831 1.00 31.09 292 CYS B N 1
ATOM 5471 C CA . CYS B 2 288 ? 142.107 173.856 103.946 1.00 31.09 292 CYS B CA 1
ATOM 5472 C C . CYS B 2 288 ? 143.029 174.810 103.210 1.00 31.09 292 CYS B C 1
ATOM 5473 O O . CYS B 2 288 ? 144.192 174.479 102.978 1.00 31.09 292 CYS B O 1
ATOM 5476 N N . GLU B 2 289 ? 142.540 175.981 102.832 1.00 30.30 293 GLU B N 1
ATOM 5477 C CA . GLU B 2 289 ? 143.395 176.994 102.240 1.00 30.30 293 GLU B CA 1
ATOM 5478 C C . GLU B 2 289 ? 144.334 177.638 103.247 1.00 30.30 293 GLU B C 1
ATOM 5479 O O . GLU B 2 289 ? 145.442 178.036 102.878 1.00 30.30 293 GLU B O 1
ATOM 5485 N N . LEU B 2 290 ? 143.927 177.750 104.505 1.00 29.58 294 LEU B N 1
ATOM 5486 C CA . LEU B 2 290 ? 144.786 178.352 105.507 1.00 29.58 294 LEU B CA 1
ATOM 5487 C C . LEU B 2 290 ? 145.906 177.416 105.940 1.00 29.58 294 LEU B C 1
ATOM 5488 O O . LEU B 2 290 ? 147.058 177.838 106.057 1.00 29.58 294 LEU B O 1
ATOM 5493 N N . LEU B 2 291 ? 145.593 176.149 106.181 1.00 29.61 295 LEU B N 1
ATOM 5494 C CA . LEU B 2 291 ? 146.581 175.193 106.661 1.00 29.61 295 LEU B CA 1
ATOM 5495 C C . LEU B 2 291 ? 147.229 174.390 105.548 1.00 29.61 295 LEU B C 1
ATOM 5496 O O . LEU B 2 291 ? 148.025 173.497 105.840 1.00 29.61 295 LEU B O 1
ATOM 5501 N N . GLY B 2 292 ? 146.910 174.676 104.291 1.00 30.51 296 GLY B N 1
ATOM 5502 C CA . GLY B 2 292 ? 147.555 173.999 103.182 1.00 30.51 296 GLY B CA 1
ATOM 5503 C C . GLY B 2 292 ? 147.252 172.524 103.089 1.00 30.51 296 GLY B C 1
ATOM 5504 O O . GLY B 2 292 ? 148.083 171.758 102.600 1.00 30.51 296 GLY B O 1
ATOM 5505 N N . VAL B 2 293 ? 146.084 172.105 103.538 1.00 30.81 297 VAL B N 1
ATOM 5506 C CA . VAL B 2 293 ? 145.683 170.710 103.444 1.00 30.81 297 VAL B CA 1
ATOM 5507 C C . VAL B 2 293 ? 145.101 170.463 102.065 1.00 30.81 297 VAL B C 1
ATOM 5508 O O . VAL B 2 293 ? 144.349 171.284 101.535 1.00 30.81 297 VAL B O 1
ATOM 5512 N N . ASP B 2 294 ? 145.477 169.346 101.458 1.00 33.88 298 ASP B N 1
ATOM 5513 C CA . ASP B 2 294 ? 144.958 169.016 100.142 1.00 33.88 298 ASP B CA 1
ATOM 5514 C C . ASP B 2 294 ? 143.526 168.520 100.260 1.00 33.88 298 ASP B C 1
ATOM 5515 O O . ASP B 2 294 ? 143.239 167.572 100.990 1.00 33.88 298 ASP B O 1
ATOM 5520 N N . THR B 2 295 ? 142.624 169.159 99.521 1.00 33.27 299 THR B N 1
ATOM 5521 C CA . THR B 2 295 ? 141.199 168.928 99.698 1.00 33.27 299 THR B CA 1
ATOM 5522 C C . THR B 2 295 ? 140.770 167.544 99.247 1.00 33.27 299 THR B C 1
ATOM 5523 O O . THR B 2 295 ? 139.629 167.155 99.500 1.00 33.27 299 THR B O 1
ATOM 5527 N N . ALA B 2 296 ? 141.640 166.806 98.571 1.00 31.97 300 ALA B N 1
ATOM 5528 C CA . ALA B 2 296 ? 141.381 165.426 98.201 1.00 31.97 300 ALA B CA 1
ATOM 5529 C C . ALA B 2 296 ? 141.695 164.457 99.325 1.00 31.97 300 ALA B C 1
ATOM 5530 O O . ALA B 2 296 ? 141.481 163.254 99.165 1.00 31.97 300 ALA B O 1
ATOM 5532 N N . ASP B 2 297 ? 142.195 164.954 100.454 1.00 30.33 301 ASP B N 1
ATOM 5533 C CA . ASP B 2 297 ? 142.506 164.102 101.587 1.00 30.33 301 ASP B CA 1
ATOM 5534 C C . ASP B 2 297 ? 141.355 163.969 102.572 1.00 30.33 301 ASP B C 1
ATOM 5535 O O . ASP B 2 297 ? 141.480 163.206 103.532 1.00 30.33 301 ASP B O 1
ATOM 5540 N N . VAL B 2 298 ? 140.251 164.686 102.371 1.00 26.43 302 VAL B N 1
ATOM 5541 C CA . VAL B 2 298 ? 139.048 164.540 103.186 1.00 26.43 302 VAL B CA 1
ATOM 5542 C C . VAL B 2 298 ? 137.956 163.961 102.304 1.00 26.43 302 VAL B C 1
ATOM 5543 O O . VAL B 2 298 ? 137.859 164.302 101.122 1.00 26.43 302 VAL B O 1
ATOM 5547 N N . ASP B 2 299 ? 137.140 163.079 102.871 1.00 24.08 303 ASP B N 1
ATOM 5548 C CA . ASP B 2 299 ? 136.172 162.351 102.063 1.00 24.08 303 ASP B CA 1
ATOM 5549 C C . ASP B 2 299 ? 134.835 163.071 101.999 1.00 24.08 303 ASP B C 1
ATOM 5550 O O . ASP B 2 299 ? 134.222 163.157 100.934 1.00 24.08 303 ASP B O 1
ATOM 5555 N N . VAL B 2 300 ? 134.349 163.563 103.129 1.00 19.69 304 VAL B N 1
ATOM 5556 C CA . VAL B 2 300 ? 133.116 164.332 103.191 1.00 19.69 304 VAL B CA 1
ATOM 5557 C C . VAL B 2 300 ? 133.438 165.687 103.789 1.00 19.69 304 VAL B C 1
ATOM 5558 O O . VAL B 2 300 ? 134.189 165.783 104.760 1.00 19.69 304 VAL B O 1
ATOM 5562 N N . MET B 2 301 ? 132.871 166.732 103.209 1.00 24.92 305 MET B N 1
ATOM 5563 C CA . MET B 2 301 ? 133.064 168.089 103.680 1.00 24.92 305 MET B CA 1
ATOM 5564 C C . MET B 2 301 ? 131.702 168.751 103.791 1.00 24.92 305 MET B C 1
ATOM 5565 O O . MET B 2 301 ? 130.924 168.721 102.840 1.00 24.92 305 MET B O 1
ATOM 5570 N N . MET B 2 302 ? 131.403 169.328 104.951 1.00 22.09 306 MET B N 1
ATOM 5571 C CA . MET B 2 302 ? 130.079 169.856 105.234 1.00 22.09 306 MET B CA 1
ATOM 5572 C C . MET B 2 302 ? 130.214 171.311 105.666 1.00 22.09 306 MET B C 1
ATOM 5573 O O . MET B 2 302 ? 131.259 171.725 106.154 1.00 22.09 306 MET B O 1
ATOM 5578 N N . GLY B 2 303 ? 129.154 172.087 105.485 1.00 21.52 307 GLY B N 1
ATOM 5579 C CA . GLY B 2 303 ? 129.186 173.491 105.843 1.00 21.52 307 GLY B CA 1
ATOM 5580 C C . GLY B 2 303 ? 127.788 174.023 106.044 1.00 21.52 307 GLY B C 1
ATOM 5581 O O . GLY B 2 303 ? 126.798 173.322 105.840 1.00 21.52 307 GLY B O 1
ATOM 5582 N N . THR B 2 304 ? 127.722 175.283 106.458 1.00 22.82 308 THR B N 1
ATOM 5583 C CA . THR B 2 304 ? 126.471 175.975 106.720 1.00 22.82 308 THR B CA 1
ATOM 5584 C C . THR B 2 304 ? 126.533 177.343 106.058 1.00 22.82 308 THR B C 1
ATOM 5585 O O . THR B 2 304 ? 127.609 177.889 105.840 1.00 22.82 308 THR B O 1
ATOM 5589 N N . PHE B 2 305 ? 125.371 177.900 105.735 1.00 22.38 309 PHE B N 1
ATOM 5590 C CA . PHE B 2 305 ? 125.280 179.200 105.080 1.00 22.38 309 PHE B CA 1
ATOM 5591 C C . PHE B 2 305 ? 124.790 180.293 106.019 1.00 22.38 309 PHE B C 1
ATOM 5592 O O . PHE B 2 305 ? 124.269 181.308 105.572 1.00 22.38 309 PHE B O 1
ATOM 5600 N N . THR B 2 306 ? 124.947 180.104 107.318 1.00 24.07 310 THR B N 1
ATOM 5601 C CA . THR B 2 306 ? 124.357 181.005 108.292 1.00 24.07 310 THR B CA 1
ATOM 5602 C C . THR B 2 306 ? 125.341 182.021 108.848 1.00 24.07 310 THR B C 1
ATOM 5603 O O . THR B 2 306 ? 124.960 183.162 109.104 1.00 24.07 310 THR B O 1
ATOM 5607 N N . LYS B 2 307 ? 126.607 181.656 109.009 1.00 23.80 311 LYS B N 1
ATOM 5608 C CA . LYS B 2 307 ? 127.562 182.520 109.683 1.00 23.80 311 LYS B CA 1
ATOM 5609 C C . LYS B 2 307 ? 128.215 183.557 108.786 1.00 23.80 311 LYS B C 1
ATOM 5610 O O . LYS B 2 307 ? 128.625 184.601 109.283 1.00 23.80 311 LYS B O 1
ATOM 5616 N N . SER B 2 308 ? 128.337 183.316 107.490 1.00 27.07 312 SER B N 1
ATOM 5617 C CA . SER B 2 308 ? 129.094 184.254 106.678 1.00 27.07 312 SER B CA 1
ATOM 5618 C C . SER B 2 308 ? 128.292 184.786 105.507 1.00 27.07 312 SER B C 1
ATOM 5619 O O . SER B 2 308 ? 128.521 185.914 105.066 1.00 27.07 312 SER B O 1
ATOM 5622 N N . PHE B 2 309 ? 127.350 184.003 104.995 1.00 25.55 313 PHE B N 1
ATOM 5623 C CA . PHE B 2 309 ? 126.630 184.374 103.790 1.00 25.55 313 PHE B CA 1
ATOM 5624 C C . PHE B 2 309 ? 125.266 184.976 104.061 1.00 25.55 313 PHE B C 1
ATOM 5625 O O . PHE B 2 309 ? 124.573 185.339 103.113 1.00 25.55 313 PHE B O 1
ATOM 5633 N N . GLY B 2 310 ? 124.866 185.096 105.319 1.00 25.06 314 GLY B N 1
ATOM 5634 C CA . GLY B 2 310 ? 123.618 185.738 105.674 1.00 25.06 314 GLY B CA 1
ATOM 5635 C C . GLY B 2 310 ? 122.366 185.074 105.145 1.00 25.06 314 GLY B C 1
ATOM 5636 O O . GLY B 2 310 ? 121.443 185.760 104.717 1.00 25.06 314 GLY B O 1
ATOM 5637 N N . SER B 2 311 ? 122.298 183.749 105.218 1.00 24.20 315 SER B N 1
ATOM 5638 C CA . SER B 2 311 ? 121.184 182.990 104.663 1.00 24.20 315 SER B CA 1
ATOM 5639 C C . SER B 2 311 ? 120.874 181.780 105.529 1.00 24.20 315 SER B C 1
ATOM 5640 O O . SER B 2 311 ? 121.194 181.770 106.716 1.00 24.20 315 SER B O 1
ATOM 5643 N N . CYS B 2 312 ? 120.211 180.776 104.968 1.00 25.29 316 CYS B N 1
ATOM 5644 C CA . CYS B 2 312 ? 119.898 179.560 105.705 1.00 25.29 316 CYS B CA 1
ATOM 5645 C C . CYS B 2 312 ? 120.201 178.352 104.834 1.00 25.29 316 CYS B C 1
ATOM 5646 O O . CYS B 2 312 ? 119.997 178.394 103.622 1.00 25.29 316 CYS B O 1
ATOM 5649 N N . GLY B 2 313 ? 120.683 177.284 105.453 1.00 21.98 317 GLY B N 1
ATOM 5650 C CA . GLY B 2 313 ? 120.907 176.034 104.759 1.00 21.98 317 GLY B CA 1
ATOM 5651 C C . GLY B 2 313 ? 122.272 175.454 105.053 1.00 21.98 317 GLY B C 1
ATOM 5652 O O . GLY B 2 313 ? 123.064 175.995 105.817 1.00 21.98 317 GLY B O 1
ATOM 5653 N N . GLY B 2 314 ? 122.525 174.312 104.425 1.00 21.33 318 GLY B N 1
ATOM 5654 C CA . GLY B 2 314 ? 123.806 173.653 104.536 1.00 21.33 318 GLY B CA 1
ATOM 5655 C C . GLY B 2 314 ? 124.111 172.884 103.268 1.00 21.33 318 GLY B C 1
ATOM 5656 O O . GLY B 2 314 ? 123.278 172.779 102.377 1.00 21.33 318 GLY B O 1
ATOM 5657 N N . TYR B 2 315 ? 125.326 172.352 103.203 1.00 20.10 319 TYR B N 1
ATOM 5658 C CA . TYR B 2 315 ? 125.774 171.634 102.023 1.00 20.10 319 TYR B CA 1
ATOM 5659 C C . TYR B 2 315 ? 126.668 170.480 102.442 1.00 20.10 319 TYR B C 1
ATOM 5660 O O . TYR B 2 315 ? 127.250 170.486 103.523 1.00 20.10 319 TYR B O 1
ATOM 5669 N N . ILE B 2 316 ? 126.761 169.485 101.562 1.00 18.59 320 ILE B N 1
ATOM 5670 C CA . ILE B 2 316 ? 127.745 168.409 101.625 1.00 18.59 320 ILE B CA 1
ATOM 5671 C C . ILE B 2 316 ? 128.536 168.450 100.330 1.00 18.59 320 ILE B C 1
ATOM 5672 O O . ILE B 2 316 ? 127.944 168.495 99.251 1.00 18.59 320 ILE B O 1
ATOM 5677 N N . ALA B 2 317 ? 129.861 168.426 100.424 1.00 21.40 321 ALA B N 1
ATOM 5678 C CA . ALA B 2 317 ? 130.729 168.371 99.254 1.00 21.40 321 ALA B CA 1
ATOM 5679 C C . ALA B 2 317 ? 131.594 167.121 99.303 1.00 21.40 321 ALA B C 1
ATOM 5680 O O . ALA B 2 317 ? 132.114 166.761 100.359 1.00 21.40 321 ALA B O 1
ATOM 5682 N N . GLY B 2 318 ? 131.738 166.466 98.171 1.00 23.10 322 GLY B N 1
ATOM 5683 C CA . GLY B 2 318 ? 132.490 165.230 98.084 1.00 23.10 322 GLY B CA 1
ATOM 5684 C C . GLY B 2 318 ? 132.709 164.877 96.641 1.00 23.10 322 GLY B C 1
ATOM 5685 O O . GLY B 2 318 ? 132.840 165.757 95.790 1.00 23.10 322 GLY B O 1
ATOM 5686 N N . SER B 2 319 ? 132.726 163.584 96.348 1.00 23.70 323 SER B N 1
ATOM 5687 C CA . SER B 2 319 ? 132.971 163.100 94.997 1.00 23.70 323 SER B CA 1
ATOM 5688 C C . SER B 2 319 ? 131.660 162.917 94.239 1.00 23.70 323 SER B C 1
ATOM 5689 O O . SER B 2 319 ? 130.573 163.108 94.780 1.00 23.70 323 SER B O 1
ATOM 5692 N N . LYS B 2 320 ? 131.746 162.534 92.968 1.00 27.67 324 LYS B N 1
ATOM 5693 C CA . LYS B 2 320 ? 130.546 162.338 92.162 1.00 27.67 324 LYS B CA 1
ATOM 5694 C C . LYS B 2 320 ? 129.710 161.174 92.673 1.00 27.67 324 LYS B C 1
ATOM 5695 O O . LYS B 2 320 ? 128.479 161.266 92.733 1.00 27.67 324 LYS B O 1
ATOM 5701 N N . GLU B 2 321 ? 130.363 160.071 93.031 1.00 29.48 325 GLU B N 1
ATOM 5702 C CA . GLU B 2 321 ? 129.644 158.887 93.482 1.00 29.48 325 GLU B CA 1
ATOM 5703 C C . GLU B 2 321 ? 128.918 159.140 94.790 1.00 29.48 325 GLU B C 1
ATOM 5704 O O . GLU B 2 321 ? 127.778 158.702 94.963 1.00 29.48 325 GLU B O 1
ATOM 5710 N N . LEU B 2 322 ? 129.562 159.840 95.723 1.00 23.52 326 LEU B N 1
ATOM 5711 C CA . LEU B 2 322 ? 128.933 160.133 97.004 1.00 23.52 326 LEU B CA 1
ATOM 5712 C C . LEU B 2 322 ? 127.645 160.920 96.813 1.00 23.52 326 LEU B C 1
ATOM 5713 O O . LEU B 2 322 ? 126.613 160.607 97.412 1.00 23.52 326 LEU B O 1
ATOM 5718 N N . ILE B 2 323 ? 127.685 161.943 95.965 1.00 23.29 327 ILE B N 1
ATOM 5719 C CA . ILE B 2 323 ? 126.517 162.771 95.739 1.00 23.29 327 ILE B CA 1
ATOM 5720 C C . ILE B 2 323 ? 125.428 162.024 94.993 1.00 23.29 327 ILE B C 1
ATOM 5721 O O . ILE B 2 323 ? 124.243 162.198 95.297 1.00 23.29 327 ILE B O 1
ATOM 5726 N N . GLN B 2 324 ? 125.786 161.191 94.021 1.00 29.05 328 GLN B N 1
ATOM 5727 C CA . GLN B 2 324 ? 124.770 160.387 93.359 1.00 29.05 328 GLN B CA 1
ATOM 5728 C C . GLN B 2 324 ? 124.104 159.409 94.310 1.00 29.05 328 GLN B C 1
ATOM 5729 O O . GLN B 2 324 ? 122.907 159.149 94.181 1.00 29.05 328 GLN B O 1
ATOM 5735 N N . TYR B 2 325 ? 124.852 158.848 95.251 1.00 26.98 329 TYR B N 1
ATOM 5736 C CA . TYR B 2 325 ? 124.262 157.971 96.249 1.00 26.98 329 TYR B CA 1
ATOM 5737 C C . TYR B 2 325 ? 123.344 158.722 97.201 1.00 26.98 329 TYR B C 1
ATOM 5738 O O . TYR B 2 325 ? 122.238 158.251 97.494 1.00 26.98 329 TYR B O 1
ATOM 5747 N N . LEU B 2 326 ? 123.777 159.876 97.695 1.00 23.08 330 LEU B N 1
ATOM 5748 C CA . LEU B 2 326 ? 122.949 160.659 98.597 1.00 23.08 330 LEU B CA 1
ATOM 5749 C C . LEU B 2 326 ? 121.656 161.118 97.954 1.00 23.08 330 LEU B C 1
ATOM 5750 O O . LEU B 2 326 ? 120.605 161.005 98.577 1.00 23.08 330 LEU B O 1
ATOM 5755 N N . LYS B 2 327 ? 121.692 161.592 96.714 1.00 24.56 331 LYS B N 1
ATOM 5756 C CA . LYS B 2 327 ? 120.488 162.012 96.018 1.00 24.56 331 LYS B CA 1
ATOM 5757 C C . LYS B 2 327 ? 119.558 160.854 95.694 1.00 24.56 331 LYS B C 1
ATOM 5758 O O . LYS B 2 327 ? 118.535 161.053 95.040 1.00 24.56 331 LYS B O 1
ATOM 5764 N N . HIS B 2 328 ? 119.894 159.649 96.121 1.00 29.43 332 HIS B N 1
ATOM 5765 C CA . HIS B 2 328 ? 119.023 158.504 95.946 1.00 29.43 332 HIS B CA 1
ATOM 5766 C C . HIS B 2 328 ? 118.583 157.879 97.252 1.00 29.43 332 HIS B C 1
ATOM 5767 O O . HIS B 2 328 ? 117.496 157.301 97.292 1.00 29.43 332 HIS B O 1
ATOM 5774 N N . GLN B 2 329 ? 119.356 158.000 98.324 1.00 25.45 333 GLN B N 1
ATOM 5775 C CA . GLN B 2 329 ? 118.984 157.383 99.583 1.00 25.45 333 GLN B CA 1
ATOM 5776 C C . GLN B 2 329 ? 118.904 158.325 100.773 1.00 25.45 333 GLN B C 1
ATOM 5777 O O . GLN B 2 329 ? 118.800 157.842 101.896 1.00 25.45 333 GLN B O 1
ATOM 5783 N N . CYS B 2 330 ? 118.948 159.604 100.583 1.00 21.60 334 CYS B N 1
ATOM 5784 C CA . CYS B 2 330 ? 118.999 160.462 101.765 1.00 21.60 334 CYS B CA 1
ATOM 5785 C C . CYS B 2 330 ? 117.602 160.924 102.159 1.00 21.60 334 CYS B C 1
ATOM 5786 O O . CYS B 2 330 ? 116.867 161.426 101.310 1.00 21.60 334 CYS B O 1
ATOM 5789 N N . PRO B 2 331 ? 117.201 160.775 103.424 1.00 21.61 335 PRO B N 1
ATOM 5790 C CA . PRO B 2 331 ? 115.853 161.203 103.828 1.00 21.61 335 PRO B CA 1
ATOM 5791 C C . PRO B 2 331 ? 115.593 162.687 103.680 1.00 21.61 335 PRO B C 1
ATOM 5792 O O . PRO B 2 331 ? 114.453 163.080 103.425 1.00 21.61 335 PRO B O 1
ATOM 5796 N N . ALA B 2 332 ? 116.605 163.529 103.865 1.00 23.13 336 ALA B N 1
ATOM 5797 C CA . ALA B 2 332 ? 116.406 164.963 103.728 1.00 23.13 336 ALA B CA 1
ATOM 5798 C C . ALA B 2 332 ? 116.171 165.361 102.282 1.00 23.13 336 ALA B C 1
ATOM 5799 O O . ALA B 2 332 ? 115.446 166.320 102.019 1.00 23.13 336 ALA B O 1
ATOM 5801 N N . HIS B 2 333 ? 116.779 164.656 101.337 1.00 21.46 337 HIS B N 1
ATOM 5802 C CA . HIS B 2 333 ? 116.568 164.948 99.928 1.00 21.46 337 HIS B CA 1
ATOM 5803 C C . HIS B 2 333 ? 115.228 164.411 99.438 1.00 21.46 337 HIS B C 1
ATOM 5804 O O . HIS B 2 333 ? 114.573 165.036 98.602 1.00 21.46 337 HIS B O 1
ATOM 5811 N N . LEU B 2 334 ? 114.795 163.275 99.964 1.00 22.44 338 LEU B N 1
ATOM 5812 C CA . LEU B 2 334 ? 113.579 162.626 99.507 1.00 22.44 338 LEU B CA 1
ATOM 5813 C C . LEU B 2 334 ? 112.319 163.142 100.179 1.00 22.44 338 LEU B C 1
ATOM 5814 O O . LEU B 2 334 ? 111.264 163.150 99.544 1.00 22.44 338 LEU B O 1
ATOM 5819 N N . TYR B 2 335 ? 112.391 163.563 101.438 1.00 22.65 339 TYR B N 1
ATOM 5820 C CA . TYR B 2 335 ? 111.194 163.797 102.230 1.00 22.65 339 TYR B CA 1
ATOM 5821 C C . TYR B 2 335 ? 110.956 165.247 102.600 1.00 22.65 339 TYR B C 1
ATOM 5822 O O . TYR B 2 335 ? 109.819 165.608 102.889 1.00 22.65 339 TYR B O 1
ATOM 5831 N N . ALA B 2 336 ? 111.980 166.084 102.600 1.00 23.62 340 ALA B N 1
ATOM 5832 C CA . ALA B 2 336 ? 111.829 167.439 103.089 1.00 23.62 340 ALA B CA 1
ATOM 5833 C C . ALA B 2 336 ? 111.411 168.378 101.967 1.00 23.62 340 ALA B C 1
ATOM 5834 O O . ALA B 2 336 ? 111.246 167.978 100.819 1.00 23.62 340 ALA B O 1
ATOM 5836 N N . THR B 2 337 ? 111.240 169.647 102.312 1.00 25.07 341 THR B N 1
ATOM 5837 C CA . THR B 2 337 ? 110.944 170.688 101.340 1.00 25.07 341 THR B CA 1
ATOM 5838 C C . THR B 2 337 ? 112.237 171.362 100.906 1.00 25.07 341 THR B C 1
ATOM 5839 O O . THR B 2 337 ? 113.145 171.563 101.714 1.00 25.07 341 THR B O 1
ATOM 5843 N N . SER B 2 338 ? 112.320 171.713 99.628 1.00 24.81 342 SER B N 1
ATOM 5844 C CA . SER B 2 338 ? 113.550 172.279 99.100 1.00 24.81 342 SER B CA 1
ATOM 5845 C C . SER B 2 338 ? 113.839 173.633 99.729 1.00 24.81 342 SER B C 1
ATOM 5846 O O . SER B 2 338 ? 112.960 174.276 100.300 1.00 24.81 342 SER B O 1
ATOM 5849 N N . ILE B 2 339 ? 115.095 174.056 99.642 1.00 23.83 343 ILE B N 1
ATOM 5850 C CA . ILE B 2 339 ? 115.523 175.338 100.190 1.00 23.83 343 ILE B CA 1
ATOM 5851 C C . ILE B 2 339 ? 114.794 176.442 99.435 1.00 23.83 343 ILE B C 1
ATOM 5852 O O . ILE B 2 339 ? 114.663 176.364 98.208 1.00 23.83 343 ILE B O 1
ATOM 5857 N N . PRO B 2 340 ? 114.268 177.456 100.118 1.00 24.65 344 PRO B N 1
ATOM 5858 C CA . PRO B 2 340 ? 113.461 178.469 99.435 1.00 24.65 344 PRO B CA 1
ATOM 5859 C C . PRO B 2 340 ? 114.273 179.240 98.407 1.00 24.65 344 PRO B C 1
ATOM 5860 O O . PRO B 2 340 ? 115.464 179.473 98.584 1.00 24.65 344 PRO B O 1
ATOM 5864 N N . THR B 2 341 ? 113.616 179.631 97.320 1.00 26.82 345 THR B N 1
ATOM 5865 C CA . THR B 2 341 ? 114.315 180.240 96.189 1.00 26.82 345 THR B CA 1
ATOM 5866 C C . THR B 2 341 ? 114.940 181.592 96.505 1.00 26.82 345 THR B C 1
ATOM 5867 O O . THR B 2 341 ? 116.111 181.804 96.143 1.00 26.82 345 THR B O 1
ATOM 5871 N N . PRO B 2 342 ? 114.248 182.545 97.140 1.00 26.92 346 PRO B N 1
ATOM 5872 C CA . PRO B 2 342 ? 114.927 183.790 97.514 1.00 26.92 346 PRO B CA 1
ATOM 5873 C C . PRO B 2 342 ? 116.043 183.601 98.517 1.00 26.92 346 PRO B C 1
ATOM 5874 O O . PRO B 2 342 ? 116.891 184.486 98.637 1.00 26.92 346 PRO B O 1
ATOM 5878 N N . SER B 2 343 ? 116.068 182.499 99.250 1.00 25.15 347 SER B N 1
ATOM 5879 C CA . SER B 2 343 ? 117.156 182.232 100.176 1.00 25.15 347 SER B CA 1
ATOM 5880 C C . SER B 2 343 ? 118.336 181.529 99.521 1.00 25.15 347 SER B C 1
ATOM 5881 O O . SER B 2 343 ? 119.398 181.440 100.135 1.00 25.15 347 SER B O 1
ATOM 5884 N N . ALA B 2 344 ? 118.171 181.026 98.300 1.00 25.67 348 ALA B N 1
ATOM 5885 C CA . ALA B 2 344 ? 119.273 180.498 97.512 1.00 25.67 348 ALA B CA 1
ATOM 5886 C C . ALA B 2 344 ? 119.886 181.547 96.601 1.00 25.67 348 ALA B C 1
ATOM 5887 O O . ALA B 2 344 ? 121.101 181.507 96.342 1.00 25.67 348 ALA B O 1
ATOM 5889 N N . GLN B 2 345 ? 119.080 182.486 96.120 1.00 27.08 349 GLN B N 1
ATOM 5890 C CA . GLN B 2 345 ? 119.640 183.626 95.413 1.00 27.08 349 GLN B CA 1
ATOM 5891 C C . GLN B 2 345 ? 120.623 184.408 96.274 1.00 27.08 349 GLN B C 1
ATOM 5892 O O . GLN B 2 345 ? 121.621 184.924 95.759 1.00 27.08 349 GLN B O 1
ATOM 5898 N N . GLN B 2 346 ? 120.371 184.487 97.579 1.00 26.35 350 GLN B N 1
ATOM 5899 C CA . GLN B 2 346 ? 121.286 185.151 98.501 1.00 26.35 350 GLN B CA 1
ATOM 5900 C C . GLN B 2 346 ? 122.666 184.511 98.470 1.00 26.35 350 GLN B C 1
ATOM 5901 O O . GLN B 2 346 ? 123.676 185.206 98.342 1.00 26.35 350 GLN B O 1
ATOM 5907 N N . ILE B 2 347 ? 122.730 183.183 98.578 1.00 23.91 351 ILE B N 1
ATOM 5908 C CA . ILE B 2 347 ? 124.012 182.489 98.588 1.00 23.91 351 ILE B CA 1
ATOM 5909 C C . ILE B 2 347 ? 124.714 182.624 97.249 1.00 23.91 351 ILE B C 1
ATOM 5910 O O . ILE B 2 347 ? 125.935 182.807 97.200 1.00 23.91 351 ILE B O 1
ATOM 5915 N N . ILE B 2 348 ? 123.971 182.546 96.145 1.00 26.76 352 ILE B N 1
ATOM 5916 C CA . ILE B 2 348 ? 124.590 182.747 94.837 1.00 26.76 352 ILE B CA 1
ATOM 5917 C C . ILE B 2 348 ? 125.259 184.114 94.759 1.00 26.76 352 ILE B C 1
ATOM 5918 O O . ILE B 2 348 ? 126.428 184.229 94.367 1.00 26.76 352 ILE B O 1
ATOM 5923 N N . SER B 2 349 ? 124.536 185.171 95.130 1.00 28.25 353 SER B N 1
ATOM 5924 C CA . SER B 2 349 ? 125.083 186.519 95.040 1.00 28.25 353 SER B CA 1
ATOM 5925 C C . SER B 2 349 ? 126.236 186.755 96.009 1.00 28.25 353 SER B C 1
ATOM 5926 O O . SER B 2 349 ? 127.200 187.440 95.657 1.00 28.25 353 SER B O 1
ATOM 5929 N N . ALA B 2 350 ? 126.164 186.211 97.224 1.00 27.35 354 ALA B N 1
ATOM 5930 C CA . ALA B 2 350 ? 127.269 186.345 98.166 1.00 27.35 354 ALA B CA 1
ATOM 5931 C C . ALA B 2 350 ? 128.535 185.675 97.658 1.00 27.35 354 ALA B C 1
ATOM 5932 O O . ALA B 2 350 ? 129.630 186.232 97.801 1.00 27.35 354 ALA B O 1
ATOM 5934 N N . ILE B 2 351 ? 128.418 184.480 97.074 1.00 26.93 355 ILE B N 1
ATOM 5935 C CA . ILE B 2 351 ? 129.584 183.854 96.461 1.00 26.93 355 ILE B CA 1
ATOM 5936 C C . ILE B 2 351 ? 130.117 184.678 95.303 1.00 26.93 355 ILE B C 1
ATOM 5937 O O . ILE B 2 351 ? 131.334 184.814 95.169 1.00 26.93 355 ILE B O 1
ATOM 5942 N N . LYS B 2 352 ? 129.254 185.254 94.473 1.00 31.17 356 LYS B N 1
ATOM 5943 C CA . LYS B 2 352 ? 129.757 186.134 93.422 1.00 31.17 356 LYS B CA 1
ATOM 5944 C C . LYS B 2 352 ? 130.483 187.357 93.961 1.00 31.17 356 LYS B C 1
ATOM 5945 O O . LYS B 2 352 ? 131.441 187.811 93.333 1.00 31.17 356 LYS B O 1
ATOM 5951 N N . VAL B 2 353 ? 130.042 187.922 95.082 1.00 30.32 357 VAL B N 1
ATOM 5952 C CA . VAL B 2 353 ? 130.757 189.070 95.634 1.00 30.32 357 VAL B CA 1
ATOM 5953 C C . VAL B 2 353 ? 132.113 188.651 96.181 1.00 30.32 357 VAL B C 1
ATOM 5954 O O . VAL B 2 353 ? 133.114 189.332 95.957 1.00 30.32 357 VAL B O 1
ATOM 5958 N N . ILE B 2 354 ? 132.181 187.531 96.902 1.00 29.89 358 ILE B N 1
ATOM 5959 C CA . ILE B 2 354 ? 133.467 187.104 97.455 1.00 29.89 358 ILE B CA 1
ATOM 5960 C C . ILE B 2 354 ? 134.451 186.753 96.346 1.00 29.89 358 ILE B C 1
ATOM 5961 O O . ILE B 2 354 ? 135.617 187.153 96.386 1.00 29.89 358 ILE B O 1
ATOM 5966 N N . LEU B 2 355 ? 134.007 186.003 95.338 1.00 32.67 359 LEU B N 1
ATOM 5967 C CA . LEU B 2 355 ? 134.915 185.589 94.275 1.00 32.67 359 LEU B CA 1
ATOM 5968 C C . LEU B 2 355 ? 135.358 186.760 93.412 1.00 32.67 359 LEU B C 1
ATOM 5969 O O . LEU B 2 355 ? 136.303 186.626 92.630 1.00 32.67 359 LEU B O 1
ATOM 5974 N N . GLY B 2 356 ? 134.698 187.902 93.532 1.00 35.28 360 GLY B N 1
ATOM 5975 C CA . GLY B 2 356 ? 135.043 189.076 92.767 1.00 35.28 360 GLY B CA 1
ATOM 5976 C C . GLY B 2 356 ? 134.363 189.202 91.427 1.00 35.28 360 GLY B C 1
ATOM 5977 O O . GLY B 2 356 ? 134.800 190.017 90.611 1.00 35.28 360 GLY B O 1
ATOM 5978 N N . GLU B 2 357 ? 133.299 188.439 91.182 1.00 38.32 361 GLU B N 1
ATOM 5979 C CA . GLU B 2 357 ? 132.643 188.370 89.885 1.00 38.32 361 GLU B CA 1
ATOM 5980 C C . GLU B 2 357 ? 131.431 189.284 89.784 1.00 38.32 361 GLU B C 1
ATOM 5981 O O . GLU B 2 357 ? 130.631 189.134 88.857 1.00 38.32 361 GLU B O 1
ATOM 5987 N N . ASP B 2 358 ? 131.246 190.192 90.737 1.00 40.60 362 ASP B N 1
ATOM 5988 C CA . ASP B 2 358 ? 130.192 191.184 90.622 1.00 40.60 362 ASP B CA 1
ATOM 5989 C C . ASP B 2 358 ? 130.653 192.436 89.895 1.00 40.60 362 ASP B C 1
ATOM 5990 O O . ASP B 2 358 ? 129.834 193.323 89.640 1.00 40.60 362 ASP B O 1
ATOM 5995 N N . GLY B 2 359 ? 131.933 192.524 89.556 1.00 42.94 363 GLY B N 1
ATOM 5996 C CA . GLY B 2 359 ? 132.471 193.708 88.926 1.00 42.94 363 GLY B CA 1
ATOM 5997 C C . GLY B 2 359 ? 132.698 194.817 89.927 1.00 42.94 363 GLY B C 1
ATOM 5998 O O . GLY B 2 359 ? 132.243 195.945 89.722 1.00 42.94 363 GLY B O 1
ATOM 5999 N N . SER B 2 360 ? 133.388 194.510 91.020 1.00 42.46 364 SER B N 1
ATOM 6000 C CA . SER B 2 360 ? 133.613 195.480 92.081 1.00 42.46 364 SER B CA 1
ATOM 6001 C C . SER B 2 360 ? 134.798 195.016 92.915 1.00 42.46 364 SER B C 1
ATOM 6002 O O . SER B 2 360 ? 135.444 194.012 92.601 1.00 42.46 364 SER B O 1
ATOM 6005 N N . ASN B 2 361 ? 135.082 195.750 93.993 1.00 38.99 365 ASN B N 1
ATOM 6006 C CA . ASN B 2 361 ? 136.195 195.435 94.878 1.00 38.99 365 ASN B CA 1
ATOM 6007 C C . ASN B 2 361 ? 135.760 195.310 96.331 1.00 38.99 365 ASN B C 1
ATOM 6008 O O . ASN B 2 361 ? 136.609 195.287 97.219 1.00 38.99 365 ASN B O 1
ATOM 6013 N N . ARG B 2 362 ? 134.457 195.220 96.593 1.00 35.61 366 ARG B N 1
ATOM 6014 C CA . ARG B 2 362 ? 133.976 195.099 97.963 1.00 35.61 366 ARG B CA 1
ATOM 6015 C C . ARG B 2 362 ? 134.309 193.750 98.578 1.00 35.61 366 ARG B C 1
ATOM 6016 O O . ARG B 2 362 ? 134.507 193.665 99.795 1.00 35.61 366 ARG B O 1
ATOM 6024 N N . GLY B 2 363 ? 134.396 192.701 97.765 1.00 33.35 367 GLY B N 1
ATOM 6025 C CA . GLY B 2 363 ? 134.651 191.373 98.280 1.00 33.35 367 GLY B CA 1
ATOM 6026 C C . GLY B 2 363 ? 136.038 191.160 98.824 1.00 33.35 367 GLY B C 1
ATOM 6027 O O . GLY B 2 363 ? 136.228 190.276 99.660 1.00 33.35 367 GLY B O 1
ATOM 6028 N N . ALA B 2 364 ? 137.017 191.926 98.356 1.00 32.81 368 ALA B N 1
ATOM 6029 C CA . ALA B 2 364 ? 138.360 191.855 98.915 1.00 32.81 368 ALA B CA 1
ATOM 6030 C C . ALA B 2 364 ? 138.520 192.732 100.143 1.00 32.81 368 ALA B C 1
ATOM 6031 O O . ALA B 2 364 ? 139.253 192.369 101.070 1.00 32.81 368 ALA B O 1
ATOM 6033 N N . GLN B 2 365 ? 137.842 193.872 100.170 1.00 33.50 369 GLN B N 1
ATOM 6034 C CA . GLN B 2 365 ? 137.811 194.716 101.349 1.00 33.50 369 GLN B CA 1
ATOM 6035 C C . GLN B 2 365 ? 137.145 194.044 102.534 1.00 33.50 369 GLN B C 1
ATOM 6036 O O . GLN B 2 365 ? 137.601 194.235 103.660 1.00 33.50 369 GLN B O 1
ATOM 6042 N N . LYS B 2 366 ? 136.081 193.266 102.315 1.00 29.67 370 LYS B N 1
ATOM 6043 C CA . LYS B 2 366 ? 135.495 192.506 103.416 1.00 29.67 370 LYS B CA 1
ATOM 6044 C C . LYS B 2 366 ? 136.499 191.533 104.019 1.00 29.67 370 LYS B C 1
ATOM 6045 O O . LYS B 2 366 ? 136.617 191.428 105.248 1.00 29.67 370 LYS B O 1
ATOM 6051 N N . LEU B 2 367 ? 137.220 190.805 103.173 1.00 28.97 371 LEU B N 1
ATOM 6052 C CA . LEU B 2 367 ? 138.166 189.812 103.658 1.00 28.97 371 LEU B CA 1
ATOM 6053 C C . LEU B 2 367 ? 139.363 190.449 104.332 1.00 28.97 371 LEU B C 1
ATOM 6054 O O . LEU B 2 367 ? 139.932 189.859 105.253 1.00 28.97 371 LEU B O 1
ATOM 6059 N N . ALA B 2 368 ? 139.777 191.628 103.882 1.00 30.56 372 ALA B N 1
ATOM 6060 C CA . ALA B 2 368 ? 140.847 192.339 104.560 1.00 30.56 372 ALA B CA 1
ATOM 6061 C C . ALA B 2 368 ? 140.407 192.991 105.858 1.00 30.56 372 ALA B C 1
ATOM 6062 O O . ALA B 2 368 ? 141.228 193.122 106.767 1.00 30.56 372 ALA B O 1
ATOM 6064 N N . ARG B 2 369 ? 139.148 193.415 105.971 1.00 32.07 373 ARG B N 1
ATOM 6065 C CA . ARG B 2 369 ? 138.653 193.984 107.217 1.00 32.07 373 ARG B CA 1
ATOM 6066 C C . ARG B 2 369 ? 138.406 192.950 108.298 1.00 32.07 373 ARG B C 1
ATOM 6067 O O . ARG B 2 369 ? 138.677 193.228 109.466 1.00 32.07 373 ARG B O 1
ATOM 6075 N N . ILE B 2 370 ? 137.896 191.767 107.963 1.00 29.77 374 ILE B N 1
ATOM 6076 C CA . ILE B 2 370 ? 137.688 190.774 109.015 1.00 29.77 374 ILE B CA 1
ATOM 6077 C C . ILE B 2 370 ? 139.009 190.292 109.607 1.00 29.77 374 ILE B C 1
ATOM 6078 O O . ILE B 2 370 ? 139.094 190.080 110.818 1.00 29.77 374 ILE B O 1
ATOM 6083 N N . ARG B 2 371 ? 140.050 190.126 108.796 1.00 33.19 375 ARG B N 1
ATOM 6084 C CA . ARG B 2 371 ? 141.357 189.760 109.326 1.00 33.19 375 ARG B CA 1
ATOM 6085 C C . ARG B 2 371 ? 141.960 190.855 110.192 1.00 33.19 375 ARG B C 1
ATOM 6086 O O . ARG B 2 371 ? 142.560 190.564 111.228 1.00 33.19 375 ARG B O 1
ATOM 6094 N N . GLU B 2 372 ? 141.818 192.104 109.788 1.00 33.63 376 GLU B N 1
ATOM 6095 C CA . GLU B 2 372 ? 142.390 193.221 110.514 1.00 33.63 376 GLU B CA 1
ATOM 6096 C C . GLU B 2 372 ? 141.685 193.518 111.825 1.00 33.63 376 GLU B C 1
ATOM 6097 O O . GLU B 2 372 ? 142.358 193.839 112.808 1.00 33.63 376 GLU B O 1
ATOM 6103 N N . ASN B 2 373 ? 140.353 193.423 111.866 1.00 30.63 377 ASN B N 1
ATOM 6104 C CA . ASN B 2 373 ? 139.595 193.802 113.051 1.00 30.63 377 ASN B CA 1
ATOM 6105 C C . ASN B 2 373 ? 139.818 192.838 114.207 1.00 30.63 377 ASN B C 1
ATOM 6106 O O . ASN B 2 373 ? 140.056 193.265 115.342 1.00 30.63 377 ASN B O 1
ATOM 6111 N N . SER B 2 374 ? 139.739 191.541 113.938 1.00 31.66 378 SER B N 1
ATOM 6112 C CA . SER B 2 374 ? 139.844 190.546 114.992 1.00 31.66 378 SER B CA 1
ATOM 6113 C C . SER B 2 374 ? 141.248 190.450 115.563 1.00 31.66 378 SER B C 1
ATOM 6114 O O . SER B 2 374 ? 141.401 190.240 116.769 1.00 31.66 378 SER B O 1
ATOM 6117 N N . ASN B 2 375 ? 142.279 190.607 114.735 1.00 33.10 379 ASN B N 1
ATOM 6118 C CA . ASN B 2 375 ? 143.640 190.626 115.262 1.00 33.10 379 ASN B CA 1
ATOM 6119 C C . ASN B 2 375 ? 143.850 191.776 116.234 1.00 33.10 379 ASN B C 1
ATOM 6120 O O . ASN B 2 375 ? 144.422 191.580 117.310 1.00 33.10 379 ASN B O 1
ATOM 6125 N N . PHE B 2 376 ? 143.397 192.971 115.870 1.00 31.78 380 PHE B N 1
ATOM 6126 C CA . PHE B 2 376 ? 143.487 194.151 116.719 1.00 31.78 380 PHE B CA 1
ATOM 6127 C C . PHE B 2 376 ? 142.723 193.992 118.023 1.00 31.78 380 PHE B C 1
ATOM 6128 O O . PHE B 2 376 ? 143.256 194.305 119.092 1.00 31.78 380 PHE B O 1
ATOM 6136 N N . PHE B 2 377 ? 141.492 193.490 117.961 1.00 28.30 381 PHE B N 1
ATOM 6137 C CA . PHE B 2 377 ? 140.718 193.281 119.177 1.00 28.30 381 PHE B CA 1
ATOM 6138 C C . PHE B 2 377 ? 141.373 192.248 120.088 1.00 28.30 381 PHE B C 1
ATOM 6139 O O . PHE B 2 377 ? 141.480 192.460 121.302 1.00 28.30 381 PHE B O 1
ATOM 6147 N N . ARG B 2 378 ? 141.822 191.126 119.528 1.00 31.22 382 ARG B N 1
ATOM 6148 C CA . ARG B 2 378 ? 142.424 190.088 120.353 1.00 31.22 382 ARG B CA 1
ATOM 6149 C C . ARG B 2 378 ? 143.740 190.539 120.960 1.00 31.22 382 ARG B C 1
ATOM 6150 O O . ARG B 2 378 ? 144.044 190.179 122.097 1.00 31.22 382 ARG B O 1
ATOM 6158 N N . ALA B 2 379 ? 144.538 191.308 120.227 1.00 32.53 383 ALA B N 1
ATOM 6159 C CA . ALA B 2 379 ? 145.782 191.823 120.772 1.00 32.53 383 ALA B CA 1
ATOM 6160 C C . ALA B 2 379 ? 145.566 192.925 121.789 1.00 32.53 383 ALA B C 1
ATOM 6161 O O . ALA B 2 379 ? 146.425 193.129 122.646 1.00 32.53 383 ALA B O 1
ATOM 6163 N N . GLU B 2 380 ? 144.457 193.650 121.704 1.00 33.36 384 GLU B N 1
ATOM 6164 C CA . GLU B 2 380 ? 144.152 194.675 122.686 1.00 33.36 384 GLU B CA 1
ATOM 6165 C C . GLU B 2 380 ? 143.615 194.104 123.986 1.00 33.36 384 GLU B C 1
ATOM 6166 O O . GLU B 2 380 ? 143.912 194.633 125.057 1.00 33.36 384 GLU B O 1
ATOM 6172 N N . LEU B 2 381 ? 142.813 193.044 123.921 1.00 32.39 385 LEU B N 1
ATOM 6173 C CA . LEU B 2 381 ? 142.313 192.442 125.153 1.00 32.39 385 LEU B CA 1
ATOM 6174 C C . LEU B 2 381 ? 143.436 191.834 125.978 1.00 32.39 385 LEU B C 1
ATOM 6175 O O . LEU B 2 381 ? 143.442 191.954 127.203 1.00 32.39 385 LEU B O 1
ATOM 6180 N N . GLN B 2 382 ? 144.390 191.168 125.329 1.00 33.55 386 GLN B N 1
ATOM 6181 C CA . GLN B 2 382 ? 145.392 190.411 126.069 1.00 33.55 386 GLN B CA 1
ATOM 6182 C C . GLN B 2 382 ? 146.349 191.300 126.842 1.00 33.55 386 GLN B C 1
ATOM 6183 O O . GLN B 2 382 ? 146.863 190.885 127.883 1.00 33.55 386 GLN B O 1
ATOM 6189 N N . LYS B 2 383 ? 146.614 192.512 126.370 1.00 36.15 387 LYS B N 1
ATOM 6190 C CA . LYS B 2 383 ? 147.510 193.360 127.141 1.00 36.15 387 LYS B CA 1
ATOM 6191 C C . LYS B 2 383 ? 146.821 194.068 128.296 1.00 36.15 387 LYS B C 1
ATOM 6192 O O . LYS B 2 383 ? 147.504 194.711 129.093 1.00 36.15 387 LYS B O 1
ATOM 6198 N N . MET B 2 384 ? 145.502 193.974 128.413 1.00 35.45 388 MET B N 1
ATOM 6199 C CA . MET B 2 384 ? 144.813 194.537 129.562 1.00 35.45 388 MET B CA 1
ATOM 6200 C C . MET B 2 384 ? 144.760 193.591 130.747 1.00 35.45 388 MET B C 1
ATOM 6201 O O . MET B 2 384 ? 144.661 194.054 131.883 1.00 35.45 388 MET B O 1
ATOM 6206 N N . GLY B 2 385 ? 144.837 192.289 130.519 1.00 32.73 389 GLY B N 1
ATOM 6207 C CA . GLY B 2 385 ? 144.811 191.322 131.595 1.00 32.73 389 GLY B CA 1
ATOM 6208 C C . GLY B 2 385 ? 143.753 190.260 131.455 1.00 32.73 389 GLY B C 1
ATOM 6209 O O . GLY B 2 385 ? 143.675 189.375 132.314 1.00 32.73 389 GLY B O 1
ATOM 6210 N N . PHE B 2 386 ? 142.924 190.301 130.425 1.00 29.42 390 PHE B N 1
ATOM 6211 C CA . PHE B 2 386 ? 141.903 189.290 130.264 1.00 29.42 390 PHE B CA 1
ATOM 6212 C C . PHE B 2 386 ? 142.526 187.981 129.806 1.00 29.42 390 PHE B C 1
ATOM 6213 O O . PHE B 2 386 ? 143.577 187.949 129.170 1.00 29.42 390 PHE B O 1
ATOM 6221 N N . GLU B 2 387 ? 141.864 186.890 130.147 1.00 31.80 391 GLU B N 1
ATOM 6222 C CA . GLU B 2 387 ? 142.215 185.571 129.641 1.00 31.80 391 GLU B CA 1
ATOM 6223 C C . GLU B 2 387 ? 141.344 185.289 128.422 1.00 31.80 391 GLU B C 1
ATOM 6224 O O . GLU B 2 387 ? 140.152 185.023 128.549 1.00 31.80 391 GLU B O 1
ATOM 6230 N N . VAL B 2 388 ? 141.942 185.341 127.241 1.00 28.81 392 VAL B N 1
ATOM 6231 C CA . VAL B 2 388 ? 141.218 185.231 125.986 1.00 28.81 392 VAL B CA 1
ATOM 6232 C C . VAL B 2 388 ? 141.624 183.934 125.308 1.00 28.81 392 VAL B C 1
ATOM 6233 O O . VAL B 2 388 ? 142.816 183.657 125.151 1.00 28.81 392 VAL B O 1
ATOM 6237 N N . LEU B 2 389 ? 140.646 183.136 124.913 1.00 29.57 393 LEU B N 1
ATOM 6238 C CA . LEU B 2 389 ? 140.921 181.893 124.214 1.00 29.57 393 LEU B CA 1
ATOM 6239 C C . LEU B 2 389 ? 140.901 182.124 122.707 1.00 29.57 393 LEU B C 1
ATOM 6240 O O . LEU B 2 389 ? 140.380 183.124 122.216 1.00 29.57 393 LEU B O 1
ATOM 6245 N N . GLY B 2 390 ? 141.476 181.187 121.968 1.00 32.87 394 GLY B N 1
ATOM 6246 C CA . GLY B 2 390 ? 141.474 181.256 120.522 1.00 32.87 394 GLY B CA 1
ATOM 6247 C C . GLY B 2 390 ? 142.875 181.273 119.968 1.00 32.87 394 GLY B C 1
ATOM 6248 O O . GLY B 2 390 ? 143.856 181.446 120.687 1.00 32.87 394 GLY B O 1
ATOM 6249 N N . ASP B 2 391 ? 142.973 181.045 118.658 1.00 35.09 395 ASP B N 1
ATOM 6250 C CA . ASP B 2 391 ? 144.332 180.936 118.159 1.00 35.09 395 ASP B CA 1
ATOM 6251 C C . ASP B 2 391 ? 144.967 182.262 117.762 1.00 35.09 395 ASP B C 1
ATOM 6252 O O . ASP B 2 391 ? 145.693 182.853 118.565 1.00 35.09 395 ASP B O 1
ATOM 6257 N N . ASN B 2 392 ? 144.720 182.747 116.552 1.00 36.06 396 ASN B N 1
ATOM 6258 C CA . ASN B 2 392 ? 145.117 184.110 116.228 1.00 36.06 396 ASN B CA 1
ATOM 6259 C C . ASN B 2 392 ? 144.234 184.673 115.136 1.00 36.06 396 ASN B C 1
ATOM 6260 O O . ASN B 2 392 ? 144.067 185.887 115.003 1.00 36.06 396 ASN B O 1
ATOM 6265 N N . ASP B 2 393 ? 143.681 183.778 114.337 1.00 36.18 397 ASP B N 1
ATOM 6266 C CA . ASP B 2 393 ? 143.056 184.144 113.086 1.00 36.18 397 ASP B CA 1
ATOM 6267 C C . ASP B 2 393 ? 141.547 183.960 113.142 1.00 36.18 397 ASP B C 1
ATOM 6268 O O . ASP B 2 393 ? 140.854 184.288 112.175 1.00 36.18 397 ASP B O 1
ATOM 6273 N N . SER B 2 394 ? 141.031 183.472 114.266 1.00 32.98 398 SER B N 1
ATOM 6274 C CA . SER B 2 394 ? 139.606 183.268 114.425 1.00 32.98 398 SER B CA 1
ATOM 6275 C C . SER B 2 394 ? 138.893 184.604 114.571 1.00 32.98 398 SER B C 1
ATOM 6276 O O . SER B 2 394 ? 139.487 185.577 115.032 1.00 32.98 398 SER B O 1
ATOM 6279 N N . PRO B 2 395 ? 137.618 184.680 114.205 1.00 30.08 399 PRO B N 1
ATOM 6280 C CA . PRO B 2 395 ? 136.818 185.861 114.522 1.00 30.08 399 PRO B CA 1
ATOM 6281 C C . PRO B 2 395 ? 136.025 185.760 115.815 1.00 30.08 399 PRO B C 1
ATOM 6282 O O . PRO B 2 395 ? 135.351 186.728 116.171 1.00 30.08 399 PRO B O 1
ATOM 6286 N N . VAL B 2 396 ? 136.080 184.636 116.521 1.00 28.82 400 VAL B N 1
ATOM 6287 C CA . VAL B 2 396 ? 135.377 184.444 117.782 1.00 28.82 400 VAL B CA 1
ATOM 6288 C C . VAL B 2 396 ? 136.410 184.278 118.880 1.00 28.82 400 VAL B C 1
ATOM 6289 O O . VAL B 2 396 ? 137.428 183.608 118.688 1.00 28.82 400 VAL B O 1
ATOM 6293 N N . MET B 2 397 ? 136.153 184.892 120.027 1.00 30.04 401 MET B N 1
ATOM 6294 C CA . MET B 2 397 ? 137.159 185.022 121.074 1.00 30.04 401 MET B CA 1
ATOM 6295 C C . MET B 2 397 ? 136.501 185.106 122.444 1.00 30.04 401 MET B C 1
ATOM 6296 O O . MET B 2 397 ? 136.080 186.188 122.882 1.00 30.04 401 MET B O 1
ATOM 6301 N N . PRO B 2 398 ? 136.363 183.986 123.137 1.00 27.17 402 PRO B N 1
ATOM 6302 C CA . PRO B 2 398 ? 135.767 184.009 124.471 1.00 27.17 402 PRO B CA 1
ATOM 6303 C C . PRO B 2 398 ? 136.666 184.619 125.532 1.00 27.17 402 PRO B C 1
ATOM 6304 O O . PRO B 2 398 ? 137.886 184.680 125.400 1.00 27.17 402 PRO B O 1
ATOM 6308 N N . ILE B 2 399 ? 136.022 185.078 126.596 1.00 26.49 403 ILE B N 1
ATOM 6309 C CA . ILE B 2 399 ? 136.667 185.677 127.754 1.00 26.49 403 ILE B CA 1
ATOM 6310 C C . ILE B 2 399 ? 136.245 184.876 128.971 1.00 26.49 403 ILE B C 1
ATOM 6311 O O . ILE B 2 399 ? 135.051 184.679 129.199 1.00 26.49 403 ILE B O 1
ATOM 6316 N N . MET B 2 400 ? 137.216 184.412 129.744 1.00 27.59 404 MET B N 1
ATOM 6317 C CA . MET B 2 400 ? 136.941 183.600 130.919 1.00 27.59 404 MET B CA 1
ATOM 6318 C C . MET B 2 400 ? 136.392 184.451 132.058 1.00 27.59 404 MET B C 1
ATOM 6319 O O . MET B 2 400 ? 136.980 185.473 132.417 1.00 27.59 404 MET B O 1
ATOM 6324 N N . LEU B 2 401 ? 135.280 184.007 132.646 1.00 27.37 405 LEU B N 1
ATOM 6325 C CA . LEU B 2 401 ? 134.682 184.636 133.817 1.00 27.37 405 LEU B CA 1
ATOM 6326 C C . LEU B 2 401 ? 134.801 183.801 135.081 1.00 27.37 405 LEU B C 1
ATOM 6327 O O . LEU B 2 401 ? 135.065 184.355 136.143 1.00 27.37 405 LEU B O 1
ATOM 6332 N N . TYR B 2 402 ? 134.571 182.495 134.979 1.00 29.97 406 TYR B N 1
ATOM 6333 C CA . TYR B 2 402 ? 134.770 181.459 135.991 1.00 29.97 406 TYR B CA 1
ATOM 6334 C C . TYR B 2 402 ? 133.744 181.430 137.112 1.00 29.97 406 TYR B C 1
ATOM 6335 O O . TYR B 2 402 ? 133.407 180.347 137.582 1.00 29.97 406 TYR B O 1
ATOM 6344 N N . ASN B 2 403 ? 133.140 182.551 137.455 1.00 28.07 407 ASN B N 1
ATOM 6345 C CA . ASN B 2 403 ? 132.293 182.590 138.641 1.00 28.07 407 ASN B CA 1
ATOM 6346 C C . ASN B 2 403 ? 130.845 182.720 138.196 1.00 28.07 407 ASN B C 1
ATOM 6347 O O . ASN B 2 403 ? 130.534 183.600 137.390 1.00 28.07 407 ASN B O 1
ATOM 6352 N N . PRO B 2 404 ? 129.940 181.872 138.680 1.00 25.56 408 PRO B N 1
ATOM 6353 C CA . PRO B 2 404 ? 128.578 181.880 138.134 1.00 25.56 408 PRO B CA 1
ATOM 6354 C C . PRO B 2 404 ? 127.850 183.200 138.295 1.00 25.56 408 PRO B C 1
ATOM 6355 O O . PRO B 2 404 ? 127.000 183.515 137.460 1.00 25.56 408 PRO B O 1
ATOM 6359 N N . ALA B 2 405 ? 128.145 183.988 139.320 1.00 27.46 409 ALA B N 1
ATOM 6360 C CA . ALA B 2 405 ? 127.456 185.253 139.514 1.00 27.46 409 ALA B CA 1
ATOM 6361 C C . ALA B 2 405 ? 128.067 186.387 138.713 1.00 27.46 409 ALA B C 1
ATOM 6362 O O . ALA B 2 405 ? 127.512 187.484 138.706 1.00 27.46 409 ALA B O 1
ATOM 6364 N N . LYS B 2 406 ? 129.191 186.154 138.051 1.00 28.09 410 LYS B N 1
ATOM 6365 C CA . LYS B 2 406 ? 129.802 187.138 137.177 1.00 28.09 410 LYS B CA 1
ATOM 6366 C C . LYS B 2 406 ? 129.221 187.130 135.774 1.00 28.09 410 LYS B C 1
ATOM 6367 O O . LYS B 2 406 ? 129.600 187.974 134.964 1.00 28.09 410 LYS B O 1
ATOM 6373 N N . ILE B 2 407 ? 128.322 186.204 135.467 1.00 28.30 411 ILE B N 1
ATOM 6374 C CA . ILE B 2 407 ? 127.612 186.162 134.194 1.00 28.30 411 ILE B CA 1
ATOM 6375 C C . ILE B 2 407 ? 126.591 187.296 134.144 1.00 28.30 411 ILE B C 1
ATOM 6376 O O . ILE B 2 407 ? 126.692 188.162 133.259 1.00 28.30 411 ILE B O 1
ATOM 6381 N N . PRO B 2 408 ? 125.598 187.358 135.048 1.00 28.20 412 PRO B N 1
ATOM 6382 C CA . PRO B 2 408 ? 124.662 188.483 134.987 1.00 28.20 412 PRO B CA 1
ATOM 6383 C C . PRO B 2 408 ? 125.313 189.823 135.223 1.00 28.20 412 PRO B C 1
ATOM 6384 O O . PRO B 2 408 ? 124.888 190.809 134.622 1.00 28.20 412 PRO B O 1
ATOM 6388 N N . ALA B 2 409 ? 126.333 189.897 136.074 1.00 28.49 413 ALA B N 1
ATOM 6389 C CA . ALA B 2 409 ? 126.985 191.172 136.322 1.00 28.49 413 ALA B CA 1
ATOM 6390 C C . ALA B 2 409 ? 127.646 191.708 135.064 1.00 28.49 413 ALA B C 1
ATOM 6391 O O . ALA B 2 409 ? 127.440 192.868 134.695 1.00 28.49 413 ALA B O 1
ATOM 6393 N N . PHE B 2 410 ? 128.426 190.873 134.383 1.00 28.05 414 PHE B N 1
ATOM 6394 C CA . PHE B 2 410 ? 129.072 191.288 133.146 1.00 28.05 414 PHE B CA 1
ATOM 6395 C C . PHE B 2 410 ? 128.049 191.684 132.092 1.00 28.05 414 PHE B C 1
ATOM 6396 O O . PHE B 2 410 ? 128.150 192.764 131.499 1.00 28.05 414 PHE B O 1
ATOM 6404 N N . SER B 2 411 ? 127.042 190.839 131.868 1.00 29.18 415 SER B N 1
ATOM 6405 C CA . SER B 2 411 ? 126.064 191.126 130.826 1.00 29.18 415 SER B CA 1
ATOM 6406 C C . SER B 2 411 ? 125.280 192.401 131.113 1.00 29.18 415 SER B C 1
ATOM 6407 O O . SER B 2 411 ? 125.108 193.244 130.225 1.00 29.18 415 SER B O 1
ATOM 6410 N N . ARG B 2 412 ? 124.815 192.576 132.350 1.00 29.60 416 ARG B N 1
ATOM 6411 C CA . ARG B 2 412 ? 123.983 193.717 132.695 1.00 29.60 416 ARG B CA 1
ATOM 6412 C C . ARG B 2 412 ? 124.768 195.013 132.803 1.00 29.60 416 ARG B C 1
ATOM 6413 O O . ARG B 2 412 ? 124.200 196.083 132.577 1.00 29.60 416 ARG B O 1
ATOM 6421 N N . GLU B 2 413 ? 126.051 194.963 133.157 1.00 31.73 417 GLU B N 1
ATOM 6422 C CA . GLU B 2 413 ? 126.842 196.183 133.113 1.00 31.73 417 GLU B CA 1
ATOM 6423 C C . GLU B 2 413 ? 127.266 196.560 131.708 1.00 31.73 417 GLU B C 1
ATOM 6424 O O . GLU B 2 413 ? 127.440 197.748 131.436 1.00 31.73 417 GLU B O 1
ATOM 6430 N N . CYS B 2 414 ? 127.440 195.594 130.809 1.00 28.65 418 CYS B N 1
ATOM 6431 C CA . CYS B 2 414 ? 127.700 195.975 129.428 1.00 28.65 418 CYS B CA 1
ATOM 6432 C C . CYS B 2 414 ? 126.463 196.560 128.765 1.00 28.65 418 CYS B C 1
ATOM 6433 O O . CYS B 2 414 ? 126.560 197.564 128.059 1.00 28.65 418 CYS B O 1
ATOM 6436 N N . LEU B 2 415 ? 125.290 195.966 128.990 1.00 28.46 419 LEU B N 1
ATOM 6437 C CA . LEU B 2 415 ? 124.096 196.439 128.297 1.00 28.46 419 LEU B CA 1
ATOM 6438 C C . LEU B 2 415 ? 123.682 197.841 128.716 1.00 28.46 419 LEU B C 1
ATOM 6439 O O . LEU B 2 415 ? 123.120 198.580 127.903 1.00 28.46 419 LEU B O 1
ATOM 6444 N N . ARG B 2 416 ? 123.937 198.223 129.964 1.00 31.33 420 ARG B N 1
ATOM 6445 C CA . ARG B 2 416 ? 123.578 199.559 130.417 1.00 31.33 420 ARG B CA 1
ATOM 6446 C C . ARG B 2 416 ? 124.367 200.630 129.684 1.00 31.33 420 ARG B C 1
ATOM 6447 O O . ARG B 2 416 ? 123.921 201.776 129.600 1.00 31.33 420 ARG B O 1
ATOM 6455 N N . GLN B 2 417 ? 125.533 200.277 129.148 1.00 30.66 421 GLN B N 1
ATOM 6456 C CA . GLN B 2 417 ? 126.369 201.191 128.384 1.00 30.66 421 GLN B CA 1
ATOM 6457 C C . GLN B 2 417 ? 126.369 200.880 126.896 1.00 30.66 421 GLN B C 1
ATOM 6458 O O . GLN B 2 417 ? 127.312 201.242 126.194 1.00 30.66 421 GLN B O 1
ATOM 6464 N N . LYS B 2 418 ? 125.329 200.205 126.411 1.00 29.66 422 LYS B N 1
ATOM 6465 C CA . LYS B 2 418 ? 125.062 199.993 124.989 1.00 29.66 422 LYS B CA 1
ATOM 6466 C C . LYS B 2 418 ? 126.133 199.143 124.305 1.00 29.66 422 LYS B C 1
ATOM 6467 O O . LYS B 2 418 ? 126.730 199.536 123.308 1.00 29.66 422 LYS B O 1
ATOM 6473 N N . VAL B 2 419 ? 126.353 197.952 124.850 1.00 24.93 423 VAL B N 1
ATOM 6474 C CA . VAL B 2 419 ? 127.147 196.916 124.200 1.00 24.93 423 VAL B CA 1
ATOM 6475 C C . VAL B 2 419 ? 126.441 195.592 124.458 1.00 24.93 423 VAL B C 1
ATOM 6476 O O . VAL B 2 419 ? 126.092 195.288 125.597 1.00 24.93 423 VAL B O 1
ATOM 6480 N N . ALA B 2 420 ? 126.216 194.798 123.420 1.00 25.41 424 ALA B N 1
ATOM 6481 C CA . ALA B 2 420 ? 125.456 193.559 123.539 1.00 25.41 424 ALA B CA 1
ATOM 6482 C C . ALA B 2 420 ? 126.359 192.353 123.326 1.00 25.41 424 ALA B C 1
ATOM 6483 O O . ALA B 2 420 ? 127.004 192.240 122.285 1.00 25.41 424 ALA B O 1
ATOM 6485 N N . VAL B 2 421 ? 126.387 191.445 124.302 1.00 25.13 425 VAL B N 1
ATOM 6486 C CA . VAL B 2 421 ? 127.290 190.302 124.314 1.00 25.13 425 VAL B CA 1
ATOM 6487 C C . VAL B 2 421 ? 126.493 189.029 124.595 1.00 25.13 425 VAL B C 1
ATOM 6488 O O . VAL B 2 421 ? 125.305 189.071 124.896 1.00 25.13 425 VAL B O 1
ATOM 6492 N N . VAL B 2 422 ? 127.182 187.891 124.520 1.00 23.94 426 VAL B N 1
ATOM 6493 C CA . VAL B 2 422 ? 126.637 186.578 124.847 1.00 23.94 426 VAL B CA 1
ATOM 6494 C C . VAL B 2 422 ? 127.440 185.994 126.001 1.00 23.94 426 VAL B C 1
ATOM 6495 O O . VAL B 2 422 ? 128.666 186.108 126.027 1.00 23.94 426 VAL B O 1
ATOM 6499 N N . VAL B 2 423 ? 126.751 185.388 126.963 1.00 24.80 427 VAL B N 1
ATOM 6500 C CA . VAL B 2 423 ? 127.371 184.690 128.083 1.00 24.80 427 VAL B CA 1
ATOM 6501 C C . VAL B 2 423 ? 126.765 183.298 128.174 1.00 24.80 427 VAL B C 1
ATOM 6502 O O . VAL B 2 423 ? 125.605 183.090 127.811 1.00 24.80 427 VAL B O 1
ATOM 6506 N N . VAL B 2 424 ? 127.557 182.330 128.633 1.00 26.61 428 VAL B N 1
ATOM 6507 C CA . VAL B 2 424 ? 127.112 180.945 128.780 1.00 26.61 428 VAL B CA 1
ATOM 6508 C C . VAL B 2 424 ? 127.638 180.357 130.082 1.00 26.61 428 VAL B C 1
ATOM 6509 O O . VAL B 2 424 ? 128.770 180.631 130.488 1.00 26.61 428 VAL B O 1
ATOM 6513 N N . GLY B 2 425 ? 126.822 179.524 130.722 1.00 29.73 429 GLY B N 1
ATOM 6514 C CA . GLY B 2 425 ? 127.122 179.001 132.039 1.00 29.73 429 GLY B CA 1
ATOM 6515 C C . GLY B 2 425 ? 127.251 177.493 132.106 1.00 29.73 429 GLY B C 1
ATOM 6516 O O . GLY B 2 425 ? 127.660 176.836 131.150 1.00 29.73 429 GLY B O 1
ATOM 6517 N N . PHE B 2 426 ? 126.971 176.947 133.289 1.00 33.18 430 PHE B N 1
ATOM 6518 C CA . PHE B 2 426 ? 127.152 175.517 133.613 1.00 33.18 430 PHE B CA 1
ATOM 6519 C C . PHE B 2 426 ? 126.701 174.370 132.693 1.00 33.18 430 PHE B C 1
ATOM 6520 O O . PHE B 2 426 ? 127.554 173.704 132.107 1.00 33.18 430 PHE B O 1
ATOM 6528 N N . PRO B 2 427 ? 125.383 174.110 132.596 1.00 33.49 431 PRO B N 1
ATOM 6529 C CA . PRO B 2 427 ? 124.848 172.985 131.812 1.00 33.49 431 PRO B CA 1
ATOM 6530 C C . PRO B 2 427 ? 125.446 172.865 130.416 1.00 33.49 431 PRO B C 1
ATOM 6531 O O . PRO B 2 427 ? 125.668 171.765 129.922 1.00 33.49 431 PRO B O 1
ATOM 6535 N N . ALA B 2 428 ? 125.722 174.006 129.807 1.00 32.83 432 ALA B N 1
ATOM 6536 C CA . ALA B 2 428 ? 126.309 174.063 128.474 1.00 32.83 432 ALA B CA 1
ATOM 6537 C C . ALA B 2 428 ? 127.834 174.048 128.470 1.00 32.83 432 ALA B C 1
ATOM 6538 O O . ALA B 2 428 ? 128.424 173.882 127.401 1.00 32.83 432 ALA B O 1
ATOM 6540 N N . THR B 2 429 ? 128.488 174.242 129.609 1.00 32.09 433 THR B N 1
ATOM 6541 C CA . THR B 2 429 ? 129.946 174.195 129.684 1.00 32.09 433 THR B CA 1
ATOM 6542 C C . THR B 2 429 ? 130.341 173.277 130.834 1.00 32.09 433 THR B C 1
ATOM 6543 O O . THR B 2 429 ? 129.466 172.764 131.530 1.00 32.09 433 THR B O 1
ATOM 6547 N N . PRO B 2 430 ? 131.619 173.015 131.070 1.00 31.22 434 PRO B N 1
ATOM 6548 C CA . PRO B 2 430 ? 132.017 172.451 132.359 1.00 31.22 434 PRO B CA 1
ATOM 6549 C C . PRO B 2 430 ? 131.742 173.420 133.503 1.00 31.22 434 PRO B C 1
ATOM 6550 O O . PRO B 2 430 ? 131.546 174.616 133.305 1.00 31.22 434 PRO B O 1
ATOM 6554 N N . LEU B 2 431 ? 131.731 172.870 134.719 1.00 29.66 435 LEU B N 1
ATOM 6555 C CA . LEU B 2 431 ? 131.294 173.628 135.889 1.00 29.66 435 LEU B CA 1
ATOM 6556 C C . LEU B 2 431 ? 132.143 174.868 136.104 1.00 29.66 435 LEU B C 1
ATOM 6557 O O . LEU B 2 431 ? 131.624 175.958 136.351 1.00 29.66 435 LEU B O 1
ATOM 6562 N N . LEU B 2 432 ? 133.450 174.725 135.981 1.00 30.04 436 LEU B N 1
ATOM 6563 C CA . LEU B 2 432 ? 134.394 175.756 136.365 1.00 30.04 436 LEU B CA 1
ATOM 6564 C C . LEU B 2 432 ? 134.554 176.856 135.320 1.00 30.04 436 LEU B C 1
ATOM 6565 O O . LEU B 2 432 ? 135.179 177.874 135.608 1.00 30.04 436 LEU B O 1
ATOM 6570 N N . LEU B 2 433 ? 133.977 176.702 134.133 1.00 28.50 437 LEU B N 1
ATOM 6571 C CA . LEU B 2 433 ? 134.479 177.442 132.982 1.00 28.50 437 LEU B CA 1
ATOM 6572 C C . LEU B 2 433 ? 133.444 178.274 132.239 1.00 28.50 437 LEU B C 1
ATOM 6573 O O . LEU B 2 433 ? 133.367 178.200 131.014 1.00 28.50 437 LEU B O 1
ATOM 6578 N N . ALA B 2 434 ? 132.658 179.069 132.956 1.00 26.87 438 ALA B N 1
ATOM 6579 C CA . ALA B 2 434 ? 131.756 180.021 132.325 1.00 26.87 438 ALA B CA 1
ATOM 6580 C C . ALA B 2 434 ? 132.534 181.110 131.596 1.00 26.87 438 ALA B C 1
ATOM 6581 O O . ALA B 2 434 ? 133.619 181.506 132.014 1.00 26.87 438 ALA B O 1
ATOM 6583 N N . ARG B 2 435 ? 131.968 181.597 130.494 1.00 25.84 439 ARG B N 1
ATOM 6584 C CA . ARG B 2 435 ? 132.689 182.499 129.607 1.00 25.84 439 ARG B CA 1
ATOM 6585 C C . ARG B 2 435 ? 131.714 183.418 128.889 1.00 25.84 439 ARG B C 1
ATOM 6586 O O . ARG B 2 435 ? 130.501 183.324 129.058 1.00 25.84 439 ARG B O 1
ATOM 6594 N N . ALA B 2 436 ? 132.262 184.307 128.070 1.00 25.18 440 ALA B N 1
ATOM 6595 C CA . ALA B 2 436 ? 131.489 185.227 127.245 1.00 25.18 440 ALA B CA 1
ATOM 6596 C C . ALA B 2 436 ? 132.085 185.237 125.846 1.00 25.18 440 ALA B C 1
ATOM 6597 O O . ALA B 2 436 ? 133.253 185.585 125.685 1.00 25.18 440 ALA B O 1
ATOM 6599 N N . ARG B 2 437 ? 131.308 184.880 124.825 1.00 27.68 441 ARG B N 1
ATOM 6600 C CA . ARG B 2 437 ? 131.847 184.938 123.472 1.00 27.68 441 ARG B CA 1
ATOM 6601 C C . ARG B 2 437 ? 131.728 186.332 122.889 1.00 27.68 441 ARG B C 1
ATOM 6602 O O . ARG B 2 437 ? 130.742 187.032 123.120 1.00 27.68 441 ARG B O 1
ATOM 6610 N N . ILE B 2 438 ? 132.725 186.712 122.099 1.00 27.57 442 ILE B N 1
ATOM 6611 C CA . ILE B 2 438 ? 132.735 187.943 121.327 1.00 27.57 442 ILE B CA 1
ATOM 6612 C C . ILE B 2 438 ? 132.840 187.547 119.866 1.00 27.57 442 ILE B C 1
ATOM 6613 O O . ILE B 2 438 ? 133.725 186.771 119.503 1.00 27.57 442 ILE B O 1
ATOM 6618 N N . CYS B 2 439 ? 131.946 188.058 119.030 1.00 28.85 443 CYS B N 1
ATOM 6619 C CA . CYS B 2 439 ? 132.000 187.806 117.595 1.00 28.85 443 CYS B CA 1
ATOM 6620 C C . CYS B 2 439 ? 132.318 189.107 116.882 1.00 28.85 443 CYS B C 1
ATOM 6621 O O . CYS B 2 439 ? 131.555 190.068 116.978 1.00 28.85 443 CYS B O 1
ATOM 6624 N N . ILE B 2 440 ? 133.412 189.135 116.168 1.00 28.58 444 ILE B N 1
ATOM 6625 C CA . ILE B 2 440 ? 133.805 190.321 115.421 1.00 28.58 444 ILE B CA 1
ATOM 6626 C C . ILE B 2 440 ? 133.295 190.193 113.994 1.00 28.58 444 ILE B C 1
ATOM 6627 O O . ILE B 2 440 ? 133.259 189.101 113.426 1.00 28.58 444 ILE B O 1
ATOM 6632 N N . SER B 2 441 ? 132.861 191.307 113.427 1.00 27.78 445 SER B N 1
ATOM 6633 C CA . SER B 2 441 ? 132.314 191.377 112.083 1.00 27.78 445 SER B CA 1
ATOM 6634 C C . SER B 2 441 ? 133.204 192.240 111.199 1.00 27.78 445 SER B C 1
ATOM 6635 O O . SER B 2 441 ? 133.993 193.051 111.675 1.00 27.78 445 SER B O 1
ATOM 6638 N N . ALA B 2 442 ? 133.076 192.053 109.893 1.00 27.87 446 ALA B N 1
ATOM 6639 C CA . ALA B 2 442 ? 133.791 192.878 108.935 1.00 27.87 446 ALA B CA 1
ATOM 6640 C C . ALA B 2 442 ? 133.122 194.217 108.718 1.00 27.87 446 ALA B C 1
ATOM 6641 O O . ALA B 2 442 ? 133.690 195.073 108.040 1.00 27.87 446 ALA B O 1
ATOM 6643 N N . SER B 2 443 ? 131.927 194.409 109.264 1.00 29.10 447 SER B N 1
ATOM 6644 C CA . SER B 2 443 ? 131.200 195.663 109.181 1.00 29.10 447 SER B CA 1
ATOM 6645 C C . SER B 2 443 ? 131.437 196.579 110.372 1.00 29.10 447 SER B C 1
ATOM 6646 O O . SER B 2 443 ? 130.952 197.711 110.359 1.00 29.10 447 SER B O 1
ATOM 6649 N N . HIS B 2 444 ? 132.149 196.119 111.395 1.00 27.70 448 HIS B N 1
ATOM 6650 C CA . HIS B 2 444 ? 132.528 196.973 112.512 1.00 27.70 448 HIS B CA 1
ATOM 6651 C C . HIS B 2 444 ? 133.616 197.945 112.082 1.00 27.70 448 HIS B C 1
ATOM 6652 O O . HIS B 2 444 ? 134.542 197.572 111.361 1.00 27.70 448 HIS B O 1
ATOM 6659 N N . SER B 2 445 ? 133.514 199.193 112.521 1.00 34.46 449 SER B N 1
ATOM 6660 C CA . SER B 2 445 ? 134.539 200.166 112.193 1.00 34.46 449 SER B CA 1
ATOM 6661 C C . SER B 2 445 ? 135.576 200.243 113.307 1.00 34.46 449 SER B C 1
ATOM 6662 O O . SER B 2 445 ? 135.416 199.669 114.381 1.00 34.46 449 SER B O 1
ATOM 6665 N N . ARG B 2 446 ? 136.660 200.967 113.038 1.00 37.47 450 ARG B N 1
ATOM 6666 C CA . ARG B 2 446 ? 137.713 201.140 114.032 1.00 37.47 450 ARG B CA 1
ATOM 6667 C C . ARG B 2 446 ? 137.271 201.969 115.230 1.00 37.47 450 ARG B C 1
ATOM 6668 O O . ARG B 2 446 ? 137.681 201.670 116.351 1.00 37.47 450 ARG B O 1
ATOM 6676 N N . GLU B 2 447 ? 136.454 202.993 115.033 1.00 39.67 451 GLU B N 1
ATOM 6677 C CA . GLU B 2 447 ? 135.989 203.797 116.151 1.00 39.67 451 GLU B CA 1
ATOM 6678 C C . GLU B 2 447 ? 134.759 203.224 116.847 1.00 39.67 451 GLU B C 1
ATOM 6679 O O . GLU B 2 447 ? 134.253 203.849 117.779 1.00 39.67 451 GLU B O 1
ATOM 6685 N N . ASP B 2 448 ? 134.260 202.066 116.421 1.00 37.05 452 ASP B N 1
ATOM 6686 C CA . ASP B 2 448 ? 133.359 201.269 117.243 1.00 37.05 452 ASP B CA 1
ATOM 6687 C C . ASP B 2 448 ? 134.109 200.356 118.189 1.00 37.05 452 ASP B C 1
ATOM 6688 O O . ASP B 2 448 ? 133.699 200.190 119.343 1.00 37.05 452 ASP B O 1
ATOM 6693 N N . LEU B 2 449 ? 135.194 199.748 117.720 1.00 34.17 453 LEU B N 1
ATOM 6694 C CA . LEU B 2 449 ? 135.948 198.816 118.542 1.00 34.17 453 LEU B CA 1
ATOM 6695 C C . LEU B 2 449 ? 136.649 199.510 119.697 1.00 34.17 453 LEU B C 1
ATOM 6696 O O . LEU B 2 449 ? 136.786 198.921 120.771 1.00 34.17 453 LEU B O 1
ATOM 6701 N N . ILE B 2 450 ? 137.087 200.750 119.503 1.00 35.21 454 ILE B N 1
ATOM 6702 C CA . ILE B 2 450 ? 137.696 201.504 120.591 1.00 35.21 454 ILE B CA 1
ATOM 6703 C C . ILE B 2 450 ? 136.682 201.821 121.686 1.00 35.21 454 ILE B C 1
ATOM 6704 O O . ILE B 2 450 ? 136.995 201.698 122.873 1.00 35.21 454 ILE B O 1
ATOM 6709 N N . ARG B 2 451 ? 135.444 202.093 121.289 1.00 35.66 455 ARG B N 1
ATOM 6710 C CA . ARG B 2 451 ? 134.382 202.333 122.253 1.00 35.66 455 ARG B CA 1
ATOM 6711 C C . ARG B 2 451 ? 134.061 201.039 123.004 1.00 35.66 455 ARG B C 1
ATOM 6712 O O . ARG B 2 451 ? 133.912 201.055 124.219 1.00 35.66 455 ARG B O 1
ATOM 6720 N N . ALA B 2 452 ? 133.950 199.920 122.290 1.00 32.54 456 ALA B N 1
ATOM 6721 C CA . ALA B 2 452 ? 133.693 198.651 122.954 1.00 32.54 456 ALA B CA 1
ATOM 6722 C C . ALA B 2 452 ? 134.795 198.268 123.922 1.00 32.54 456 ALA B C 1
ATOM 6723 O O . ALA B 2 452 ? 134.494 197.793 125.018 1.00 32.54 456 ALA B O 1
ATOM 6725 N N . LEU B 2 453 ? 136.056 198.456 123.541 1.00 32.29 457 LEU B N 1
ATOM 6726 C CA . LEU B 2 453 ? 137.184 198.171 124.413 1.00 32.29 457 LEU B CA 1
ATOM 6727 C C . LEU B 2 453 ? 137.207 199.068 125.637 1.00 32.29 457 LEU B C 1
ATOM 6728 O O . LEU B 2 453 ? 137.501 198.592 126.738 1.00 32.29 457 LEU B O 1
ATOM 6733 N N . LYS B 2 454 ? 136.899 200.349 125.471 1.00 32.59 458 LYS B N 1
ATOM 6734 C CA . LYS B 2 454 ? 136.787 201.267 126.590 1.00 32.59 458 LYS B CA 1
ATOM 6735 C C . LYS B 2 454 ? 135.697 200.880 127.575 1.00 32.59 458 LYS B C 1
ATOM 6736 O O . LYS B 2 454 ? 135.913 200.989 128.782 1.00 32.59 458 LYS B O 1
ATOM 6742 N N . VAL B 2 455 ? 134.536 200.441 127.099 1.00 31.37 459 VAL B N 1
ATOM 6743 C CA . VAL B 2 455 ? 133.501 199.940 128.000 1.00 31.37 459 VAL B CA 1
ATOM 6744 C C . VAL B 2 455 ? 133.917 198.651 128.700 1.00 31.37 459 VAL B C 1
ATOM 6745 O O . VAL B 2 455 ? 133.746 198.524 129.920 1.00 31.37 459 VAL B O 1
ATOM 6749 N N . ILE B 2 456 ? 134.450 197.687 127.952 1.00 29.93 460 ILE B N 1
ATOM 6750 C CA . ILE B 2 456 ? 134.800 196.397 128.524 1.00 29.93 460 ILE B CA 1
ATOM 6751 C C . ILE B 2 456 ? 135.913 196.514 129.551 1.00 29.93 460 ILE B C 1
ATOM 6752 O O . ILE B 2 456 ? 135.919 195.760 130.528 1.00 29.93 460 ILE B O 1
ATOM 6757 N N . SER B 2 457 ? 136.841 197.454 129.381 1.00 31.12 461 SER B N 1
ATOM 6758 C CA . SER B 2 457 ? 137.858 197.670 130.404 1.00 31.12 461 SER B CA 1
ATOM 6759 C C . SER B 2 457 ? 137.253 198.078 131.743 1.00 31.12 461 SER B C 1
ATOM 6760 O O . SER B 2 457 ? 137.615 197.519 132.784 1.00 31.12 461 SER B O 1
ATOM 6763 N N . LYS B 2 458 ? 136.333 199.036 131.719 1.00 32.22 462 LYS B N 1
ATOM 6764 C CA . LYS B 2 458 ? 135.688 199.491 132.942 1.00 32.22 462 LYS B CA 1
ATOM 6765 C C . LYS B 2 458 ? 134.912 198.368 133.601 1.00 32.22 462 LYS B C 1
ATOM 6766 O O . LYS B 2 458 ? 135.032 198.152 134.800 1.00 32.22 462 LYS B O 1
ATOM 6772 N N . VAL B 2 459 ? 134.108 197.655 132.821 1.00 30.26 463 VAL B N 1
ATOM 6773 C CA . VAL B 2 459 ? 133.327 196.554 133.378 1.00 30.26 463 VAL B CA 1
ATOM 6774 C C . VAL B 2 459 ? 134.217 195.458 133.955 1.00 30.26 463 VAL B C 1
ATOM 6775 O O . VAL B 2 459 ? 133.892 194.887 135.004 1.00 30.26 463 VAL B O 1
ATOM 6779 N N . GLY B 2 460 ? 135.344 195.155 133.312 1.00 31.51 464 GLY B N 1
ATOM 6780 C CA . GLY B 2 460 ? 136.257 194.164 133.842 1.00 31.51 464 GLY B CA 1
ATOM 6781 C C . GLY B 2 460 ? 137.023 194.604 135.063 1.00 31.51 464 GLY B C 1
ATOM 6782 O O . GLY B 2 460 ? 137.454 193.757 135.845 1.00 31.51 464 GLY B O 1
ATOM 6783 N N . ASP B 2 461 ? 137.214 195.907 135.240 1.00 33.87 465 ASP B N 1
ATOM 6784 C CA . ASP B 2 461 ? 137.766 196.391 136.501 1.00 33.87 465 ASP B CA 1
ATOM 6785 C C . ASP B 2 461 ? 136.816 196.123 137.654 1.00 33.87 465 ASP B C 1
ATOM 6786 O O . ASP B 2 461 ? 137.236 195.679 138.725 1.00 33.87 465 ASP B O 1
ATOM 6791 N N . LEU B 2 462 ? 135.529 196.390 137.446 1.00 32.33 466 LEU B N 1
ATOM 6792 C CA . LEU B 2 462 ? 134.539 196.249 138.503 1.00 32.33 466 LEU B CA 1
ATOM 6793 C C . LEU B 2 462 ? 134.303 194.787 138.859 1.00 32.33 466 LEU B C 1
ATOM 6794 O O . LEU B 2 462 ? 134.299 194.414 140.034 1.00 32.33 466 LEU B O 1
ATOM 6799 N N . SER B 2 463 ? 134.100 193.937 137.851 1.00 32.12 467 SER B N 1
ATOM 6800 C CA . SER B 2 463 ? 133.855 192.526 138.133 1.00 32.12 467 SER B CA 1
ATOM 6801 C C . SER B 2 463 ? 135.105 191.803 138.612 1.00 32.12 467 SER B C 1
ATOM 6802 O O . SER B 2 463 ? 135.000 190.803 139.320 1.00 32.12 467 SER B O 1
ATOM 6805 N N . GLY B 2 464 ? 136.285 192.271 138.240 1.00 31.40 468 GLY B N 1
ATOM 6806 C CA . GLY B 2 464 ? 137.508 191.613 138.648 1.00 31.40 468 GLY B CA 1
ATOM 6807 C C . GLY B 2 464 ? 137.859 190.391 137.826 1.00 31.40 468 GLY B C 1
ATOM 6808 O O . GLY B 2 464 ? 138.247 189.360 138.372 1.00 31.40 468 GLY B O 1
ATOM 6809 N N . ILE B 2 465 ? 137.734 190.496 136.509 1.00 30.96 469 ILE B N 1
ATOM 6810 C CA . ILE B 2 465 ? 138.013 189.390 135.615 1.00 30.96 469 ILE B CA 1
ATOM 6811 C C . ILE B 2 465 ? 139.334 189.584 134.874 1.00 30.96 469 ILE B C 1
ATOM 6812 O O . ILE B 2 465 ? 139.575 188.927 133.873 1.00 30.96 469 ILE B O 1
ATOM 6817 N N . LYS B 2 466 ? 140.190 190.483 135.347 1.00 30.82 470 LYS B N 1
ATOM 6818 C CA . LYS B 2 466 ? 141.528 190.638 134.784 1.00 30.82 470 LYS B CA 1
ATOM 6819 C C . LYS B 2 466 ? 142.474 189.716 135.543 1.00 30.82 470 LYS B C 1
ATOM 6820 O O . LYS B 2 466 ? 143.145 190.102 136.495 1.00 30.82 470 LYS B O 1
ATOM 6826 N N . TYR B 2 467 ? 142.529 188.465 135.091 1.00 31.31 471 TYR B N 1
ATOM 6827 C CA . TYR B 2 467 ? 143.232 187.421 135.819 1.00 31.31 471 TYR B CA 1
ATOM 6828 C C . TYR B 2 467 ? 144.730 187.407 135.567 1.00 31.31 471 TYR B C 1
ATOM 6829 O O . TYR B 2 467 ? 145.446 186.698 136.277 1.00 31.31 471 TYR B O 1
ATOM 6838 N N . PHE B 2 468 ? 145.227 188.159 134.598 1.00 35.35 472 PHE B N 1
ATOM 6839 C CA . PHE B 2 468 ? 146.640 188.186 134.269 1.00 35.35 472 PHE B CA 1
ATOM 6840 C C . PHE B 2 468 ? 147.178 189.600 134.411 1.00 35.35 472 PHE B C 1
ATOM 6841 O O . PHE B 2 468 ? 146.412 190.568 134.389 1.00 35.35 472 PHE B O 1
ATOM 6849 N N . PRO B 2 469 ? 148.483 189.759 134.594 1.00 40.73 473 PRO B N 1
ATOM 6850 C CA . PRO B 2 469 ? 149.061 191.104 134.631 1.00 40.73 473 PRO B CA 1
ATOM 6851 C C . PRO B 2 469 ? 148.956 191.817 133.291 1.00 40.73 473 PRO B C 1
ATOM 6852 O O . PRO B 2 469 ? 149.040 191.218 132.219 1.00 40.73 473 PRO B O 1
ATOM 6856 N N . ALA B 2 470 ? 148.793 193.134 133.375 1.00 45.36 474 ALA B N 1
ATOM 6857 C CA . ALA B 2 470 ? 148.741 193.989 132.199 1.00 45.36 474 ALA B CA 1
ATOM 6858 C C . ALA B 2 470 ? 150.143 194.241 131.660 1.00 45.36 474 ALA B C 1
ATOM 6859 O O . ALA B 2 470 ? 151.081 193.514 131.995 1.00 45.36 474 ALA B O 1
ATOM 6861 N N . GLU B 2 471 ? 150.287 195.264 130.826 1.00 51.57 475 GLU B N 1
ATOM 6862 C CA . GLU B 2 471 ? 151.579 195.582 130.234 1.00 51.57 475 GLU B CA 1
ATOM 6863 C C . GLU B 2 471 ? 152.052 196.984 130.602 1.00 51.57 475 GLU B C 1
ATOM 6864 O O . GLU B 2 471 ? 153.248 197.279 130.550 1.00 51.57 475 GLU B O 1
ATOM 6870 N N . PRO C 3 11 ? 140.273 158.252 128.958 1.00 39.25 11 PRO D N 1
ATOM 6871 C CA . PRO C 3 11 ? 139.398 158.944 128.010 1.00 39.25 11 PRO D CA 1
ATOM 6872 C C . PRO C 3 11 ? 138.531 160.006 128.678 1.00 39.25 11 PRO D C 1
ATOM 6873 O O . PRO C 3 11 ? 138.337 159.959 129.893 1.00 39.25 11 PRO D O 1
ATOM 6877 N N . PRO C 3 12 ? 138.028 160.956 127.892 1.00 35.38 12 PRO D N 1
ATOM 6878 C CA . PRO C 3 12 ? 137.130 161.976 128.444 1.00 35.38 12 PRO D CA 1
ATOM 6879 C C . PRO C 3 12 ? 135.834 161.365 128.957 1.00 35.38 12 PRO D C 1
ATOM 6880 O O . PRO C 3 12 ? 135.412 160.295 128.520 1.00 35.38 12 PRO D O 1
ATOM 6884 N N . ASP C 3 13 ? 135.204 162.060 129.909 1.00 38.24 13 ASP D N 1
ATOM 6885 C CA . ASP C 3 13 ? 134.149 161.436 130.701 1.00 38.24 13 ASP D CA 1
ATOM 6886 C C . ASP C 3 13 ? 132.813 161.404 129.966 1.00 38.24 13 ASP D C 1
ATOM 6887 O O . ASP C 3 13 ? 132.148 160.361 129.938 1.00 38.24 13 ASP D O 1
ATOM 6892 N N . MET C 3 14 ? 132.388 162.534 129.397 1.00 34.69 14 MET D N 1
ATOM 6893 C CA . MET C 3 14 ? 131.159 162.618 128.596 1.00 34.69 14 MET D CA 1
ATOM 6894 C C . MET C 3 14 ? 129.896 162.480 129.444 1.00 34.69 14 MET D C 1
ATOM 6895 O O . MET C 3 14 ? 128.865 162.000 128.979 1.00 34.69 14 MET D O 1
ATOM 6900 N N . ASN C 3 15 ? 129.959 162.930 130.692 1.00 34.05 15 ASN D N 1
ATOM 6901 C CA . ASN C 3 15 ? 128.788 162.919 131.564 1.00 34.05 15 ASN D CA 1
ATOM 6902 C C . ASN C 3 15 ? 128.938 164.097 132.513 1.00 34.05 15 ASN D C 1
ATOM 6903 O O . ASN C 3 15 ? 129.821 164.081 133.369 1.00 34.05 15 ASN D O 1
ATOM 6908 N N . ARG C 3 16 ? 128.107 165.115 132.335 1.00 34.88 16 ARG D N 1
ATOM 6909 C CA . ARG C 3 16 ? 128.158 166.312 133.159 1.00 34.88 16 ARG D CA 1
ATOM 6910 C C . ARG C 3 16 ? 127.889 166.028 134.628 1.00 34.88 16 ARG D C 1
ATOM 6911 O O . ARG C 3 16 ? 128.269 166.813 135.490 1.00 34.88 16 ARG D O 1
ATOM 6919 N N . ASN C 3 17 ? 127.240 164.907 134.912 1.00 32.48 17 ASN D N 1
ATOM 6920 C CA . ASN C 3 17 ? 126.906 164.563 136.285 1.00 32.48 17 ASN D CA 1
ATOM 6921 C C . ASN C 3 17 ? 128.131 164.161 137.089 1.00 32.48 17 ASN D C 1
ATOM 6922 O O . ASN C 3 17 ? 128.096 164.195 138.319 1.00 32.48 17 ASN D O 1
ATOM 6927 N N . THR C 3 18 ? 129.219 163.771 136.432 1.00 32.84 18 THR D N 1
ATOM 6928 C CA . THR C 3 18 ? 130.410 163.368 137.160 1.00 32.84 18 THR D CA 1
ATOM 6929 C C . THR C 3 18 ? 131.707 164.000 136.676 1.00 32.84 18 THR D C 1
ATOM 6930 O O . THR C 3 18 ? 132.681 163.981 137.429 1.00 32.84 18 THR D O 1
ATOM 6934 N N . GLU C 3 19 ? 131.760 164.563 135.471 1.00 34.47 19 GLU D N 1
ATOM 6935 C CA . GLU C 3 19 ? 133.046 164.967 134.909 1.00 34.47 19 GLU D CA 1
ATOM 6936 C C . GLU C 3 19 ? 133.684 166.125 135.659 1.00 34.47 19 GLU D C 1
ATOM 6937 O O . GLU C 3 19 ? 134.895 166.320 135.546 1.00 34.47 19 GLU D O 1
ATOM 6943 N N . TRP C 3 20 ? 132.911 166.888 136.419 1.00 34.02 20 TRP D N 1
ATOM 6944 C CA . TRP C 3 20 ? 133.418 168.052 137.126 1.00 34.02 20 TRP D CA 1
ATOM 6945 C C . TRP C 3 20 ? 134.337 167.691 138.271 1.00 34.02 20 TRP D C 1
ATOM 6946 O O . TRP C 3 20 ? 135.016 168.571 138.797 1.00 34.02 20 TRP D O 1
ATOM 6957 N N . PHE C 3 21 ? 134.240 166.454 138.755 1.00 34.35 21 PHE D N 1
ATOM 6958 C CA . PHE C 3 21 ? 134.976 165.989 139.940 1.00 34.35 21 PHE D CA 1
ATOM 6959 C C . PHE C 3 21 ? 136.454 165.688 139.756 1.00 34.35 21 PHE D C 1
ATOM 6960 O O . PHE C 3 21 ? 137.105 165.152 140.642 1.00 34.35 21 PHE D O 1
ATOM 6968 N N . MET C 3 22 ? 136.997 166.089 138.613 1.00 36.85 22 MET D N 1
ATOM 6969 C CA . MET C 3 22 ? 138.402 165.843 138.306 1.00 36.85 22 MET D CA 1
ATOM 6970 C C . MET C 3 22 ? 139.250 167.106 138.188 1.00 36.85 22 MET D C 1
ATOM 6971 O O . MET C 3 22 ? 140.463 167.027 138.021 1.00 36.85 22 MET D O 1
ATOM 6976 N N . TYR C 3 23 ? 138.613 168.267 138.275 1.00 34.13 23 TYR D N 1
ATOM 6977 C CA . TYR C 3 23 ? 139.325 169.528 138.177 1.00 34.13 23 TYR D CA 1
ATOM 6978 C C . TYR C 3 23 ? 139.978 169.877 139.507 1.00 34.13 23 TYR D C 1
ATOM 6979 O O . TYR C 3 23 ? 139.632 169.325 140.548 1.00 34.13 23 TYR D O 1
ATOM 6988 N N . PRO C 3 24 ? 140.955 170.781 139.510 1.00 34.41 24 PRO D N 1
ATOM 6989 C CA . PRO C 3 24 ? 141.665 171.080 140.757 1.00 34.41 24 PRO D CA 1
ATOM 6990 C C . PRO C 3 24 ? 140.852 171.946 141.705 1.00 34.41 24 PRO D C 1
ATOM 6991 O O . PRO C 3 24 ? 140.037 172.770 141.289 1.00 34.41 24 PRO D O 1
ATOM 6995 N N . GLY C 3 25 ? 141.101 171.766 142.994 1.00 33.63 25 GLY D N 1
ATOM 6996 C CA . GLY C 3 25 ? 140.417 172.509 144.024 1.00 33.63 25 GLY D CA 1
ATOM 6997 C C . GLY C 3 25 ? 139.254 171.802 144.670 1.00 33.63 25 GLY D C 1
ATOM 6998 O O . GLY C 3 25 ? 138.576 172.410 145.500 1.00 33.63 25 GLY D O 1
ATOM 6999 N N . VAL C 3 26 ? 139.001 170.541 144.322 1.00 33.72 26 VAL D N 1
ATOM 7000 C CA . VAL C 3 26 ? 137.791 169.868 144.776 1.00 33.72 26 VAL D CA 1
ATOM 7001 C C . VAL C 3 26 ? 137.988 169.211 146.139 1.00 33.72 26 VAL D C 1
ATOM 7002 O O . VAL C 3 26 ? 137.108 169.298 146.999 1.00 33.72 26 VAL D O 1
ATOM 7006 N N . TRP C 3 27 ? 139.120 168.550 146.365 1.00 34.79 27 TRP D N 1
ATOM 7007 C CA . TRP C 3 27 ? 139.438 168.036 147.692 1.00 34.79 27 TRP D CA 1
ATOM 7008 C C . TRP C 3 27 ? 139.590 169.158 148.712 1.00 34.79 27 TRP D C 1
ATOM 7009 O O . TRP C 3 27 ? 139.099 169.047 149.845 1.00 34.79 27 TRP D O 1
ATOM 7020 N N . THR C 3 28 ? 140.261 170.240 148.327 1.00 34.12 28 THR D N 1
ATOM 7021 C CA . THR C 3 28 ? 140.438 171.393 149.193 1.00 34.12 28 THR D CA 1
ATOM 7022 C C . THR C 3 28 ? 139.120 172.040 149.582 1.00 34.12 28 THR D C 1
ATOM 7023 O O . THR C 3 28 ? 138.935 172.385 150.750 1.00 34.12 28 THR D O 1
ATOM 7027 N N . THR C 3 29 ? 138.199 172.203 148.643 1.00 34.17 29 THR D N 1
ATOM 7028 C CA . THR C 3 29 ? 136.879 172.725 148.953 1.00 34.17 29 THR D CA 1
ATOM 7029 C C . THR C 3 29 ? 136.045 171.762 149.778 1.00 34.17 29 THR D C 1
ATOM 7030 O O . THR C 3 29 ? 135.295 172.212 150.649 1.00 34.17 29 THR D O 1
ATOM 7034 N N . TYR C 3 30 ? 136.156 170.455 149.530 1.00 36.23 30 TYR D N 1
ATOM 7035 C CA . TYR C 3 30 ? 135.495 169.481 150.389 1.00 36.23 30 TYR D CA 1
ATOM 7036 C C . TYR C 3 30 ? 135.921 169.642 151.840 1.00 36.23 30 TYR D C 1
ATOM 7037 O O . TYR C 3 30 ? 135.077 169.602 152.736 1.00 36.23 30 TYR D O 1
ATOM 7046 N N . MET C 3 31 ? 137.218 169.799 152.094 1.00 38.91 31 MET D N 1
ATOM 7047 C CA . MET C 3 31 ? 137.683 170.003 153.464 1.00 38.91 31 MET D CA 1
ATOM 7048 C C . MET C 3 31 ? 137.309 171.367 154.034 1.00 38.91 31 MET D C 1
ATOM 7049 O O . MET C 3 31 ? 137.004 171.472 155.232 1.00 38.91 31 MET D O 1
ATOM 7054 N N . LEU C 3 32 ? 137.350 172.416 153.218 1.00 38.06 32 LEU D N 1
ATOM 7055 C CA . LEU C 3 32 ? 137.024 173.752 153.697 1.00 38.06 32 LEU D CA 1
ATOM 7056 C C . LEU C 3 32 ? 135.560 173.880 154.077 1.00 38.06 32 LEU D C 1
ATOM 7057 O O . LEU C 3 32 ? 135.235 174.599 155.023 1.00 38.06 32 LEU D O 1
ATOM 7062 N N . ILE C 3 33 ? 134.666 173.208 153.351 1.00 38.96 33 ILE D N 1
ATOM 7063 C CA . ILE C 3 33 ? 133.253 173.250 153.710 1.00 38.96 33 ILE D CA 1
ATOM 7064 C C . ILE C 3 33 ? 133.039 172.632 155.080 1.00 38.96 33 ILE D C 1
ATOM 7065 O O . ILE C 3 33 ? 132.257 173.138 155.889 1.00 38.96 33 ILE D O 1
ATOM 7070 N N . LEU C 3 34 ? 133.738 171.535 155.368 1.00 39.65 34 LEU D N 1
ATOM 7071 C CA . LEU C 3 34 ? 133.598 170.873 156.659 1.00 39.65 34 LEU D CA 1
ATOM 7072 C C . LEU C 3 34 ? 134.208 171.674 157.804 1.00 39.65 34 LEU D C 1
ATOM 7073 O O . LEU C 3 34 ? 133.697 171.607 158.921 1.00 39.65 34 LEU D O 1
ATOM 7078 N N . PHE C 3 35 ? 135.294 172.405 157.571 1.00 44.64 35 PHE D N 1
ATOM 7079 C CA . PHE C 3 35 ? 135.785 173.316 158.607 1.00 44.64 35 PHE D CA 1
ATOM 7080 C C . PHE C 3 35 ? 134.857 174.514 158.828 1.00 44.64 35 PHE D C 1
ATOM 7081 O O . PHE C 3 35 ? 134.635 174.935 159.975 1.00 44.64 35 PHE D O 1
ATOM 7089 N N . PHE C 3 36 ? 134.295 175.062 157.748 1.00 46.16 36 PHE D N 1
ATOM 7090 C CA . PHE C 3 36 ? 133.357 176.173 157.863 1.00 46.16 36 PHE D CA 1
ATOM 7091 C C . PHE C 3 36 ? 132.088 175.763 158.598 1.00 46.16 36 PHE D C 1
ATOM 7092 O O . PHE C 3 36 ? 131.552 176.544 159.392 1.00 46.16 36 PHE D O 1
ATOM 7100 N N . GLY C 3 37 ? 131.591 174.551 158.352 1.00 46.60 37 GLY D N 1
ATOM 7101 C CA . GLY C 3 37 ? 130.407 174.091 159.057 1.00 46.60 37 GLY D CA 1
ATOM 7102 C C . GLY C 3 37 ? 130.629 173.964 160.550 1.00 46.60 37 GLY D C 1
ATOM 7103 O O . GLY C 3 37 ? 129.747 174.290 161.350 1.00 46.60 37 GLY D O 1
ATOM 7104 N N . TRP C 3 38 ? 131.811 173.490 160.946 1.00 49.04 38 TRP D N 1
ATOM 7105 C CA . TRP C 3 38 ? 132.152 173.395 162.361 1.00 49.04 38 TRP D CA 1
ATOM 7106 C C . TRP C 3 38 ? 132.200 174.767 163.004 1.00 49.04 38 TRP D C 1
ATOM 7107 O O . TRP C 3 38 ? 131.665 174.970 164.102 1.00 49.04 38 TRP D O 1
ATOM 7118 N N . LEU C 3 39 ? 132.840 175.725 162.335 1.00 49.77 39 LEU D N 1
ATOM 7119 C CA . LEU C 3 39 ? 132.882 177.079 162.871 1.00 49.77 39 LEU D CA 1
ATOM 7120 C C . LEU C 3 39 ? 131.498 177.700 162.974 1.00 49.77 39 LEU D C 1
ATOM 7121 O O . LEU C 3 39 ? 131.252 178.473 163.902 1.00 49.77 39 LEU D O 1
ATOM 7126 N N . VAL C 3 40 ? 130.599 177.402 162.041 1.00 50.89 40 VAL D N 1
ATOM 7127 C CA . VAL C 3 40 ? 129.238 177.929 162.121 1.00 50.89 40 VAL D CA 1
ATOM 7128 C C . VAL C 3 40 ? 128.465 177.313 163.278 1.00 50.89 40 VAL D C 1
ATOM 7129 O O . VAL C 3 40 ? 127.787 178.024 164.024 1.00 50.89 40 VAL D O 1
ATOM 7133 N N . VAL C 3 41 ? 128.554 175.993 163.451 1.00 52.29 41 VAL D N 1
ATOM 7134 C CA . VAL C 3 41 ? 127.842 175.337 164.546 1.00 52.29 41 VAL D CA 1
ATOM 7135 C C . VAL C 3 41 ? 128.340 175.834 165.899 1.00 52.29 41 VAL D C 1
ATOM 7136 O O . VAL C 3 41 ? 127.546 176.048 166.819 1.00 52.29 41 VAL D O 1
ATOM 7140 N N . LEU C 3 42 ? 129.654 176.010 166.054 1.00 53.81 42 LEU D N 1
ATOM 7141 C CA . LEU C 3 42 ? 130.171 176.535 167.315 1.00 53.81 42 LEU D CA 1
ATOM 7142 C C . LEU C 3 42 ? 129.662 177.938 167.599 1.00 53.81 42 LEU D C 1
ATOM 7143 O O . LEU C 3 42 ? 129.332 178.255 168.744 1.00 53.81 42 LEU D O 1
ATOM 7148 N N . SER C 3 43 ? 129.612 178.792 166.587 1.00 56.66 43 SER D N 1
ATOM 7149 C CA . SER C 3 43 ? 129.362 180.210 166.795 1.00 56.66 43 SER D CA 1
ATOM 7150 C C . SER C 3 43 ? 127.889 180.540 166.954 1.00 56.66 43 SER D C 1
ATOM 7151 O O . SER C 3 43 ? 127.541 181.409 167.756 1.00 56.66 43 SER D O 1
ATOM 7154 N N . VAL C 3 44 ? 127.009 179.895 166.190 1.00 57.99 44 VAL D N 1
ATOM 7155 C CA . VAL C 3 44 ? 125.605 180.277 166.287 1.00 57.99 44 VAL D CA 1
ATOM 7156 C C . VAL C 3 44 ? 125.020 179.842 167.624 1.00 57.99 44 VAL D C 1
ATOM 7157 O O . VAL C 3 44 ? 124.233 180.576 168.230 1.00 57.99 44 VAL D O 1
ATOM 7161 N N . SER C 3 45 ? 125.403 178.671 168.121 1.00 59.40 45 SER D N 1
ATOM 7162 C CA . SER C 3 45 ? 124.869 178.126 169.366 1.00 59.40 45 SER D CA 1
ATOM 7163 C C . SER C 3 45 ? 126.042 177.639 170.206 1.00 59.40 45 SER D C 1
ATOM 7164 O O . SER C 3 45 ? 126.573 176.555 169.954 1.00 59.40 45 SER D O 1
ATOM 7167 N N . GLY C 3 46 ? 126.427 178.426 171.206 1.00 62.08 46 GLY D N 1
ATOM 7168 C CA . GLY C 3 46 ? 127.606 178.129 171.993 1.00 62.08 46 GLY D CA 1
ATOM 7169 C C . GLY C 3 46 ? 127.574 176.745 172.600 1.00 62.08 46 GLY D C 1
ATOM 7170 O O . GLY C 3 46 ? 126.631 176.395 173.311 1.00 62.08 46 GLY D O 1
ATOM 7171 N N . CYS C 3 47 ? 128.599 175.948 172.327 1.00 61.80 47 CYS D N 1
ATOM 7172 C CA . CYS C 3 47 ? 128.605 174.549 172.718 1.00 61.80 47 CYS D CA 1
ATOM 7173 C C . CYS C 3 47 ? 130.050 174.073 172.800 1.00 61.80 47 CYS D C 1
ATOM 7174 O O . CYS C 3 47 ? 130.988 174.874 172.800 1.00 61.80 47 CYS D O 1
ATOM 7177 N N . SER C 3 48 ? 130.218 172.836 172.889 1.00 59.09 48 SER D N 1
ATOM 7178 C CA . SER C 3 48 ? 131.594 172.398 173.023 1.00 59.09 48 SER D CA 1
ATOM 7179 C C . SER C 3 48 ? 132.088 171.787 171.718 1.00 59.09 48 SER D C 1
ATOM 7180 O O . SER C 3 48 ? 131.286 171.423 170.856 1.00 59.09 48 SER D O 1
ATOM 7183 N N . PRO C 3 49 ? 133.405 171.685 171.536 1.00 56.45 49 PRO D N 1
ATOM 7184 C CA . PRO C 3 49 ? 133.921 171.107 170.287 1.00 56.45 49 PRO D CA 1
ATOM 7185 C C . PRO C 3 49 ? 133.372 169.732 169.952 1.00 56.45 49 PRO D C 1
ATOM 7186 O O . PRO C 3 49 ? 133.124 169.451 168.776 1.00 56.45 49 PRO D O 1
ATOM 7190 N N . GLY C 3 50 ? 133.179 168.860 170.939 1.00 56.92 50 GLY D N 1
ATOM 7191 C CA . GLY C 3 50 ? 132.656 167.537 170.646 1.00 56.92 50 GLY D CA 1
ATOM 7192 C C . GLY C 3 50 ? 131.223 167.554 170.162 1.00 56.92 50 GLY D C 1
ATOM 7193 O O . GLY C 3 50 ? 130.866 166.833 169.226 1.00 56.92 50 GLY D O 1
ATOM 7194 N N . MET C 3 51 ? 130.386 168.380 170.777 1.00 57.48 51 MET D N 1
ATOM 7195 C CA . MET C 3 51 ? 128.997 168.474 170.366 1.00 57.48 51 MET D CA 1
ATOM 7196 C C . MET C 3 51 ? 128.858 169.189 169.028 1.00 57.48 51 MET D C 1
ATOM 7197 O O . MET C 3 51 ? 127.801 169.114 168.400 1.00 57.48 51 MET D O 1
ATOM 7202 N N . ALA C 3 52 ? 129.900 169.884 168.584 1.00 53.48 52 ALA D N 1
ATOM 7203 C CA . ALA C 3 52 ? 129.940 170.476 167.257 1.00 53.48 52 ALA D CA 1
ATOM 7204 C C . ALA C 3 52 ? 130.447 169.516 166.194 1.00 53.48 52 ALA D C 1
ATOM 7205 O O . ALA C 3 52 ? 129.894 169.490 165.087 1.00 53.48 52 ALA D O 1
ATOM 7207 N N . TRP C 3 53 ? 131.482 168.732 166.492 1.00 50.36 53 TRP D N 1
ATOM 7208 C CA . TRP C 3 53 ? 131.924 167.694 165.575 1.00 50.36 53 TRP D CA 1
ATOM 7209 C C . TRP C 3 53 ? 130.916 166.570 165.418 1.00 50.36 53 TRP D C 1
ATOM 7210 O O . TRP C 3 53 ? 130.938 165.890 164.393 1.00 50.36 53 TRP D O 1
ATOM 7221 N N . THR C 3 54 ? 130.061 166.330 166.409 1.00 50.35 54 THR D N 1
ATOM 7222 C CA . THR C 3 54 ? 128.953 165.405 166.216 1.00 50.35 54 THR D CA 1
ATOM 7223 C C . THR C 3 54 ? 127.903 165.936 165.256 1.00 50.35 54 THR D C 1
ATOM 7224 O O . THR C 3 54 ? 127.435 165.187 164.394 1.00 50.35 54 THR D O 1
ATOM 7228 N N . VAL C 3 55 ? 127.538 167.207 165.373 1.00 46.91 55 VAL D N 1
ATOM 7229 C CA . VAL C 3 55 ? 126.593 167.802 164.443 1.00 46.91 55 VAL D CA 1
ATOM 7230 C C . VAL C 3 55 ? 127.148 167.827 163.026 1.00 46.91 55 VAL D C 1
ATOM 7231 O O . VAL C 3 55 ? 126.427 167.516 162.079 1.00 46.91 55 VAL D O 1
ATOM 7235 N N . VAL C 3 56 ? 128.418 168.190 162.854 1.00 45.29 56 VAL D N 1
ATOM 7236 C CA . VAL C 3 56 ? 129.016 168.117 161.528 1.00 45.29 56 VAL D CA 1
ATOM 7237 C C . VAL C 3 56 ? 129.003 166.698 160.980 1.00 45.29 56 VAL D C 1
ATOM 7238 O O . VAL C 3 56 ? 128.646 166.495 159.815 1.00 45.29 56 VAL D O 1
ATOM 7242 N N . ASN C 3 57 ? 129.359 165.711 161.798 1.00 45.19 57 ASN D N 1
ATOM 7243 C CA . ASN C 3 57 ? 129.393 164.311 161.401 1.00 45.19 57 ASN D CA 1
ATOM 7244 C C . ASN C 3 57 ? 128.034 163.773 160.993 1.00 45.19 57 ASN D C 1
ATOM 7245 O O . ASN C 3 57 ? 127.964 162.947 160.084 1.00 45.19 57 ASN D O 1
ATOM 7250 N N . LEU C 3 58 ? 126.962 164.190 161.657 1.00 42.11 58 LEU D N 1
ATOM 7251 C CA . LEU C 3 58 ? 125.631 163.713 161.306 1.00 42.11 58 LEU D CA 1
ATOM 7252 C C . LEU C 3 58 ? 124.946 164.540 160.231 1.00 42.11 58 LEU D C 1
ATOM 7253 O O . LEU C 3 58 ? 124.021 164.043 159.587 1.00 42.11 58 LEU D O 1
ATOM 7258 N N . ALA C 3 59 ? 125.350 165.794 160.030 1.00 38.87 59 ALA D N 1
ATOM 7259 C CA . ALA C 3 59 ? 124.894 166.558 158.879 1.00 38.87 59 ALA D CA 1
ATOM 7260 C C . ALA C 3 59 ? 125.609 166.159 157.601 1.00 38.87 59 ALA D C 1
ATOM 7261 O O . ALA C 3 59 ? 125.049 166.320 156.517 1.00 38.87 59 ALA D O 1
ATOM 7263 N N . HIS C 3 60 ? 126.833 165.661 157.700 1.00 36.05 60 HIS D N 1
ATOM 7264 C CA . HIS C 3 60 ? 127.528 165.109 156.555 1.00 36.05 60 HIS D CA 1
ATOM 7265 C C . HIS C 3 60 ? 126.981 163.755 156.148 1.00 36.05 60 HIS D C 1
ATOM 7266 O O . HIS C 3 60 ? 127.307 163.275 155.065 1.00 36.05 60 HIS D O 1
ATOM 7273 N N . PHE C 3 61 ? 126.158 163.127 156.977 1.00 35.66 61 PHE D N 1
ATOM 7274 C CA . PHE C 3 61 ? 125.581 161.846 156.599 1.00 35.66 61 PHE D CA 1
ATOM 7275 C C . PHE C 3 61 ? 124.298 162.025 155.802 1.00 35.66 61 PHE D C 1
ATOM 7276 O O . PHE C 3 61 ? 124.111 161.366 154.784 1.00 35.66 61 PHE D O 1
ATOM 7284 N N . VAL C 3 62 ? 123.415 162.917 156.248 1.00 33.48 62 VAL D N 1
ATOM 7285 C CA . VAL C 3 62 ? 122.137 163.113 155.573 1.00 33.48 62 VAL D CA 1
ATOM 7286 C C . VAL C 3 62 ? 122.347 163.641 154.165 1.00 33.48 62 VAL D C 1
ATOM 7287 O O . VAL C 3 62 ? 121.743 163.151 153.207 1.00 33.48 62 VAL D O 1
ATOM 7291 N N . VAL C 3 63 ? 123.201 164.649 154.016 1.00 31.91 63 VAL D N 1
ATOM 7292 C CA . VAL C 3 63 ? 123.437 165.246 152.707 1.00 31.91 63 VAL D CA 1
ATOM 7293 C C . VAL C 3 63 ? 124.126 164.264 151.773 1.00 31.91 63 VAL D C 1
ATOM 7294 O O . VAL C 3 63 ? 123.684 164.053 150.640 1.00 31.91 63 VAL D O 1
ATOM 7298 N N . THR C 3 64 ? 125.207 163.647 152.235 1.00 32.03 64 THR D N 1
ATOM 7299 C CA . THR C 3 64 ? 125.961 162.705 151.428 1.00 32.03 64 THR D CA 1
ATOM 7300 C C . THR C 3 64 ? 125.186 161.456 151.059 1.00 32.03 64 THR D C 1
ATOM 7301 O O . THR C 3 64 ? 125.280 161.020 149.915 1.00 32.03 64 THR D O 1
ATOM 7305 N N . TYR C 3 65 ? 124.423 160.865 151.974 1.00 32.28 65 TYR D N 1
ATOM 7306 C CA . TYR C 3 65 ? 123.696 159.662 151.614 1.00 32.28 65 TYR D CA 1
ATOM 7307 C C . TYR C 3 65 ? 122.626 159.942 150.576 1.00 32.28 65 TYR D C 1
ATOM 7308 O O . TYR C 3 65 ? 122.502 159.190 149.610 1.00 32.28 65 TYR D O 1
ATOM 7317 N N . HIS C 3 66 ? 121.874 161.028 150.737 1.00 32.19 66 HIS D N 1
ATOM 7318 C CA . HIS C 3 66 ? 120.844 161.380 149.770 1.00 32.19 66 HIS D CA 1
ATOM 7319 C C . HIS C 3 66 ? 121.430 161.769 148.422 1.00 32.19 66 HIS D C 1
ATOM 7320 O O . HIS C 3 66 ? 120.872 161.403 147.386 1.00 32.19 66 HIS D O 1
ATOM 7327 N N . SER C 3 67 ? 122.548 162.489 148.400 1.00 32.16 67 SER D N 1
ATOM 7328 C CA . SER C 3 67 ? 123.127 162.904 147.132 1.00 32.16 67 SER D CA 1
ATOM 7329 C C . SER C 3 67 ? 123.863 161.783 146.413 1.00 32.16 67 SER D C 1
ATOM 7330 O O . SER C 3 67 ? 123.770 161.686 145.189 1.00 32.16 67 SER D O 1
ATOM 7333 N N . PHE C 3 68 ? 124.572 160.914 147.133 1.00 29.59 68 PHE D N 1
ATOM 7334 C CA . PHE C 3 68 ? 125.411 159.911 146.495 1.00 29.59 68 PHE D CA 1
ATOM 7335 C C . PHE C 3 68 ? 124.731 158.565 146.315 1.00 29.59 68 PHE D C 1
ATOM 7336 O O . PHE C 3 68 ? 125.060 157.850 145.369 1.00 29.59 68 PHE D O 1
ATOM 7344 N N . HIS C 3 69 ? 123.826 158.171 147.209 1.00 29.93 69 HIS D N 1
ATOM 7345 C CA . HIS C 3 69 ? 123.370 156.790 147.264 1.00 29.93 69 HIS D CA 1
ATOM 7346 C C . HIS C 3 69 ? 121.862 156.637 147.158 1.00 29.93 69 HIS D C 1
ATOM 7347 O O . HIS C 3 69 ? 121.365 155.514 147.251 1.00 29.93 69 HIS D O 1
ATOM 7354 N N . TRP C 3 70 ? 121.114 157.719 146.981 1.00 37.98 70 TRP D N 1
ATOM 7355 C CA . TRP C 3 70 ? 119.662 157.622 146.900 1.00 37.98 70 TRP D CA 1
ATOM 7356 C C . TRP C 3 70 ? 119.120 158.074 145.552 1.00 37.98 70 TRP D C 1
ATOM 7357 O O . TRP C 3 70 ? 118.404 157.311 144.905 1.00 37.98 70 TRP D O 1
ATOM 7368 N N . MET C 3 71 ? 119.433 159.285 145.107 1.00 37.15 71 MET D N 1
ATOM 7369 C CA . MET C 3 71 ? 118.900 159.768 143.842 1.00 37.15 71 MET D CA 1
ATOM 7370 C C . MET C 3 71 ? 119.488 158.985 142.679 1.00 37.15 71 MET D C 1
ATOM 7371 O O . MET C 3 71 ? 120.660 158.614 142.693 1.00 37.15 71 MET D O 1
ATOM 7376 N N . LYS C 3 72 ? 118.665 158.743 141.665 1.00 38.24 72 LYS D N 1
ATOM 7377 C CA . LYS C 3 72 ? 119.065 158.018 140.472 1.00 38.24 72 LYS D CA 1
ATOM 7378 C C . LYS C 3 72 ? 118.800 158.871 139.243 1.00 38.24 72 LYS D C 1
ATOM 7379 O O . LYS C 3 72 ? 117.852 159.655 139.210 1.00 38.24 72 LYS D O 1
ATOM 7385 N N . GLY C 3 73 ? 119.651 158.729 138.243 1.00 33.82 73 GLY D N 1
ATOM 7386 C CA . GLY C 3 73 ? 119.544 159.548 137.059 1.00 33.82 73 GLY D CA 1
ATOM 7387 C C . GLY C 3 73 ? 120.415 160.780 137.117 1.00 33.82 73 GLY D C 1
ATOM 7388 O O . GLY C 3 73 ? 121.290 160.928 137.967 1.00 33.82 73 GLY D O 1
ATOM 7389 N N . THR C 3 74 ? 120.178 161.675 136.170 1.00 35.87 74 THR D N 1
ATOM 7390 C CA . THR C 3 74 ? 120.884 162.942 136.067 1.00 35.87 74 THR D CA 1
ATOM 7391 C C . THR C 3 74 ? 119.889 164.083 135.923 1.00 35.87 74 THR D C 1
ATOM 7392 O O . THR C 3 74 ? 118.767 163.880 135.454 1.00 35.87 74 THR D O 1
ATOM 7396 N N . PRO C 3 75 ? 120.260 165.296 136.327 1.00 35.71 75 PRO D N 1
ATOM 7397 C CA . PRO C 3 75 ? 119.369 166.443 136.131 1.00 35.71 75 PRO D CA 1
ATOM 7398 C C . PRO C 3 75 ? 119.430 167.037 134.734 1.00 35.71 75 PRO D C 1
ATOM 7399 O O . PRO C 3 75 ? 118.775 168.040 134.458 1.00 35.71 75 PRO D O 1
ATOM 7403 N N . PHE C 3 76 ? 120.213 166.438 133.849 1.00 35.33 76 PHE D N 1
ATOM 7404 C CA . PHE C 3 76 ? 120.375 166.915 132.485 1.00 35.33 76 PHE D CA 1
ATOM 7405 C C . PHE C 3 76 ? 119.712 165.921 131.553 1.00 35.33 76 PHE D C 1
ATOM 7406 O O . PHE C 3 76 ? 119.984 164.725 131.632 1.00 35.33 76 PHE D O 1
ATOM 7414 N N . ALA C 3 77 ? 118.837 166.409 130.684 1.00 36.80 77 ALA D N 1
ATOM 7415 C CA . ALA C 3 77 ? 117.925 165.544 129.955 1.00 36.80 77 ALA D CA 1
ATOM 7416 C C . ALA C 3 77 ? 118.390 165.213 128.543 1.00 36.80 77 ALA D C 1
ATOM 7417 O O . ALA C 3 77 ? 117.713 164.450 127.852 1.00 36.80 77 ALA D O 1
ATOM 7419 N N . ASP C 3 78 ? 119.534 165.757 128.132 1.00 38.48 78 ASP D N 1
ATOM 7420 C CA . ASP C 3 78 ? 120.087 165.484 126.810 1.00 38.48 78 ASP D CA 1
ATOM 7421 C C . ASP C 3 78 ? 120.360 163.999 126.701 1.00 38.48 78 ASP D C 1
ATOM 7422 O O . ASP C 3 78 ? 120.066 163.382 125.684 1.00 38.48 78 ASP D O 1
ATOM 7427 N N . ASP C 3 79 ? 120.960 163.428 127.737 1.00 37.22 79 ASP D N 1
ATOM 7428 C CA . ASP C 3 79 ? 121.177 161.990 127.751 1.00 37.22 79 ASP D CA 1
ATOM 7429 C C . ASP C 3 79 ? 119.912 161.274 128.194 1.00 37.22 79 ASP D C 1
ATOM 7430 O O . ASP C 3 79 ? 119.660 161.133 129.388 1.00 37.22 79 ASP D O 1
ATOM 7435 N N . GLN C 3 80 ? 119.114 160.819 127.237 1.00 31.24 80 GLN D N 1
ATOM 7436 C CA . GLN C 3 80 ? 117.676 160.640 127.399 1.00 31.24 80 GLN D CA 1
ATOM 7437 C C . GLN C 3 80 ? 117.379 159.984 128.748 1.00 31.24 80 GLN D C 1
ATOM 7438 O O . GLN C 3 80 ? 116.851 160.650 129.647 1.00 31.24 80 GLN D O 1
ATOM 7444 N N . GLY C 3 81 ? 117.721 158.734 128.965 1.00 30.75 81 GLY D N 1
ATOM 7445 C CA . GLY C 3 81 ? 117.545 158.187 130.291 1.00 30.75 81 GLY D CA 1
ATOM 7446 C C . GLY C 3 81 ? 118.601 157.167 130.615 1.00 30.75 81 GLY D C 1
ATOM 7447 O O . GLY C 3 81 ? 118.385 156.277 131.435 1.00 30.75 81 GLY D O 1
ATOM 7448 N N . ILE C 3 82 ? 119.751 157.290 129.959 1.00 32.37 82 ILE D N 1
ATOM 7449 C CA . ILE C 3 82 ? 120.730 156.214 129.906 1.00 32.37 82 ILE D CA 1
ATOM 7450 C C . ILE C 3 82 ? 121.214 155.817 131.291 1.00 32.37 82 ILE D C 1
ATOM 7451 O O . ILE C 3 82 ? 121.717 154.707 131.484 1.00 32.37 82 ILE D O 1
ATOM 7456 N N . TYR C 3 83 ? 121.042 156.685 132.280 1.00 32.07 83 TYR D N 1
ATOM 7457 C CA . TYR C 3 83 ? 121.481 156.411 133.639 1.00 32.07 83 TYR D CA 1
ATOM 7458 C C . TYR C 3 83 ? 120.324 156.403 134.630 1.00 32.07 83 TYR D C 1
ATOM 7459 O O . TYR C 3 83 ? 120.520 156.686 135.806 1.00 32.07 83 TYR D O 1
ATOM 7468 N N . ASN C 3 84 ? 119.119 156.056 134.177 1.00 33.18 84 ASN D N 1
ATOM 7469 C CA . ASN C 3 84 ? 117.958 156.068 135.062 1.00 33.18 84 ASN D CA 1
ATOM 7470 C C . ASN C 3 84 ? 118.101 155.107 136.227 1.00 33.18 84 ASN D C 1
ATOM 7471 O O . ASN C 3 84 ? 117.538 155.347 137.296 1.00 33.18 84 ASN D O 1
ATOM 7476 N N . GLY C 3 85 ? 118.819 154.014 136.049 1.00 34.60 85 GLY D N 1
ATOM 7477 C CA . GLY C 3 85 ? 118.893 153.035 137.106 1.00 34.60 85 GLY D CA 1
ATOM 7478 C C . GLY C 3 85 ? 120.137 153.090 137.959 1.00 34.60 85 GLY D C 1
ATOM 7479 O O . GLY C 3 85 ? 120.421 152.136 138.679 1.00 34.60 85 GLY D O 1
ATOM 7480 N N . LEU C 3 86 ? 120.885 154.184 137.902 1.00 33.52 86 LEU D N 1
ATOM 7481 C CA . LEU C 3 86 ? 122.155 154.297 138.599 1.00 33.52 86 LEU D CA 1
ATOM 7482 C C . LEU C 3 86 ? 122.151 155.496 139.530 1.00 33.52 86 LEU D C 1
ATOM 7483 O O . LEU C 3 86 ? 121.628 156.553 139.186 1.00 33.52 86 LEU D O 1
ATOM 7488 N N . THR C 3 87 ? 122.737 155.322 140.709 1.00 34.43 87 THR D N 1
ATOM 7489 C CA . THR C 3 87 ? 122.967 156.416 141.631 1.00 34.43 87 THR D CA 1
ATOM 7490 C C . THR C 3 87 ? 124.215 157.179 141.212 1.00 34.43 87 THR D C 1
ATOM 7491 O O . THR C 3 87 ? 124.950 156.763 140.324 1.00 34.43 87 THR D O 1
ATOM 7495 N N . TRP C 3 88 ? 124.454 158.314 141.863 1.00 31.86 88 TRP D N 1
ATOM 7496 C CA . TRP C 3 88 ? 125.625 159.115 141.534 1.00 31.86 88 TRP D CA 1
ATOM 7497 C C . TRP C 3 88 ? 126.916 158.347 141.784 1.00 31.86 88 TRP D C 1
ATOM 7498 O O . TRP C 3 88 ? 127.879 158.482 141.029 1.00 31.86 88 TRP D O 1
ATOM 7509 N N . TRP C 3 89 ? 126.957 157.541 142.847 1.00 34.41 89 TRP D N 1
ATOM 7510 C CA . TRP C 3 89 ? 128.152 156.767 143.169 1.00 34.41 89 TRP D CA 1
ATOM 7511 C C . TRP C 3 89 ? 128.454 155.729 142.097 1.00 34.41 89 TRP D C 1
ATOM 7512 O O . TRP C 3 89 ? 129.619 155.483 141.775 1.00 34.41 89 TRP D O 1
ATOM 7523 N N . GLU C 3 90 ? 127.418 155.106 141.536 1.00 38.63 90 GLU D N 1
ATOM 7524 C CA . GLU C 3 90 ? 127.606 154.095 140.504 1.00 38.63 90 GLU D CA 1
ATOM 7525 C C . GLU C 3 90 ? 127.934 154.688 139.146 1.00 38.63 90 GLU D C 1
ATOM 7526 O O . GLU C 3 90 ? 128.434 153.971 138.278 1.00 38.63 90 GLU D O 1
ATOM 7532 N N . GLN C 3 91 ? 127.647 155.966 138.930 1.00 33.83 91 GLN D N 1
ATOM 7533 C CA . GLN C 3 91 ? 127.999 156.604 137.673 1.00 33.83 91 GLN D CA 1
ATOM 7534 C C . GLN C 3 91 ? 129.432 157.111 137.671 1.00 33.83 91 GLN D C 1
ATOM 7535 O O . GLN C 3 91 ? 129.940 157.503 136.619 1.00 33.83 91 GLN D O 1
ATOM 7541 N N . MET C 3 92 ? 130.088 157.130 138.826 1.00 39.19 92 MET D N 1
ATOM 7542 C CA . MET C 3 92 ? 131.394 157.758 138.952 1.00 39.19 92 MET D CA 1
ATOM 7543 C C . MET C 3 92 ? 132.466 156.956 138.240 1.00 39.19 92 MET D C 1
ATOM 7544 O O . MET C 3 92 ? 132.538 155.735 138.379 1.00 39.19 92 MET D O 1
ATOM 7549 N N . ASP C 3 93 ? 133.312 157.659 137.489 1.00 41.67 93 ASP D N 1
ATOM 7550 C CA . ASP C 3 93 ? 134.443 157.061 136.784 1.00 41.67 93 ASP D CA 1
ATOM 7551 C C . ASP C 3 93 ? 133.999 155.953 135.842 1.00 41.67 93 ASP D C 1
ATOM 7552 O O . ASP C 3 93 ? 134.731 154.990 135.622 1.00 41.67 93 ASP D O 1
ATOM 7557 N N . ASN C 3 94 ? 132.794 156.088 135.290 1.00 41.63 94 ASN D N 1
ATOM 7558 C CA . ASN C 3 94 ? 132.233 155.146 134.326 1.00 41.63 94 ASN D CA 1
ATOM 7559 C C . ASN C 3 94 ? 131.974 153.777 134.936 1.00 41.63 94 ASN D C 1
ATOM 7560 O O . ASN C 3 94 ? 131.760 152.804 134.218 1.00 41.63 94 ASN D O 1
ATOM 7565 N N . GLY C 3 95 ? 131.978 153.683 136.257 1.00 44.25 95 GLY D N 1
ATOM 7566 C CA . GLY C 3 95 ? 131.749 152.437 136.944 1.00 44.25 95 GLY D CA 1
ATOM 7567 C C . GLY C 3 95 ? 132.999 151.710 137.383 1.00 44.25 95 GLY D C 1
ATOM 7568 O O . GLY C 3 95 ? 132.889 150.670 138.035 1.00 44.25 95 GLY D O 1
ATOM 7569 N N . GLN C 3 96 ? 134.179 152.227 137.052 1.00 47.68 96 GLN D N 1
ATOM 7570 C CA . GLN C 3 96 ? 135.421 151.574 137.439 1.00 47.68 96 GLN D CA 1
ATOM 7571 C C . GLN C 3 96 ? 135.665 151.726 138.935 1.00 47.68 96 GLN D C 1
ATOM 7572 O O . GLN C 3 96 ? 135.438 152.795 139.505 1.00 47.68 96 GLN D O 1
ATOM 7578 N N . GLN C 3 97 ? 136.152 150.665 139.567 1.00 47.16 97 GLN D N 1
ATOM 7579 C CA . GLN C 3 97 ? 136.228 150.606 141.018 1.00 47.16 97 GLN D CA 1
ATOM 7580 C C . GLN C 3 97 ? 137.620 150.950 141.533 1.00 47.16 97 GLN D C 1
ATOM 7581 O O . GLN C 3 97 ? 138.628 150.770 140.851 1.00 47.16 97 GLN D O 1
ATOM 7587 N N . LEU C 3 98 ? 137.652 151.438 142.768 1.00 47.17 98 LEU D N 1
ATOM 7588 C CA . LEU C 3 98 ? 138.874 151.720 143.521 1.00 47.17 98 LEU D CA 1
ATOM 7589 C C . LEU C 3 98 ? 139.833 152.609 142.742 1.00 47.17 98 LEU D C 1
ATOM 7590 O O . LEU C 3 98 ? 141.006 152.297 142.560 1.00 47.17 98 LEU D O 1
ATOM 7595 N N . THR C 3 99 ? 139.322 153.745 142.297 1.00 43.00 99 THR D N 1
ATOM 7596 C CA . THR C 3 99 ? 140.152 154.761 141.679 1.00 43.00 99 THR D CA 1
ATOM 7597 C C . THR C 3 99 ? 140.608 155.750 142.743 1.00 43.00 99 THR D C 1
ATOM 7598 O O . THR C 3 99 ? 140.399 155.553 143.937 1.00 43.00 99 THR D O 1
ATOM 7602 N N . ARG C 3 100 ? 141.272 156.816 142.307 1.00 40.97 100 ARG D N 1
ATOM 7603 C CA . ARG C 3 100 ? 141.761 157.817 143.247 1.00 40.97 100 ARG D CA 1
ATOM 7604 C C . ARG C 3 100 ? 140.618 158.552 143.942 1.00 40.97 100 ARG D C 1
ATOM 7605 O O . ARG C 3 100 ? 140.594 158.663 145.175 1.00 40.97 100 ARG D O 1
ATOM 7613 N N . ASN C 3 101 ? 139.658 159.060 143.173 1.00 39.34 101 ASN D N 1
ATOM 7614 C CA . ASN C 3 101 ? 138.579 159.838 143.763 1.00 39.34 101 ASN D CA 1
ATOM 7615 C C . ASN C 3 101 ? 137.662 158.989 144.627 1.00 39.34 101 ASN D C 1
ATOM 7616 O O . ASN C 3 101 ? 137.162 159.469 145.647 1.00 39.34 101 ASN D O 1
ATOM 7621 N N . ARG C 3 102 ? 137.429 157.738 144.242 1.00 38.54 102 ARG D N 1
ATOM 7622 C CA . ARG C 3 102 ? 136.679 156.818 145.081 1.00 38.54 102 ARG D CA 1
ATOM 7623 C C . ARG C 3 102 ? 137.372 156.538 146.404 1.00 38.54 102 ARG D C 1
ATOM 7624 O O . ARG C 3 102 ? 136.705 156.499 147.440 1.00 38.54 102 ARG D O 1
ATOM 7632 N N . LYS C 3 103 ? 138.690 156.355 146.401 1.00 40.54 103 LYS D N 1
ATOM 7633 C CA . LYS C 3 103 ? 139.422 156.180 147.648 1.00 40.54 103 LYS D CA 1
ATOM 7634 C C . LYS C 3 103 ? 139.327 157.404 148.539 1.00 40.54 103 LYS D C 1
ATOM 7635 O O . LYS C 3 103 ? 139.140 157.273 149.757 1.00 40.54 103 LYS D O 1
ATOM 7641 N N . PHE C 3 104 ? 139.468 158.594 147.961 1.00 37.58 104 PHE D N 1
ATOM 7642 C CA . PHE C 3 104 ? 139.319 159.794 148.772 1.00 37.58 104 PHE D CA 1
ATOM 7643 C C . PHE C 3 104 ? 137.921 159.895 149.357 1.00 37.58 104 PHE D C 1
ATOM 7644 O O . PHE C 3 104 ? 137.774 160.159 150.550 1.00 37.58 104 PHE D O 1
ATOM 7652 N N . LEU C 3 105 ? 136.888 159.675 148.555 1.00 36.42 105 LEU D N 1
ATOM 7653 C CA . LEU C 3 105 ? 135.534 159.773 149.073 1.00 36.42 105 LEU D CA 1
ATOM 7654 C C . LEU C 3 105 ? 135.217 158.685 150.086 1.00 36.42 105 LEU D C 1
ATOM 7655 O O . LEU C 3 105 ? 134.303 158.858 150.893 1.00 36.42 105 LEU D O 1
ATOM 7660 N N . THR C 3 106 ? 135.932 157.565 150.052 1.00 38.68 106 THR D N 1
ATOM 7661 C CA . THR C 3 106 ? 135.755 156.541 151.070 1.00 38.68 106 THR D CA 1
ATOM 7662 C C . THR C 3 106 ? 136.433 156.879 152.386 1.00 38.68 106 THR D C 1
ATOM 7663 O O . THR C 3 106 ? 135.883 156.573 153.446 1.00 38.68 106 THR D O 1
ATOM 7667 N N . LEU C 3 107 ? 137.609 157.506 152.364 1.00 39.68 107 LEU D N 1
ATOM 7668 C CA . LEU C 3 107 ? 138.331 157.715 153.611 1.00 39.68 107 LEU D CA 1
ATOM 7669 C C . LEU C 3 107 ? 137.949 159.005 154.317 1.00 39.68 107 LEU D C 1
ATOM 7670 O O . LEU C 3 107 ? 138.571 159.351 155.319 1.00 39.68 107 LEU D O 1
ATOM 7675 N N . VAL C 3 108 ? 136.961 159.738 153.818 1.00 39.78 108 VAL D N 1
ATOM 7676 C CA . VAL C 3 108 ? 136.564 160.989 154.463 1.00 39.78 108 VAL D CA 1
ATOM 7677 C C . VAL C 3 108 ? 135.654 160.724 155.658 1.00 39.78 108 VAL D C 1
ATOM 7678 O O . VAL C 3 108 ? 135.927 161.255 156.743 1.00 39.78 108 VAL D O 1
ATOM 7682 N N . PRO C 3 109 ? 134.575 159.936 155.536 1.00 40.07 109 PRO D N 1
ATOM 7683 C CA . PRO C 3 109 ? 133.790 159.607 156.734 1.00 40.07 109 PRO D CA 1
ATOM 7684 C C . PRO C 3 109 ? 134.567 158.855 157.802 1.00 40.07 109 PRO D C 1
ATOM 7685 O O . PRO C 3 109 ? 134.312 159.078 158.990 1.00 40.07 109 PRO D O 1
ATOM 7689 N N . VAL C 3 110 ? 135.519 157.999 157.433 1.00 43.69 110 VAL D N 1
ATOM 7690 C CA . VAL C 3 110 ? 136.326 157.328 158.446 1.00 43.69 110 VAL D CA 1
ATOM 7691 C C . VAL C 3 110 ? 137.145 158.327 159.252 1.00 43.69 110 VAL D C 1
ATOM 7692 O O . VAL C 3 110 ? 137.160 158.267 160.483 1.00 43.69 110 VAL D O 1
ATOM 7696 N N . VAL C 3 111 ? 137.827 159.259 158.591 1.00 44.20 111 VAL D N 1
ATOM 7697 C CA . VAL C 3 111 ? 138.576 160.279 159.311 1.00 44.20 111 VAL D CA 1
ATOM 7698 C C . VAL C 3 111 ? 137.664 161.175 160.121 1.00 44.20 111 VAL D C 1
ATOM 7699 O O . VAL C 3 111 ? 138.030 161.591 161.223 1.00 44.20 111 VAL D O 1
ATOM 7703 N N . LEU C 3 112 ? 136.487 161.487 159.613 1.00 44.67 112 LEU D N 1
ATOM 7704 C CA . LEU C 3 112 ? 135.578 162.372 160.313 1.00 44.67 112 LEU D CA 1
ATOM 7705 C C . LEU C 3 112 ? 134.940 161.709 161.526 1.00 44.67 112 LEU D C 1
ATOM 7706 O O . LEU C 3 112 ? 134.465 162.410 162.419 1.00 44.67 112 LEU D O 1
ATOM 7711 N N . TYR C 3 113 ? 134.916 160.379 161.569 1.00 49.96 113 TYR D N 1
ATOM 7712 C CA . TYR C 3 113 ? 134.446 159.613 162.720 1.00 49.96 113 TYR D CA 1
ATOM 7713 C C . TYR C 3 113 ? 135.410 159.633 163.902 1.00 49.96 113 TYR D C 1
ATOM 7714 O O . TYR C 3 113 ? 134.976 159.809 165.047 1.00 49.96 113 TYR D O 1
ATOM 7723 N N . LEU C 3 114 ? 136.705 159.453 163.655 1.00 50.85 114 LEU D N 1
ATOM 7724 C CA . LEU C 3 114 ? 137.696 159.513 164.718 1.00 50.85 114 LEU D CA 1
ATOM 7725 C C . LEU C 3 114 ? 137.727 160.867 165.408 1.00 50.85 114 LEU D C 1
ATOM 7726 O O . LEU C 3 114 ? 137.872 160.921 166.633 1.00 50.85 114 LEU D O 1
ATOM 7731 N N . ILE C 3 115 ? 137.603 161.955 164.652 1.00 51.74 115 ILE D N 1
ATOM 7732 C CA . ILE C 3 115 ? 137.574 163.284 165.244 1.00 51.74 115 ILE D CA 1
ATOM 7733 C C . ILE C 3 115 ? 136.368 163.456 166.150 1.00 51.74 115 ILE D C 1
ATOM 7734 O O . ILE C 3 115 ? 136.472 164.063 167.218 1.00 51.74 115 ILE D O 1
ATOM 7739 N N . ALA C 3 116 ? 135.213 162.959 165.738 1.00 54.60 116 ALA D N 1
ATOM 7740 C CA . ALA C 3 116 ? 133.997 163.092 166.519 1.00 54.60 116 ALA D CA 1
ATOM 7741 C C . ALA C 3 116 ? 133.958 162.152 167.709 1.00 54.60 116 ALA D C 1
ATOM 7742 O O . ALA C 3 116 ? 133.187 162.392 168.640 1.00 54.60 116 ALA D O 1
ATOM 7744 N N . SER C 3 117 ? 134.755 161.091 167.707 1.00 59.06 117 SER D N 1
ATOM 7745 C CA . SER C 3 117 ? 134.807 160.205 168.862 1.00 59.06 117 SER D CA 1
ATOM 7746 C C . SER C 3 117 ? 135.855 160.600 169.885 1.00 59.06 117 SER D C 1
ATOM 7747 O O . SER C 3 117 ? 135.558 160.630 171.075 1.00 59.06 117 SER D O 1
ATOM 7750 N N . HIS C 3 118 ? 137.072 160.920 169.464 1.00 61.66 118 HIS D N 1
ATOM 7751 C CA . HIS C 3 118 ? 138.107 161.269 170.424 1.00 61.66 118 HIS D CA 1
ATOM 7752 C C . HIS C 3 118 ? 137.834 162.584 171.137 1.00 61.66 118 HIS D C 1
ATOM 7753 O O . HIS C 3 118 ? 138.352 162.788 172.237 1.00 61.66 118 HIS D O 1
ATOM 7760 N N . THR C 3 119 ? 137.044 163.478 170.551 1.00 61.32 119 THR D N 1
ATOM 7761 C CA . THR C 3 119 ? 136.690 164.735 171.193 1.00 61.32 119 THR D CA 1
ATOM 7762 C C . THR C 3 119 ? 135.452 164.636 172.069 1.00 61.32 119 THR D C 1
ATOM 7763 O O . THR C 3 119 ? 135.189 165.560 172.845 1.00 61.32 119 THR D O 1
ATOM 7767 N N . THR C 3 120 ? 134.682 163.560 171.962 1.00 67.10 120 THR D N 1
ATOM 7768 C CA . THR C 3 120 ? 133.510 163.370 172.800 1.00 67.10 120 THR D CA 1
ATOM 7769 C C . THR C 3 120 ? 133.765 162.363 173.913 1.00 67.10 120 THR D C 1
ATOM 7770 O O . THR C 3 120 ? 132.829 161.994 174.628 1.00 67.10 120 THR D O 1
ATOM 7774 N N . ASP C 3 121 ? 135.013 161.920 174.072 1.00 71.26 121 ASP D N 1
ATOM 7775 C CA . ASP C 3 121 ? 135.413 160.996 175.134 1.00 71.26 121 ASP D CA 1
ATOM 7776 C C . ASP C 3 121 ? 134.644 159.683 175.074 1.00 71.26 121 ASP D C 1
ATOM 7777 O O . ASP C 3 121 ? 134.519 158.982 176.079 1.00 71.26 121 ASP D O 1
ATOM 7782 N N . TYR C 3 122 ? 134.124 159.353 173.897 1.00 70.14 122 TYR D N 1
ATOM 7783 C CA . TYR C 3 122 ? 133.518 158.055 173.630 1.00 70.14 122 TYR D CA 1
ATOM 7784 C C . TYR C 3 122 ? 132.277 157.833 174.488 1.00 70.14 122 TYR D C 1
ATOM 7785 O O . TYR C 3 122 ? 131.906 156.704 174.802 1.00 70.14 122 TYR D O 1
ATOM 7794 N N . ARG C 3 123 ? 131.619 158.928 174.853 1.00 74.07 123 ARG D N 1
ATOM 7795 C CA . ARG C 3 123 ? 130.357 158.854 175.570 1.00 74.07 123 ARG D CA 1
ATOM 7796 C C . ARG C 3 123 ? 129.304 158.161 174.718 1.00 74.07 123 ARG D C 1
ATOM 7797 O O . ARG C 3 123 ? 129.280 158.289 173.493 1.00 74.07 123 ARG D O 1
ATOM 7805 N N . HIS C 3 124 ? 128.471 157.349 175.354 1.00 75.01 124 HIS D N 1
ATOM 7806 C CA . HIS C 3 124 ? 127.501 156.541 174.613 1.00 75.01 124 HIS D CA 1
ATOM 7807 C C . HIS C 3 124 ? 126.301 157.191 173.937 1.00 75.01 124 HIS D C 1
ATOM 7808 O O . HIS C 3 124 ? 125.936 156.801 172.831 1.00 75.01 124 HIS D O 1
ATOM 7815 N N . PRO C 3 125 ? 125.682 158.182 174.576 1.00 69.78 125 PRO D N 1
ATOM 7816 C CA . PRO C 3 125 ? 124.496 158.710 173.875 1.00 69.78 125 PRO D CA 1
ATOM 7817 C C . PRO C 3 125 ? 124.750 158.999 172.405 1.00 69.78 125 PRO D C 1
ATOM 7818 O O . PRO C 3 125 ? 123.870 158.760 171.572 1.00 69.78 125 PRO D O 1
ATOM 7822 N N . TRP C 3 126 ? 125.944 159.487 172.062 1.00 64.18 126 TRP D N 1
ATOM 7823 C CA . TRP C 3 126 ? 126.291 159.843 170.694 1.00 64.18 126 TRP D CA 1
ATOM 7824 C C . TRP C 3 126 ? 127.070 158.760 169.971 1.00 64.18 126 TRP D C 1
ATOM 7825 O O . TRP C 3 126 ? 127.091 158.760 168.737 1.00 64.18 126 TRP D O 1
ATOM 7836 N N . LEU C 3 127 ? 127.728 157.863 170.696 1.00 62.79 127 LEU D N 1
ATOM 7837 C CA . LEU C 3 127 ? 128.567 156.863 170.055 1.00 62.79 127 LEU D CA 1
ATOM 7838 C C . LEU C 3 127 ? 127.763 155.911 169.185 1.00 62.79 127 LEU D C 1
ATOM 7839 O O . LEU C 3 127 ? 128.241 155.513 168.118 1.00 62.79 127 LEU D O 1
ATOM 7844 N N . PHE C 3 128 ? 126.544 155.569 169.599 1.00 59.36 128 PHE D N 1
ATOM 7845 C CA . PHE C 3 128 ? 125.683 154.719 168.786 1.00 59.36 128 PHE D CA 1
ATOM 7846 C C . PHE C 3 128 ? 125.409 155.351 167.425 1.00 59.36 128 PHE D C 1
ATOM 7847 O O . PHE C 3 128 ? 125.618 154.724 166.380 1.00 59.36 128 PHE D O 1
ATOM 7855 N N . LEU C 3 129 ? 124.954 156.605 167.420 1.00 56.71 129 LEU D N 1
ATOM 7856 C CA . LEU C 3 129 ? 124.659 157.293 166.169 1.00 56.71 129 LEU D CA 1
ATOM 7857 C C . LEU C 3 129 ? 125.908 157.471 165.323 1.00 56.71 129 LEU D C 1
ATOM 7858 O O . LEU C 3 129 ? 125.890 157.257 164.104 1.00 56.71 129 LEU D O 1
ATOM 7863 N N . ASN C 3 130 ? 127.005 157.880 165.955 1.00 54.55 130 ASN D N 1
ATOM 7864 C CA . ASN C 3 130 ? 128.208 158.183 165.197 1.00 54.55 130 ASN D CA 1
ATOM 7865 C C . ASN C 3 130 ? 128.834 156.930 164.611 1.00 54.55 130 ASN D C 1
ATOM 7866 O O . ASN C 3 130 ? 129.565 157.019 163.624 1.00 54.55 130 ASN D O 1
ATOM 7871 N N . THR C 3 131 ? 128.585 155.763 165.207 1.00 53.59 131 THR D N 1
ATOM 7872 C CA . THR C 3 131 ? 129.068 154.521 164.617 1.00 53.59 131 THR D CA 1
ATOM 7873 C C . THR C 3 131 ? 128.126 153.981 163.555 1.00 53.59 131 THR D C 1
ATOM 7874 O O . THR C 3 131 ? 128.589 153.428 162.548 1.00 53.59 131 THR D O 1
ATOM 7878 N N . LEU C 3 132 ? 126.819 154.137 163.756 1.00 51.33 132 LEU D N 1
ATOM 7879 C CA . LEU C 3 132 ? 125.845 153.697 162.770 1.00 51.33 132 LEU D CA 1
ATOM 7880 C C . LEU C 3 132 ? 125.998 154.454 161.459 1.00 51.33 132 LEU D C 1
ATOM 7881 O O . LEU C 3 132 ? 125.945 153.853 160.374 1.00 51.33 132 LEU D O 1
ATOM 7886 N N . ALA C 3 133 ? 126.202 155.770 161.543 1.00 47.95 133 ALA D N 1
ATOM 7887 C CA . ALA C 3 133 ? 126.393 156.566 160.339 1.00 47.95 133 ALA D CA 1
ATOM 7888 C C . ALA C 3 133 ? 127.583 156.059 159.544 1.00 47.95 133 ALA D C 1
ATOM 7889 O O . ALA C 3 133 ? 127.498 155.852 158.330 1.00 47.95 133 ALA D O 1
ATOM 7891 N N . VAL C 3 134 ? 128.698 155.822 160.223 1.00 47.53 134 VAL D N 1
ATOM 7892 C CA . VAL C 3 134 ? 129.923 155.440 159.533 1.00 47.53 134 VAL D CA 1
ATOM 7893 C C . VAL C 3 134 ? 129.773 154.067 158.902 1.00 47.53 134 VAL D C 1
ATOM 7894 O O . VAL C 3 134 ? 130.215 153.836 157.773 1.00 47.53 134 VAL D O 1
ATOM 7898 N N . MET C 3 135 ? 129.169 153.124 159.626 1.00 47.91 135 MET D N 1
ATOM 7899 C CA . MET C 3 135 ? 129.027 151.790 159.056 1.00 47.91 135 MET D CA 1
ATOM 7900 C C . MET C 3 135 ? 128.122 151.801 157.832 1.00 47.91 135 MET D C 1
ATOM 7901 O O . MET C 3 135 ? 128.461 151.200 156.805 1.00 47.91 135 MET D O 1
ATOM 7906 N N . VAL C 3 136 ? 126.980 152.494 157.905 1.00 44.14 136 VAL D N 1
ATOM 7907 C CA . VAL C 3 136 ? 126.118 152.591 156.730 1.00 44.14 136 VAL D CA 1
ATOM 7908 C C . VAL C 3 136 ? 126.821 153.266 155.561 1.00 44.14 136 VAL D C 1
ATOM 7909 O O . VAL C 3 136 ? 126.719 152.791 154.427 1.00 44.14 136 VAL D O 1
ATOM 7913 N N . LEU C 3 137 ? 127.541 154.358 155.803 1.00 41.00 137 LEU D N 1
ATOM 7914 C CA . LEU C 3 137 ? 128.217 155.073 154.736 1.00 41.00 137 LEU D CA 1
ATOM 7915 C C . LEU C 3 137 ? 129.340 154.280 154.100 1.00 41.00 137 LEU D C 1
ATOM 7916 O O . LEU C 3 137 ? 129.508 154.351 152.882 1.00 41.00 137 LEU D O 1
ATOM 7921 N N . VAL C 3 138 ? 130.120 153.542 154.887 1.00 42.04 138 VAL D N 1
ATOM 7922 C CA . VAL C 3 138 ? 131.197 152.732 154.333 1.00 42.04 138 VAL D CA 1
ATOM 7923 C C . VAL C 3 138 ? 130.693 151.483 153.618 1.00 42.04 138 VAL D C 1
ATOM 7924 O O . VAL C 3 138 ? 131.264 151.101 152.591 1.00 42.04 138 VAL D O 1
ATOM 7928 N N . VAL C 3 139 ? 129.636 150.843 154.116 1.00 43.10 139 VAL D N 1
ATOM 7929 C CA . VAL C 3 139 ? 129.117 149.655 153.450 1.00 43.10 139 VAL D CA 1
ATOM 7930 C C . VAL C 3 139 ? 128.565 149.946 152.058 1.00 43.10 139 VAL D C 1
ATOM 7931 O O . VAL C 3 139 ? 128.797 149.155 151.135 1.00 43.10 139 VAL D O 1
ATOM 7935 N N . ALA C 3 140 ? 127.862 151.060 151.872 1.00 40.30 140 ALA D N 1
ATOM 7936 C CA . ALA C 3 140 ? 127.333 151.402 150.560 1.00 40.30 140 ALA D CA 1
ATOM 7937 C C . ALA C 3 140 ? 128.418 151.639 149.521 1.00 40.30 140 ALA D C 1
ATOM 7938 O O . ALA C 3 140 ? 128.119 151.612 148.325 1.00 40.30 140 ALA D O 1
ATOM 7940 N N . LYS C 3 141 ? 129.666 151.852 149.939 1.00 37.99 141 LYS D N 1
ATOM 7941 C CA . LYS C 3 141 ? 130.764 152.116 149.024 1.00 37.99 141 LYS D CA 1
ATOM 7942 C C . LYS C 3 141 ? 131.640 150.895 148.770 1.00 37.99 141 LYS D C 1
ATOM 7943 O O . LYS C 3 141 ? 132.736 151.042 148.228 1.00 37.99 141 LYS D O 1
ATOM 7949 N N . PHE C 3 142 ? 131.195 149.699 149.148 1.00 44.98 142 PHE D N 1
ATOM 7950 C CA . PHE C 3 142 ? 131.991 148.512 148.842 1.00 44.98 142 PHE D CA 1
ATOM 7951 C C . PHE C 3 142 ? 131.976 148.204 147.347 1.00 44.98 142 PHE D C 1
ATOM 7952 O O . PHE C 3 142 ? 130.970 148.424 146.674 1.00 44.98 142 PHE D O 1
ATOM 7960 N N . PRO C 3 143 ? 133.085 147.700 146.810 1.00 47.66 143 PRO D N 1
ATOM 7961 C CA . PRO C 3 143 ? 133.112 147.334 145.387 1.00 47.66 143 PRO D CA 1
ATOM 7962 C C . PRO C 3 143 ? 132.131 146.248 144.997 1.00 47.66 143 PRO D C 1
ATOM 7963 O O . PRO C 3 143 ? 131.716 146.205 143.835 1.00 47.66 143 PRO D O 1
ATOM 7967 N N . ASN C 3 144 ? 131.760 145.355 145.908 1.00 51.84 144 ASN D N 1
ATOM 7968 C CA . ASN C 3 144 ? 130.832 144.279 145.593 1.00 51.84 144 ASN D CA 1
ATOM 7969 C C . ASN C 3 144 ? 129.380 144.671 145.799 1.00 51.84 144 ASN D C 1
ATOM 7970 O O . ASN C 3 144 ? 128.491 143.843 145.593 1.00 51.84 144 ASN D O 1
ATOM 7975 N N . MET C 3 145 ? 129.125 145.909 146.195 1.00 52.90 145 MET D N 1
ATOM 7976 C CA . MET C 3 145 ? 127.788 146.394 146.493 1.00 52.90 145 MET D CA 1
ATOM 7977 C C . MET C 3 145 ? 127.247 147.195 145.309 1.00 52.90 145 MET D C 1
ATOM 7978 O O . MET C 3 145 ? 126.359 148.035 145.456 1.00 52.90 145 MET D O 1
ATOM 7983 N N . HIS C 3 146 ? 127.781 146.928 144.120 1.00 52.01 146 HIS D N 1
ATOM 7984 C CA . HIS C 3 146 ? 127.478 147.713 142.932 1.00 52.01 146 HIS D CA 1
ATOM 7985 C C . HIS C 3 146 ? 126.180 147.246 142.287 1.00 52.01 146 HIS D C 1
ATOM 7986 O O . HIS C 3 146 ? 126.008 146.058 142.009 1.00 52.01 146 HIS D O 1
ATOM 7993 N N . LYS C 3 147 ? 125.273 148.191 142.045 1.00 52.88 147 LYS D N 1
ATOM 7994 C CA . LYS C 3 147 ? 123.995 147.960 141.373 1.00 52.88 147 LYS D CA 1
ATOM 7995 C C . LYS C 3 147 ? 123.091 146.981 142.112 1.00 52.88 147 LYS D C 1
ATOM 7996 O O . LYS C 3 147 ? 122.243 146.341 141.489 1.00 52.88 147 LYS D O 1
ATOM 8002 N N . VAL C 3 148 ? 123.221 146.853 143.428 1.00 55.79 148 VAL D N 1
ATOM 8003 C CA . VAL C 3 148 ? 122.404 145.930 144.206 1.00 55.79 148 VAL D CA 1
ATOM 8004 C C . VAL C 3 148 ? 121.552 146.719 145.191 1.00 55.79 148 VAL D C 1
ATOM 8005 O O . VAL C 3 148 ? 122.049 147.612 145.887 1.00 55.79 148 VAL D O 1
ATOM 8009 N N . ARG C 3 149 ? 120.261 146.407 145.219 1.00 57.47 149 ARG D N 1
ATOM 8010 C CA . ARG C 3 149 ? 119.302 147.015 146.126 1.00 57.47 149 ARG D CA 1
ATOM 8011 C C . ARG C 3 149 ? 118.825 145.970 147.125 1.00 57.47 149 ARG D C 1
ATOM 8012 O O . ARG C 3 149 ? 118.636 144.803 146.779 1.00 57.47 149 ARG D O 1
ATOM 8020 N N . ILE C 3 150 ? 118.637 146.395 148.368 1.00 66.31 150 ILE D N 1
ATOM 8021 C CA . ILE C 3 150 ? 118.274 145.489 149.453 1.00 66.31 150 ILE D CA 1
ATOM 8022 C C . ILE C 3 150 ? 116.759 145.375 149.523 1.00 66.31 150 ILE D C 1
ATOM 8023 O O . ILE C 3 150 ? 116.070 146.346 149.848 1.00 66.31 150 ILE D O 1
ATOM 8028 N N . PHE C 3 151 ? 116.245 144.183 149.221 1.00 70.43 151 PHE D N 1
ATOM 8029 C CA . PHE C 3 151 ? 114.825 143.860 149.363 1.00 70.43 151 PHE D CA 1
ATOM 8030 C C . PHE C 3 151 ? 113.971 144.653 148.377 1.00 70.43 151 PHE D C 1
ATOM 8031 O O . PHE C 3 151 ? 112.762 144.798 148.564 1.00 70.43 151 PHE D O 1
ATOM 8039 N N . GLY C 3 152 ? 114.597 145.183 147.325 1.00 68.48 152 GLY D N 1
ATOM 8040 C CA . GLY C 3 152 ? 113.903 145.899 146.283 1.00 68.48 152 GLY D CA 1
ATOM 8041 C C . GLY C 3 152 ? 113.675 147.377 146.535 1.00 68.48 152 GLY D C 1
ATOM 8042 O O . GLY C 3 152 ? 113.116 148.052 145.665 1.00 68.48 152 GLY D O 1
ATOM 8043 N N . ILE C 3 153 ? 114.084 147.906 147.691 1.00 64.10 153 ILE D N 1
ATOM 8044 C CA . ILE C 3 153 ? 113.887 149.327 147.958 1.00 64.10 153 ILE D CA 1
ATOM 8045 C C . ILE C 3 153 ? 114.754 150.142 147.013 1.00 64.10 153 ILE D C 1
ATOM 8046 O O . ILE C 3 153 ? 115.926 149.822 146.792 1.00 64.10 153 ILE D O 1
ATOM 8051 N N . ASN C 3 154 ? 114.172 151.197 146.441 1.00 55.22 154 ASN D N 1
ATOM 8052 C CA . ASN C 3 154 ? 114.838 152.025 145.434 1.00 55.22 154 ASN D CA 1
ATOM 8053 C C . ASN C 3 154 ? 115.313 151.176 144.255 1.00 55.22 154 ASN D C 1
ATOM 8054 O O . ASN C 3 154 ? 116.402 151.367 143.713 1.00 55.22 154 ASN D O 1
ATOM 8059 N N . GLY C 3 155 ? 114.481 150.219 143.861 1.00 62.80 155 GLY D N 1
ATOM 8060 C CA . GLY C 3 155 ? 114.848 149.316 142.790 1.00 62.80 155 GLY D CA 1
ATOM 8061 C C . GLY C 3 155 ? 114.164 149.633 141.481 1.00 62.80 155 GLY D C 1
ATOM 8062 O O . GLY C 3 155 ? 114.480 149.040 140.449 1.00 62.80 155 GLY D O 1
ATOM 8063 N N . ASP C 3 156 ? 113.228 150.574 141.513 1.00 69.19 156 ASP D N 1
ATOM 8064 C CA . ASP C 3 156 ? 112.464 150.946 140.330 1.00 69.19 156 ASP D CA 1
ATOM 8065 C C . ASP C 3 156 ? 111.746 152.282 140.540 1.00 69.19 156 ASP D C 1
ATOM 8066 O O . ASP C 3 156 ? 112.321 153.360 140.400 1.00 69.19 156 ASP D O 1
ATOM 8071 N N . GLY D 4 36 ? 140.916 150.132 174.774 1.00 84.48 36 GLY E N 1
ATOM 8072 C CA . GLY D 4 36 ? 139.570 150.388 174.295 1.00 84.48 36 GLY E CA 1
ATOM 8073 C C . GLY D 4 36 ? 139.446 151.686 173.524 1.00 84.48 36 GLY E C 1
ATOM 8074 O O . GLY D 4 36 ? 138.925 151.710 172.411 1.00 84.48 36 GLY E O 1
ATOM 8075 N N . HIS D 4 37 ? 139.935 152.772 174.116 1.00 84.83 37 HIS E N 1
ATOM 8076 C CA . HIS D 4 37 ? 139.875 154.084 173.487 1.00 84.83 37 HIS E CA 1
ATOM 8077 C C . HIS D 4 37 ? 140.992 154.311 172.482 1.00 84.83 37 HIS E C 1
ATOM 8078 O O . HIS D 4 37 ? 141.023 155.368 171.844 1.00 84.83 37 HIS E O 1
ATOM 8080 N N . PHE D 4 38 ? 141.906 153.352 172.330 1.00 86.07 38 PHE E N 1
ATOM 8081 C CA . PHE D 4 38 ? 143.032 153.490 171.418 1.00 86.07 38 PHE E CA 1
ATOM 8082 C C . PHE D 4 38 ? 143.321 152.208 170.650 1.00 86.07 38 PHE E C 1
ATOM 8083 O O . PHE D 4 38 ? 144.315 152.152 169.916 1.00 86.07 38 PHE E O 1
ATOM 8085 N N . PHE D 4 39 ? 142.497 151.174 170.812 1.00 87.29 39 PHE E N 1
ATOM 8086 C CA . PHE D 4 39 ? 142.627 149.967 170.008 1.00 87.29 39 PHE E CA 1
ATOM 8087 C C . PHE D 4 39 ? 141.774 150.032 168.748 1.00 87.29 39 PHE E C 1
ATOM 8088 O O . PHE D 4 39 ? 142.180 149.525 167.697 1.00 87.29 39 PHE E O 1
ATOM 8090 N N . VAL D 4 40 ? 140.594 150.651 168.835 1.00 87.42 40 VAL E N 1
ATOM 8091 C CA . VAL D 4 40 ? 139.762 150.841 167.652 1.00 87.42 40 VAL E CA 1
ATOM 8092 C C . VAL D 4 40 ? 140.444 151.765 166.654 1.00 87.42 40 VAL E C 1
ATOM 8093 O O . VAL D 4 40 ? 140.298 151.594 165.438 1.00 87.42 40 VAL E O 1
ATOM 8095 N N . GLU D 4 41 ? 141.187 152.762 167.141 1.00 86.84 41 GLU E N 1
ATOM 8096 C CA . GLU D 4 41 ? 141.919 153.640 166.237 1.00 86.84 41 GLU E CA 1
ATOM 8097 C C . GLU D 4 41 ? 142.944 152.860 165.425 1.00 86.84 41 GLU E C 1
ATOM 8098 O O . GLU D 4 41 ? 143.073 153.071 164.215 1.00 86.84 41 GLU E O 1
ATOM 8100 N N . GLY D 4 42 ? 143.674 151.944 166.068 1.00 86.98 42 GLY E N 1
ATOM 8101 C CA . GLY D 4 42 ? 144.580 151.081 165.330 1.00 86.98 42 GLY E CA 1
ATOM 8102 C C . GLY D 4 42 ? 143.874 150.123 164.397 1.00 86.98 42 GLY E C 1
ATOM 8103 O O . GLY D 4 42 ? 144.335 149.896 163.270 1.00 86.98 42 GLY E O 1
ATOM 8104 N N . LEU D 4 43 ? 142.749 149.556 164.842 1.00 87.86 43 LEU E N 1
ATOM 8105 C CA . LEU D 4 43 ? 141.948 148.702 163.972 1.00 87.86 43 LEU E CA 1
ATOM 8106 C C . LEU D 4 43 ? 141.584 149.423 162.682 1.00 87.86 43 LEU E C 1
ATOM 8107 O O . LEU D 4 43 ? 141.761 148.879 161.586 1.00 87.86 43 LEU E O 1
ATOM 8112 N N . LEU D 4 44 ? 141.079 150.650 162.792 1.00 84.77 44 LEU E N 1
ATOM 8113 C CA . LEU D 4 44 ? 140.706 151.405 161.606 1.00 84.77 44 LEU E CA 1
ATOM 8114 C C . LEU D 4 44 ? 141.914 151.851 160.791 1.00 84.77 44 LEU E C 1
ATOM 8115 O O . LEU D 4 44 ? 141.844 151.847 159.556 1.00 84.77 44 LEU E O 1
ATOM 8120 N N . GLY D 4 45 ? 143.021 152.219 161.444 1.00 85.46 45 GLY E N 1
ATOM 8121 C CA . GLY D 4 45 ? 144.230 152.535 160.708 1.00 85.46 45 GLY E CA 1
ATOM 8122 C C . GLY D 4 45 ? 144.772 151.384 159.893 1.00 85.46 45 GLY E C 1
ATOM 8123 O O . GLY D 4 45 ? 145.470 151.613 158.901 1.00 85.46 45 GLY E O 1
ATOM 8124 N N . VAL D 4 46 ? 144.488 150.154 160.309 1.00 86.32 46 VAL E N 1
ATOM 8125 C CA . VAL D 4 46 ? 144.876 148.986 159.525 1.00 86.32 46 VAL E CA 1
ATOM 8126 C C . VAL D 4 46 ? 144.049 148.865 158.250 1.00 86.32 46 VAL E C 1
ATOM 8127 O O . VAL D 4 46 ? 144.598 148.666 157.159 1.00 86.32 46 VAL E O 1
ATOM 8131 N N . VAL D 4 47 ? 142.724 148.985 158.354 1.00 84.88 47 VAL E N 1
ATOM 8132 C CA . VAL D 4 47 ? 141.897 148.855 157.159 1.00 84.88 47 VAL E CA 1
ATOM 8133 C C . VAL D 4 47 ? 142.154 150.014 156.202 1.00 84.88 47 VAL E C 1
ATOM 8134 O O . VAL D 4 47 ? 142.031 149.858 154.982 1.00 84.88 47 VAL E O 1
ATOM 8138 N N . ILE D 4 48 ? 142.538 151.181 156.727 1.00 82.60 48 ILE E N 1
ATOM 8139 C CA . ILE D 4 48 ? 142.891 152.299 155.858 1.00 82.60 48 ILE E CA 1
ATOM 8140 C C . ILE D 4 48 ? 144.058 151.933 154.951 1.00 82.60 48 ILE E C 1
ATOM 8141 O O . ILE D 4 48 ? 144.012 152.151 153.733 1.00 82.60 48 ILE E O 1
ATOM 8146 N N . ILE D 4 49 ? 145.131 151.392 155.528 1.00 82.61 49 ILE E N 1
ATOM 8147 C CA . ILE D 4 49 ? 146.312 151.103 154.724 1.00 82.61 49 ILE E CA 1
ATOM 8148 C C . ILE D 4 49 ? 146.095 149.870 153.864 1.00 82.61 49 ILE E C 1
ATOM 8149 O O . ILE D 4 49 ? 146.768 149.693 152.842 1.00 82.61 49 ILE E O 1
ATOM 8154 N N . ILE D 4 50 ? 145.174 148.989 154.257 1.00 81.12 50 ILE E N 1
ATOM 8155 C CA . ILE D 4 50 ? 144.764 147.947 153.323 1.00 81.12 50 ILE E CA 1
ATOM 8156 C C . ILE D 4 50 ? 144.043 148.523 152.116 1.00 81.12 50 ILE E C 1
ATOM 8157 O O . ILE D 4 50 ? 144.366 148.154 150.981 1.00 81.12 50 ILE E O 1
ATOM 8162 N N . LEU D 4 51 ? 143.097 149.436 152.322 1.00 75.67 51 LEU E N 1
ATOM 8163 C CA . LEU D 4 51 ? 142.352 150.022 151.214 1.00 75.67 51 LEU E CA 1
ATOM 8164 C C . LEU D 4 51 ? 143.214 150.849 150.282 1.00 75.67 51 LEU E C 1
ATOM 8165 O O . LEU D 4 51 ? 143.089 150.719 149.062 1.00 75.67 51 LEU E O 1
ATOM 8170 N N . LEU D 4 52 ? 144.108 151.666 150.821 1.00 71.93 52 LEU E N 1
ATOM 8171 C CA . LEU D 4 52 ? 144.779 152.681 150.015 1.00 71.93 52 LEU E CA 1
ATOM 8172 C C . LEU D 4 52 ? 145.911 152.115 149.188 1.00 71.93 52 LEU E C 1
ATOM 8173 O O . LEU D 4 52 ? 146.757 152.859 148.691 1.00 71.93 52 LEU E O 1
ATOM 8178 N N . THR D 4 53 ? 145.946 150.800 149.013 1.00 74.60 53 THR E N 1
ATOM 8179 C CA . THR D 4 53 ? 146.992 150.160 148.226 1.00 74.60 53 THR E CA 1
ATOM 8180 C C . THR D 4 53 ? 146.459 149.327 147.079 1.00 74.60 53 THR E C 1
ATOM 8181 O O . THR D 4 53 ? 147.248 148.934 146.214 1.00 74.60 53 THR E O 1
ATOM 8185 N N . ARG D 4 54 ? 145.160 149.062 147.024 1.00 70.67 54 ARG E N 1
ATOM 8186 C CA . ARG D 4 54 ? 144.583 148.191 146.020 1.00 70.67 54 ARG E CA 1
ATOM 8187 C C . ARG D 4 54 ? 144.700 148.835 144.641 1.00 70.67 54 ARG E C 1
ATOM 8188 O O . ARG D 4 54 ? 144.832 150.051 144.505 1.00 70.67 54 ARG E O 1
ATOM 8196 N N . LYS D 4 55 ? 144.653 148.004 143.609 1.00 63.96 55 LYS E N 1
ATOM 8197 C CA . LYS D 4 55 ? 144.767 148.473 142.236 1.00 63.96 55 LYS E CA 1
ATOM 8198 C C . LYS D 4 55 ? 143.391 148.534 141.585 1.00 63.96 55 LYS E C 1
ATOM 8199 O O . LYS D 4 55 ? 142.570 147.632 141.765 1.00 63.96 55 LYS E O 1
ATOM 8205 N N . SER D 4 56 ? 143.140 149.605 140.841 1.00 57.69 56 SER E N 1
ATOM 8206 C CA . SER D 4 56 ? 141.832 149.799 140.234 1.00 57.69 56 SER E CA 1
ATOM 8207 C C . SER D 4 56 ? 141.581 148.772 139.140 1.00 57.69 56 SER E C 1
ATOM 8208 O O . SER D 4 56 ? 142.509 148.240 138.528 1.00 57.69 56 SER E O 1
ATOM 8211 N N . TYR D 4 57 ? 140.305 148.500 138.893 1.00 56.41 57 TYR E N 1
ATOM 8212 C CA . TYR D 4 57 ? 139.913 147.491 137.924 1.00 56.41 57 TYR E CA 1
ATOM 8213 C C . TYR D 4 57 ? 138.499 147.787 137.462 1.00 56.41 57 TYR E C 1
ATOM 8214 O O . TYR D 4 57 ? 137.761 148.527 138.113 1.00 56.41 57 TYR E O 1
ATOM 8223 N N . LYS D 4 58 ? 138.117 147.173 136.353 1.00 61.30 58 LYS E N 1
ATOM 8224 C CA . LYS D 4 58 ? 136.736 147.322 135.940 1.00 61.30 58 LYS E CA 1
ATOM 8225 C C . LYS D 4 58 ? 136.058 145.962 135.823 1.00 61.30 58 LYS E C 1
ATOM 8226 O O . LYS D 4 58 ? 136.716 144.957 135.548 1.00 61.30 58 LYS E O 1
ATOM 8232 N N . PRO D 4 59 ? 134.741 145.900 136.027 1.00 65.61 59 PRO E N 1
ATOM 8233 C CA . PRO D 4 59 ? 134.062 144.607 136.025 1.00 65.61 59 PRO E CA 1
ATOM 8234 C C . PRO D 4 59 ? 134.079 143.977 134.645 1.00 65.61 59 PRO E C 1
ATOM 8235 O O . PRO D 4 59 ? 134.240 144.674 133.629 1.00 65.61 59 PRO E O 1
ATOM 8239 N N . PRO D 4 60 ? 133.918 142.660 134.557 1.00 68.40 60 PRO E N 1
ATOM 8240 C CA . PRO D 4 60 ? 133.933 141.990 133.253 1.00 68.40 60 PRO E CA 1
ATOM 8241 C C . PRO D 4 60 ? 132.624 142.182 132.502 1.00 68.40 60 PRO E C 1
ATOM 8242 O O . PRO D 4 60 ? 131.654 142.752 133.003 1.00 68.40 60 PRO E O 1
ATOM 8246 N N . LYS D 4 61 ? 132.612 141.684 131.267 1.00 67.98 61 LYS E N 1
ATOM 8247 C CA . LYS D 4 61 ? 131.419 141.703 130.426 1.00 67.98 61 LYS E CA 1
ATOM 8248 C C . LYS D 4 61 ? 130.603 140.432 130.621 1.00 67.98 61 LYS E C 1
ATOM 8249 O O . LYS D 4 61 ? 130.773 139.733 131.623 1.00 67.98 61 LYS E O 1
ATOM 8255 N N . ARG D 4 62 ? 129.718 140.123 129.677 1.00 63.71 62 ARG E N 1
ATOM 8256 C CA . ARG D 4 62 ? 128.913 138.910 129.759 1.00 63.71 62 ARG E CA 1
ATOM 8257 C C . ARG D 4 62 ? 129.600 137.723 129.084 1.00 63.71 62 ARG E C 1
ATOM 8258 O O . ARG D 4 62 ? 129.194 136.573 129.249 1.00 63.71 62 ARG E O 1
ATOM 8266 N N . MET E 5 22 ? 130.731 205.594 143.369 1.00 54.22 1 MET C N 1
ATOM 8267 C CA . MET E 5 22 ? 131.146 204.344 143.992 1.00 54.22 1 MET C CA 1
ATOM 8268 C C . MET E 5 22 ? 132.574 204.458 144.518 1.00 54.22 1 MET C C 1
ATOM 8269 O O . MET E 5 22 ? 133.530 204.491 143.747 1.00 54.22 1 MET C O 1
ATOM 8274 N N . ASN E 5 23 ? 132.706 204.530 145.839 1.00 53.67 2 ASN C N 1
ATOM 8275 C CA . ASN E 5 23 ? 134.003 204.651 146.486 1.00 53.67 2 ASN C CA 1
ATOM 8276 C C . ASN E 5 23 ? 134.551 203.285 146.884 1.00 53.67 2 ASN C C 1
ATOM 8277 O O . ASN E 5 23 ? 133.939 202.245 146.645 1.00 53.67 2 ASN C O 1
ATOM 8282 N N . TRP E 5 24 ? 135.705 203.310 147.551 1.00 50.80 3 TRP C N 1
ATOM 8283 C CA . TRP E 5 24 ? 136.499 202.102 147.739 1.00 50.80 3 TRP C CA 1
ATOM 8284 C C . TRP E 5 24 ? 135.712 200.999 148.439 1.00 50.80 3 TRP C C 1
ATOM 8285 O O . TRP E 5 24 ? 135.687 199.850 147.983 1.00 50.80 3 TRP C O 1
ATOM 8296 N N . VAL E 5 25 ? 135.059 201.330 149.552 1.00 51.17 4 VAL C N 1
ATOM 8297 C CA . VAL E 5 25 ? 134.323 200.322 150.306 1.00 51.17 4 VAL C CA 1
ATOM 8298 C C . VAL E 5 25 ? 133.121 199.822 149.512 1.00 51.17 4 VAL C C 1
ATOM 8299 O O . VAL E 5 25 ? 132.859 198.613 149.448 1.00 51.17 4 VAL C O 1
ATOM 8303 N N . GLN E 5 26 ? 132.379 200.738 148.891 1.00 50.43 5 GLN C N 1
ATOM 8304 C CA . GLN E 5 26 ? 131.215 200.354 148.109 1.00 50.43 5 GLN C CA 1
ATOM 8305 C C . GLN E 5 26 ? 131.605 199.500 146.914 1.00 50.43 5 GLN C C 1
ATOM 8306 O O . GLN E 5 26 ? 130.769 198.775 146.367 1.00 50.43 5 GLN C O 1
ATOM 8312 N N . ARG E 5 27 ? 132.873 199.589 146.531 1.00 47.35 6 ARG C N 1
ATOM 8313 C CA . ARG E 5 27 ? 133.397 198.841 145.402 1.00 47.35 6 ARG C CA 1
ATOM 8314 C C . ARG E 5 27 ? 133.796 197.439 145.837 1.00 47.35 6 ARG C C 1
ATOM 8315 O O . ARG E 5 27 ? 133.449 196.463 145.184 1.00 47.35 6 ARG C O 1
ATOM 8323 N N . LYS E 5 28 ? 134.530 197.339 146.940 1.00 42.98 7 LYS C N 1
ATOM 8324 C CA . LYS E 5 28 ? 134.937 196.037 147.462 1.00 42.98 7 LYS C CA 1
ATOM 8325 C C . LYS E 5 28 ? 133.739 195.200 147.899 1.00 42.98 7 LYS C C 1
ATOM 8326 O O . LYS E 5 28 ? 133.767 193.968 147.788 1.00 42.98 7 LYS C O 1
ATOM 8332 N N . ILE E 5 29 ? 132.678 195.840 148.382 1.00 40.46 8 ILE C N 1
ATOM 8333 C CA . ILE E 5 29 ? 131.460 195.095 148.672 1.00 40.46 8 ILE C CA 1
ATOM 8334 C C . ILE E 5 29 ? 130.869 194.491 147.401 1.00 40.46 8 ILE C C 1
ATOM 8335 O O . ILE E 5 29 ? 130.440 193.326 147.398 1.00 40.46 8 ILE C O 1
ATOM 8340 N N . TYR E 5 30 ? 130.842 195.261 146.310 1.00 36.38 9 TYR C N 1
ATOM 8341 C CA . TYR E 5 30 ? 130.370 194.747 145.033 1.00 36.38 9 TYR C CA 1
ATOM 8342 C C . TYR E 5 30 ? 131.197 193.563 144.579 1.00 36.38 9 TYR C C 1
ATOM 8343 O O . TYR E 5 30 ? 130.647 192.580 144.083 1.00 36.38 9 TYR C O 1
ATOM 8352 N N . LEU E 5 31 ? 132.514 193.647 144.722 1.00 33.73 10 LEU C N 1
ATOM 8353 C CA . LEU E 5 31 ? 133.364 192.525 144.346 1.00 33.73 10 LEU C CA 1
ATOM 8354 C C . LEU E 5 31 ? 133.055 191.281 145.168 1.00 33.73 10 LEU C C 1
ATOM 8355 O O . LEU E 5 31 ? 133.002 190.176 144.620 1.00 33.73 10 LEU C O 1
ATOM 8360 N N . TYR E 5 32 ? 132.840 191.438 146.475 1.00 33.21 11 TYR C N 1
ATOM 8361 C CA . TYR E 5 32 ? 132.494 190.298 147.323 1.00 33.21 11 TYR C CA 1
ATOM 8362 C C . TYR E 5 32 ? 131.185 189.648 146.888 1.00 33.21 11 TYR C C 1
ATOM 8363 O O . TYR E 5 32 ? 131.084 188.412 146.847 1.00 33.21 11 TYR C O 1
ATOM 8372 N N . ASN E 5 33 ? 130.191 190.466 146.537 1.00 33.27 12 ASN C N 1
ATOM 8373 C CA . ASN E 5 33 ? 128.890 189.954 146.116 1.00 33.27 12 ASN C CA 1
ATOM 8374 C C . ASN E 5 33 ? 128.976 189.051 144.895 1.00 33.27 12 ASN C C 1
ATOM 8375 O O . ASN E 5 33 ? 128.313 188.014 144.854 1.00 33.27 12 ASN C O 1
ATOM 8380 N N . VAL E 5 34 ? 129.745 189.428 143.877 1.00 29.54 13 VAL C N 1
ATOM 8381 C CA . VAL E 5 34 ? 129.833 188.587 142.692 1.00 29.54 13 VAL C CA 1
ATOM 8382 C C . VAL E 5 34 ? 130.836 187.460 142.852 1.00 29.54 13 VAL C C 1
ATOM 8383 O O . VAL E 5 34 ? 130.715 186.441 142.165 1.00 29.54 13 VAL C O 1
ATOM 8387 N N . THR E 5 35 ? 131.816 187.600 143.742 1.00 30.99 14 THR C N 1
ATOM 8388 C CA . THR E 5 35 ? 132.748 186.509 143.968 1.00 30.99 14 THR C CA 1
ATOM 8389 C C . THR E 5 35 ? 132.128 185.348 144.719 1.00 30.99 14 THR C C 1
ATOM 8390 O O . THR E 5 35 ? 132.483 184.200 144.447 1.00 30.99 14 THR C O 1
ATOM 8394 N N . PHE E 5 36 ? 131.211 185.594 145.650 1.00 31.21 15 PHE C N 1
ATOM 8395 C CA . PHE E 5 36 ? 130.654 184.474 146.390 1.00 31.21 15 PHE C CA 1
ATOM 8396 C C . PHE E 5 36 ? 129.234 184.107 146.000 1.00 31.21 15 PHE C C 1
ATOM 8397 O O . PHE E 5 36 ? 128.637 183.252 146.655 1.00 31.21 15 PHE C O 1
ATOM 8405 N N . GLY E 5 37 ? 128.694 184.677 144.935 1.00 31.63 16 GLY C N 1
ATOM 8406 C CA . GLY E 5 37 ? 127.405 184.258 144.442 1.00 31.63 16 GLY C CA 1
ATOM 8407 C C . GLY E 5 37 ? 126.227 184.991 145.017 1.00 31.63 16 GLY C C 1
ATOM 8408 O O . GLY E 5 37 ? 125.095 184.688 144.639 1.00 31.63 16 GLY C O 1
ATOM 8409 N N . LEU E 5 38 ? 126.459 185.954 145.906 1.00 34.18 17 LEU C N 1
ATOM 8410 C CA . LEU E 5 38 ? 125.374 186.671 146.560 1.00 34.18 17 LEU C CA 1
ATOM 8411 C C . LEU E 5 38 ? 124.619 187.555 145.583 1.00 34.18 17 LEU C C 1
ATOM 8412 O O . LEU E 5 38 ? 123.472 187.920 145.836 1.00 34.18 17 LEU C O 1
ATOM 8417 N N . TYR E 5 39 ? 125.247 187.909 144.468 1.00 33.32 18 TYR C N 1
ATOM 8418 C CA . TYR E 5 39 ? 124.661 188.866 143.541 1.00 33.32 18 TYR C CA 1
ATOM 8419 C C . TYR E 5 39 ? 123.413 188.322 142.862 1.00 33.32 18 TYR C C 1
ATOM 8420 O O . TYR E 5 39 ? 122.494 189.085 142.560 1.00 33.32 18 TYR C O 1
ATOM 8429 N N . MET E 5 40 ? 123.352 187.024 142.612 1.00 33.96 19 MET C N 1
ATOM 8430 C CA . MET E 5 40 ? 122.274 186.427 141.838 1.00 33.96 19 MET C CA 1
ATOM 8431 C C . MET E 5 40 ? 121.298 185.647 142.713 1.00 33.96 19 MET C C 1
ATOM 8432 O O . MET E 5 40 ? 120.721 184.652 142.288 1.00 33.96 19 MET C O 1
ATOM 8437 N N . LEU E 5 41 ? 121.099 186.094 143.945 1.00 36.38 20 LEU C N 1
ATOM 8438 C CA . LEU E 5 41 ? 120.180 185.487 144.895 1.00 36.38 20 LEU C CA 1
ATOM 8439 C C . LEU E 5 41 ? 119.078 186.483 145.232 1.00 36.38 20 LEU C C 1
ATOM 8440 O O . LEU E 5 41 ? 119.131 187.647 144.845 1.00 36.38 20 LEU C O 1
ATOM 8445 N N . ASP E 5 42 ? 118.064 186.010 145.951 1.00 43.49 21 ASP C N 1
ATOM 8446 C CA . ASP E 5 42 ? 116.966 186.855 146.397 1.00 43.49 21 ASP C CA 1
ATOM 8447 C C . ASP E 5 42 ? 117.371 187.630 147.644 1.00 43.49 21 ASP C C 1
ATOM 8448 O O . ASP E 5 42 ? 118.376 187.335 148.286 1.00 43.49 21 ASP C O 1
ATOM 8453 N N . TRP E 5 43 ? 116.574 188.637 147.992 1.00 44.83 22 TRP C N 1
ATOM 8454 C CA . TRP E 5 43 ? 116.956 189.510 149.097 1.00 44.83 22 TRP C CA 1
ATOM 8455 C C . TRP E 5 43 ? 117.031 188.762 150.423 1.00 44.83 22 TRP C C 1
ATOM 8456 O O . TRP E 5 43 ? 117.985 188.955 151.186 1.00 44.83 22 TRP C O 1
ATOM 8467 N N . TRP E 5 44 ? 116.069 187.890 150.707 1.00 43.18 23 TRP C N 1
ATOM 8468 C CA . TRP E 5 44 ? 116.102 187.143 151.954 1.00 43.18 23 TRP C CA 1
ATOM 8469 C C . TRP E 5 44 ? 117.152 186.045 151.953 1.00 43.18 23 TRP C C 1
ATOM 8470 O O . TRP E 5 44 ? 117.719 185.748 153.008 1.00 43.18 23 TRP C O 1
ATOM 8481 N N . GLU E 5 45 ? 117.440 185.441 150.802 1.00 41.69 24 GLU C N 1
ATOM 8482 C CA . GLU E 5 45 ? 118.472 184.414 150.759 1.00 41.69 24 GLU C CA 1
ATOM 8483 C C . GLU E 5 45 ? 119.827 184.991 151.112 1.00 41.69 24 GLU C C 1
ATOM 8484 O O . GLU E 5 45 ? 120.624 184.345 151.796 1.00 41.69 24 GLU C O 1
ATOM 8490 N N . ARG E 5 46 ? 120.115 186.201 150.639 1.00 43.07 25 ARG C N 1
ATOM 8491 C CA . ARG E 5 46 ? 121.399 186.812 150.968 1.00 43.07 25 ARG C CA 1
ATOM 8492 C C . ARG E 5 46 ? 121.361 187.387 152.376 1.00 43.07 25 ARG C C 1
ATOM 8493 O O . ARG E 5 46 ? 122.381 187.432 153.055 1.00 43.07 25 ARG C O 1
ATOM 8501 N N . TYR E 5 47 ? 120.190 187.841 152.812 1.00 46.34 26 TYR C N 1
ATOM 8502 C CA . TYR E 5 47 ? 120.055 188.282 154.191 1.00 46.34 26 TYR C CA 1
ATOM 8503 C C . TYR E 5 47 ? 120.338 187.175 155.198 1.00 46.34 26 TYR C C 1
ATOM 8504 O O . TYR E 5 47 ? 120.984 187.438 156.213 1.00 46.34 26 TYR C O 1
ATOM 8513 N N . LEU E 5 48 ? 119.917 185.951 154.901 1.00 45.40 27 LEU C N 1
ATOM 8514 C CA . LEU E 5 48 ? 120.163 184.818 155.788 1.00 45.40 27 LEU C CA 1
ATOM 8515 C C . LEU E 5 48 ? 121.624 184.375 155.795 1.00 45.40 27 LEU C C 1
ATOM 8516 O O . LEU E 5 48 ? 122.030 183.602 156.655 1.00 45.40 27 LEU C O 1
ATOM 8521 N N . PHE E 5 49 ? 122.407 184.847 154.831 1.00 44.49 28 PHE C N 1
ATOM 8522 C CA . PHE E 5 49 ? 123.814 184.499 154.751 1.00 44.49 28 PHE C CA 1
ATOM 8523 C C . PHE E 5 49 ? 124.730 185.592 155.262 1.00 44.49 28 PHE C C 1
ATOM 8524 O O . PHE E 5 49 ? 125.712 185.283 155.946 1.00 44.49 28 PHE C O 1
ATOM 8532 N N . ASN E 5 50 ? 124.437 186.853 154.964 1.00 47.78 29 ASN C N 1
ATOM 8533 C CA . ASN E 5 50 ? 125.280 187.924 155.459 1.00 47.78 29 ASN C CA 1
ATOM 8534 C C . ASN E 5 50 ? 125.239 188.025 156.974 1.00 47.78 29 ASN C C 1
ATOM 8535 O O . ASN E 5 50 ? 126.273 188.278 157.596 1.00 47.78 29 ASN C O 1
ATOM 8540 N N . SER E 5 51 ? 124.071 187.843 157.584 1.00 49.88 30 SER C N 1
ATOM 8541 C CA . SER E 5 51 ? 123.983 187.862 159.037 1.00 49.88 30 SER C CA 1
ATOM 8542 C C . SER E 5 51 ? 124.660 186.662 159.674 1.00 49.88 30 SER C C 1
ATOM 8543 O O . SER E 5 51 ? 125.281 186.799 160.733 1.00 49.88 30 SER C O 1
ATOM 8546 N N . LEU E 5 52 ? 124.559 185.498 159.049 1.00 50.82 31 LEU C N 1
ATOM 8547 C CA . LEU E 5 52 ? 125.217 184.303 159.546 1.00 50.82 31 LEU C CA 1
ATOM 8548 C C . LEU E 5 52 ? 126.733 184.399 159.450 1.00 50.82 31 LEU C C 1
ATOM 8549 O O . LEU E 5 52 ? 127.432 183.745 160.225 1.00 50.82 31 LEU C O 1
ATOM 8554 N N . VAL E 5 53 ? 127.253 185.162 158.488 1.00 53.70 32 VAL C N 1
ATOM 8555 C CA . VAL E 5 53 ? 128.680 185.483 158.445 1.00 53.70 32 VAL C CA 1
ATOM 8556 C C . VAL E 5 53 ? 129.108 186.476 159.523 1.00 53.70 32 VAL C C 1
ATOM 8557 O O . VAL E 5 53 ? 130.176 186.302 160.128 1.00 53.70 32 VAL C O 1
ATOM 8561 N N . VAL E 5 54 ? 128.311 187.507 159.778 1.00 57.91 33 VAL C N 1
ATOM 8562 C CA . VAL E 5 54 ? 128.582 188.432 160.870 1.00 57.91 33 VAL C CA 1
ATOM 8563 C C . VAL E 5 54 ? 128.602 187.727 162.222 1.00 57.91 33 VAL C C 1
ATOM 8564 O O . VAL E 5 54 ? 129.460 188.022 163.058 1.00 57.91 33 VAL C O 1
ATOM 8568 N N . VAL E 5 55 ? 127.681 186.797 162.456 1.00 58.36 34 VAL C N 1
ATOM 8569 C CA . VAL E 5 55 ? 127.712 186.041 163.703 1.00 58.36 34 VAL C CA 1
ATOM 8570 C C . VAL E 5 55 ? 129.016 185.262 163.852 1.00 58.36 34 VAL C C 1
ATOM 8571 O O . VAL E 5 55 ? 129.575 185.190 164.948 1.00 58.36 34 VAL C O 1
ATOM 8575 N N . LEU E 5 56 ? 129.524 184.681 162.774 1.00 61.56 35 LEU C N 1
ATOM 8576 C CA . LEU E 5 56 ? 130.786 183.958 162.785 1.00 61.56 35 LEU C CA 1
ATOM 8577 C C . LEU E 5 56 ? 131.982 184.873 162.988 1.00 61.56 35 LEU C C 1
ATOM 8578 O O . LEU E 5 56 ? 132.985 184.440 163.555 1.00 61.56 35 LEU C O 1
ATOM 8583 N N . MET E 5 57 ? 131.910 186.117 162.527 1.00 69.03 36 MET C N 1
ATOM 8584 C CA . MET E 5 57 ? 133.056 187.011 162.656 1.00 69.03 36 MET C CA 1
ATOM 8585 C C . MET E 5 57 ? 133.298 187.480 164.085 1.00 69.03 36 MET C C 1
ATOM 8586 O O . MET E 5 57 ? 134.449 187.491 164.542 1.00 69.03 36 MET C O 1
ATOM 8591 N N . TRP E 5 58 ? 132.246 187.895 164.794 1.00 72.94 37 TRP C N 1
ATOM 8592 C CA . TRP E 5 58 ? 132.440 188.364 166.159 1.00 72.94 37 TRP C CA 1
ATOM 8593 C C . TRP E 5 58 ? 132.927 187.241 167.057 1.00 72.94 37 TRP C C 1
ATOM 8594 O O . TRP E 5 58 ? 133.682 187.490 168.000 1.00 72.94 37 TRP C O 1
ATOM 8605 N N . PHE E 5 59 ? 132.532 186.003 166.769 1.00 71.83 38 PHE C N 1
ATOM 8606 C CA . PHE E 5 59 ? 132.995 184.874 167.567 1.00 71.83 38 PHE C CA 1
ATOM 8607 C C . PHE E 5 59 ? 134.512 184.742 167.504 1.00 71.83 38 PHE C C 1
ATOM 8608 O O . PHE E 5 59 ? 135.176 184.623 168.539 1.00 71.83 38 PHE C O 1
ATOM 8616 N N . VAL E 5 60 ? 135.081 184.787 166.300 1.00 75.85 39 VAL C N 1
ATOM 8617 C CA . VAL E 5 60 ? 136.530 184.740 166.154 1.00 75.85 39 VAL C CA 1
ATOM 8618 C C . VAL E 5 60 ? 137.215 185.978 166.712 1.00 75.85 39 VAL C C 1
ATOM 8619 O O . VAL E 5 60 ? 138.253 185.855 167.371 1.00 75.85 39 VAL C O 1
ATOM 8623 N N . LEU E 5 61 ? 136.674 187.168 166.481 1.00 79.52 40 LEU C N 1
ATOM 8624 C CA . LEU E 5 61 ? 137.298 188.373 167.009 1.00 79.52 40 LEU C CA 1
ATOM 8625 C C . LEU E 5 61 ? 137.143 188.518 168.516 1.00 79.52 40 LEU C C 1
ATOM 8626 O O . LEU E 5 61 ? 137.772 189.401 169.101 1.00 79.52 40 LEU C O 1
ATOM 8631 N N . TYR E 5 62 ? 136.314 187.698 169.159 1.00 85.52 41 TYR C N 1
ATOM 8632 C CA . TYR E 5 62 ? 136.163 187.768 170.603 1.00 85.52 41 TYR C CA 1
ATOM 8633 C C . TYR E 5 62 ? 136.772 186.593 171.354 1.00 85.52 41 TYR C C 1
ATOM 8634 O O . TYR E 5 62 ? 137.054 186.728 172.548 1.00 85.52 41 TYR C O 1
ATOM 8643 N N . ASN E 5 63 ? 136.972 185.444 170.714 1.00 87.30 42 ASN C N 1
ATOM 8644 C CA . ASN E 5 63 ? 137.724 184.362 171.334 1.00 87.30 42 ASN C CA 1
ATOM 8645 C C . ASN E 5 63 ? 139.180 184.361 170.893 1.00 87.30 42 ASN C C 1
ATOM 8646 O O . ASN E 5 63 ? 139.816 183.304 170.843 1.00 87.30 42 ASN C O 1
ATOM 8651 N N . GLY E 5 64 ? 139.713 185.533 170.565 1.00 92.31 43 GLY C N 1
ATOM 8652 C CA . GLY E 5 64 ? 141.126 185.691 170.303 1.00 92.31 43 GLY C CA 1
ATOM 8653 C C . GLY E 5 64 ? 141.711 186.796 171.153 1.00 92.31 43 GLY C C 1
ATOM 8654 O O . GLY E 5 64 ? 142.932 186.919 171.271 1.00 92.31 43 GLY C O 1
ATOM 8655 N N . THR E 5 65 ? 140.842 187.606 171.758 1.00 95.49 44 THR C N 1
ATOM 8656 C CA . THR E 5 65 ? 141.267 188.658 172.669 1.00 95.49 44 THR C CA 1
ATOM 8657 C C . THR E 5 65 ? 141.228 188.230 174.126 1.00 95.49 44 THR C C 1
ATOM 8658 O O . THR E 5 65 ? 141.894 188.858 174.956 1.00 95.49 44 THR C O 1
ATOM 8662 N N . ARG E 5 66 ? 140.475 187.187 174.456 1.00 99.59 45 ARG C N 1
ATOM 8663 C CA . ARG E 5 66 ? 140.421 186.668 175.814 1.00 99.59 45 ARG C CA 1
ATOM 8664 C C . ARG E 5 66 ? 140.962 185.252 175.902 1.00 99.59 45 ARG C C 1
ATOM 8665 O O . ARG E 5 66 ? 141.756 184.953 176.803 1.00 99.59 45 ARG C O 1
ATOM 8673 N N . TYR E 5 67 ? 140.551 184.370 174.989 1.00 101.62 46 TYR C N 1
ATOM 8674 C CA . TYR E 5 67 ? 140.980 182.976 175.048 1.00 101.62 46 TYR C CA 1
ATOM 8675 C C . TYR E 5 67 ? 142.497 182.863 174.933 1.00 101.62 46 TYR C C 1
ATOM 8676 O O . TYR E 5 67 ? 143.138 182.146 175.708 1.00 101.62 46 TYR C O 1
ATOM 8685 N N . PHE E 5 68 ? 143.090 183.578 173.984 1.00 103.03 47 PHE C N 1
ATOM 8686 C CA . PHE E 5 68 ? 144.546 183.637 173.857 1.00 103.03 47 PHE C CA 1
ATOM 8687 C C . PHE E 5 68 ? 145.093 184.909 174.506 1.00 103.03 47 PHE C C 1
ATOM 8688 O O . PHE E 5 68 ? 145.753 185.734 173.872 1.00 103.03 47 PHE C O 1
ATOM 8696 N N . SER E 5 69 ? 144.812 185.056 175.796 1.00 101.59 48 SER C N 1
ATOM 8697 C CA . SER E 5 69 ? 145.301 186.196 176.565 1.00 101.59 48 SER C CA 1
ATOM 8698 C C . SER E 5 69 ? 145.234 185.904 178.064 1.00 101.59 48 SER C C 1
ATOM 8699 O O . SER E 5 69 ? 144.172 185.997 178.681 1.00 101.59 48 SER C O 1
#

InterPro domains:
  IPR004839 Aminotransferase, class I/classII, large domain [PF00155] (109-464)
  IPR015421 Pyridoxal phosphate-dependent transferase, major domain [G3DSA:3.40.640.10] (125-366)
  IPR015422 Pyridoxal phosphate-dependent transferase, small domain [G3DSA:3.90.1150.10] (104-409)
  IPR015424 Pyridoxal phosphate-dependent transferase [SSF53383] (78-477)
  IPR050087 8-amino-7-oxononanoate synthase class-II [PTHR13693] (36-473)

GO terms:
  GO:0043067 regulation of programmed cell death (P, IMP)
  GO:0005783 endoplasmic reticulum (C, IDA)
  GO:0030148 sphingolipid biosynthetic process (P, TAS)
  GO:0005783 endoplasmic reticulum (C, HDA)
  GO:0009793 embryo development ending in seed dormancy (P, IMP)
  GO:0009825 multidimensional cell growth (P, IMP)
  GO:0005515 protein binding (F, IPI)

Nearest PDB structures (foldseek):
  7yjo-assembly1_D  TM=1.007E+00  e=9.003E-24  Arabidopsis thaliana
  7yjk-assembly1_D  TM=9.976E-01  e=8.104E-21  Arabidopsis thaliana
  7yjn-assembly1_D  TM=9.969E-01  e=1.619E-17  Arabidopsis thaliana
  8iam-assembly1_H  TM=9.385E-01  e=3.073E-08  Saccharomyces cerevisiae S288C
  8c82-assembly1_E  TM=9.441E-01  e=5.514E-08  Saccharomyces cerevisiae

Sequence (1106 aa):
PLTEQEIDELCDEWVPEPLIPPITEDMKHEPPVLESAAGPHTTVNGKDVVNFASANYLGLIGHEKLLESCTSALEKYGVGSCGPRGFYGTIDVHLDCETRISKFLGTPDSILYSYGLSTMFSTIPCFCKKGDVIVADEGVHWGIQNGLQLSRSTIVYFKHNDMESLRITLEKIMTKYKRSKNLRRYIVAEAVYQNSGQIAPLDEIVKLKEKYRFRVILDESNSFGVLGRSGRGLAEHHSVPIEKIDVVTAAMGHALATEGGFCTGNARIIDYQRLSSSGYVFSASLPPYLASAAITAIDVIDQNPDMLVKLKQNVALLWKGLSDIKGMSLTSNRESPIVFLKLEKSSGSAKDDLLLLEKMADRALKEDSLLVVSSKRSFLDKCRLPVGIKLYVSAGHSESDLLKASESLKRLASELLLMYLTAVSTYFSYGLLFAFGQLRDFFRRFIDWWLQGYAPICLGHEDFYIRRLYHRIQDCFERPISSAPDAWFDVVERYSNDNNKTLKRTTKTSRCLNLGSYNYLGFGSFDEYCTPRVIESLKKFSASTCSSRVDAGTTSVHAELEECVTRFVGKPAAVVFGMGYATNSAIIPVLIGKGGLIISDSLNHSSIVNGARGSGATIRVFQHNTPSHLERVLREQIAEGQPRTHRPWKKIIVVVEGIYSMEGEICHLPEVVAICKKYKAYVYLDEAHSIGAIGKTGKGICELLGVDTADVDVMMGTFTKSFGSCGGYIAGSKELIQYLKHQCPAHLYATSIPTPSAQQIISAIKVILGEDGSNRGAQKLARIRENSNFFRAELQKMGFEVLGDNDSPVMPIMLYNPAKIPAFSRECLRQKVAVVVVGFPATPLLLARARICISASHSREDLIRALKVISKVGDLSGIKYFPAEPPDMNRNTEWFMYPGVWTTYMLILFFGWLVVLSVSGCSPGMAWTVVNLAHFVVTYHSFHWMKGTPFADDQGIYNGLTWWEQMDNGQQLTRNRKFLTLVPVVLYLIASHTTDYRHPWLFLNTLAVMVLVVAKFPNMHKVRIFGINGDGHFFVEGLLGVVIIILLTRKSYKPPKRMNWVQRKIYLYNVTFGLYMLDWWERYLFNSLVVVLMWFVLYNGTRYFS

Solvent-accessible surface area: 47005 Å² total; per-residue (Å²): 185,93,65,98,118,84,26,75,106,66,7,112,122,22,118,31,82,91,24,23,66,112,31,73,142,90,32,90,93,154,45,28,59,0,52,47,25,1,8,30,107,0,42,15,136,72,137,99,5,8,5,0,4,6,6,6,1,5,28,1,20,40,47,129,115,5,42,123,25,1,39,68,7,0,104,113,11,1,4,4,4,4,2,19,11,23,46,8,0,3,0,29,19,0,46,66,0,8,90,34,1,10,149,10,18,53,29,96,39,0,0,7,3,20,4,14,25,0,6,6,12,4,0,0,17,9,4,0,24,97,52,11,1,0,0,0,2,70,1,4,42,18,1,0,8,17,0,4,67,23,1,88,11,67,52,43,100,6,129,34,35,52,31,99,24,0,74,74,14,0,72,138,14,69,77,136,57,126,197,47,88,119,17,49,23,6,0,0,2,2,0,1,2,39,25,10,0,52,19,2,33,0,52,77,3,8,140,25,8,63,130,18,79,0,26,0,0,2,10,6,13,5,0,8,0,1,2,5,186,38,0,61,0,0,7,43,69,55,98,21,61,38,143,72,11,32,5,8,0,0,17,0,3,36,1,2,0,0,10,0,0,1,0,4,11,78,52,120,5,0,69,20,0,40,58,26,12,30,4,9,56,84,17,30,12,5,5,1,0,2,0,18,0,0,41,23,0,1,50,9,4,57,139,60,72,94,41,7,86,104,3,61,112,9,1,57,56,1,33,163,27,0,81,101,23,143,3,5,38,39,45,12,54,156,67,1,1,0,1,6,0,63,13,69,137,65,81,67,45,98,132,76,14,48,107,38,1,64,95,2,18,80,45,0,47,132,88,42,28,1,7,16,10,5,14,62,61,6,109,45,8,123,1,193,24,66,34,0,0,20,0,22,0,4,11,44,6,58,111,78,5,1,101,97,0,4,112,9,0,58,97,0,1,66,96,32,42,182,115,113,142,23,6,25,14,0,19,45,0,18,34,26,11,74,55,22,0,69,88,70,26,134,120,155,178,130,104,94,205,229,137,144,51,44,13,51,24,17,83,47,56,34,11,11,43,54,81,31,15,53,75,45,12,48,50,12,28,42,13,5,0,32,23,13,1,59,12,83,0,31,9,10,85,57,109,19,112,52,141,99,131,77,44,108,80,45,104,146,60,45,123,0,0,6,1,4,8,20,11,1,0,21,6,3,26,111,21,119,53,0,1,60,68,0,28,106,10,2,141,112,11,9,3,3,4,6,10,11,19,22,27,1,0,11,0,50,14,3,42,79,0,20,126,6,2,30,118,6,21,43,25,79,16,6,0,6,8,12,8,16,10,1,0,2,11,4,1,9,12,8,4,8,32,173,13,2,0,5,0,12,4,21,76,17,74,28,3,2,56,25,0,5,83,17,9,50,11,36,65,93,27,2,88,39,22,40,23,72,19,0,59,123,15,0,40,108,26,17,26,77,5,28,47,128,72,133,154,98,9,98,30,1,11,0,3,1,17,0,7,7,19,65,39,0,36,17,5,81,0,63,92,6,8,64,22,1,114,135,8,70,11,43,5,2,0,11,4,15,30,0,5,1,8,4,10,149,70,1,68,0,0,16,66,61,65,68,18,91,41,80,38,3,54,4,5,3,0,14,4,11,31,4,2,3,5,24,3,0,2,0,0,0,51,116,85,6,9,61,21,1,66,53,26,0,0,7,11,16,72,8,29,8,4,5,0,0,0,0,21,4,0,1,0,0,1,41,0,15,56,41,84,30,74,55,107,56,4,64,96,18,26,62,88,6,109,96,7,2,56,48,0,7,58,47,0,95,93,40,0,2,32,18,41,26,71,94,39,0,2,0,0,0,0,4,0,23,1,4,0,10,5,0,0,0,2,84,34,0,52,157,44,88,1,0,5,5,3,11,19,10,69,71,4,26,20,18,40,1,6,0,2,0,5,1,6,0,40,6,42,108,128,18,0,78,108,0,14,136,0,0,31,112,6,0,98,44,1,30,0,61,44,94,122,73,166,146,37,35,107,12,80,19,1,21,65,9,96,74,91,8,13,88,48,8,40,115,87,86,30,103,63,24,43,40,22,30,17,17,91,64,75,54,61,73,6,74,0,37,2,58,10,7,52,55,16,48,99,92,10,72,77,34,28,22,107,66,36,13,10,32,34,19,103,29,32,5,89,58,69,45,33,6,24,14,12,8,0,28,138,10,49,11,27,21,175,22,8,36,14,4,21,44,17,6,15,68,10,23,53,64,0,1,141,58,19,108,62,155,135,97,85,32,137,72,0,39,86,8,14,115,62,5,33,66,26,14,91,46,128,57,60,134,66,61,87,198,54,112,41,43,161,96,80,83,70,45,46,40,124,37,28,82,70,41,115,99,44,74,93,140,175,44,102,141,76,127,147,235,139,93,163,81,101,98,88,96,32,61,74,39,0,28,66,2,0,55,12,13,59,184,73,0,83,143,92,18,55,51,62,37,73,65,20,87,162,67,72,110,134,52,41,92,139,160,165,120

Radius of gyration: 31.83 Å; Cα contacts (8 Å, |Δi|>4): 2066; chains: 5; bounding box: 71×66×100 Å

Secondary structure (DSSP, 8-state):
---HHHHHHHHHH--PPPSS----TTS------EES--SSEEEETTEEEEE-S---TT--TT-HHHHHHHHHHHHHH-S---S-TTTT--BHHHHHHHHHHHHHHT-SEEEEES-TTHHHHTTHHHH--TT-EEEE-S---HHHHHHHHHS-SEEEE--TT-HHHHHHHHHHHHHHT-S-----EEEEEESB-TTT--B--HHHHHHHHHHHT-EEEEE-TTTTTTSSSSS--STTTTT--GGG-SEEEEETTSSS-S--EEEEE-HHHHHHHTTS-STTTSSPPPPHHHHHHHHHHHHHHHH-TTHHHHHHHHHHHHHHTTTT-SSEEE-S-SS-SEEEEEESS--S-TTHHHHHHHHHHHHIIIII-EE-EE----TT----SPPEEEEE--TT--STTTSHHHHHHHTTHHHHT-/--HHHHHHHHHHHHHHHHHHHHHHHHTTS-----SPPPSS-TTTTHHIIIIITTS-TTSS--BSS-SSSEEEE--B---SSSS---B-S--EEEEE-SS--TTS-SS--TTHHHHHHHHHHHHTT--SS-TTTT--BHHHHHHHHHHHHHHTSSEEEEES-HHHHHHTTHHHH--TT-EEEEETT--HHHHHHHHHSS-EEEEE-TT-HHHHHHHHHHHHHH-SSSS-PPPS-EEEEEESEETTTTEE--HHHHHHHHHHHT-EEEEE-SSSTTTSSTTS--HHHHHT--GGG-SEEEEESSSSSSS--EEEEE-HHHHHHHHHH-HHHHHSPPPPHHHHHHHHHHHHHHHTTTSSSHHHHHHHHHHHHHHHHHHHHHTTT--B-S-SS-SB--EE--STTHHHHHHHHHHHTTEE-EEE-TTTS-TT--EEE-B--TT--HHHHHHHHHHHHHHHHHHT---S---/--HHHHHHHHHHHHTTGGGS-HHHHHHHHHHHHHHHHHHHHTTTSTT-/-----TTTGGGGSTTHHHHHHHHHHHHHHHHHHHS---HHHHHHHHHHHHHHHHHHHHHT-BS-S--SS-STTTT-BHHHHGGGG-BS-HHHHHHHHHHHHHHHHHHHTTTT-HHHHHHHHHHHHHHHHTT-GGGTT--STTTT--/-TTHHHHHHHHHHHHHTTPPPB-----

CATH classification: 3.40.640.10

Foldseek 3Di:
DDDPVVVVVVVVPDDDDDPDDDDDPVPDDDDWDWPDWQFQWTDTPNDIFGEFAAFQFLRCTPPPVLVVLLVVLCVPPNWFQPAAPVPNSDDVLQVVLFVLVCVLQVADTKHWFAAQLQVQLFQLLLPAAQDAEEEEALLAWPSNVNSVVVHNYHYDYFYHLDVVRVLVVLVVVCVVPVPDPPHAYEYEYEQAGPQFRAGHPVVSVLVSCVVSVYAYAYEFAQFQQAQALLRNGVCNNNVHDPQSHAKYKYFCSHNLVAGIIMMGHHPVSVVSCCVDTDSRRPHRHHTSSRSSSSSVSSVVSNVDSCSSVLSLVLLQLLCVLACPADQWDFRHDSRGQKTWIAGPPAPPDPVVRQVLQVVLQVCCCVPLRYHWDWDDDDPPISRDDGTTIIGRHHSPDDPVVSSSVRVSNSVCRVPSPD/DVVLLVQQVVQVVVLVVVLVVVVVVVVVVPVVVPVHDDPDDDPVCSCVPRPCLVQPQQPDFDWDAWPAQKTWTWAFDDDPVRDDTDTDDDTDIFGDFAFQAALGQGDDDDFQVVLLVVQCVPQPFFDPDFQVPGQDDPLLVVLFVLVCVQQPFAGKHWFFAQLCVQQQPLQLPDADLAEEEEEPQDDPSNVNSVVSHHHHYHYFYHQDLVRVLVVLVVDQVQPDPPPRDGGPAYEYEDEQAHQVQAEGHPPVSNLVSCVVSVHAYEYEYAQFQQQDALLRNGNCRVVVPDPLSHAKYKYFCPRHLNAGIMMIGHHPVVVVSCCPDTCRNHPHTGHTSSRSSSNSRSSCLSVVNVVDCSNNLSNVLSQVPQQVLVVLVVQLQWDWGHDRRGQKIKTWDQHSVVQSLLQVQSVVVRYHWAWDAPVVDPSRTTITMTGDHSNDDPVNSVVSSVSNSVSCVVSVRRNGHHD/DQQPDPLARVCPDPPNLVVVVVVLVVQLVVQCPVDPDDSLVSLLVSLVVCLVVCCCQAPQQWADPDPPVPGVTRLDGSPCPYPPNDADDDVLVVVLCPLVVSLVSNCVRVVNDPVRVVVSVVSNVVVNVCSDSVNHSDDDPCVSRD/DVCVVVVVVVVVVVVVVPDDDDDDDDD/DDDVVVVVVVVCVVVVVVPDDPVVSVVVVVVVVVVVVVVVVCCVPVVD